Protein AF-0000000077182628 (afdb_homodimer)

pLDDT: mean 87.43, std 10.82, range [26.73, 98.5]

Foldseek 3Di:
DPPDPVVVVVVVVVVVVVVVVVVLVVLLVVLVLVLQLVCLCPFPWPLSVQLNDPVDDPVVNVVSVVLQVVLVVVLVVVLVVLVCCCQQDFKDKDWDPDWFFQQQPFDWKKKKFFLQQAFDDPPPPDDALVRLVVQLVVCVVVVHQRDDPPADPLNVLLSQLLCQQFPVVPPDQQRDFHDDDDDQSLVSSVVRDDDCCQFFVWKDAQHDTDRCVLFWFWAQESNGTIIIGQADWQCQWWPCQWPRNVPTDDDHPLQPDDPPFDAADLQVTGGPPDDCRDGSHTFQWFDQSRFMKTKGKDFPNGHRCNGHHDFGTMWMDTDHRNDRDHRVVDTDDFGFQKEKEKAKDKAKEYEDPVCPPPDCVSLQADEQPRDDDDTTSGDFLRLLVLSLLQVQLCVFQVAGDSRGIDGPPGHHDTSSCSVVSVVSVVVLVVVQVVVVVCVVVVPPPCVCVVSHSPRTGHNIDMDMDIDMDMGGRDPVVVCVVVVNPCPCVVVPRMGMYMYTYTYPGRIGTYMYMYTDQDPVNSVVSSCVSCCVSINDDPVSVVSVVCSVPVVSVVSSVVSVVD/DPPDPPVVVVVVVVVVVVVVVVVLVVLLVVLVLVLQLVCLCPFPWPLSVQLNDPVDDPVSNVVSVVLLVVLVVQLVVVLVVLVCCCQPDFKDKDWDPDWFFQQQPFDWKKWKFFLQQAFDDPPPPDDALVRLVVQLVVCVVVVHQRDDPPQDPLNVLLSQLLCQQFPVVPDDQQRDFHDDDDDQSLVSSVVRDDDPCQFFVWKDAQHDTDRCVLFWFWAQESNGTIIIGQADWQCQWWPCQWPRNVPTDDDHPLQPDDPVFDAADLQVTGGPPDDCRDGSHTFQFFDLSRGMKTKGKDFPNGHRCNGHHDFGTMWMDTDHRNDRDHRVVDTDDFGFQKEKEKAKDKAKEAEDPVCVPPDCVSLQADEQPRDDADTTSGDFLRLLVLSLLQVQLCVFQVAGDSRGIDGPPGHHDTSSCSVVSVVSVVVLVVVQVVVVVCVVVVPPPCPVVVSHSPRTGHNIDMDMDIDMDMDGRPPVVVCVVVVNPCPCVVVPRMGMYMYTYTHPGRIGTYMYMYTDQDPVNSVVSSCVSCCVSINDDPVSVVSVVCSVPVVSVVSSVVSVVD

Radius of gyration: 41.78 Å; Cα contacts (8 Å, |Δi|>4): 1876; chains: 2; bounding box: 102×143×90 Å

Structure (mmCIF, N/CA/C/O backbone):
data_AF-0000000077182628-model_v1
#
loop_
_entity.id
_entity.type
_entity.pdbx_description
1 polymer GD19743
#
loop_
_atom_site.group_PDB
_atom_site.id
_atom_site.type_symbol
_atom_site.label_atom_id
_atom_site.label_alt_id
_atom_site.label_comp_id
_atom_site.label_asym_id
_atom_site.label_entity_id
_atom_site.label_seq_id
_atom_site.pdbx_PDB_ins_code
_atom_site.Cartn_x
_atom_site.Cartn_y
_atom_site.Cartn_z
_atom_site.occupancy
_atom_site.B_iso_or_equiv
_atom_site.auth_seq_id
_atom_site.auth_comp_id
_atom_site.auth_asym_id
_atom_site.auth_atom_id
_atom_site.pdbx_PDB_model_num
ATOM 1 N N . MET A 1 1 ? 48.312 93.75 49.188 1 27.16 1 MET A N 1
ATOM 2 C CA . MET A 1 1 ? 47.688 92.5 48.844 1 27.16 1 MET A CA 1
ATOM 3 C C . MET A 1 1 ? 46.281 92.688 48.312 1 27.16 1 MET A C 1
ATOM 5 O O . MET A 1 1 ? 45.375 93.062 49.031 1 27.16 1 MET A O 1
ATOM 9 N N . THR A 1 2 ? 46.219 93.188 47 1 36.53 2 THR A N 1
ATOM 10 C CA . THR A 1 2 ? 45.125 93.5 46.125 1 36.53 2 THR A CA 1
ATOM 11 C C . THR A 1 2 ? 44.406 92.25 45.656 1 36.53 2 THR A C 1
ATOM 13 O O . THR A 1 2 ? 45.031 91.312 45.062 1 36.53 2 THR A O 1
ATOM 16 N N . ILE A 1 3 ? 43.5 91.75 46.531 1 41.69 3 ILE A N 1
ATOM 17 C CA . ILE A 1 3 ? 42.594 90.625 46.25 1 41.69 3 ILE A CA 1
ATOM 18 C C . ILE A 1 3 ? 41.906 90.875 44.906 1 41.69 3 ILE A C 1
ATOM 20 O O . ILE A 1 3 ? 41.25 91.875 44.688 1 41.69 3 ILE A O 1
ATOM 24 N N . THR A 1 4 ? 42.469 90.125 43.812 1 40.75 4 THR A N 1
ATOM 25 C CA . THR A 1 4 ? 42.062 90.188 42.406 1 40.75 4 THR A CA 1
ATOM 26 C C . THR A 1 4 ? 40.625 89.688 42.25 1 40.75 4 THR A C 1
ATOM 28 O O . THR A 1 4 ? 40.219 88.75 42.938 1 40.75 4 THR A O 1
ATOM 31 N N . ASP A 1 5 ? 39.719 90.375 41.594 1 50.31 5 ASP A N 1
ATOM 32 C CA . ASP A 1 5 ? 38.312 90.312 41.188 1 50.31 5 ASP A CA 1
ATOM 33 C C . ASP A 1 5 ? 38.031 89.062 40.375 1 50.31 5 ASP A C 1
ATOM 35 O O . ASP A 1 5 ? 36.875 88.812 40 1 50.31 5 ASP A O 1
ATOM 39 N N . SER A 1 6 ? 39.031 88.312 39.906 1 54.72 6 SER A N 1
ATOM 40 C CA . SER A 1 6 ? 38.781 87.188 38.969 1 54.72 6 SER A CA 1
ATOM 41 C C . SER A 1 6 ? 38.219 86 39.688 1 54.72 6 SER A C 1
ATOM 43 O O . SER A 1 6 ? 37.594 85.125 39.062 1 54.72 6 SER A O 1
ATOM 45 N N . GLU A 1 7 ? 38.531 85.75 40.938 1 51.59 7 GLU A N 1
ATOM 46 C CA . GLU A 1 7 ? 38.062 84.5 41.594 1 51.59 7 GLU A CA 1
ATOM 47 C C . GLU A 1 7 ? 36.594 84.625 41.906 1 51.59 7 GLU A C 1
ATOM 49 O O . GLU A 1 7 ? 35.906 83.562 42 1 51.59 7 GLU A O 1
ATOM 54 N N . LEU A 1 8 ? 36.031 85.75 42.031 1 54.91 8 LEU A N 1
ATOM 55 C CA . LEU A 1 8 ? 34.625 85.875 42.344 1 54.91 8 LEU A CA 1
ATOM 56 C C . LEU A 1 8 ? 33.75 85.562 41.156 1 54.91 8 LEU A C 1
ATOM 58 O O . LEU A 1 8 ? 32.688 85 41.281 1 54.91 8 LEU A O 1
ATOM 62 N N . ASP A 1 9 ? 34.375 85.75 39.969 1 57.72 9 ASP A N 1
ATOM 63 C CA . ASP A 1 9 ? 33.594 85.562 38.75 1 57.72 9 ASP A CA 1
ATOM 64 C C . ASP A 1 9 ? 33.469 84.062 38.469 1 57.72 9 ASP A C 1
ATOM 66 O O . ASP A 1 9 ? 32.438 83.562 37.938 1 57.72 9 ASP A O 1
ATOM 70 N N . SER A 1 10 ? 34.5 83.312 38.875 1 62 10 SER A N 1
ATOM 71 C CA . SER A 1 10 ? 34.469 81.875 38.594 1 62 10 SER A CA 1
ATOM 72 C C . SER A 1 10 ? 33.469 81.125 39.5 1 62 10 SER A C 1
ATOM 74 O O . SER A 1 10 ? 32.781 80.25 39.062 1 62 10 SER A O 1
ATOM 76 N N . SER A 1 11 ? 33.375 81.625 40.688 1 59.19 11 SER A N 1
ATOM 77 C CA . SER A 1 11 ? 32.469 81 41.594 1 59.19 11 SER A CA 1
ATOM 78 C C . SER A 1 11 ? 31.016 81.25 41.219 1 59.19 11 SER A C 1
ATOM 80 O O . SER A 1 11 ? 30.156 80.375 41.344 1 59.19 11 SER A O 1
ATOM 82 N N . LYS A 1 12 ? 30.688 82.375 40.688 1 64.81 12 LYS A N 1
ATOM 83 C CA . LYS A 1 12 ? 29.344 82.688 40.219 1 64.81 12 LYS A CA 1
ATOM 84 C C . LYS A 1 12 ? 28.969 81.875 39 1 64.81 12 LYS A C 1
ATOM 86 O O . LYS A 1 12 ? 27.828 81.438 38.844 1 64.81 12 LYS A O 1
ATOM 91 N N . SER A 1 13 ? 30.062 81.562 38.25 1 63.38 13 SER A N 1
ATOM 92 C CA . SER A 1 13 ? 29.812 80.812 37.062 1 63.38 13 SER A CA 1
ATOM 93 C C . SER A 1 13 ? 29.531 79.312 37.375 1 63.38 13 SER A C 1
ATOM 95 O O . SER A 1 13 ? 28.656 78.75 36.781 1 63.38 13 SER A O 1
ATOM 97 N N . ILE A 1 14 ? 30.203 78.812 38.375 1 63.91 14 ILE A N 1
ATOM 98 C CA . ILE A 1 14 ? 29.984 77.438 38.812 1 63.91 14 ILE A CA 1
ATOM 99 C C . ILE A 1 14 ? 28.625 77.312 39.5 1 63.91 14 ILE A C 1
ATOM 101 O O . ILE A 1 14 ? 27.891 76.375 39.281 1 63.91 14 ILE A O 1
ATOM 105 N N . GLU A 1 15 ? 28.281 78.312 40.281 1 63.78 15 GLU A N 1
ATOM 106 C CA . GLU A 1 15 ? 26.984 78.312 40.938 1 63.78 15 GLU A CA 1
ATOM 107 C C . GLU A 1 15 ? 25.859 78.438 39.906 1 63.78 15 GLU A C 1
ATOM 109 O O . GLU A 1 15 ? 24.812 77.812 40.062 1 63.78 15 GLU A O 1
ATOM 114 N N . LEU A 1 16 ? 26.094 79.188 38.875 1 64.56 16 LEU A N 1
ATOM 115 C CA . LEU A 1 16 ? 25.094 79.375 37.844 1 64.56 16 LEU A CA 1
ATOM 116 C C . LEU A 1 16 ? 24.953 78.125 37 1 64.56 16 LEU A C 1
ATOM 118 O O . LEU A 1 16 ? 23.844 77.75 36.625 1 64.56 16 LEU A O 1
ATOM 122 N N . THR A 1 17 ? 26.062 77.375 36.75 1 65.94 17 THR A N 1
ATOM 123 C CA . THR A 1 17 ? 26.031 76.125 36 1 65.94 17 THR A CA 1
ATOM 124 C C . THR A 1 17 ? 25.375 75.062 36.844 1 65.94 17 THR A C 1
ATOM 126 O O . THR A 1 17 ? 24.641 74.188 36.312 1 65.94 17 THR A O 1
ATOM 129 N N . CYS A 1 18 ? 25.688 75 38.125 1 57.53 18 CYS A N 1
ATOM 130 C CA . CYS A 1 18 ? 25.062 74.062 39 1 57.53 18 CYS A CA 1
ATOM 131 C C . CYS A 1 18 ? 23.578 74.312 39.156 1 57.53 18 CYS A C 1
ATOM 133 O O . CYS A 1 18 ? 22.766 73.375 39.219 1 57.53 18 CYS A O 1
ATOM 135 N N . ARG A 1 19 ? 23.156 75.562 39.156 1 59.66 19 ARG A N 1
ATOM 136 C CA . ARG A 1 19 ? 21.766 75.938 39.281 1 59.66 19 ARG A CA 1
ATOM 137 C C . ARG A 1 19 ? 21.016 75.625 37.969 1 59.66 19 ARG A C 1
ATOM 139 O O . ARG A 1 19 ? 19.859 75.188 38 1 59.66 19 ARG A O 1
ATOM 146 N N . ARG A 1 20 ? 21.672 75.75 36.875 1 58.28 20 ARG A N 1
ATOM 147 C CA . ARG A 1 20 ? 21.062 75.438 35.594 1 58.28 20 ARG A CA 1
ATOM 148 C C . ARG A 1 20 ? 20.906 73.938 35.438 1 58.28 20 ARG A C 1
ATOM 150 O O . ARG A 1 20 ? 19.906 73.438 34.906 1 58.28 20 ARG A O 1
ATOM 157 N N . ARG A 1 21 ? 21.75 73.125 35.844 1 60.38 21 ARG A N 1
ATOM 158 C CA . ARG A 1 21 ? 21.688 71.688 35.812 1 60.38 21 ARG A CA 1
ATOM 159 C C . ARG A 1 21 ? 20.641 71.188 36.781 1 60.38 21 ARG A C 1
ATOM 161 O O . ARG A 1 21 ? 19.922 70.188 36.469 1 60.38 21 ARG A O 1
ATOM 168 N N . LYS A 1 22 ? 20.891 71.812 37.906 1 60.03 22 LYS A N 1
ATOM 169 C CA . LYS A 1 22 ? 19.875 71.438 38.906 1 60.03 22 LYS A CA 1
ATOM 170 C C . LYS A 1 22 ? 18.484 71.812 38.406 1 60.03 22 LYS A C 1
ATOM 172 O O . LYS A 1 22 ? 17.516 71.125 38.625 1 60.03 22 LYS A O 1
ATOM 177 N N . LYS A 1 23 ? 18.266 72.938 37.812 1 63.12 23 LYS A N 1
ATOM 178 C CA . LYS A 1 23 ? 17 73.375 37.219 1 63.12 23 LYS A CA 1
ATOM 179 C C . LYS A 1 23 ? 16.609 72.5 36.062 1 63.12 23 LYS A C 1
ATOM 181 O O . LYS A 1 23 ? 15.43 72.125 35.906 1 63.12 23 LYS A O 1
ATOM 186 N N . ALA A 1 24 ? 17.625 72.125 35.25 1 66.44 24 ALA A N 1
ATOM 187 C CA . ALA A 1 24 ? 17.375 71.25 34.125 1 66.44 24 ALA A CA 1
ATOM 188 C C . ALA A 1 24 ? 16.953 69.875 34.625 1 66.44 24 ALA A C 1
ATOM 190 O O . ALA A 1 24 ? 16.062 69.25 34.031 1 66.44 24 ALA A O 1
ATOM 191 N N . GLY A 1 25 ? 17.672 69.312 35.594 1 67.5 25 GLY A N 1
ATOM 192 C CA . GLY A 1 25 ? 17.297 68.062 36.188 1 67.5 25 GLY A CA 1
ATOM 193 C C . GLY A 1 25 ? 15.898 68.062 36.812 1 67.5 25 GLY A C 1
ATOM 194 O O . GLY A 1 25 ? 15.156 67.125 36.719 1 67.5 25 GLY A O 1
ATOM 195 N N . SER A 1 26 ? 15.602 69.188 37.406 1 76.75 26 SER A N 1
ATOM 196 C CA . SER A 1 26 ? 14.289 69.375 38 1 76.75 26 SER A CA 1
ATOM 197 C C . SER A 1 26 ? 13.195 69.438 36.938 1 76.75 26 SER A C 1
ATOM 199 O O . SER A 1 26 ? 12.117 68.875 37.125 1 76.75 26 SER A O 1
ATOM 201 N N . VAL A 1 27 ? 13.484 69.938 35.781 1 80.56 27 VAL A N 1
ATOM 202 C CA . VAL A 1 27 ? 12.531 70.062 34.688 1 80.56 27 VAL A CA 1
ATOM 203 C C . VAL A 1 27 ? 12.312 68.688 34.062 1 80.56 27 VAL A C 1
ATOM 205 O O . VAL A 1 27 ? 11.188 68.312 33.719 1 80.56 27 VAL A O 1
ATOM 208 N N . ALA A 1 28 ? 13.438 67.938 33.938 1 84.75 28 ALA A N 1
ATOM 209 C CA . ALA A 1 28 ? 13.344 66.625 33.406 1 84.75 28 ALA A CA 1
ATOM 210 C C . ALA A 1 28 ? 12.516 65.688 34.281 1 84.75 28 ALA A C 1
ATOM 212 O O . ALA A 1 28 ? 11.711 64.938 33.812 1 84.75 28 ALA A O 1
ATOM 213 N N . CYS A 1 29 ? 12.727 65.812 35.5 1 84.25 29 CYS A N 1
ATOM 214 C CA . CYS A 1 29 ? 11.977 65 36.469 1 84.25 29 CYS A CA 1
ATOM 215 C C . CYS A 1 29 ? 10.508 65.375 36.469 1 84.25 29 CYS A C 1
ATOM 217 O O . CYS A 1 29 ? 9.633 64.5 36.531 1 84.25 29 CYS A O 1
ATOM 219 N N . GLU A 1 30 ? 10.25 66.625 36.375 1 85.19 30 GLU A N 1
ATOM 220 C CA . GLU A 1 30 ? 8.867 67.062 36.344 1 85.19 30 GLU A CA 1
ATOM 221 C C . GLU A 1 30 ? 8.188 66.625 35.031 1 85.19 30 GLU A C 1
ATOM 223 O O . GLU A 1 30 ? 7.004 66.25 35.062 1 85.19 30 GLU A O 1
ATOM 228 N N . GLY A 1 31 ? 8.977 66.688 34.031 1 84.19 31 GLY A N 1
ATOM 229 C CA . GLY A 1 31 ? 8.453 66.188 32.781 1 84.19 31 GLY A CA 1
ATOM 230 C C . GLY A 1 31 ? 8.109 64.75 32.781 1 84.19 31 GLY A C 1
ATOM 231 O O . GLY A 1 31 ? 7.07 64.312 32.25 1 84.19 31 GLY A O 1
ATOM 232 N N . PHE A 1 32 ? 8.93 63.969 33.375 1 88.69 32 PHE A N 1
ATOM 233 C CA . PHE A 1 32 ? 8.711 62.531 33.469 1 88.69 32 PHE A CA 1
ATOM 234 C C . PHE A 1 32 ? 7.512 62.219 34.344 1 88.69 32 PHE A C 1
ATOM 236 O O . PHE A 1 32 ? 6.73 61.312 34.031 1 88.69 32 PHE A O 1
ATOM 243 N N . ILE A 1 33 ? 7.379 62.906 35.406 1 86.31 33 ILE A N 1
ATOM 244 C CA . ILE A 1 33 ? 6.277 62.688 36.344 1 86.31 33 ILE A CA 1
ATOM 245 C C . ILE A 1 33 ? 4.957 63.062 35.656 1 86.31 33 ILE A C 1
ATOM 247 O O . ILE A 1 33 ? 3.951 62.375 35.812 1 86.31 33 ILE A O 1
ATOM 251 N N . THR A 1 34 ? 4.973 64.062 34.906 1 85.88 34 THR A N 1
ATOM 252 C CA . THR A 1 34 ? 3.771 64.5 34.188 1 85.88 34 THR A CA 1
ATOM 253 C C . THR A 1 34 ? 3.387 63.5 33.125 1 85.88 34 THR A C 1
ATOM 255 O O . THR A 1 34 ? 2.207 63.188 32.938 1 85.88 34 THR A O 1
ATOM 258 N N . THR A 1 35 ? 4.379 63.094 32.438 1 88.38 35 THR A N 1
ATOM 259 C CA . THR A 1 35 ? 4.129 62.094 31.406 1 88.38 35 THR A CA 1
ATOM 260 C C . THR A 1 35 ? 3.629 60.812 32.031 1 88.38 35 THR A C 1
ATOM 262 O O . THR A 1 35 ? 2.748 60.156 31.469 1 88.38 35 THR A O 1
ATOM 265 N N . TYR A 1 36 ? 4.223 60.406 33.156 1 88 36 TYR A N 1
ATOM 266 C CA . TYR A 1 36 ? 3.801 59.188 33.844 1 88 36 TYR A CA 1
ATOM 267 C C . TYR A 1 36 ? 2.338 59.281 34.25 1 88 36 TYR A C 1
ATOM 269 O O . TYR A 1 36 ? 1.568 58.344 34.062 1 88 36 TYR A O 1
ATOM 277 N N . HIS A 1 37 ? 1.911 60.375 34.719 1 86.31 37 HIS A N 1
ATOM 278 C CA . HIS A 1 37 ? 0.524 60.562 35.156 1 86.31 37 HIS A CA 1
ATOM 279 C C . HIS A 1 37 ? -0.41 60.625 33.938 1 86.31 37 HIS A C 1
ATOM 281 O O . HIS A 1 37 ? -1.521 60.094 33.969 1 86.31 37 HIS A O 1
ATOM 287 N N . GLU A 1 38 ? 0.06 61.219 32.906 1 85.25 38 GLU A N 1
ATOM 288 C CA . GLU A 1 38 ? -0.736 61.281 31.672 1 85.25 38 GLU A CA 1
ATOM 289 C C . GLU A 1 38 ? -0.93 59.875 31.094 1 85.25 38 GLU A C 1
ATOM 291 O O . GLU A 1 38 ? -2.023 59.531 30.625 1 85.25 38 GLU A O 1
ATOM 296 N N . TYR A 1 39 ? 0.064 59.156 31.125 1 87 39 TYR A N 1
ATOM 297 C CA . TYR A 1 39 ? 0 57.781 30.609 1 87 39 TYR A CA 1
ATOM 298 C C . TYR A 1 39 ? -0.944 56.938 31.438 1 87 39 TYR A C 1
ATOM 300 O O . TYR A 1 39 ? -1.777 56.219 30.906 1 87 39 TYR A O 1
ATOM 308 N N . CYS A 1 40 ? -0.762 56.938 32.719 1 86.06 40 CYS A N 1
ATOM 309 C CA . CYS A 1 40 ? -1.587 56.125 33.594 1 86.06 40 CYS A CA 1
ATOM 310 C C . CYS A 1 40 ? -3.061 56.5 33.469 1 86.06 40 CYS A C 1
ATOM 312 O O . CYS A 1 40 ? -3.93 55.625 33.594 1 86.06 40 CYS A O 1
ATOM 314 N N . ARG A 1 41 ? -3.303 57.656 33.062 1 82.5 41 ARG A N 1
ATOM 315 C CA . ARG A 1 41 ? -4.684 58.125 32.938 1 82.5 41 ARG A CA 1
ATOM 316 C C . ARG A 1 41 ? -5.289 57.656 31.625 1 82.5 41 ARG A C 1
ATOM 318 O O . ARG A 1 41 ? -6.48 57.375 31.547 1 82.5 41 ARG A O 1
ATOM 325 N N . ASN A 1 42 ? -4.426 57.469 30.578 1 80.94 42 ASN A N 1
ATOM 326 C CA . ASN A 1 42 ? -4.957 57.25 29.234 1 80.94 42 ASN A CA 1
ATOM 327 C C . ASN A 1 42 ? -4.664 55.812 28.766 1 80.94 42 ASN A C 1
ATOM 329 O O . ASN A 1 42 ? -5.156 55.406 27.719 1 80.94 42 ASN A O 1
ATOM 333 N N . THR A 1 43 ? -3.986 55.125 29.578 1 81.81 43 THR A N 1
ATOM 334 C CA . THR A 1 43 ? -3.539 53.812 29.094 1 81.81 43 THR A CA 1
ATOM 335 C C . THR A 1 43 ? -4.723 52.875 28.938 1 81.81 43 THR A C 1
ATOM 337 O O . THR A 1 43 ? -5.738 53 29.625 1 81.81 43 THR A O 1
ATOM 340 N N . SER A 1 44 ? -4.578 51.969 27.984 1 83.06 44 SER A N 1
ATOM 341 C CA . SER A 1 44 ? -5.602 50.969 27.703 1 83.06 44 SER A CA 1
ATOM 342 C C . SER A 1 44 ? -5.352 49.688 28.484 1 83.06 44 SER A C 1
ATOM 344 O O . SER A 1 44 ? -6.152 48.75 28.422 1 83.06 44 SER A O 1
ATOM 346 N N . ILE A 1 45 ? -4.273 49.656 29.281 1 85.12 45 ILE A N 1
ATOM 347 C CA . ILE A 1 45 ? -3.943 48.469 30.062 1 85.12 45 ILE A CA 1
ATOM 348 C C . ILE A 1 45 ? -4.758 48.469 31.359 1 85.12 45 ILE A C 1
ATOM 350 O O . ILE A 1 45 ? -4.82 49.469 32.062 1 85.12 45 ILE A O 1
ATOM 354 N N . HIS A 1 46 ? -5.254 47.375 31.594 1 82.31 46 HIS A N 1
ATOM 355 C CA . HIS A 1 46 ? -6.141 47.281 32.75 1 82.31 46 HIS A CA 1
ATOM 356 C C . HIS A 1 46 ? -5.359 47.375 34.062 1 82.31 46 HIS A C 1
ATOM 358 O O . HIS A 1 46 ? -4.309 46.75 34.188 1 82.31 46 HIS A O 1
ATOM 364 N N . GLY A 1 47 ? -5.832 48.188 34.906 1 80.25 47 GLY A N 1
ATOM 365 C CA . GLY A 1 47 ? -5.309 48.25 36.25 1 80.25 47 GLY A CA 1
ATOM 366 C C . GLY A 1 47 ? -4.207 49.281 36.406 1 80.25 47 GLY A C 1
ATOM 367 O O . GLY A 1 47 ? -3.891 49.719 37.531 1 80.25 47 GLY A O 1
ATOM 368 N N . VAL A 1 48 ? -3.627 49.781 35.344 1 86.06 48 VAL A N 1
ATOM 369 C CA . VAL A 1 48 ? -2.484 50.688 35.406 1 86.06 48 VAL A CA 1
ATOM 370 C C . VAL A 1 48 ? -2.963 52.094 35.75 1 86.06 48 VAL A C 1
ATOM 372 O O . VAL A 1 48 ? -2.209 52.875 36.344 1 86.06 48 VAL A O 1
ATOM 375 N N . GLN A 1 49 ? -4.207 52.375 35.5 1 84.31 49 GLN A N 1
ATOM 376 C CA . GLN A 1 49 ? -4.75 53.688 35.781 1 84.31 49 GLN A CA 1
ATOM 377 C C . GLN A 1 49 ? -4.734 53.969 37.312 1 84.31 49 GLN A C 1
ATOM 379 O O . GLN A 1 49 ? -4.555 55.094 37.719 1 84.31 49 GLN A O 1
ATOM 384 N N . TYR A 1 50 ? -4.777 52.938 38.094 1 83 50 TYR A N 1
ATOM 385 C CA . TYR A 1 50 ? -4.867 53.125 39.531 1 83 50 TYR A CA 1
ATOM 386 C C . TYR A 1 50 ? -3.49 53.344 40.156 1 83 50 TYR A C 1
ATOM 388 O O . TYR A 1 50 ? -3.379 53.812 41.281 1 83 50 TYR A O 1
ATOM 396 N N . LEU A 1 51 ? -2.49 53.094 39.344 1 85.19 51 LEU A N 1
ATOM 397 C CA . LEU A 1 51 ? -1.131 53.312 39.812 1 85.19 51 LEU A CA 1
ATOM 398 C C . LEU A 1 51 ? -0.749 54.781 39.719 1 85.19 51 LEU A C 1
ATOM 400 O O . LEU A 1 51 ? 0.05 55.281 40.5 1 85.19 51 LEU A O 1
ATOM 404 N N . GLY A 1 52 ? -1.307 55.5 38.719 1 79.56 52 GLY A N 1
ATOM 405 C CA . GLY A 1 52 ? -0.907 56.875 38.469 1 79.56 52 GLY A CA 1
ATOM 406 C C . GLY A 1 52 ? -1.847 57.906 39.062 1 79.56 52 GLY A C 1
ATOM 407 O O . GLY A 1 52 ? -1.559 59.094 39.062 1 79.56 52 GLY A O 1
ATOM 408 N N . GLU A 1 53 ? -2.898 57.406 39.688 1 79.75 53 GLU A N 1
ATOM 409 C CA . GLU A 1 53 ? -3.834 58.375 40.281 1 79.75 53 GLU A CA 1
ATOM 410 C C . GLU A 1 53 ? -3.271 58.969 41.562 1 79.75 53 GLU A C 1
ATOM 412 O O . GLU A 1 53 ? -2.947 58.25 42.5 1 79.75 53 GLU A O 1
ATOM 417 N N . GLN A 1 54 ? -3.062 60.219 41.594 1 75.56 54 GLN A N 1
ATOM 418 C CA . GLN A 1 54 ? -2.406 60.906 42.688 1 75.56 54 GLN A CA 1
ATOM 419 C C . GLN A 1 54 ? -3.299 60.938 43.938 1 75.56 54 GLN A C 1
ATOM 421 O O . GLN A 1 54 ? -2.805 60.938 45.062 1 75.56 54 GLN A O 1
ATOM 426 N N . GLU A 1 55 ? -4.535 60.938 43.75 1 80.06 55 GLU A N 1
ATOM 427 C CA . GLU A 1 55 ? -5.43 61.094 44.906 1 80.06 55 GLU A CA 1
ATOM 428 C C . GLU A 1 55 ? -5.613 59.75 45.656 1 80.06 55 GLU A C 1
ATOM 430 O O . GLU A 1 55 ? -6.172 59.719 46.75 1 80.06 55 GLU A O 1
ATOM 435 N N . ARG A 1 56 ? -4.988 58.812 45.188 1 81.25 56 ARG A N 1
ATOM 436 C CA . ARG A 1 56 ? -5.203 57.5 45.781 1 81.25 56 ARG A CA 1
ATOM 437 C C . ARG A 1 56 ? -4.152 57.219 46.875 1 81.25 56 ARG A C 1
ATOM 439 O O . ARG A 1 56 ? -2.984 57.562 46.719 1 81.25 56 ARG A O 1
ATOM 446 N N . PRO A 1 57 ? -4.637 56.562 47.969 1 86.88 57 PRO A N 1
ATOM 447 C CA . PRO A 1 57 ? -3.691 56.219 49.031 1 86.88 57 PRO A CA 1
ATOM 448 C C . PRO A 1 57 ? -2.58 55.281 48.562 1 86.88 57 PRO A C 1
ATOM 450 O O . PRO A 1 57 ? -2.775 54.5 47.656 1 86.88 57 PRO A O 1
ATOM 453 N N . PHE A 1 58 ? -1.487 55.406 49.219 1 88.12 58 PHE A N 1
ATOM 454 C CA . PHE A 1 58 ? -0.279 54.656 48.844 1 88.12 58 PHE A CA 1
ATOM 455 C C . PHE A 1 58 ? -0.498 53.156 49 1 88.12 58 PHE A C 1
ATOM 457 O O . PHE A 1 58 ? 0.013 52.375 48.219 1 88.12 58 PHE A O 1
ATOM 464 N N . ARG A 1 59 ? -1.298 52.719 49.938 1 87.5 59 ARG A N 1
ATOM 465 C CA . ARG A 1 59 ? -1.562 51.312 50.156 1 87.5 59 ARG A CA 1
ATOM 466 C C . ARG A 1 59 ? -2.289 50.688 48.969 1 87.5 59 ARG A C 1
ATOM 468 O O . ARG A 1 59 ? -2.01 49.562 48.594 1 87.5 59 ARG A O 1
ATOM 475 N N . GLU A 1 60 ? -3.166 51.438 48.375 1 90.88 60 GLU A N 1
ATOM 476 C CA . GLU A 1 60 ? -3.908 50.938 47.188 1 90.88 60 GLU A CA 1
ATOM 477 C C . GLU A 1 60 ? -3.012 50.875 45.969 1 90.88 60 GLU A C 1
ATOM 479 O O . GLU A 1 60 ? -3.139 49.938 45.156 1 90.88 60 GLU A O 1
ATOM 484 N N . ARG A 1 61 ? -2.076 51.75 45.938 1 89.31 61 ARG A N 1
ATOM 485 C CA . ARG A 1 61 ? -1.148 51.719 44.812 1 89.31 61 ARG A CA 1
ATOM 486 C C . ARG A 1 61 ? -0.202 50.531 44.875 1 89.31 61 ARG A C 1
ATOM 488 O O . ARG A 1 61 ? 0.103 49.906 43.875 1 89.31 61 ARG A O 1
ATOM 495 N N . ILE A 1 62 ? 0.128 50.25 46.094 1 90.44 62 ILE A N 1
ATOM 496 C CA . ILE A 1 62 ? 1.012 49.094 46.281 1 90.44 62 ILE A CA 1
ATOM 497 C C . ILE A 1 62 ? 0.265 47.812 45.969 1 90.44 62 ILE A C 1
ATOM 499 O O . ILE A 1 62 ? 0.843 46.875 45.406 1 90.44 62 ILE A O 1
ATOM 503 N N . PHE A 1 63 ? -1.007 47.719 46.281 1 91.12 63 PHE A N 1
ATOM 504 C CA . PHE A 1 63 ? -1.835 46.562 45.969 1 91.12 63 PHE A CA 1
ATOM 505 C C . PHE A 1 63 ? -1.895 46.344 44.469 1 91.12 63 PHE A C 1
ATOM 507 O O . PHE A 1 63 ? -1.668 45.25 43.969 1 91.12 63 PHE A O 1
ATOM 514 N N . TRP A 1 64 ? -2.166 47.406 43.75 1 90.88 64 TRP A N 1
ATOM 515 C CA . TRP A 1 64 ? -2.312 47.281 42.312 1 90.88 64 TRP A CA 1
ATOM 516 C C . TRP A 1 64 ? -0.971 47 41.656 1 90.88 64 TRP A C 1
ATOM 518 O O . TRP A 1 64 ? -0.913 46.281 40.656 1 90.88 64 TRP A O 1
ATOM 528 N N . LEU A 1 65 ? 0.099 47.438 42.25 1 91.19 65 LEU A N 1
ATOM 529 C CA . LEU A 1 65 ? 1.424 47.094 41.719 1 91.19 65 LEU A CA 1
ATOM 530 C C . LEU A 1 65 ? 1.702 45.594 41.875 1 91.19 65 LEU A C 1
ATOM 532 O O . LEU A 1 65 ? 2.217 44.969 40.969 1 91.19 65 LEU A O 1
ATOM 536 N N . PHE A 1 66 ? 1.305 45.094 43.031 1 93.31 66 PHE A N 1
ATOM 537 C CA . PHE A 1 66 ? 1.506 43.688 43.312 1 93.31 66 PHE A CA 1
ATOM 538 C C . PHE A 1 66 ? 0.661 42.844 42.344 1 93.31 66 PHE A C 1
ATOM 540 O O . PHE A 1 66 ? 1.133 41.812 41.844 1 93.31 66 PHE A O 1
ATOM 547 N N . VAL A 1 67 ? -0.583 43.125 42.156 1 92.44 67 VAL A N 1
ATOM 548 C CA . VAL A 1 67 ? -1.474 42.406 41.281 1 92.44 67 VAL A CA 1
ATOM 549 C C . VAL A 1 67 ? -0.941 42.469 39.844 1 92.44 67 VAL A C 1
ATOM 551 O O . VAL A 1 67 ? -0.995 41.469 39.094 1 92.44 67 VAL A O 1
ATOM 554 N N . PHE A 1 68 ? -0.448 43.594 39.5 1 92.06 68 PHE A N 1
ATOM 555 C CA . PHE A 1 68 ? 0.098 43.781 38.156 1 92.06 68 PHE A CA 1
ATOM 556 C C . PHE A 1 68 ? 1.34 42.906 37.969 1 92.06 68 PHE A C 1
ATOM 558 O O . PHE A 1 68 ? 1.51 42.281 36.906 1 92.06 68 PHE A O 1
ATOM 565 N N . LEU A 1 69 ? 2.143 42.875 38.938 1 93.5 69 LEU A N 1
ATOM 566 C CA . LEU A 1 69 ? 3.354 42.062 38.875 1 93.5 69 LEU A CA 1
ATOM 567 C C . LEU A 1 69 ? 3.01 40.562 38.812 1 93.5 69 LEU A C 1
ATOM 569 O O . LEU A 1 69 ? 3.656 39.812 38.094 1 93.5 69 LEU A O 1
ATOM 573 N N . ILE A 1 70 ? 2.027 40.156 39.5 1 93.75 70 ILE A N 1
ATOM 574 C CA . ILE A 1 70 ? 1.561 38.75 39.469 1 93.75 70 ILE A CA 1
ATOM 575 C C . ILE A 1 70 ? 0.999 38.438 38.094 1 93.75 70 ILE A C 1
ATOM 577 O O . ILE A 1 70 ? 1.225 37.344 37.562 1 93.75 70 ILE A O 1
ATOM 581 N N . SER A 1 71 ? 0.282 39.375 37.469 1 92.31 71 SER A N 1
ATOM 582 C CA . SER A 1 71 ? -0.275 39.188 36.125 1 92.31 71 SER A CA 1
ATOM 583 C C . SER A 1 71 ? 0.827 39.062 35.062 1 92.31 71 SER A C 1
ATOM 585 O O . SER A 1 71 ? 0.755 38.25 34.156 1 92.31 71 SER A O 1
ATOM 587 N N . ILE A 1 72 ? 1.82 39.844 35.25 1 92.62 72 ILE A N 1
ATOM 588 C CA . ILE A 1 72 ? 2.939 39.812 34.312 1 92.62 72 ILE A CA 1
ATOM 589 C C . ILE A 1 72 ? 3.668 38.469 34.438 1 92.62 72 ILE A C 1
ATOM 591 O O . ILE A 1 72 ? 4.082 37.875 33.438 1 92.62 72 ILE A O 1
ATOM 595 N N . TYR A 1 73 ? 3.787 38.094 35.688 1 94.44 73 TYR A N 1
ATOM 596 C CA . TYR A 1 73 ? 4.441 36.812 35.906 1 94.44 73 TYR A CA 1
ATOM 597 C C . TYR A 1 73 ? 3.631 35.656 35.312 1 94.44 73 TYR A C 1
ATOM 599 O O . TYR A 1 73 ? 4.184 34.781 34.656 1 94.44 73 TYR A O 1
ATOM 607 N N . GLY A 1 74 ? 2.383 35.625 35.562 1 93.06 74 GLY A N 1
ATOM 608 C CA . GLY A 1 74 ? 1.517 34.594 34.969 1 93.06 74 GLY A CA 1
ATOM 609 C C . GLY A 1 74 ? 1.512 34.656 33.438 1 93.06 74 GLY A C 1
ATOM 610 O O . GLY A 1 74 ? 1.61 33.594 32.781 1 93.06 74 GLY A O 1
ATOM 611 N N . CYS A 1 75 ? 1.422 35.75 32.906 1 93.31 75 CYS A N 1
ATOM 612 C CA . CYS A 1 75 ? 1.442 35.938 31.453 1 93.31 75 CYS A CA 1
ATOM 613 C C . CYS A 1 75 ? 2.76 35.438 30.859 1 93.31 75 CYS A C 1
ATOM 615 O O . CYS A 1 75 ? 2.766 34.719 29.859 1 93.31 75 CYS A O 1
ATOM 617 N N . SER A 1 76 ? 3.801 35.812 31.484 1 94.69 76 SER A N 1
ATOM 618 C CA . SER A 1 76 ? 5.121 35.438 30.984 1 94.69 76 SER A CA 1
ATOM 619 C C . SER A 1 76 ? 5.32 33.938 31.047 1 94.69 76 SER A C 1
ATOM 621 O O . SER A 1 76 ? 5.906 33.344 30.125 1 94.69 76 SER A O 1
ATOM 623 N N . THR A 1 77 ? 4.844 33.312 32 1 94.88 77 THR A N 1
ATOM 624 C CA . THR A 1 77 ? 4.984 31.859 32.125 1 94.88 77 THR A CA 1
ATOM 625 C C . THR A 1 77 ? 4.168 31.125 31.078 1 94.88 77 THR A C 1
ATOM 627 O O . THR A 1 77 ? 4.637 30.156 30.484 1 94.88 77 THR A O 1
ATOM 630 N N . LEU A 1 78 ? 3.027 31.562 30.797 1 92.94 78 LEU A N 1
ATOM 631 C CA . LEU A 1 78 ? 2.172 30.906 29.812 1 92.94 78 LEU A CA 1
ATOM 632 C C . LEU A 1 78 ? 2.691 31.156 28.391 1 92.94 78 LEU A C 1
ATOM 634 O O . LEU A 1 78 ? 2.633 30.281 27.547 1 92.94 78 LEU A O 1
ATOM 638 N N . ILE A 1 79 ? 3.17 32.281 28.203 1 92.81 79 ILE A N 1
ATOM 639 C CA . ILE A 1 79 ? 3.723 32.594 26.875 1 92.81 79 ILE A CA 1
ATOM 640 C C . ILE A 1 79 ? 4.984 31.75 26.641 1 92.81 79 ILE A C 1
ATOM 642 O O . ILE A 1 79 ? 5.238 31.312 25.516 1 92.81 79 ILE A O 1
ATOM 646 N N . GLN A 1 80 ? 5.73 31.641 27.703 1 93.25 80 GLN A N 1
ATOM 647 C CA . GLN A 1 80 ? 6.918 30.797 27.594 1 93.25 80 GLN A CA 1
ATOM 648 C C . GLN A 1 80 ? 6.543 29.359 27.281 1 93.25 80 GLN A C 1
ATOM 650 O O . GLN A 1 80 ? 7.227 28.688 26.5 1 93.25 80 GLN A O 1
ATOM 655 N N . SER A 1 81 ? 5.586 28.922 27.859 1 90.94 81 SER A N 1
ATOM 656 C CA . SER A 1 81 ? 5.102 27.578 27.578 1 90.94 81 SER A CA 1
ATOM 657 C C . SER A 1 81 ? 4.625 27.453 26.125 1 90.94 81 SER A C 1
ATOM 659 O O . SER A 1 81 ? 4.895 26.453 25.469 1 90.94 81 SER A O 1
ATOM 661 N N . ALA A 1 82 ? 3.906 28.375 25.672 1 87.88 82 ALA A N 1
ATOM 662 C CA . ALA A 1 82 ? 3.43 28.375 24.281 1 87.88 82 ALA A CA 1
ATOM 663 C C . ALA A 1 82 ? 4.598 28.438 23.297 1 87.88 82 ALA A C 1
ATOM 665 O O . ALA A 1 82 ? 4.559 27.812 22.25 1 87.88 82 ALA A O 1
ATOM 666 N N . TYR A 1 83 ? 5.574 29.156 23.719 1 89.31 83 TYR A N 1
ATOM 667 C CA . TYR A 1 83 ? 6.77 29.281 22.891 1 89.31 83 TYR A CA 1
ATOM 668 C C . TYR A 1 83 ? 7.508 27.953 22.797 1 89.31 83 TYR A C 1
ATOM 670 O O . TYR A 1 83 ? 7.965 27.578 21.719 1 89.31 83 TYR A O 1
ATOM 678 N N . THR A 1 84 ? 7.57 27.281 23.828 1 87.31 84 THR A N 1
ATOM 679 C CA . THR A 1 84 ? 8.234 25.984 23.844 1 87.31 84 THR A CA 1
ATOM 680 C C . THR A 1 84 ? 7.477 24.969 22.984 1 87.31 84 THR A C 1
ATOM 682 O O . THR A 1 84 ? 8.086 24.188 22.266 1 87.31 84 THR A O 1
ATOM 685 N N . LYS A 1 85 ? 6.211 24.953 23.031 1 82.5 85 LYS A N 1
ATOM 686 C CA . LYS A 1 85 ? 5.391 24.062 22.203 1 82.5 85 LYS A CA 1
ATOM 687 C C . LYS A 1 85 ? 5.566 24.359 20.719 1 82.5 85 LYS A C 1
ATOM 689 O O . LYS A 1 85 ? 5.637 23.438 19.906 1 82.5 85 LYS A O 1
ATOM 694 N N . TRP A 1 86 ? 5.645 25.547 20.5 1 82.62 86 TRP A N 1
ATOM 695 C CA . TRP A 1 86 ? 5.793 25.984 19.109 1 82.62 86 TRP A CA 1
ATOM 696 C C . TRP A 1 86 ? 7.164 25.609 18.562 1 82.62 86 TRP A C 1
ATOM 698 O O . TRP A 1 86 ? 7.289 25.203 17.406 1 82.62 86 TRP A O 1
ATOM 708 N N . THR A 1 87 ? 8.18 25.625 19.391 1 81.62 87 THR A N 1
ATOM 709 C CA . THR A 1 87 ? 9.539 25.391 18.922 1 81.62 87 THR A CA 1
ATOM 710 C C . THR A 1 87 ? 9.891 23.906 18.984 1 81.62 87 THR A C 1
ATOM 712 O O . THR A 1 87 ? 10.672 23.422 18.156 1 81.62 87 THR A O 1
ATOM 715 N N . GLU A 1 88 ? 9.344 23.25 19.828 1 77.19 88 GLU A N 1
ATOM 716 C CA . GLU A 1 88 ? 9.75 21.859 20.031 1 77.19 88 GLU A CA 1
ATOM 717 C C . GLU A 1 88 ? 8.93 20.906 19.156 1 77.19 88 GLU A C 1
ATOM 719 O O . GLU A 1 88 ? 9.406 19.844 18.781 1 77.19 88 GLU A O 1
ATOM 724 N N . THR A 1 89 ? 7.773 21.172 18.938 1 74.31 89 THR A N 1
ATOM 725 C CA . THR A 1 89 ? 6.965 20.234 18.172 1 74.31 89 THR A CA 1
ATOM 726 C C . THR A 1 89 ? 6.258 20.938 17.016 1 74.31 89 THR A C 1
ATOM 728 O O . THR A 1 89 ? 5.027 20.953 16.953 1 74.31 89 THR A O 1
ATOM 731 N N . PRO A 1 90 ? 7.137 21.328 16.125 1 72.56 90 PRO A N 1
ATOM 732 C CA . PRO A 1 90 ? 6.496 22.109 15.055 1 72.56 90 PRO A CA 1
ATOM 733 C C . PRO A 1 90 ? 5.824 21.219 14 1 72.56 90 PRO A C 1
ATOM 735 O O . PRO A 1 90 ? 4.859 21.641 13.359 1 72.56 90 PRO A O 1
ATOM 738 N N . VAL A 1 91 ? 6.34 20.016 13.922 1 77.75 91 VAL A N 1
ATOM 739 C CA . VAL A 1 91 ? 5.871 19.203 12.805 1 77.75 91 VAL A CA 1
ATOM 740 C C . VAL A 1 91 ? 5.195 17.938 13.336 1 77.75 91 VAL A C 1
ATOM 742 O O . VAL A 1 91 ? 5.637 17.359 14.328 1 77.75 91 VAL A O 1
ATOM 745 N N . ILE A 1 92 ? 4.105 17.609 12.703 1 78.81 92 ILE A N 1
ATOM 746 C CA . ILE A 1 92 ? 3.385 16.391 13.062 1 78.81 92 ILE A CA 1
ATOM 747 C C . ILE A 1 92 ? 3.158 15.539 11.82 1 78.81 92 ILE A C 1
ATOM 749 O O . ILE A 1 92 ? 2.945 16.062 10.727 1 78.81 92 ILE A O 1
ATOM 753 N N . VAL A 1 93 ? 3.34 14.25 12.016 1 83.56 93 VAL A N 1
ATOM 754 C CA . VAL A 1 93 ? 2.98 13.328 10.945 1 83.56 93 VAL A CA 1
ATOM 755 C C . VAL A 1 93 ? 1.618 12.703 11.242 1 83.56 93 VAL A C 1
ATOM 757 O O . VAL A 1 93 ? 1.416 12.117 12.312 1 83.56 93 VAL A O 1
ATOM 760 N N . SER A 1 94 ? 0.721 12.938 10.336 1 83.31 94 SER A N 1
ATOM 761 C CA . SER A 1 94 ? -0.625 12.391 10.453 1 83.31 94 SER A CA 1
ATOM 762 C C . SER A 1 94 ? -1.067 11.734 9.148 1 83.31 94 SER A C 1
ATOM 764 O O . SER A 1 94 ? -0.365 11.812 8.133 1 83.31 94 SER A O 1
ATOM 766 N N . PHE A 1 95 ? -2.205 11.031 9.312 1 86.19 95 PHE A N 1
ATOM 767 C CA . PHE A 1 95 ? -2.768 10.484 8.086 1 86.19 95 PHE A CA 1
ATOM 768 C C . PHE A 1 95 ? -3.41 11.578 7.242 1 86.19 95 PHE A C 1
ATOM 770 O O . PHE A 1 95 ? -4.004 12.516 7.785 1 86.19 95 PHE A O 1
ATOM 777 N N . ALA A 1 96 ? -3.258 11.375 5.992 1 82.94 96 ALA A N 1
ATOM 778 C CA . ALA A 1 96 ? -3.881 12.336 5.082 1 82.94 96 ALA A CA 1
ATOM 779 C C . ALA A 1 96 ? -5.402 12.281 5.191 1 82.94 96 ALA A C 1
ATOM 781 O O . ALA A 1 96 ? -5.977 11.227 5.477 1 82.94 96 ALA A O 1
ATOM 782 N N . GLU A 1 97 ? -5.965 13.391 4.934 1 75.12 97 GLU A N 1
ATOM 783 C CA . GLU A 1 97 ? -7.422 13.5 5.004 1 75.12 97 GLU A CA 1
ATOM 784 C C . GLU A 1 97 ? -8.086 12.727 3.871 1 75.12 97 GLU A C 1
ATOM 786 O O . GLU A 1 97 ? -9.109 12.062 4.082 1 75.12 97 GLU A O 1
ATOM 791 N N . LYS A 1 98 ? -7.445 12.867 2.775 1 79.5 98 LYS A N 1
ATOM 792 C CA . LYS A 1 98 ? -7.988 12.219 1.587 1 79.5 98 LYS A CA 1
ATOM 793 C C . LYS A 1 98 ? -7.191 10.969 1.233 1 79.5 98 LYS A C 1
ATOM 795 O O . LYS A 1 98 ? -5.961 10.961 1.324 1 79.5 98 LYS A O 1
ATOM 800 N N . SER A 1 99 ? -7.949 9.93 0.884 1 85.81 99 SER A N 1
ATOM 801 C CA . SER A 1 99 ? -7.277 8.734 0.399 1 85.81 99 SER A CA 1
ATOM 802 C C . SER A 1 99 ? -6.629 8.969 -0.962 1 85.81 99 SER A C 1
ATOM 804 O O . SER A 1 99 ? -7.109 9.797 -1.744 1 85.81 99 SER A O 1
ATOM 806 N N . THR A 1 100 ? -5.555 8.336 -1.166 1 89.62 100 THR A N 1
ATOM 807 C CA . THR A 1 100 ? -4.84 8.461 -2.432 1 89.62 100 THR A CA 1
ATOM 808 C C . THR A 1 100 ? -5.152 7.281 -3.346 1 89.62 100 THR A C 1
ATOM 810 O O . THR A 1 100 ? -4.883 6.129 -2.994 1 89.62 100 THR A O 1
ATOM 813 N N . PRO A 1 101 ? -5.73 7.578 -4.477 1 91.44 101 PRO A N 1
ATOM 814 C CA . PRO A 1 101 ? -5.969 6.48 -5.414 1 91.44 101 PRO A CA 1
ATOM 815 C C . PRO A 1 101 ? -4.672 5.871 -5.949 1 91.44 101 PRO A C 1
ATOM 817 O O . PRO A 1 101 ? -3.641 6.547 -5.988 1 91.44 101 PRO A O 1
ATOM 820 N N . VAL A 1 102 ? -4.699 4.676 -6.457 1 93.38 102 VAL A N 1
ATOM 821 C CA . VAL A 1 102 ? -3.516 3.93 -6.867 1 93.38 102 VAL A CA 1
ATOM 822 C C . VAL A 1 102 ? -2.912 4.566 -8.117 1 93.38 102 VAL A C 1
ATOM 824 O O . VAL A 1 102 ? -1.711 4.441 -8.367 1 93.38 102 VAL A O 1
ATOM 827 N N . TRP A 1 103 ? -3.689 5.242 -8.922 1 94.19 103 TRP A N 1
ATOM 828 C CA . TRP A 1 103 ? -3.139 5.797 -10.156 1 94.19 103 TRP A CA 1
ATOM 829 C C . TRP A 1 103 ? -2.285 7.027 -9.859 1 94.19 103 TRP A C 1
ATOM 831 O O . TRP A 1 103 ? -1.635 7.566 -10.758 1 94.19 103 TRP A O 1
ATOM 841 N N . ASN A 1 104 ? -2.25 7.5 -8.586 1 93.56 104 ASN A N 1
ATOM 842 C CA . ASN A 1 104 ? -1.358 8.586 -8.188 1 93.56 104 ASN A CA 1
ATOM 843 C C . ASN A 1 104 ? -0.12 8.062 -7.469 1 93.56 104 ASN A C 1
ATOM 845 O O . ASN A 1 104 ? 0.738 8.844 -7.051 1 93.56 104 ASN A O 1
ATOM 849 N N . ILE A 1 105 ? -0.078 6.793 -7.262 1 96.19 105 ILE A N 1
ATOM 850 C CA . ILE A 1 105 ? 1.082 6.133 -6.676 1 96.19 105 ILE A CA 1
ATOM 851 C C . ILE A 1 105 ? 1.8 5.309 -7.746 1 96.19 105 ILE A C 1
ATOM 853 O O . ILE A 1 105 ? 1.191 4.449 -8.391 1 96.19 105 ILE A O 1
ATOM 857 N N . PRO A 1 106 ? 3.051 5.609 -7.945 1 97 106 PRO A N 1
ATOM 858 C CA . PRO A 1 106 ? 3.74 4.82 -8.969 1 97 106 PRO A CA 1
ATOM 859 C C . PRO A 1 106 ? 3.812 3.336 -8.609 1 97 106 PRO A C 1
ATOM 861 O O . PRO A 1 106 ? 4.02 2.982 -7.449 1 97 106 PRO A O 1
ATOM 864 N N . PHE A 1 107 ? 3.547 2.48 -9.641 1 97.5 107 PHE A N 1
ATOM 865 C CA . PHE A 1 107 ? 3.775 1.054 -9.445 1 97.5 107 PHE A CA 1
ATOM 866 C C . PHE A 1 107 ? 5.219 0.79 -9.023 1 97.5 107 PHE A C 1
ATOM 868 O O . PHE A 1 107 ? 6.141 1.461 -9.492 1 97.5 107 PHE A O 1
ATOM 875 N N . PRO A 1 108 ? 5.496 -0.17 -8.133 1 98.12 108 PRO A N 1
ATOM 876 C CA . PRO A 1 108 ? 6.875 -0.371 -7.68 1 98.12 108 PRO A CA 1
ATOM 877 C C . PRO A 1 108 ? 7.805 -0.825 -8.805 1 98.12 108 PRO A C 1
ATOM 879 O O . PRO A 1 108 ? 7.359 -1.462 -9.758 1 98.12 108 PRO A O 1
ATOM 882 N N . ALA A 1 109 ? 9 -0.369 -8.656 1 98.06 109 ALA A N 1
ATOM 883 C CA . ALA A 1 109 ? 10.039 -1.028 -9.445 1 98.06 109 ALA A CA 1
ATOM 884 C C . ALA A 1 109 ? 10.258 -2.461 -8.969 1 98.06 109 ALA A C 1
ATOM 886 O O . ALA A 1 109 ? 10.281 -2.725 -7.762 1 98.06 109 ALA A O 1
ATOM 887 N N . VAL A 1 110 ? 10.375 -3.348 -9.891 1 98.31 110 VAL A N 1
ATOM 888 C CA . VAL A 1 110 ? 10.562 -4.762 -9.578 1 98.31 110 VAL A CA 1
ATOM 889 C C . VAL A 1 110 ? 11.906 -5.238 -10.109 1 98.31 110 VAL A C 1
ATOM 891 O O . VAL A 1 110 ? 12.102 -5.34 -11.32 1 98.31 110 VAL A O 1
ATOM 894 N N . THR A 1 111 ? 12.789 -5.512 -9.195 1 98.38 111 THR A N 1
ATOM 895 C CA . THR A 1 111 ? 14.094 -6.031 -9.586 1 98.38 111 THR A CA 1
ATOM 896 C C . THR A 1 111 ? 14.18 -7.531 -9.32 1 98.38 111 THR A C 1
ATOM 898 O O . THR A 1 111 ? 14.023 -7.977 -8.18 1 98.38 111 THR A O 1
ATOM 901 N N . VAL A 1 112 ? 14.445 -8.281 -10.352 1 98.31 112 VAL A N 1
ATOM 902 C CA . VAL A 1 112 ? 14.492 -9.734 -10.281 1 98.31 112 VAL A CA 1
ATOM 903 C C . VAL A 1 112 ? 15.922 -10.219 -10.516 1 98.31 112 VAL A C 1
ATOM 905 O O . VAL A 1 112 ? 16.531 -9.898 -11.547 1 98.31 112 VAL A O 1
ATOM 908 N N . CYS A 1 113 ? 16.438 -10.961 -9.57 1 97.06 113 CYS A N 1
ATOM 909 C CA . CYS A 1 113 ? 17.781 -11.531 -9.688 1 97.06 113 CYS A CA 1
ATOM 910 C C . CYS A 1 113 ? 17.719 -13.055 -9.672 1 97.06 113 CYS A C 1
ATOM 912 O O . CYS A 1 113 ? 17.172 -13.648 -8.742 1 97.06 113 CYS A O 1
ATOM 914 N N . SER A 1 114 ? 18.312 -13.641 -10.641 1 96.31 114 SER A N 1
ATOM 915 C CA . SER A 1 114 ? 18.406 -15.094 -10.656 1 96.31 114 SER A CA 1
ATOM 916 C C . SER A 1 114 ? 19.484 -15.586 -9.703 1 96.31 114 SER A C 1
ATOM 918 O O . SER A 1 114 ? 20.547 -14.953 -9.578 1 96.31 114 SER A O 1
ATOM 920 N N . GLU A 1 115 ? 19.234 -16.688 -9.078 1 95 115 GLU A N 1
ATOM 921 C CA . GLU A 1 115 ? 20.25 -17.312 -8.234 1 95 115 GLU A CA 1
ATOM 922 C C . GLU A 1 115 ? 21.281 -18.078 -9.07 1 95 115 GLU A C 1
ATOM 924 O O . GLU A 1 115 ? 22.344 -18.453 -8.578 1 95 115 GLU A O 1
ATOM 929 N N . THR A 1 116 ? 20.953 -18.25 -10.32 1 94 116 THR A N 1
ATOM 930 C CA . THR A 1 116 ? 21.922 -18.812 -11.258 1 94 116 THR A CA 1
ATOM 931 C C . THR A 1 116 ? 22.812 -17.719 -11.844 1 94 116 THR A C 1
ATOM 933 O O . THR A 1 116 ? 22.406 -17.016 -12.766 1 94 116 THR A O 1
ATOM 936 N N . LYS A 1 117 ? 23.969 -17.688 -11.344 1 93.69 117 LYS A N 1
ATOM 937 C CA . LYS A 1 117 ? 24.875 -16.609 -11.75 1 93.69 117 LYS A CA 1
ATOM 938 C C . LYS A 1 117 ? 25.672 -17 -12.992 1 93.69 117 LYS A C 1
ATOM 940 O O . LYS A 1 117 ? 26.094 -16.141 -13.766 1 93.69 117 LYS A O 1
ATOM 945 N N . ARG A 1 118 ? 25.938 -18.203 -13.141 1 91.94 118 ARG A N 1
ATOM 946 C CA . ARG A 1 118 ? 26.594 -18.766 -14.305 1 91.94 118 ARG A CA 1
ATOM 947 C C . ARG A 1 118 ? 25.969 -20.109 -14.695 1 91.94 118 ARG A C 1
ATOM 949 O O . ARG A 1 118 ? 25.75 -20.969 -13.836 1 91.94 118 ARG A O 1
ATOM 956 N N . VAL A 1 119 ? 25.703 -20.25 -15.969 1 88.88 119 VAL A N 1
ATOM 957 C CA . VAL A 1 119 ? 25.094 -21.484 -16.438 1 88.88 119 VAL A CA 1
ATOM 958 C C . VAL A 1 119 ? 26.125 -22.609 -16.422 1 88.88 119 VAL A C 1
ATOM 960 O O . VAL A 1 119 ? 27.203 -22.484 -17 1 88.88 119 VAL A O 1
ATOM 963 N N . LEU A 1 120 ? 25.797 -23.609 -15.664 1 84.81 120 LEU A N 1
ATOM 964 C CA . LEU A 1 120 ? 26.688 -24.75 -15.602 1 84.81 120 LEU A CA 1
ATOM 965 C C . LEU A 1 120 ? 26.594 -25.594 -16.875 1 84.81 120 LEU A C 1
ATOM 967 O O . LEU A 1 120 ? 25.5 -25.906 -17.328 1 84.81 120 LEU A O 1
ATOM 971 N N . LYS A 1 121 ? 27.688 -25.641 -17.484 1 75.06 121 LYS A N 1
ATOM 972 C CA . LYS A 1 121 ? 27.734 -26.484 -18.672 1 75.06 121 LYS A CA 1
ATOM 973 C C . LYS A 1 121 ? 27.875 -27.969 -18.281 1 75.06 121 LYS A C 1
ATOM 975 O O . LYS A 1 121 ? 28.109 -28.281 -17.125 1 75.06 121 LYS A O 1
ATOM 980 N N . GLN A 1 122 ? 27.547 -28.969 -19.203 1 66.38 122 GLN A N 1
ATOM 981 C CA . GLN A 1 122 ? 27.562 -30.406 -18.984 1 66.38 122 GLN A CA 1
ATOM 982 C C . GLN A 1 122 ? 28.891 -30.859 -18.359 1 66.38 122 GLN A C 1
ATOM 984 O O . GLN A 1 122 ? 29.938 -30.25 -18.609 1 66.38 122 GLN A O 1
ATOM 989 N N . LYS A 1 123 ? 28.75 -31.859 -17.281 1 60.16 123 LYS A N 1
ATOM 990 C CA . LYS A 1 123 ? 29.875 -32.406 -16.531 1 60.16 123 LYS A CA 1
ATOM 991 C C . LYS A 1 123 ? 31.016 -32.781 -17.469 1 60.16 123 LYS A C 1
ATOM 993 O O . LYS A 1 123 ? 30.812 -33.438 -18.484 1 60.16 123 LYS A O 1
ATOM 998 N N . GLY A 1 124 ? 32.281 -32.344 -17.234 1 59 124 GLY A N 1
ATOM 999 C CA . GLY A 1 124 ? 33.5 -32.688 -17.938 1 59 124 GLY A CA 1
ATOM 1000 C C . GLY A 1 124 ? 34 -31.594 -18.844 1 59 124 GLY A C 1
ATOM 1001 O O . GLY A 1 124 ? 35.156 -31.609 -19.25 1 59 124 GLY A O 1
ATOM 1002 N N . LYS A 1 125 ? 33.125 -30.625 -19.234 1 63.25 125 LYS A N 1
ATOM 1003 C CA . LYS A 1 125 ? 33.625 -29.656 -20.203 1 63.25 125 LYS A CA 1
ATOM 1004 C C . LYS A 1 125 ? 34.219 -28.422 -19.516 1 63.25 125 LYS A C 1
ATOM 1006 O O . LYS A 1 125 ? 35.188 -27.844 -20 1 63.25 125 LYS A O 1
ATOM 1011 N N . GLU A 1 126 ? 33.438 -27.922 -18.5 1 67.06 126 GLU A N 1
ATOM 1012 C CA . GLU A 1 126 ? 33.969 -26.734 -17.844 1 67.06 126 GLU A CA 1
ATOM 1013 C C . GLU A 1 126 ? 34.156 -26.969 -16.344 1 67.06 126 GLU A C 1
ATOM 1015 O O . GLU A 1 126 ? 33.5 -27.844 -15.758 1 67.06 126 GLU A O 1
ATOM 1020 N N . THR A 1 127 ? 35.219 -26.375 -15.922 1 80.56 127 THR A N 1
ATOM 1021 C CA . THR A 1 127 ? 35.5 -26.453 -14.492 1 80.56 127 THR A CA 1
ATOM 1022 C C . THR A 1 127 ? 34.438 -25.719 -13.688 1 80.56 127 THR A C 1
ATOM 1024 O O . THR A 1 127 ? 34.062 -24.594 -14.047 1 80.56 127 THR A O 1
ATOM 1027 N N . THR A 1 128 ? 33.938 -26.359 -12.734 1 85.44 128 THR A N 1
ATOM 1028 C CA . THR A 1 128 ? 32.906 -25.781 -11.898 1 85.44 128 THR A CA 1
ATOM 1029 C C . THR A 1 128 ? 33.5 -24.812 -10.891 1 85.44 128 THR A C 1
ATOM 1031 O O . THR A 1 128 ? 34.719 -24.828 -10.641 1 85.44 128 THR A O 1
ATOM 1034 N N . TYR A 1 129 ? 32.688 -23.891 -10.445 1 89.62 129 TYR A N 1
ATOM 1035 C CA . TYR A 1 129 ? 33.094 -22.969 -9.398 1 89.62 129 TYR A CA 1
ATOM 1036 C C . TYR A 1 129 ? 33.656 -23.719 -8.188 1 89.62 129 TYR A C 1
ATOM 1038 O O . TYR A 1 129 ? 34.656 -23.328 -7.625 1 89.62 129 TYR A O 1
ATOM 1046 N N . ALA A 1 130 ? 32.969 -24.781 -7.812 1 88.69 130 ALA A N 1
ATOM 1047 C CA . ALA A 1 130 ? 33.406 -25.562 -6.66 1 88.69 130 ALA A CA 1
ATOM 1048 C C . ALA A 1 130 ? 34.812 -26.109 -6.844 1 88.69 130 ALA A C 1
ATOM 1050 O O . ALA A 1 130 ? 35.625 -26.094 -5.91 1 88.69 130 ALA A O 1
ATOM 1051 N N . ASP A 1 131 ? 35.125 -26.547 -8.016 1 89.25 131 ASP A N 1
ATOM 1052 C CA . ASP A 1 131 ? 36.438 -27.125 -8.312 1 89.25 131 ASP A CA 1
ATOM 1053 C C . ASP A 1 131 ? 37.531 -26.062 -8.242 1 89.25 131 ASP A C 1
ATOM 1055 O O . ASP A 1 131 ? 38.562 -26.266 -7.621 1 89.25 131 ASP A O 1
ATOM 1059 N N . LEU A 1 132 ? 37.25 -25 -8.898 1 90.44 132 LEU A N 1
ATOM 1060 C CA . LEU A 1 132 ? 38.25 -23.938 -8.922 1 90.44 132 LEU A CA 1
ATOM 1061 C C . LEU A 1 132 ? 38.469 -23.359 -7.527 1 90.44 132 LEU A C 1
ATOM 1063 O O . LEU A 1 132 ? 39.594 -23.078 -7.145 1 90.44 132 LEU A O 1
ATOM 1067 N N . TYR A 1 133 ? 37.406 -23.203 -6.801 1 91.19 133 TYR A N 1
ATOM 1068 C CA . TYR A 1 133 ? 37.5 -22.672 -5.449 1 91.19 133 TYR A CA 1
ATOM 1069 C C . TYR A 1 133 ? 38.281 -23.625 -4.551 1 91.19 133 TYR A C 1
ATOM 1071 O O . TYR A 1 133 ? 39.094 -23.172 -3.725 1 91.19 133 TYR A O 1
ATOM 1079 N N . SER A 1 134 ? 38.031 -24.891 -4.672 1 90.31 134 SER A N 1
ATOM 1080 C CA . SER A 1 134 ? 38.75 -25.875 -3.891 1 90.31 134 SER A CA 1
ATOM 1081 C C . SER A 1 134 ? 40.25 -25.844 -4.223 1 90.31 134 SER A C 1
ATOM 1083 O O . SER A 1 134 ? 41.094 -25.906 -3.324 1 90.31 134 SER A O 1
ATOM 1085 N N . GLN A 1 135 ? 40.562 -25.766 -5.527 1 91.44 135 GLN A N 1
ATOM 1086 C CA . GLN A 1 135 ? 41.969 -25.672 -5.945 1 91.44 135 GLN A CA 1
ATOM 1087 C C . GLN A 1 135 ? 42.594 -24.406 -5.418 1 91.44 135 GLN A C 1
ATOM 1089 O O . GLN A 1 135 ? 43.75 -24.422 -4.965 1 91.44 135 GLN A O 1
ATOM 1094 N N . PHE A 1 136 ? 41.938 -23.359 -5.551 1 91.94 136 PHE A N 1
ATOM 1095 C CA . PHE A 1 136 ? 42.406 -22.062 -5.07 1 91.94 136 PHE A CA 1
ATOM 1096 C C . PHE A 1 136 ? 42.719 -22.125 -3.582 1 91.94 136 PHE A C 1
ATOM 1098 O O . PHE A 1 136 ? 43.781 -21.672 -3.146 1 91.94 136 PHE A O 1
ATOM 1105 N N . ARG A 1 137 ? 41.812 -22.719 -2.781 1 90 137 ARG A N 1
ATOM 1106 C CA . ARG A 1 137 ? 42 -22.844 -1.339 1 90 137 ARG A CA 1
ATOM 1107 C C . ARG A 1 137 ? 43.219 -23.719 -1.012 1 90 137 ARG A C 1
ATOM 1109 O O . ARG A 1 137 ? 43.938 -23.422 -0.077 1 90 137 ARG A O 1
ATOM 1116 N N . GLU A 1 138 ? 43.344 -24.719 -1.778 1 91.38 138 GLU A N 1
ATOM 1117 C CA . GLU A 1 138 ? 44.469 -25.609 -1.573 1 91.38 138 GLU A CA 1
ATOM 1118 C C . GLU A 1 138 ? 45.781 -24.891 -1.861 1 91.38 138 GLU A C 1
ATOM 1120 O O . GLU A 1 138 ? 46.75 -25.031 -1.109 1 91.38 138 GLU A O 1
ATOM 1125 N N . ASP A 1 139 ? 45.812 -24.188 -2.926 1 91.62 139 ASP A N 1
ATOM 1126 C CA . ASP A 1 139 ? 47 -23.438 -3.287 1 91.62 139 ASP A CA 1
ATOM 1127 C C . ASP A 1 139 ? 47.312 -22.359 -2.252 1 91.62 139 ASP A C 1
ATOM 1129 O O . ASP A 1 139 ? 48.469 -22.125 -1.93 1 91.62 139 ASP A O 1
ATOM 1133 N N . MET A 1 140 ? 46.344 -21.719 -1.779 1 88.75 140 MET A N 1
ATOM 1134 C CA . MET A 1 140 ? 46.5 -20.688 -0.764 1 88.75 140 MET A CA 1
ATOM 1135 C C . MET A 1 140 ? 47.094 -21.266 0.514 1 88.75 140 MET A C 1
ATOM 1137 O O . MET A 1 140 ? 48.031 -20.703 1.099 1 88.75 140 MET A O 1
ATOM 1141 N N . ARG A 1 141 ? 46.594 -22.391 0.884 1 88.44 141 ARG A N 1
ATOM 1142 C CA . ARG A 1 141 ? 47.094 -23.047 2.098 1 88.44 141 ARG A CA 1
ATOM 1143 C C . ARG A 1 141 ? 48.531 -23.484 1.945 1 88.44 141 ARG A C 1
ATOM 1145 O O . ARG A 1 141 ? 49.312 -23.422 2.904 1 88.44 141 ARG A O 1
ATOM 1152 N N . ALA A 1 142 ? 48.812 -23.828 0.727 1 92.12 142 ALA A N 1
ATOM 1153 C CA . ALA A 1 142 ? 50.156 -24.281 0.446 1 92.12 142 ALA A CA 1
ATOM 1154 C C . ALA A 1 142 ? 51.094 -23.125 0.086 1 92.12 142 ALA A C 1
ATOM 1156 O O . ALA A 1 142 ? 52.25 -23.328 -0.268 1 92.12 142 ALA A O 1
ATOM 1157 N N . SER A 1 143 ? 50.594 -21.906 0.135 1 88 143 SER A N 1
ATOM 1158 C CA . SER A 1 143 ? 51.344 -20.703 -0.198 1 88 143 SER A CA 1
ATOM 1159 C C . SER A 1 143 ? 51.906 -20.781 -1.614 1 88 143 SER A C 1
ATOM 1161 O O . SER A 1 143 ? 53.062 -20.422 -1.848 1 88 143 SER A O 1
ATOM 1163 N N . ARG A 1 144 ? 51.062 -21.391 -2.455 1 89.38 144 ARG A N 1
ATOM 1164 C CA . ARG A 1 144 ? 51.406 -21.469 -3.867 1 89.38 144 ARG A CA 1
ATOM 1165 C C . ARG A 1 144 ? 50.594 -20.484 -4.695 1 89.38 144 ARG A C 1
ATOM 1167 O O . ARG A 1 144 ? 49.5 -20.078 -4.281 1 89.38 144 ARG A O 1
ATOM 1174 N N . VAL A 1 145 ? 51.188 -20.172 -5.809 1 88 145 VAL A N 1
ATOM 1175 C CA . VAL A 1 145 ? 50.469 -19.281 -6.723 1 88 145 VAL A CA 1
ATOM 1176 C C . VAL A 1 145 ? 49.375 -20.062 -7.445 1 88 145 VAL A C 1
ATOM 1178 O O . VAL A 1 145 ? 49.625 -21.156 -7.953 1 88 145 VAL A O 1
ATOM 1181 N N . PHE A 1 146 ? 48.219 -19.562 -7.383 1 91.38 146 PHE A N 1
ATOM 1182 C CA . PHE A 1 146 ? 47.062 -20.219 -8 1 91.38 146 PHE A CA 1
ATOM 1183 C C . PHE A 1 146 ? 47.125 -20.109 -9.523 1 91.38 146 PHE A C 1
ATOM 1185 O O . PHE A 1 146 ? 46.906 -19.031 -10.086 1 91.38 146 PHE A O 1
ATOM 1192 N N . ARG A 1 147 ? 47.562 -21.203 -10.164 1 87.69 147 ARG A N 1
ATOM 1193 C CA . ARG A 1 147 ? 47.625 -21.312 -11.617 1 87.69 147 ARG A CA 1
ATOM 1194 C C . ARG A 1 147 ? 47.062 -22.672 -12.078 1 87.69 147 ARG A C 1
ATOM 1196 O O . ARG A 1 147 ? 47.844 -23.562 -12.453 1 87.69 147 ARG A O 1
ATOM 1203 N N . PRO A 1 148 ? 45.75 -22.656 -12.023 1 86.31 148 PRO A N 1
ATOM 1204 C CA . PRO A 1 148 ? 45.188 -23.953 -12.398 1 86.31 148 PRO A CA 1
ATOM 1205 C C . PRO A 1 148 ? 45.469 -24.328 -13.852 1 86.31 148 PRO A C 1
ATOM 1207 O O . PRO A 1 148 ? 45.531 -23.453 -14.719 1 86.31 148 PRO A O 1
ATOM 1210 N N . GLU A 1 149 ? 45.594 -25.672 -14.07 1 82.69 149 GLU A N 1
ATOM 1211 C CA . GLU A 1 149 ? 45.875 -26.203 -15.398 1 82.69 149 GLU A CA 1
ATOM 1212 C C . GLU A 1 149 ? 44.594 -26.344 -16.219 1 82.69 149 GLU A C 1
ATOM 1214 O O . GLU A 1 149 ? 43.531 -26.625 -15.664 1 82.69 149 GLU A O 1
ATOM 1219 N N . ASN A 1 150 ? 44.594 -26.047 -17.469 1 83.5 150 ASN A N 1
ATOM 1220 C CA . ASN A 1 150 ? 43.5 -26.281 -18.406 1 83.5 150 ASN A CA 1
ATOM 1221 C C . ASN A 1 150 ? 42.312 -25.328 -18.156 1 83.5 150 ASN A C 1
ATOM 1223 O O . ASN A 1 150 ? 41.156 -25.719 -18.25 1 83.5 150 ASN A O 1
ATOM 1227 N N . VAL A 1 151 ? 42.594 -24.219 -17.5 1 88.5 151 VAL A N 1
ATOM 1228 C CA . VAL A 1 151 ? 41.594 -23.172 -17.328 1 88.5 151 VAL A CA 1
ATOM 1229 C C . VAL A 1 151 ? 41.906 -22 -18.25 1 88.5 151 VAL A C 1
ATOM 1231 O O . VAL A 1 151 ? 43 -21.469 -18.25 1 88.5 151 VAL A O 1
ATOM 1234 N N . SER A 1 152 ? 40.938 -21.703 -19.078 1 88.69 152 SER A N 1
ATOM 1235 C CA . SER A 1 152 ? 41.125 -20.594 -20.031 1 88.69 152 SER A CA 1
ATOM 1236 C C . SER A 1 152 ? 41.125 -19.25 -19.312 1 88.69 152 SER A C 1
ATOM 1238 O O . SER A 1 152 ? 40.719 -19.156 -18.141 1 88.69 152 SER A O 1
ATOM 1240 N N . ALA A 1 153 ? 41.625 -18.234 -20.031 1 89.25 153 ALA A N 1
ATOM 1241 C CA . ALA A 1 153 ? 41.656 -16.891 -19.469 1 89.25 153 ALA A CA 1
ATOM 1242 C C . ALA A 1 153 ? 40.25 -16.406 -19.156 1 89.25 153 ALA A C 1
ATOM 1244 O O . ALA A 1 153 ? 40.031 -15.734 -18.141 1 89.25 153 ALA A O 1
ATOM 1245 N N . LEU A 1 154 ? 39.344 -16.781 -19.969 1 90.06 154 LEU A N 1
ATOM 1246 C CA . LEU A 1 154 ? 37.969 -16.359 -19.781 1 90.06 154 LEU A CA 1
ATOM 1247 C C . LEU A 1 154 ? 37.375 -17.016 -18.562 1 90.06 154 LEU A C 1
ATOM 1249 O O . LEU A 1 154 ? 36.625 -16.375 -17.797 1 90.06 154 LEU A O 1
ATOM 1253 N N . GLU A 1 155 ? 37.688 -18.219 -18.359 1 90.88 155 GLU A N 1
ATOM 1254 C CA . GLU A 1 155 ? 37.188 -18.938 -17.188 1 90.88 155 GLU A CA 1
ATOM 1255 C C . GLU A 1 155 ? 37.781 -18.359 -15.898 1 90.88 155 GLU A C 1
ATOM 1257 O O . GLU A 1 155 ? 37.094 -18.328 -14.867 1 90.88 155 GLU A O 1
ATOM 1262 N N . MET A 1 156 ? 38.969 -17.984 -15.977 1 92.81 156 MET A N 1
ATOM 1263 C CA . MET A 1 156 ? 39.625 -17.391 -14.805 1 92.81 156 MET A CA 1
ATOM 1264 C C . MET A 1 156 ? 38.969 -16.062 -14.438 1 92.81 156 MET A C 1
ATOM 1266 O O . MET A 1 156 ? 38.781 -15.758 -13.25 1 92.81 156 MET A O 1
ATOM 1270 N N . GLU A 1 157 ? 38.625 -15.297 -15.516 1 94.38 157 GLU A N 1
ATOM 1271 C CA . GLU A 1 157 ? 37.906 -14.047 -15.266 1 94.38 157 GLU A CA 1
ATOM 1272 C C . GLU A 1 157 ? 36.562 -14.305 -14.594 1 94.38 157 GLU A C 1
ATOM 1274 O O . GLU A 1 157 ? 36.188 -13.586 -13.672 1 94.38 157 GLU A O 1
ATOM 1279 N N . GLU A 1 158 ? 35.938 -15.312 -15.031 1 94.06 158 GLU A N 1
ATOM 1280 C CA . GLU A 1 158 ? 34.656 -15.68 -14.461 1 94.06 158 GLU A CA 1
ATOM 1281 C C . GLU A 1 158 ? 34.812 -16.109 -13.008 1 94.06 158 GLU A C 1
ATOM 1283 O O . GLU A 1 158 ? 33.969 -15.75 -12.164 1 94.06 158 GLU A O 1
ATOM 1288 N N . PHE A 1 159 ? 35.812 -16.844 -12.742 1 93.81 159 PHE A N 1
ATOM 1289 C CA . PHE A 1 159 ? 36.062 -17.312 -11.383 1 93.81 159 PHE A CA 1
ATOM 1290 C C . PHE A 1 159 ? 36.312 -16.141 -10.438 1 93.81 159 PHE A C 1
ATOM 1292 O O . PHE A 1 159 ? 35.688 -16.047 -9.367 1 93.81 159 PHE A O 1
ATOM 1299 N N . ARG A 1 160 ? 37.125 -15.227 -10.867 1 94.12 160 ARG A N 1
ATOM 1300 C CA . ARG A 1 160 ? 37.438 -14.055 -10.062 1 94.12 160 ARG A CA 1
ATOM 1301 C C . ARG A 1 160 ? 36.188 -13.242 -9.773 1 94.12 160 ARG A C 1
ATOM 1303 O O . ARG A 1 160 ? 36 -12.719 -8.664 1 94.12 160 ARG A O 1
ATOM 1310 N N . THR A 1 161 ? 35.312 -13.172 -10.75 1 95.38 161 THR A N 1
ATOM 1311 C CA . THR A 1 161 ? 34.062 -12.43 -10.609 1 95.38 161 THR A CA 1
ATOM 1312 C C . THR A 1 161 ? 33.094 -13.172 -9.695 1 95.38 161 THR A C 1
ATOM 1314 O O . THR A 1 161 ? 32.438 -12.555 -8.859 1 95.38 161 THR A O 1
ATOM 1317 N N . LEU A 1 162 ? 33.062 -14.5 -9.773 1 94.38 162 LEU A N 1
ATOM 1318 C CA . LEU A 1 162 ? 32.156 -15.32 -8.977 1 94.38 162 LEU A CA 1
ATOM 1319 C C . LEU A 1 162 ? 32.5 -15.242 -7.492 1 94.38 162 LEU A C 1
ATOM 1321 O O . LEU A 1 162 ? 31.641 -15.359 -6.629 1 94.38 162 LEU A O 1
ATOM 1325 N N . LEU A 1 163 ? 33.75 -14.969 -7.207 1 93.44 163 LEU A N 1
ATOM 1326 C CA . LEU A 1 163 ? 34.156 -14.836 -5.816 1 93.44 163 LEU A CA 1
ATOM 1327 C C . LEU A 1 163 ? 33.438 -13.664 -5.145 1 93.44 163 LEU A C 1
ATOM 1329 O O . LEU A 1 163 ? 33.219 -13.695 -3.934 1 93.44 163 LEU A O 1
ATOM 1333 N N . HIS A 1 164 ? 33.031 -12.664 -5.957 1 93.75 164 HIS A N 1
ATOM 1334 C CA . HIS A 1 164 ? 32.375 -11.477 -5.422 1 93.75 164 HIS A CA 1
ATOM 1335 C C . HIS A 1 164 ? 30.875 -11.695 -5.25 1 93.75 164 HIS A C 1
ATOM 1337 O O . HIS A 1 164 ? 30.219 -10.977 -4.492 1 93.75 164 HIS A O 1
ATOM 1343 N N . VAL A 1 165 ? 30.328 -12.703 -5.941 1 93.44 165 VAL A N 1
ATOM 1344 C CA . VAL A 1 165 ? 28.875 -12.805 -5.984 1 93.44 165 VAL A CA 1
ATOM 1345 C C . VAL A 1 165 ? 28.422 -14.102 -5.309 1 93.44 165 VAL A C 1
ATOM 1347 O O . VAL A 1 165 ? 27.297 -14.188 -4.805 1 93.44 165 VAL A O 1
ATOM 1350 N N . CYS A 1 166 ? 29.422 -15.055 -5.266 1 91.62 166 CYS A N 1
ATOM 1351 C CA . CYS A 1 166 ? 29.078 -16.344 -4.68 1 91.62 166 CYS A CA 1
ATOM 1352 C C . CYS A 1 166 ? 29.438 -16.391 -3.201 1 91.62 166 CYS A C 1
ATOM 1354 O O . CYS A 1 166 ? 30.594 -16.188 -2.838 1 91.62 166 CYS A O 1
ATOM 1356 N N . SER A 1 167 ? 28.547 -16.719 -2.283 1 78.94 167 SER A N 1
ATOM 1357 C CA . SER A 1 167 ? 28.672 -16.922 -0.846 1 78.94 167 SER A CA 1
ATOM 1358 C C . SER A 1 167 ? 29.953 -16.312 -0.309 1 78.94 167 SER A C 1
ATOM 1360 O O . SER A 1 167 ? 30.859 -17.031 0.125 1 78.94 167 SER A O 1
ATOM 1362 N N . THR A 1 168 ? 30 -15.148 -0.234 1 70.06 168 THR A N 1
ATOM 1363 C CA . THR A 1 168 ? 31.203 -14.398 0.127 1 70.06 168 THR A CA 1
ATOM 1364 C C . THR A 1 168 ? 31.547 -14.602 1.6 1 70.06 168 THR A C 1
ATOM 1366 O O . THR A 1 168 ? 32.688 -14.359 2.018 1 70.06 168 THR A O 1
ATOM 1369 N N . GLN A 1 169 ? 30.609 -15.219 2.256 1 75.25 169 GLN A N 1
ATOM 1370 C CA . GLN A 1 169 ? 30.828 -15.367 3.691 1 75.25 169 GLN A CA 1
ATOM 1371 C C . GLN A 1 169 ? 31.875 -16.453 3.98 1 75.25 169 GLN A C 1
ATOM 1373 O O . GLN A 1 169 ? 32.5 -16.438 5.043 1 75.25 169 GLN A O 1
ATOM 1378 N N . ILE A 1 170 ? 32.125 -17.266 2.992 1 75.38 170 ILE A N 1
ATOM 1379 C CA . ILE A 1 170 ? 33.031 -18.391 3.229 1 75.38 170 ILE A CA 1
ATOM 1380 C C . ILE A 1 170 ? 34.438 -18.016 2.797 1 75.38 170 ILE A C 1
ATOM 1382 O O . ILE A 1 170 ? 35.375 -18.734 3.084 1 75.38 170 ILE A O 1
ATOM 1386 N N . ILE A 1 171 ? 34.5 -16.859 2.193 1 79.88 171 ILE A N 1
ATOM 1387 C CA . ILE A 1 171 ? 35.781 -16.453 1.673 1 79.88 171 ILE A CA 1
ATOM 1388 C C . ILE A 1 171 ? 36.688 -16.031 2.826 1 79.88 171 ILE A C 1
ATOM 1390 O O . ILE A 1 171 ? 36.312 -15.234 3.676 1 79.88 171 ILE A O 1
ATOM 1394 N N . GLU A 1 172 ? 37.781 -16.562 2.811 1 79.38 172 GLU A N 1
ATOM 1395 C CA . GLU A 1 172 ? 38.75 -16.312 3.883 1 79.38 172 GLU A CA 1
ATOM 1396 C C . GLU A 1 172 ? 39.312 -14.898 3.795 1 79.38 172 GLU A C 1
ATOM 1398 O O . GLU A 1 172 ? 39.312 -14.297 2.721 1 79.38 172 GLU A O 1
ATOM 1403 N N . GLU A 1 173 ? 39.781 -14.281 4.816 1 82.19 173 GLU A N 1
ATOM 1404 C CA . GLU A 1 173 ? 40.25 -12.906 4.922 1 82.19 173 GLU A CA 1
ATOM 1405 C C . GLU A 1 173 ? 41.531 -12.703 4.152 1 82.19 173 GLU A C 1
ATOM 1407 O O . GLU A 1 173 ? 41.75 -11.656 3.531 1 82.19 173 GLU A O 1
ATOM 1412 N N . ASP A 1 174 ? 42.406 -13.68 4.094 1 82.12 174 ASP A N 1
ATOM 1413 C CA . ASP A 1 174 ? 43.75 -13.453 3.551 1 82.12 174 ASP A CA 1
ATOM 1414 C C . ASP A 1 174 ? 43.875 -14.047 2.15 1 82.12 174 ASP A C 1
ATOM 1416 O O . ASP A 1 174 ? 44.969 -14.531 1.779 1 82.12 174 ASP A O 1
ATOM 1420 N N . ILE A 1 175 ? 42.781 -13.781 1.436 1 86.62 175 ILE A N 1
ATOM 1421 C CA . ILE A 1 175 ? 42.875 -14.297 0.076 1 86.62 175 ILE A CA 1
ATOM 1422 C C . ILE A 1 175 ? 43.719 -13.336 -0.77 1 86.62 175 ILE A C 1
ATOM 1424 O O . ILE A 1 175 ? 43.531 -12.125 -0.71 1 86.62 175 ILE A O 1
ATOM 1428 N N . PRO A 1 176 ? 44.688 -13.875 -1.473 1 87.94 176 PRO A N 1
ATOM 1429 C CA . PRO A 1 176 ? 45.531 -13.016 -2.318 1 87.94 176 PRO A CA 1
ATOM 1430 C C . PRO A 1 176 ? 44.844 -12.641 -3.631 1 87.94 176 PRO A C 1
ATOM 1432 O O . PRO A 1 176 ? 43.844 -13.273 -4.023 1 87.94 176 PRO A O 1
ATOM 1435 N N . LEU A 1 177 ? 45.406 -11.617 -4.207 1 90.44 177 LEU A N 1
ATOM 1436 C CA . LEU A 1 177 ? 44.938 -11.25 -5.543 1 90.44 177 LEU A CA 1
ATOM 1437 C C . LEU A 1 177 ? 45.375 -12.297 -6.566 1 90.44 177 LEU A C 1
ATOM 1439 O O . LEU A 1 177 ? 46.531 -12.727 -6.582 1 90.44 177 LEU A O 1
ATOM 1443 N N . ILE A 1 178 ? 44.438 -12.719 -7.27 1 91.44 178 ILE A N 1
ATOM 1444 C CA . ILE A 1 178 ? 44.719 -13.688 -8.32 1 91.44 178 ILE A CA 1
ATOM 1445 C C . ILE A 1 178 ? 45.344 -12.977 -9.523 1 91.44 178 ILE A C 1
ATOM 1447 O O . ILE A 1 178 ? 44.875 -11.906 -9.93 1 91.44 178 ILE A O 1
ATOM 1451 N N . ALA A 1 179 ? 46.406 -13.562 -10.047 1 84.81 179 ALA A N 1
ATOM 1452 C CA . ALA A 1 179 ? 47.125 -12.945 -11.141 1 84.81 179 ALA A CA 1
ATOM 1453 C C . ALA A 1 179 ? 46.25 -12.727 -12.359 1 84.81 179 ALA A C 1
ATOM 1455 O O . ALA A 1 179 ? 45.375 -13.562 -12.672 1 84.81 179 ALA A O 1
ATOM 1456 N N . GLY A 1 180 ? 46.438 -11.492 -12.977 1 84.12 180 GLY A N 1
ATOM 1457 C CA . GLY A 1 180 ? 45.656 -11.156 -14.172 1 84.12 180 GLY A CA 1
ATOM 1458 C C . GLY A 1 180 ? 45.406 -9.672 -14.305 1 84.12 180 GLY A C 1
ATOM 1459 O O . GLY A 1 180 ? 45.719 -8.891 -13.406 1 84.12 180 GLY A O 1
ATOM 1460 N N . ASP A 1 181 ? 44.812 -9.336 -15.43 1 85.44 181 ASP A N 1
ATOM 1461 C CA . ASP A 1 181 ? 44.5 -7.938 -15.719 1 85.44 181 ASP A CA 1
ATOM 1462 C C . ASP A 1 181 ? 43.281 -7.469 -14.906 1 85.44 181 ASP A C 1
ATOM 1464 O O . ASP A 1 181 ? 42.531 -8.281 -14.367 1 85.44 181 ASP A O 1
ATOM 1468 N N . ASP A 1 182 ? 43.188 -6.164 -14.797 1 88.38 182 ASP A N 1
ATOM 1469 C CA . ASP A 1 182 ? 42 -5.594 -14.164 1 88.38 182 ASP A CA 1
ATOM 1470 C C . ASP A 1 182 ? 40.75 -5.957 -14.93 1 88.38 182 ASP A C 1
ATOM 1472 O O . ASP A 1 182 ? 40.75 -5.965 -16.156 1 88.38 182 ASP A O 1
ATOM 1476 N N . LEU A 1 183 ? 39.812 -6.309 -14.156 1 92.38 183 LEU A N 1
ATOM 1477 C CA . LEU A 1 183 ? 38.594 -6.809 -14.773 1 92.38 183 LEU A CA 1
ATOM 1478 C C . LEU A 1 183 ? 37.5 -5.754 -14.727 1 92.38 183 LEU A C 1
ATOM 1480 O O . LEU A 1 183 ? 37.375 -5 -13.758 1 92.38 183 LEU A O 1
ATOM 1484 N N . ASP A 1 184 ? 36.75 -5.719 -15.836 1 93.25 184 ASP A N 1
ATOM 1485 C CA . ASP A 1 184 ? 35.438 -5.082 -15.797 1 93.25 184 ASP A CA 1
ATOM 1486 C C . ASP A 1 184 ? 34.344 -6.082 -15.391 1 93.25 184 ASP A C 1
ATOM 1488 O O . ASP A 1 184 ? 33.844 -6.828 -16.219 1 93.25 184 ASP A O 1
ATOM 1492 N N . TYR A 1 185 ? 34.062 -6.016 -14.148 1 95 185 TYR A N 1
ATOM 1493 C CA . TYR A 1 185 ? 33.156 -7.008 -13.586 1 95 185 TYR A CA 1
ATOM 1494 C C . TYR A 1 185 ? 31.812 -6.984 -14.305 1 95 185 TYR A C 1
ATOM 1496 O O . TYR A 1 185 ? 31.156 -8.016 -14.445 1 95 185 TYR A O 1
ATOM 1504 N N . PHE A 1 186 ? 31.312 -5.844 -14.758 1 93.62 186 PHE A N 1
ATOM 1505 C CA . PHE A 1 186 ? 30.031 -5.758 -15.461 1 93.62 186 PHE A CA 1
ATOM 1506 C C . PHE A 1 186 ? 30.078 -6.57 -16.75 1 93.62 186 PHE A C 1
ATOM 1508 O O . PHE A 1 186 ? 29.141 -7.312 -17.047 1 93.62 186 PHE A O 1
ATOM 1515 N N . ASP A 1 187 ? 31.141 -6.445 -17.438 1 94.69 187 ASP A N 1
ATOM 1516 C CA . ASP A 1 187 ? 31.281 -7.156 -18.703 1 94.69 187 ASP A CA 1
ATOM 1517 C C . ASP A 1 187 ? 31.344 -8.664 -18.484 1 94.69 187 ASP A C 1
ATOM 1519 O O . ASP A 1 187 ? 30.75 -9.438 -19.234 1 94.69 187 ASP A O 1
ATOM 1523 N N . VAL A 1 188 ? 32.094 -9.062 -17.516 1 96.19 188 VAL A N 1
ATOM 1524 C CA . VAL A 1 188 ? 32.219 -10.484 -17.219 1 96.19 188 VAL A CA 1
ATOM 1525 C C . VAL A 1 188 ? 30.859 -11.039 -16.781 1 96.19 188 VAL A C 1
ATOM 1527 O O . VAL A 1 188 ? 30.453 -12.109 -17.234 1 96.19 188 VAL A O 1
ATOM 1530 N N . LEU A 1 189 ? 30.188 -10.312 -15.945 1 95.81 189 LEU A N 1
ATOM 1531 C CA . LEU A 1 189 ? 28.875 -10.727 -15.477 1 95.81 189 LEU A CA 1
ATOM 1532 C C . LEU A 1 189 ? 27.891 -10.852 -16.641 1 95.81 189 LEU A C 1
ATOM 1534 O O . LEU A 1 189 ? 27.094 -11.797 -16.688 1 95.81 189 LEU A O 1
ATOM 1538 N N . GLN A 1 190 ? 27.938 -9.93 -17.5 1 93.69 190 GLN A N 1
ATOM 1539 C CA . GLN A 1 190 ? 27.047 -9.945 -18.656 1 93.69 190 GLN A CA 1
ATOM 1540 C C . GLN A 1 190 ? 27.266 -11.203 -19.5 1 93.69 190 GLN A C 1
ATOM 1542 O O . GLN A 1 190 ? 26.312 -11.797 -20 1 93.69 190 GLN A O 1
ATOM 1547 N N . ARG A 1 191 ? 28.5 -11.578 -19.578 1 93.62 191 ARG A N 1
ATOM 1548 C CA . ARG A 1 191 ? 28.844 -12.766 -20.359 1 93.62 191 ARG A CA 1
ATOM 1549 C C . ARG A 1 191 ? 28.359 -14.031 -19.672 1 93.62 191 ARG A C 1
ATOM 1551 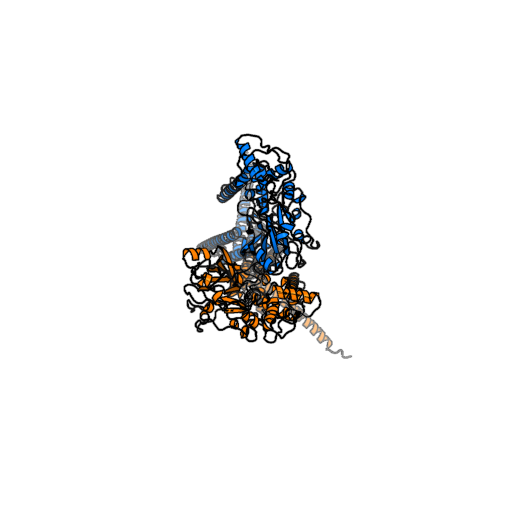O O . ARG A 1 191 ? 28 -15.016 -20.328 1 93.62 191 ARG A O 1
ATOM 1558 N N . MET A 1 192 ? 28.266 -13.977 -18.406 1 92.81 192 MET A N 1
ATOM 1559 C CA . MET A 1 192 ? 27.938 -15.164 -17.625 1 92.81 192 MET A CA 1
ATOM 1560 C C . MET A 1 192 ? 26.422 -15.32 -17.5 1 92.81 192 MET A C 1
ATOM 1562 O O . MET A 1 192 ? 25.922 -16.406 -17.203 1 92.81 192 MET A O 1
ATOM 1566 N N . LEU A 1 193 ? 25.688 -14.336 -17.797 1 92.25 193 LEU A N 1
ATOM 1567 C CA . LEU A 1 193 ? 24.25 -14.312 -17.562 1 92.25 193 LEU A CA 1
ATOM 1568 C C . LEU A 1 193 ? 23.547 -15.383 -18.391 1 92.25 193 LEU A C 1
ATOM 1570 O O . LEU A 1 193 ? 23.891 -15.602 -19.547 1 92.25 193 LEU A O 1
ATOM 1574 N N . PRO A 1 194 ? 22.625 -16.031 -17.672 1 92.44 194 PRO A N 1
ATOM 1575 C CA . PRO A 1 194 ? 21.766 -16.906 -18.484 1 92.44 194 PRO A CA 1
ATOM 1576 C C . PRO A 1 194 ? 21.016 -16.141 -19.562 1 92.44 194 PRO A C 1
ATOM 1578 O O . PRO A 1 194 ? 20.812 -14.922 -19.453 1 92.44 194 PRO A O 1
ATOM 1581 N N . GLN A 1 195 ? 20.656 -16.891 -20.594 1 93 195 GLN A N 1
ATOM 1582 C CA . GLN A 1 195 ? 19.906 -16.25 -21.672 1 93 195 GLN A CA 1
ATOM 1583 C C . GLN A 1 195 ? 18.578 -15.688 -21.156 1 93 195 GLN A C 1
ATOM 1585 O O . GLN A 1 195 ? 17.766 -16.422 -20.594 1 93 195 GLN A O 1
ATOM 1590 N N . PHE A 1 196 ? 18.359 -14.484 -21.391 1 94.81 196 PHE A N 1
ATOM 1591 C CA . PHE A 1 196 ? 17.234 -13.758 -20.812 1 94.81 196 PHE A CA 1
ATOM 1592 C C . PHE A 1 196 ? 15.914 -14.367 -21.234 1 94.81 196 PHE A C 1
ATOM 1594 O O . PHE A 1 196 ? 15.047 -14.633 -20.406 1 94.81 196 PHE A O 1
ATOM 1601 N N . ASP A 1 197 ? 15.742 -14.711 -22.469 1 92.56 197 ASP A N 1
ATOM 1602 C CA . ASP A 1 197 ? 14.469 -15.164 -23.016 1 92.56 197 ASP A CA 1
ATOM 1603 C C . ASP A 1 197 ? 14.078 -16.531 -22.453 1 92.56 197 ASP A C 1
ATOM 1605 O O . ASP A 1 197 ? 12.891 -16.844 -22.359 1 92.56 197 ASP A O 1
ATOM 1609 N N . ARG A 1 198 ? 15.102 -17.297 -22.109 1 93 198 ARG A N 1
ATOM 1610 C CA . ARG A 1 198 ? 14.828 -18.625 -21.562 1 93 198 ARG A CA 1
ATOM 1611 C C . ARG A 1 198 ? 14.383 -18.531 -20.109 1 93 198 ARG A C 1
ATOM 1613 O O . ARG A 1 198 ? 13.492 -19.266 -19.688 1 93 198 ARG A O 1
ATOM 1620 N N . TYR A 1 199 ? 14.984 -17.609 -19.391 1 95.38 199 TYR A N 1
ATOM 1621 C CA . TYR A 1 199 ? 14.711 -17.5 -17.969 1 95.38 199 TYR A CA 1
ATOM 1622 C C . TYR A 1 199 ? 13.477 -16.641 -17.703 1 95.38 199 TYR A C 1
ATOM 1624 O O . TYR A 1 199 ? 12.695 -16.922 -16.797 1 95.38 199 TYR A O 1
ATOM 1632 N N . PHE A 1 200 ? 13.391 -15.586 -18.5 1 96.56 200 PHE A N 1
ATOM 1633 C CA . PHE A 1 200 ? 12.18 -14.773 -18.5 1 96.56 200 PHE A CA 1
ATOM 1634 C C . PHE A 1 200 ? 11.25 -15.18 -19.641 1 96.56 200 PHE A C 1
ATOM 1636 O O . PHE A 1 200 ? 11.18 -14.5 -20.656 1 96.56 200 PHE A O 1
ATOM 1643 N N . PHE A 1 201 ? 10.508 -16.188 -19.359 1 94.44 201 PHE A N 1
ATOM 1644 C CA . PHE A 1 201 ? 9.781 -16.891 -20.391 1 94.44 201 PHE A CA 1
ATOM 1645 C C . PHE A 1 201 ? 8.602 -16.078 -20.891 1 94.44 201 PHE A C 1
ATOM 1647 O O . PHE A 1 201 ? 8.336 -16.016 -22.094 1 94.44 201 PHE A O 1
ATOM 1654 N N . TYR A 1 202 ? 7.867 -15.492 -19.953 1 93.62 202 TYR A N 1
ATOM 1655 C CA . TYR A 1 202 ? 6.68 -14.734 -20.328 1 93.62 202 TYR A CA 1
ATOM 1656 C C . TYR A 1 202 ? 6.434 -13.594 -19.344 1 93.62 202 TYR A C 1
ATOM 1658 O O . TYR A 1 202 ? 6.637 -13.75 -18.141 1 93.62 202 TYR A O 1
ATOM 1666 N N . CYS A 1 203 ? 6.102 -12.461 -19.891 1 94.19 203 CYS A N 1
ATOM 1667 C CA . CYS A 1 203 ? 5.762 -11.297 -19.078 1 94.19 203 CYS A CA 1
ATOM 1668 C C . CYS A 1 203 ? 4.492 -10.625 -19.594 1 94.19 203 CYS A C 1
ATOM 1670 O O . CYS A 1 203 ? 4.238 -10.609 -20.797 1 94.19 203 CYS A O 1
ATOM 1672 N N . ARG A 1 204 ? 3.725 -10.156 -18.656 1 92.62 204 ARG A N 1
ATOM 1673 C CA . ARG A 1 204 ? 2.533 -9.391 -19 1 92.62 204 ARG A CA 1
ATOM 1674 C C . ARG A 1 204 ? 2.352 -8.203 -18.062 1 92.62 204 ARG A C 1
ATOM 1676 O O . ARG A 1 204 ? 2.352 -8.359 -16.844 1 92.62 204 ARG A O 1
ATOM 1683 N N . TRP A 1 205 ? 2.297 -7.066 -18.656 1 91.62 205 TRP A N 1
ATOM 1684 C CA . TRP A 1 205 ? 1.973 -5.844 -17.938 1 91.62 205 TRP A CA 1
ATOM 1685 C C . TRP A 1 205 ? 0.588 -5.332 -18.312 1 91.62 205 TRP A C 1
ATOM 1687 O O . TRP A 1 205 ? 0.372 -4.898 -19.453 1 91.62 205 TRP A O 1
ATOM 1697 N N . LEU A 1 206 ? -0.333 -5.395 -17.297 1 81.5 206 LEU A N 1
ATOM 1698 C CA . LEU A 1 206 ? -1.736 -5.059 -17.516 1 81.5 206 LEU A CA 1
ATOM 1699 C C . LEU A 1 206 ? -2.34 -5.922 -18.609 1 81.5 206 LEU A C 1
ATOM 1701 O O . LEU A 1 206 ? -2.412 -7.148 -18.484 1 81.5 206 LEU A O 1
ATOM 1705 N N . SER A 1 207 ? -2.654 -5.453 -19.812 1 75.12 207 SER A N 1
ATOM 1706 C CA . SER A 1 207 ? -3.256 -6.246 -20.891 1 75.12 207 SER A CA 1
ATOM 1707 C C . SER A 1 207 ? -2.287 -6.434 -22.047 1 75.12 207 SER A C 1
ATOM 1709 O O . SER A 1 207 ? -2.641 -7.027 -23.062 1 75.12 207 SER A O 1
ATOM 1711 N N . ARG A 1 208 ? -1.136 -5.98 -21.812 1 78.38 208 ARG A N 1
ATOM 1712 C CA . ARG A 1 208 ? -0.136 -6.098 -22.859 1 78.38 208 ARG A CA 1
ATOM 1713 C C . ARG A 1 208 ? 0.804 -7.27 -22.609 1 78.38 208 ARG A C 1
ATOM 1715 O O . ARG A 1 208 ? 1.503 -7.297 -21.594 1 78.38 208 ARG A O 1
ATOM 1722 N N . SER A 1 209 ? 0.558 -8.195 -23.5 1 80.38 209 SER A N 1
ATOM 1723 C CA . SER A 1 209 ? 1.474 -9.328 -23.422 1 80.38 209 SER A CA 1
ATOM 1724 C C . SER A 1 209 ? 2.639 -9.172 -24.391 1 80.38 209 SER A C 1
ATOM 1726 O O . SER A 1 209 ? 2.475 -8.617 -25.484 1 80.38 209 SER A O 1
ATOM 1728 N N . GLY A 1 210 ? 3.793 -9.234 -23.906 1 73 210 GLY A N 1
ATOM 1729 C CA . GLY A 1 210 ? 4.906 -9.109 -24.844 1 73 210 GLY A CA 1
ATOM 1730 C C . GLY A 1 210 ? 6.168 -9.797 -24.344 1 73 210 GLY A C 1
ATOM 1731 O O . GLY A 1 210 ? 6.129 -10.578 -23.391 1 73 210 GLY A O 1
ATOM 1732 N N . GLU A 1 211 ? 7.133 -9.586 -25.156 1 82.12 211 GLU A N 1
ATOM 1733 C CA . GLU A 1 211 ? 8.469 -10.039 -24.797 1 82.12 211 GLU A CA 1
ATOM 1734 C C . GLU A 1 211 ? 8.984 -9.32 -23.547 1 82.12 211 GLU A C 1
ATOM 1736 O O . GLU A 1 211 ? 8.883 -8.094 -23.453 1 82.12 211 GLU A O 1
ATOM 1741 N N . CYS A 1 212 ? 9.352 -10.016 -22.609 1 92.69 212 CYS A N 1
ATOM 1742 C CA . CYS A 1 212 ? 9.82 -9.5 -21.328 1 92.69 212 CYS A CA 1
ATOM 1743 C C . CYS A 1 212 ? 10.953 -8.492 -21.531 1 92.69 212 CYS A C 1
ATOM 1745 O O . CYS A 1 212 ? 11.148 -7.602 -20.703 1 92.69 212 CYS A O 1
ATOM 1747 N N . GLU A 1 213 ? 11.578 -8.555 -22.703 1 90 213 GLU A N 1
ATOM 1748 C CA . GLU A 1 213 ? 12.727 -7.695 -22.984 1 90 213 GLU A CA 1
ATOM 1749 C C . GLU A 1 213 ? 12.312 -6.234 -23.094 1 90 213 GLU A C 1
ATOM 1751 O O . GLU A 1 213 ? 13.125 -5.332 -22.875 1 90 213 GLU A O 1
ATOM 1756 N N . THR A 1 214 ? 11.102 -6.082 -23.406 1 89.5 214 THR A N 1
ATOM 1757 C CA . THR A 1 214 ? 10.617 -4.719 -23.578 1 89.5 214 THR A CA 1
ATOM 1758 C C . THR A 1 214 ? 10.289 -4.078 -22.234 1 89.5 214 THR A C 1
ATOM 1760 O O . THR A 1 214 ? 10.148 -2.855 -22.156 1 89.5 214 THR A O 1
ATOM 1763 N N . PHE A 1 215 ? 10.266 -4.887 -21.25 1 92.56 215 PHE A N 1
ATOM 1764 C CA . PHE A 1 215 ? 9.812 -4.375 -19.969 1 92.56 215 PHE A CA 1
ATOM 1765 C C . PHE A 1 215 ? 10.977 -4.285 -18.969 1 92.56 215 PHE A C 1
ATOM 1767 O O . PHE A 1 215 ? 10.93 -3.502 -18.031 1 92.56 215 PHE A O 1
ATOM 1774 N N . PHE A 1 216 ? 12 -5 -19.219 1 95.12 216 PHE A N 1
ATOM 1775 C CA . PHE A 1 216 ? 13.039 -5.137 -18.203 1 95.12 216 PHE A CA 1
ATOM 1776 C C . PHE A 1 216 ? 14.367 -4.586 -18.719 1 95.12 216 PHE A C 1
ATOM 1778 O O . PHE A 1 216 ? 14.711 -4.766 -19.891 1 95.12 216 PHE A O 1
ATOM 1785 N N . ARG A 1 217 ? 15.055 -4 -17.797 1 94.25 217 ARG A N 1
ATOM 1786 C CA . ARG A 1 217 ? 16.391 -3.492 -18.062 1 94.25 217 ARG A CA 1
ATOM 1787 C C . ARG A 1 217 ? 17.422 -4.145 -17.141 1 94.25 217 ARG A C 1
ATOM 1789 O O . ARG A 1 217 ? 17.141 -4.383 -15.961 1 94.25 217 ARG A O 1
ATOM 1796 N N . LYS A 1 218 ? 18.578 -4.312 -17.688 1 94.81 218 LYS A N 1
ATOM 1797 C CA . LYS A 1 218 ? 19.672 -4.828 -16.859 1 94.81 218 LYS A CA 1
ATOM 1798 C C . LYS A 1 218 ? 20.094 -3.812 -15.805 1 94.81 218 LYS A C 1
ATOM 1800 O O . LYS A 1 218 ? 20.219 -2.621 -16.094 1 94.81 218 LYS A O 1
ATOM 1805 N N . THR A 1 219 ? 20.25 -4.289 -14.609 1 94.94 219 THR A N 1
ATOM 1806 C CA . THR A 1 219 ? 20.672 -3.438 -13.5 1 94.94 219 THR A CA 1
ATOM 1807 C C . THR A 1 219 ? 21.797 -4.094 -12.719 1 94.94 219 THR A C 1
ATOM 1809 O O . THR A 1 219 ? 21.703 -5.258 -12.328 1 94.94 219 THR A O 1
ATOM 1812 N N . LEU A 1 220 ? 22.844 -3.326 -12.523 1 95.31 220 LEU A N 1
ATOM 1813 C CA . LEU A 1 220 ? 23.953 -3.82 -11.734 1 95.31 220 LEU A CA 1
ATOM 1814 C C . LEU A 1 220 ? 23.656 -3.729 -10.242 1 95.31 220 LEU A C 1
ATOM 1816 O O . LEU A 1 220 ? 23.312 -2.656 -9.742 1 95.31 220 LEU A O 1
ATOM 1820 N N . THR A 1 221 ? 23.688 -4.816 -9.539 1 95.44 221 THR A N 1
ATOM 1821 C CA . THR A 1 221 ? 23.438 -4.871 -8.102 1 95.44 221 THR A CA 1
ATOM 1822 C C . THR A 1 221 ? 24.562 -5.633 -7.391 1 95.44 221 THR A C 1
ATOM 1824 O O . THR A 1 221 ? 25.516 -6.074 -8.023 1 95.44 221 THR A O 1
ATOM 1827 N N . GLU A 1 222 ? 24.422 -5.781 -6.09 1 93.62 222 GLU A N 1
ATOM 1828 C CA . GLU A 1 222 ? 25.391 -6.539 -5.301 1 93.62 222 GLU A CA 1
ATOM 1829 C C . GLU A 1 222 ? 25.328 -8.031 -5.637 1 93.62 222 GLU A C 1
ATOM 1831 O O . GLU A 1 222 ? 26.297 -8.758 -5.434 1 93.62 222 GLU A O 1
ATOM 1836 N N . GLU A 1 223 ? 24.188 -8.391 -6.238 1 94.62 223 GLU A N 1
ATOM 1837 C CA . GLU A 1 223 ? 23.984 -9.789 -6.602 1 94.62 223 GLU A CA 1
ATOM 1838 C C . GLU A 1 223 ? 24.453 -10.07 -8.023 1 94.62 223 GLU A C 1
ATOM 1840 O O . GLU A 1 223 ? 24.297 -11.188 -8.523 1 94.62 223 GLU A O 1
ATOM 1845 N N . GLY A 1 224 ? 25.062 -9.148 -8.609 1 94.81 224 GLY A N 1
ATOM 1846 C CA . GLY A 1 224 ? 25.359 -9.219 -10.031 1 94.81 224 GLY A CA 1
ATOM 1847 C C . GLY A 1 224 ? 24.391 -8.422 -10.883 1 94.81 224 GLY A C 1
ATOM 1848 O O . GLY A 1 224 ? 23.906 -7.367 -10.469 1 94.81 224 GLY A O 1
ATOM 1849 N N . ILE A 1 225 ? 24.234 -8.906 -12.086 1 95.31 225 ILE A N 1
ATOM 1850 C CA . ILE A 1 225 ? 23.297 -8.211 -12.977 1 95.31 225 ILE A CA 1
ATOM 1851 C C . ILE A 1 225 ? 21.891 -8.797 -12.805 1 95.31 225 ILE A C 1
ATOM 1853 O O . ILE A 1 225 ? 21.703 -10.008 -12.93 1 95.31 225 ILE A O 1
ATOM 1857 N N . CYS A 1 226 ? 21.031 -7.945 -12.43 1 96.69 226 CYS A N 1
ATOM 1858 C CA . CYS A 1 226 ? 19.609 -8.266 -12.32 1 96.69 226 CYS A CA 1
ATOM 1859 C C . CYS A 1 226 ? 18.797 -7.531 -13.383 1 96.69 226 CYS A C 1
ATOM 1861 O O . CYS A 1 226 ? 19.359 -6.848 -14.234 1 96.69 226 CYS A O 1
ATOM 1863 N N . TYR A 1 227 ? 17.547 -7.805 -13.391 1 96.94 227 TYR A N 1
ATOM 1864 C CA . TYR A 1 227 ? 16.641 -7.152 -14.336 1 96.94 227 TYR A CA 1
ATOM 1865 C C . TYR A 1 227 ? 15.555 -6.375 -13.609 1 96.94 227 TYR A C 1
ATOM 1867 O O . TYR A 1 227 ? 14.875 -6.914 -12.734 1 96.94 227 TYR A O 1
ATOM 1875 N N . THR A 1 228 ? 15.383 -5.105 -13.977 1 96.81 228 THR A N 1
ATOM 1876 C CA . THR A 1 228 ? 14.453 -4.246 -13.25 1 96.81 228 THR A CA 1
ATOM 1877 C C . THR A 1 228 ? 13.32 -3.791 -14.164 1 96.81 228 THR A C 1
ATOM 1879 O O . THR A 1 228 ? 13.555 -3.336 -15.281 1 96.81 228 THR A O 1
ATOM 1882 N N . PHE A 1 229 ? 12.172 -3.955 -13.711 1 96.69 229 PHE A N 1
ATOM 1883 C CA . PHE A 1 229 ? 10.953 -3.424 -14.312 1 96.69 229 PHE A CA 1
ATOM 1884 C C . PHE A 1 229 ? 10.539 -2.117 -13.641 1 96.69 229 PHE A C 1
ATOM 1886 O O . PHE A 1 229 ? 10.555 -2.014 -12.406 1 96.69 229 PHE A O 1
ATOM 1893 N N . ASN A 1 230 ? 10.242 -1.087 -14.375 1 96.62 230 ASN A N 1
ATOM 1894 C CA . ASN A 1 230 ? 9.594 0.147 -13.945 1 96.62 230 ASN A CA 1
ATOM 1895 C C . ASN A 1 230 ? 10.508 0.977 -13.047 1 96.62 230 ASN A C 1
ATOM 1897 O O . ASN A 1 230 ? 10.023 1.723 -12.195 1 96.62 230 ASN A O 1
ATOM 1901 N N . GLY A 1 231 ? 11.758 0.789 -13.094 1 95.56 231 GLY A N 1
ATOM 1902 C CA . GLY A 1 231 ? 12.734 1.635 -12.43 1 95.56 231 GLY A CA 1
ATOM 1903 C C . GLY A 1 231 ? 13.266 2.75 -13.312 1 95.56 231 GLY A C 1
ATOM 1904 O O . GLY A 1 231 ? 13.383 2.582 -14.531 1 95.56 231 GLY A O 1
ATOM 1905 N N . LEU A 1 232 ? 13.609 3.83 -12.641 1 93.88 232 LEU A N 1
ATOM 1906 C CA . LEU A 1 232 ? 14.211 4.906 -13.422 1 93.88 232 LEU A CA 1
ATOM 1907 C C . LEU A 1 232 ? 15.547 4.465 -14.008 1 93.88 232 LEU A C 1
ATOM 1909 O O . LEU A 1 232 ? 16.25 3.645 -13.414 1 93.88 232 LEU A O 1
ATOM 1913 N N . ARG A 1 233 ? 15.891 5.121 -15.117 1 92.88 233 ARG A N 1
ATOM 1914 C CA . ARG A 1 233 ? 17.156 4.809 -15.781 1 92.88 233 ARG A CA 1
ATOM 1915 C C . ARG A 1 233 ? 18.344 5.32 -14.969 1 92.88 233 ARG A C 1
ATOM 1917 O O . ARG A 1 233 ? 18.219 6.312 -14.25 1 92.88 233 ARG A O 1
ATOM 1924 N N . ALA A 1 234 ? 19.406 4.621 -15.188 1 93.88 234 ALA A N 1
ATOM 1925 C CA . ALA A 1 234 ? 20.609 5.035 -14.484 1 93.88 234 ALA A CA 1
ATOM 1926 C C . ALA A 1 234 ? 20.969 6.48 -14.812 1 93.88 234 ALA A C 1
ATOM 1928 O O . ALA A 1 234 ? 21.5 7.203 -13.961 1 93.88 234 ALA A O 1
ATOM 1929 N N . THR A 1 235 ? 20.625 6.973 -15.992 1 93.31 235 THR A N 1
ATOM 1930 C CA . THR A 1 235 ? 20.953 8.328 -16.422 1 93.31 235 THR A CA 1
ATOM 1931 C C . THR A 1 235 ? 20.109 9.352 -15.656 1 93.31 235 THR A C 1
ATOM 1933 O O . THR A 1 235 ? 20.469 10.531 -15.602 1 93.31 235 THR A O 1
ATOM 1936 N N . GLU A 1 236 ? 19.047 8.891 -15.078 1 91.94 236 GLU A N 1
ATOM 1937 C CA . GLU A 1 236 ? 18.172 9.781 -14.312 1 91.94 236 GLU A CA 1
ATOM 1938 C C . GLU A 1 236 ? 18.516 9.742 -12.828 1 91.94 236 GLU A C 1
ATOM 1940 O O . GLU A 1 236 ? 18.219 10.688 -12.094 1 91.94 236 GLU A O 1
ATOM 1945 N N . ILE A 1 237 ? 19.141 8.695 -12.422 1 93.94 237 ILE A N 1
ATOM 1946 C CA . ILE A 1 237 ? 19.422 8.5 -11 1 93.94 237 ILE A CA 1
ATOM 1947 C C . ILE A 1 237 ? 20.844 8.969 -10.695 1 93.94 237 ILE A C 1
ATOM 1949 O O . ILE A 1 237 ? 21.078 9.68 -9.719 1 93.94 237 ILE A O 1
ATOM 1953 N N . TYR A 1 238 ? 21.797 8.617 -11.586 1 96.5 238 TYR A N 1
ATOM 1954 C CA . TYR A 1 238 ? 23.203 8.867 -11.344 1 96.5 238 TYR A CA 1
ATOM 1955 C C . TYR A 1 238 ? 23.672 10.109 -12.102 1 96.5 238 TYR A C 1
ATOM 1957 O O . TYR A 1 238 ? 23.094 10.477 -13.117 1 96.5 238 TYR A O 1
ATOM 1965 N N . ARG A 1 239 ? 24.719 10.625 -11.57 1 96.31 239 ARG A N 1
ATOM 1966 C CA . ARG A 1 239 ? 25.344 11.758 -12.25 1 96.31 239 ARG A CA 1
ATOM 1967 C C . ARG A 1 239 ? 26.172 11.297 -13.445 1 96.31 239 ARG A C 1
ATOM 1969 O O . ARG A 1 239 ? 26.562 10.133 -13.531 1 96.31 239 ARG A O 1
ATOM 1976 N N . ASP A 1 240 ? 26.562 12.18 -14.367 1 95.25 240 ASP A N 1
ATOM 1977 C CA . ASP A 1 240 ? 27.125 11.891 -15.68 1 95.25 240 ASP A CA 1
ATOM 1978 C C . ASP A 1 240 ? 28.531 11.297 -15.555 1 95.25 240 ASP A C 1
ATOM 1980 O O . ASP A 1 240 ? 28.953 10.523 -16.406 1 95.25 240 ASP A O 1
ATOM 1984 N N . ASP A 1 241 ? 29.188 11.586 -14.531 1 95.56 241 ASP A N 1
ATOM 1985 C CA . ASP A 1 241 ? 30.578 11.156 -14.398 1 95.56 241 ASP A CA 1
ATOM 1986 C C . ASP A 1 241 ? 30.672 9.797 -13.711 1 95.56 241 ASP A C 1
ATOM 1988 O O . ASP A 1 241 ? 31.766 9.305 -13.445 1 95.56 241 ASP A O 1
ATOM 1992 N N . THR A 1 242 ? 29.531 9.203 -13.5 1 96.69 242 THR A N 1
ATOM 1993 C CA . THR A 1 242 ? 29.547 7.93 -12.781 1 96.69 242 THR A CA 1
ATOM 1994 C C . THR A 1 242 ? 29.594 6.758 -13.758 1 96.69 242 THR A C 1
ATOM 1996 O O . THR A 1 242 ? 29.203 6.891 -14.922 1 96.69 242 THR A O 1
ATOM 1999 N N . TYR A 1 243 ? 30.109 5.633 -13.297 1 95.94 243 TYR A N 1
ATOM 2000 C CA . TYR A 1 243 ? 30.188 4.395 -14.062 1 95.94 243 TYR A CA 1
ATOM 2001 C C . TYR A 1 243 ? 28.812 3.908 -14.469 1 95.94 243 TYR A C 1
ATOM 2003 O O . TYR A 1 243 ? 28.594 3.498 -15.609 1 95.94 243 TYR A O 1
ATOM 2011 N N . GLN A 1 244 ? 27.844 3.961 -13.57 1 94.88 244 GLN A N 1
ATOM 2012 C CA . GLN A 1 244 ? 26.5 3.467 -13.805 1 94.88 244 GLN A CA 1
ATOM 2013 C C . GLN A 1 244 ? 25.797 4.27 -14.898 1 94.88 244 GLN A C 1
ATOM 2015 O O . GLN A 1 244 ? 25.062 3.705 -15.719 1 94.88 244 GLN A O 1
ATOM 2020 N N . TYR A 1 245 ? 26.031 5.566 -14.844 1 94.5 245 TYR A N 1
ATOM 2021 C CA . TYR A 1 245 ? 25.469 6.434 -15.875 1 94.5 245 TYR A CA 1
ATOM 2022 C C . TYR A 1 245 ? 25.969 6.031 -17.25 1 94.5 245 TYR A C 1
ATOM 2024 O O . TYR A 1 245 ? 25.172 5.934 -18.203 1 94.5 245 TYR A O 1
ATOM 2032 N N . GLN A 1 246 ? 27.234 5.695 -17.391 1 92.12 246 GLN A N 1
ATOM 2033 C CA . GLN A 1 246 ? 27.875 5.422 -18.672 1 92.12 246 GLN A CA 1
ATOM 2034 C C . GLN A 1 246 ? 27.5 4.031 -19.188 1 92.12 246 GLN A C 1
ATOM 2036 O O . GLN A 1 246 ? 27.562 3.77 -20.391 1 92.12 246 GLN A O 1
ATOM 2041 N N . HIS A 1 247 ? 27.062 3.18 -18.312 1 88.69 247 HIS A N 1
ATOM 2042 C CA . HIS A 1 247 ? 26.719 1.812 -18.688 1 88.69 247 HIS A CA 1
ATOM 2043 C C . HIS A 1 247 ? 25.219 1.574 -18.625 1 88.69 247 HIS A C 1
ATOM 2045 O O . HIS A 1 247 ? 24.766 0.44 -18.438 1 88.69 247 HIS A O 1
ATOM 2051 N N . SER A 1 248 ? 24.594 2.703 -18.75 1 87.31 248 SER A N 1
ATOM 2052 C CA . SER A 1 248 ? 23.141 2.596 -18.75 1 87.31 248 SER A CA 1
ATOM 2053 C C . SER A 1 248 ? 22.625 1.962 -20.031 1 87.31 248 SER A C 1
ATOM 2055 O O . SER A 1 248 ? 23.156 2.217 -21.109 1 87.31 248 SER A O 1
ATOM 2057 N N . GLY A 1 249 ? 21.828 1.041 -19.953 1 81.19 249 GLY A N 1
ATOM 2058 C CA . GLY A 1 249 ? 21.234 0.432 -21.141 1 81.19 249 GLY A CA 1
ATOM 2059 C C . GLY A 1 249 ? 20.359 1.389 -21.938 1 81.19 249 GLY A C 1
ATOM 2060 O O . GLY A 1 249 ? 20.141 2.527 -21.516 1 81.19 249 GLY A O 1
ATOM 2061 N N . GLU A 1 250 ? 19.938 0.967 -23.078 1 84.19 250 GLU A N 1
ATOM 2062 C CA . GLU A 1 250 ? 19.047 1.745 -23.938 1 84.19 250 GLU A CA 1
ATOM 2063 C C . GLU A 1 250 ? 17.672 1.929 -23.297 1 84.19 250 GLU A C 1
ATOM 2065 O O . GLU A 1 250 ? 17.219 1.065 -22.547 1 84.19 250 GLU A O 1
ATOM 2070 N N . PRO A 1 251 ? 17.125 3.059 -23.609 1 87.38 251 PRO A N 1
ATOM 2071 C CA . PRO A 1 251 ? 15.789 3.279 -23.047 1 87.38 251 PRO A CA 1
ATOM 2072 C C . PRO A 1 251 ? 14.766 2.268 -23.562 1 87.38 251 PRO A C 1
ATOM 2074 O O . PRO A 1 251 ? 14.82 1.864 -24.734 1 87.38 251 PRO A O 1
ATOM 2077 N N . LEU A 1 252 ? 13.938 1.894 -22.688 1 88.81 252 LEU A N 1
ATOM 2078 C CA . LEU A 1 252 ? 12.836 1.004 -23.031 1 88.81 252 LEU A CA 1
ATOM 2079 C C . LEU A 1 252 ? 11.688 1.782 -23.672 1 88.81 252 LEU A C 1
ATOM 2081 O O . LEU A 1 252 ? 11.602 3.002 -23.516 1 88.81 252 LEU A O 1
ATOM 2085 N N . GLU A 1 253 ? 10.852 1.055 -24.344 1 83.06 253 GLU A N 1
ATOM 2086 C CA . GLU A 1 253 ? 9.711 1.68 -25 1 83.06 253 GLU A CA 1
ATOM 2087 C C . GLU A 1 253 ? 8.797 2.357 -23.984 1 83.06 253 GLU A C 1
ATOM 2089 O O . GLU A 1 253 ? 8.297 3.459 -24.234 1 83.06 253 GLU A O 1
ATOM 2094 N N . MET A 1 254 ? 8.641 1.731 -22.938 1 83.56 254 MET A N 1
ATOM 2095 C CA . MET A 1 254 ? 7.723 2.25 -21.922 1 83.56 254 MET A CA 1
ATOM 2096 C C . MET A 1 254 ? 8.273 3.52 -21.281 1 83.56 254 MET A C 1
ATOM 2098 O O . MET A 1 254 ? 7.531 4.285 -20.672 1 83.56 254 MET A O 1
ATOM 2102 N N . GLU A 1 255 ? 9.539 3.684 -21.438 1 85.31 255 GLU A N 1
ATOM 2103 C CA . GLU A 1 255 ? 10.18 4.852 -20.844 1 85.31 255 GLU A CA 1
ATOM 2104 C C . GLU A 1 255 ? 10.07 6.07 -21.75 1 85.31 255 GLU A C 1
ATOM 2106 O O . GLU A 1 255 ? 10.289 7.203 -21.312 1 85.31 255 GLU A O 1
ATOM 2111 N N . ASN A 1 256 ? 9.688 5.742 -23.031 1 78.62 256 ASN A N 1
ATOM 2112 C CA . ASN A 1 256 ? 9.594 6.824 -24 1 78.62 256 ASN A CA 1
ATOM 2113 C C . ASN A 1 256 ? 8.195 7.438 -24.031 1 78.62 256 ASN A C 1
ATOM 2115 O O . ASN A 1 256 ? 7.41 7.152 -24.938 1 78.62 256 ASN A O 1
ATOM 2119 N N . ILE A 1 257 ? 7.766 7.93 -22.953 1 75.25 257 ILE A N 1
ATOM 2120 C CA . ILE A 1 257 ? 6.477 8.617 -22.906 1 75.25 257 ILE A CA 1
ATOM 2121 C C . ILE A 1 257 ? 6.664 10.094 -23.234 1 75.25 257 ILE A C 1
ATOM 2123 O O . ILE A 1 257 ? 7.723 10.664 -22.969 1 75.25 257 ILE A O 1
ATOM 2127 N N . SER A 1 258 ? 5.637 10.68 -23.906 1 63.75 258 SER A N 1
ATOM 2128 C CA . SER A 1 258 ? 5.73 12.031 -24.438 1 63.75 258 SER A CA 1
ATOM 2129 C C . SER A 1 258 ? 6.367 12.984 -23.438 1 63.75 258 SER A C 1
ATOM 2131 O O . SER A 1 258 ? 6.039 12.953 -22.25 1 63.75 258 SER A O 1
ATOM 2133 N N . SER A 1 259 ? 7.457 13.539 -23.906 1 63.75 259 SER A N 1
ATOM 2134 C CA . SER A 1 259 ? 8.312 14.531 -23.266 1 63.75 259 SER A CA 1
ATOM 2135 C C . SER A 1 259 ? 7.531 15.797 -22.922 1 63.75 259 SER A C 1
ATOM 2137 O O . SER A 1 259 ? 8.055 16.688 -22.25 1 63.75 259 SER A O 1
ATOM 2139 N N . GLN A 1 260 ? 6.336 15.844 -23.359 1 67 260 GLN A N 1
ATOM 2140 C CA . GLN A 1 260 ? 5.664 17.125 -23.219 1 67 260 GLN A CA 1
ATOM 2141 C C . GLN A 1 260 ? 5.246 17.359 -21.766 1 67 260 GLN A C 1
ATOM 2143 O O . GLN A 1 260 ? 4.93 18.5 -21.375 1 67 260 GLN A O 1
ATOM 2148 N N . HIS A 1 261 ? 5.523 16.25 -21.016 1 74.5 261 HIS A N 1
ATOM 2149 C CA . HIS A 1 261 ? 5.109 16.453 -19.641 1 74.5 261 HIS A CA 1
ATOM 2150 C C . HIS A 1 261 ? 6.316 16.547 -18.703 1 74.5 261 HIS A C 1
ATOM 2152 O O . HIS A 1 261 ? 7.418 16.125 -19.062 1 74.5 261 HIS A O 1
ATOM 2158 N N . THR A 1 262 ? 6.07 17.281 -17.656 1 80.88 262 THR A N 1
ATOM 2159 C CA . THR A 1 262 ? 7.105 17.344 -16.641 1 80.88 262 THR A CA 1
ATOM 2160 C C . THR A 1 262 ? 7.461 15.945 -16.141 1 80.88 262 THR A C 1
ATOM 2162 O O . THR A 1 262 ? 6.574 15.117 -15.898 1 80.88 262 THR A O 1
ATOM 2165 N N . PRO A 1 263 ? 8.734 15.703 -16.078 1 84.94 263 PRO A N 1
ATOM 2166 C CA . PRO A 1 263 ? 9.164 14.383 -15.617 1 84.94 263 PRO A CA 1
ATOM 2167 C C . PRO A 1 263 ? 8.695 14.078 -14.188 1 84.94 263 PRO A C 1
ATOM 2169 O O . PRO A 1 263 ? 8.625 14.984 -13.359 1 84.94 263 PRO A O 1
ATOM 2172 N N . TRP A 1 264 ? 8.469 12.898 -13.938 1 91.69 264 TRP A N 1
ATOM 2173 C CA . TRP A 1 264 ? 7.977 12.445 -12.633 1 91.69 264 TRP A CA 1
ATOM 2174 C C . TRP A 1 264 ? 9.086 12.492 -11.586 1 91.69 264 TRP A C 1
ATOM 2176 O O . TRP A 1 264 ? 10.234 12.141 -11.875 1 91.69 264 TRP A O 1
ATOM 2186 N N . THR A 1 265 ? 8.797 12.977 -10.445 1 91.5 265 THR A N 1
ATOM 2187 C CA . THR A 1 265 ? 9.578 12.828 -9.227 1 91.5 265 THR A CA 1
ATOM 2188 C C . THR A 1 265 ? 8.688 12.445 -8.047 1 91.5 265 THR A C 1
ATOM 2190 O O . THR A 1 265 ? 7.477 12.68 -8.078 1 91.5 265 THR A O 1
ATOM 2193 N N . LEU A 1 266 ? 9.242 11.852 -7.133 1 91.69 266 LEU A N 1
ATOM 2194 C CA . LEU A 1 266 ? 8.438 11.438 -5.992 1 91.69 266 LEU A CA 1
ATOM 2195 C C . LEU A 1 266 ? 7.809 12.641 -5.293 1 91.69 266 LEU A C 1
ATOM 2197 O O . LEU A 1 266 ? 6.703 12.547 -4.758 1 91.69 266 LEU A O 1
ATOM 2201 N N . GLU A 1 267 ? 8.445 13.781 -5.301 1 90.19 267 GLU A N 1
ATOM 2202 C CA . GLU A 1 267 ? 7.98 14.992 -4.633 1 90.19 267 GLU A CA 1
ATOM 2203 C C . GLU A 1 267 ? 6.816 15.633 -5.391 1 90.19 267 GLU A C 1
ATOM 2205 O O . GLU A 1 267 ? 5.824 16.031 -4.789 1 90.19 267 GLU A O 1
ATOM 2210 N N . THR A 1 268 ? 6.898 15.672 -6.656 1 89.5 268 THR A N 1
ATOM 2211 C CA . THR A 1 268 ? 5.887 16.359 -7.453 1 89.5 268 THR A CA 1
ATOM 2212 C C . THR A 1 268 ? 4.812 15.391 -7.926 1 89.5 268 THR A C 1
ATOM 2214 O O . THR A 1 268 ? 3.682 15.797 -8.203 1 89.5 268 THR A O 1
ATOM 2217 N N . GLY A 1 269 ? 5.109 14.156 -8.023 1 91.44 269 GLY A N 1
ATOM 2218 C CA . GLY A 1 269 ? 4.168 13.188 -8.562 1 91.44 269 GLY A CA 1
ATOM 2219 C C . GLY A 1 269 ? 4.004 13.289 -10.062 1 91.44 269 GLY A C 1
ATOM 2220 O O . GLY A 1 269 ? 4.879 13.812 -10.758 1 91.44 269 GLY A O 1
ATOM 2221 N N . TYR A 1 270 ? 2.93 12.656 -10.602 1 92.12 270 TYR A N 1
ATOM 2222 C CA . TYR A 1 270 ? 2.643 12.719 -12.031 1 92.12 270 TYR A CA 1
ATOM 2223 C C . TYR A 1 270 ? 2.123 14.102 -12.422 1 92.12 270 TYR A C 1
ATOM 2225 O O . TYR A 1 270 ? 1.427 14.75 -11.641 1 92.12 270 TYR A O 1
ATOM 2233 N N . ALA A 1 271 ? 2.43 14.5 -13.602 1 89.06 271 ALA A N 1
ATOM 2234 C CA . ALA A 1 271 ? 1.918 15.773 -14.109 1 89.06 271 ALA A CA 1
ATOM 2235 C C . ALA A 1 271 ? 0.396 15.75 -14.219 1 89.06 271 ALA A C 1
ATOM 2237 O O . ALA A 1 271 ? -0.191 14.711 -14.547 1 89.06 271 ALA A O 1
ATOM 2238 N N . LEU A 1 272 ? -0.236 16.859 -13.977 1 83.19 272 LEU A N 1
ATOM 2239 C CA . LEU A 1 272 ? -1.69 16.969 -13.977 1 83.19 272 LEU A CA 1
ATOM 2240 C C . LEU A 1 272 ? -2.27 16.594 -15.336 1 83.19 272 LEU A C 1
ATOM 2242 O O . LEU A 1 272 ? -3.365 16.047 -15.422 1 83.19 272 LEU A O 1
ATOM 2246 N N . ASP A 1 273 ? -1.487 16.875 -16.344 1 81 273 ASP A N 1
ATOM 2247 C CA . ASP A 1 273 ? -1.994 16.641 -17.703 1 81 273 ASP A CA 1
ATOM 2248 C C . ASP A 1 273 ? -1.467 15.32 -18.266 1 81 273 ASP A C 1
ATOM 2250 O O . ASP A 1 273 ? -1.565 15.07 -19.469 1 81 273 ASP A O 1
ATOM 2254 N N . SER A 1 274 ? -0.978 14.516 -17.297 1 86.44 274 SER A N 1
ATOM 2255 C CA . SER A 1 274 ? -0.437 13.25 -17.781 1 86.44 274 SER A CA 1
ATOM 2256 C C . SER A 1 274 ? -1.552 12.273 -18.125 1 86.44 274 SER A C 1
ATOM 2258 O O . SER A 1 274 ? -2.623 12.297 -17.516 1 86.44 274 SER A O 1
ATOM 2260 N N . ASP A 1 275 ? -1.304 11.461 -19.094 1 87.44 275 ASP A N 1
ATOM 2261 C CA . ASP A 1 275 ? -2.262 10.453 -19.547 1 87.44 275 ASP A CA 1
ATOM 2262 C C . ASP A 1 275 ? -2.137 9.172 -18.719 1 87.44 275 ASP A C 1
ATOM 2264 O O . ASP A 1 275 ? -1.405 9.133 -17.719 1 87.44 275 ASP A O 1
ATOM 2268 N N . VAL A 1 276 ? -2.877 8.156 -19.125 1 88.25 276 VAL A N 1
ATOM 2269 C CA . VAL A 1 276 ? -2.895 6.863 -18.453 1 88.25 276 VAL A CA 1
ATOM 2270 C C . VAL A 1 276 ? -1.514 6.219 -18.531 1 88.25 276 VAL A C 1
ATOM 2272 O O . VAL A 1 276 ? -1.037 5.637 -17.547 1 88.25 276 VAL A O 1
ATOM 2275 N N . GLU A 1 277 ? -0.912 6.406 -19.688 1 88.56 277 GLU A N 1
ATOM 2276 C CA . GLU A 1 277 ? 0.422 5.84 -19.859 1 88.56 277 GLU A CA 1
ATOM 2277 C C . GLU A 1 277 ? 1.5 6.809 -19.375 1 88.56 277 GLU A C 1
ATOM 2279 O O . GLU A 1 277 ? 1.606 7.926 -19.891 1 88.56 277 GLU A O 1
ATOM 2284 N N . THR A 1 278 ? 2.15 6.367 -18.391 1 91 278 THR A N 1
ATOM 2285 C CA . THR A 1 278 ? 3.209 7.188 -17.812 1 91 278 THR A CA 1
ATOM 2286 C C . THR A 1 278 ? 4.43 6.332 -17.469 1 91 278 THR A C 1
ATOM 2288 O O . THR A 1 278 ? 4.375 5.105 -17.547 1 91 278 THR A O 1
ATOM 2291 N N . PHE A 1 279 ? 5.504 7.031 -17.188 1 92.44 279 PHE A N 1
ATOM 2292 C CA . PHE A 1 279 ? 6.684 6.398 -16.609 1 92.44 279 PHE A CA 1
ATOM 2293 C C . PHE A 1 279 ? 7.234 7.23 -15.461 1 92.44 279 PHE A C 1
ATOM 2295 O O . PHE A 1 279 ? 7.484 8.422 -15.617 1 92.44 279 PHE A O 1
ATOM 2302 N N . PRO A 1 280 ? 7.516 6.648 -14.359 1 94.31 280 PRO A N 1
ATOM 2303 C CA . PRO A 1 280 ? 7.168 5.281 -13.969 1 94.31 280 PRO A CA 1
ATOM 2304 C C . PRO A 1 280 ? 5.691 4.961 -14.188 1 94.31 280 PRO A C 1
ATOM 2306 O O . PRO A 1 280 ? 4.848 5.855 -14.117 1 94.31 280 PRO A O 1
ATOM 2309 N N . ALA A 1 281 ? 5.496 3.709 -14.359 1 94.62 281 ALA A N 1
ATOM 2310 C CA . ALA A 1 281 ? 4.164 3.268 -14.758 1 94.62 281 ALA A CA 1
ATOM 2311 C C . ALA A 1 281 ? 3.184 3.352 -13.594 1 94.62 281 ALA A C 1
ATOM 2313 O O . ALA A 1 281 ? 3.576 3.215 -12.43 1 94.62 281 ALA A O 1
ATOM 2314 N N . ARG A 1 282 ? 1.922 3.611 -13.914 1 93.75 282 ARG A N 1
ATOM 2315 C CA . ARG A 1 282 ? 0.838 3.602 -12.938 1 93.75 282 ARG A CA 1
ATOM 2316 C C . ARG A 1 282 ? -0.225 2.574 -13.312 1 93.75 282 ARG A C 1
ATOM 2318 O O . ARG A 1 282 ? -0.26 2.09 -14.445 1 93.75 282 ARG A O 1
ATOM 2325 N N . VAL A 1 283 ? -0.987 2.191 -12.406 1 94.88 283 VAL A N 1
ATOM 2326 C CA . VAL A 1 283 ? -2.131 1.314 -12.633 1 94.88 283 VAL A CA 1
ATOM 2327 C C . VAL A 1 283 ? -3.422 2.041 -12.266 1 94.88 283 VAL A C 1
ATOM 2329 O O . VAL A 1 283 ? -3.408 2.963 -11.445 1 94.88 283 VAL A O 1
ATOM 2332 N N . LEU A 1 284 ? -4.473 1.646 -12.867 1 92.56 284 LEU A N 1
ATOM 2333 C CA . LEU A 1 284 ? -5.738 2.344 -12.656 1 92.56 284 LEU A CA 1
ATOM 2334 C C . LEU A 1 284 ? -6.574 1.636 -11.594 1 92.56 284 LEU A C 1
ATOM 2336 O O . LEU A 1 284 ? -7.512 2.219 -11.047 1 92.56 284 LEU A O 1
ATOM 2340 N N . SER A 1 285 ? -6.223 0.405 -11.367 1 91.38 285 SER A N 1
ATOM 2341 C CA . SER A 1 285 ? -7.012 -0.359 -10.406 1 91.38 285 SER A CA 1
ATOM 2342 C C . SER A 1 285 ? -6.145 -1.362 -9.656 1 91.38 285 SER A C 1
ATOM 2344 O O . SER A 1 285 ? -5 -1.617 -10.039 1 91.38 285 SER A O 1
ATOM 2346 N N . ALA A 1 286 ? -6.766 -1.81 -8.617 1 92.12 286 ALA A N 1
ATOM 2347 C CA . ALA A 1 286 ? -6.098 -2.842 -7.828 1 92.12 286 ALA A CA 1
ATOM 2348 C C . ALA A 1 286 ? -6.527 -4.238 -8.273 1 92.12 286 ALA A C 1
ATOM 2350 O O . ALA A 1 286 ? -7.508 -4.387 -9.008 1 92.12 286 ALA A O 1
ATOM 2351 N N . GLY A 1 287 ? -5.648 -5.219 -7.816 1 90.5 287 GLY A N 1
ATOM 2352 C CA . GLY A 1 287 ? -6.02 -6.594 -8.094 1 90.5 287 GLY A CA 1
ATOM 2353 C C . GLY A 1 287 ? -4.996 -7.328 -8.945 1 90.5 287 GLY A C 1
ATOM 2354 O O . GLY A 1 287 ? -4.176 -6.699 -9.617 1 90.5 287 GLY A O 1
ATOM 2355 N N . ALA A 1 288 ? -5.254 -8.562 -9.047 1 86.56 288 ALA A N 1
ATOM 2356 C CA . ALA A 1 288 ? -4.277 -9.438 -9.68 1 86.56 288 ALA A CA 1
ATOM 2357 C C . ALA A 1 288 ? -4.215 -9.195 -11.188 1 86.56 288 ALA A C 1
ATOM 2359 O O . ALA A 1 288 ? -3.18 -9.414 -11.812 1 86.56 288 ALA A O 1
ATOM 2360 N N . ARG A 1 289 ? -5.227 -8.672 -11.695 1 84.19 289 ARG A N 1
ATOM 2361 C CA . ARG A 1 289 ? -5.25 -8.438 -13.133 1 84.19 289 ARG A CA 1
ATOM 2362 C C . ARG A 1 289 ? -4.586 -7.113 -13.492 1 84.19 289 ARG A C 1
ATOM 2364 O O . ARG A 1 289 ? -4.266 -6.867 -14.656 1 84.19 289 ARG A O 1
ATOM 2371 N N . SER A 1 290 ? -4.508 -6.309 -12.477 1 88.69 290 SER A N 1
ATOM 2372 C CA . SER A 1 290 ? -3.936 -4.984 -12.703 1 88.69 290 SER A CA 1
ATOM 2373 C C . SER A 1 290 ? -2.514 -4.898 -12.164 1 88.69 290 SER A C 1
ATOM 2375 O O . SER A 1 290 ? -2.236 -4.113 -11.25 1 88.69 290 SER A O 1
ATOM 2377 N N . GLY A 1 291 ? -1.666 -5.652 -12.695 1 93.38 291 GLY A N 1
ATOM 2378 C CA . GLY A 1 291 ? -0.277 -5.672 -12.273 1 93.38 291 GLY A CA 1
ATOM 2379 C C . GLY A 1 291 ? 0.643 -6.363 -13.258 1 93.38 291 GLY A C 1
ATOM 2380 O O . GLY A 1 291 ? 0.36 -6.402 -14.453 1 93.38 291 GLY A O 1
ATOM 2381 N N . ILE A 1 292 ? 1.754 -6.734 -12.742 1 95.75 292 ILE A N 1
ATOM 2382 C CA . ILE A 1 292 ? 2.723 -7.406 -13.602 1 95.75 292 ILE A CA 1
ATOM 2383 C C . ILE A 1 292 ? 2.703 -8.906 -13.336 1 95.75 292 ILE A C 1
ATOM 2385 O O . ILE A 1 292 ? 2.555 -9.336 -12.188 1 95.75 292 ILE A O 1
ATOM 2389 N N . PHE A 1 293 ? 2.697 -9.633 -14.406 1 94.69 293 PHE A N 1
ATOM 2390 C CA . PHE A 1 293 ? 2.73 -11.094 -14.391 1 94.69 293 PHE A CA 1
ATOM 2391 C C . PHE A 1 293 ? 3.998 -11.609 -15.055 1 94.69 293 PHE A C 1
ATOM 2393 O O . PHE A 1 293 ? 4.324 -11.211 -16.172 1 94.69 293 PHE A O 1
ATOM 2400 N N . LEU A 1 294 ? 4.734 -12.508 -14.32 1 96.56 294 LEU A N 1
ATOM 2401 C CA . LEU A 1 294 ? 5.973 -13.062 -14.844 1 96.56 294 LEU A CA 1
ATOM 2402 C C . LEU A 1 294 ? 5.957 -14.586 -14.773 1 96.56 294 LEU A C 1
ATOM 2404 O O . LEU A 1 294 ? 5.523 -15.164 -13.773 1 96.56 294 LEU A O 1
ATOM 2408 N N . ALA A 1 295 ? 6.312 -15.203 -15.836 1 96 295 ALA A N 1
ATOM 2409 C CA . ALA A 1 295 ? 6.66 -16.625 -15.844 1 96 295 ALA A CA 1
ATOM 2410 C C . ALA A 1 295 ? 8.172 -16.812 -15.961 1 96 295 ALA A C 1
ATOM 2412 O O . ALA A 1 295 ? 8.758 -16.516 -17 1 96 295 ALA A O 1
ATOM 2413 N N . LEU A 1 296 ? 8.758 -17.281 -14.945 1 97.19 296 LEU A N 1
ATOM 2414 C CA . LEU A 1 296 ? 10.203 -17.484 -14.883 1 97.19 296 LEU A CA 1
ATOM 2415 C C . LEU A 1 296 ? 10.562 -18.953 -14.961 1 97.19 296 LEU A C 1
ATOM 2417 O O . LEU A 1 296 ? 9.805 -19.812 -14.492 1 97.19 296 LEU A O 1
ATOM 2421 N N . GLN A 1 297 ? 11.648 -19.219 -15.562 1 95.25 297 GLN A N 1
ATOM 2422 C CA . GLN A 1 297 ? 12.086 -20.594 -15.703 1 95.25 297 GLN A CA 1
ATOM 2423 C C . GLN A 1 297 ? 13.492 -20.797 -15.141 1 95.25 297 GLN A C 1
ATOM 2425 O O . GLN A 1 297 ? 14.352 -19.922 -15.289 1 95.25 297 GLN A O 1
ATOM 2430 N N . SER A 1 298 ? 13.617 -21.797 -14.477 1 93.56 298 SER A N 1
ATOM 2431 C CA . SER A 1 298 ? 14.922 -22.297 -14.062 1 93.56 298 SER A CA 1
ATOM 2432 C C . SER A 1 298 ? 15.133 -23.734 -14.531 1 93.56 298 SER A C 1
ATOM 2434 O O . SER A 1 298 ? 14.164 -24.453 -14.805 1 93.56 298 SER A O 1
ATOM 2436 N N . PHE A 1 299 ? 16.359 -24.094 -14.688 1 92.69 299 PHE A N 1
ATOM 2437 C CA . PHE A 1 299 ? 16.688 -25.422 -15.195 1 92.69 299 PHE A CA 1
ATOM 2438 C C . PHE A 1 299 ? 17.547 -26.188 -14.195 1 92.69 299 PHE A C 1
ATOM 2440 O O . PHE A 1 299 ? 18.609 -25.719 -13.797 1 92.69 299 PHE A O 1
ATOM 2447 N N . LYS A 1 300 ? 17.047 -27.328 -13.859 1 88.81 300 LYS A N 1
ATOM 2448 C CA . LYS A 1 300 ? 17.688 -28.125 -12.828 1 88.81 300 LYS A CA 1
ATOM 2449 C C . LYS A 1 300 ? 19.141 -28.406 -13.172 1 88.81 300 LYS A C 1
ATOM 2451 O O . LYS A 1 300 ? 20.016 -28.391 -12.297 1 88.81 300 LYS A O 1
ATOM 2456 N N . GLN A 1 301 ? 19.469 -28.5 -14.406 1 88.81 301 GLN A N 1
ATOM 2457 C CA . GLN A 1 301 ? 20.812 -28.891 -14.828 1 88.81 301 GLN A CA 1
ATOM 2458 C C . GLN A 1 301 ? 21.734 -27.672 -14.898 1 88.81 301 GLN A C 1
ATOM 2460 O O . GLN A 1 301 ? 22.953 -27.828 -14.992 1 88.81 301 GLN A O 1
ATOM 2465 N N . GLU A 1 302 ? 21.156 -26.562 -14.781 1 90.12 302 GLU A N 1
ATOM 2466 C CA . GLU A 1 302 ? 21.969 -25.359 -14.992 1 90.12 302 GLU A CA 1
ATOM 2467 C C . GLU A 1 302 ? 22.25 -24.656 -13.672 1 90.12 302 GLU A C 1
ATOM 2469 O O . GLU A 1 302 ? 22.984 -23.672 -13.641 1 90.12 302 GLU A O 1
ATOM 2474 N N . VAL A 1 303 ? 21.703 -25.219 -12.641 1 89.62 303 VAL A N 1
ATOM 2475 C CA . VAL A 1 303 ? 21.844 -24.562 -11.352 1 89.62 303 VAL A CA 1
ATOM 2476 C C . VAL A 1 303 ? 23.188 -24.922 -10.719 1 89.62 303 VAL A C 1
ATOM 2478 O O . VAL A 1 303 ? 23.641 -26.062 -10.812 1 89.62 303 VAL A O 1
ATOM 2481 N N . ASP A 1 304 ? 23.812 -23.859 -10.133 1 89.38 304 ASP A N 1
ATOM 2482 C CA . ASP A 1 304 ? 25.078 -24.062 -9.43 1 89.38 304 ASP A CA 1
ATOM 2483 C C . ASP A 1 304 ? 24.891 -23.984 -7.918 1 89.38 304 ASP A C 1
ATOM 2485 O O . ASP A 1 304 ? 24.969 -22.906 -7.328 1 89.38 304 ASP A O 1
ATOM 2489 N N . TYR A 1 305 ? 24.797 -25.109 -7.223 1 90.25 305 TYR A N 1
ATOM 2490 C CA . TYR A 1 305 ? 24.531 -25.188 -5.793 1 90.25 305 TYR A CA 1
ATOM 2491 C C . TYR A 1 305 ? 25.766 -24.828 -4.984 1 90.25 305 TYR A C 1
ATOM 2493 O O . TYR A 1 305 ? 25.672 -24.484 -3.803 1 90.25 305 TYR A O 1
ATOM 2501 N N . ALA A 1 306 ? 26.891 -24.875 -5.578 1 89.31 306 ALA A N 1
ATOM 2502 C CA . ALA A 1 306 ? 28.125 -24.531 -4.871 1 89.31 306 ALA A CA 1
ATOM 2503 C C . ALA A 1 306 ? 28.281 -23.016 -4.75 1 89.31 306 ALA A C 1
ATOM 2505 O O . ALA A 1 306 ? 28.906 -22.516 -3.803 1 89.31 306 ALA A O 1
ATOM 2506 N N . CYS A 1 307 ? 27.719 -22.344 -5.668 1 91.31 307 CYS A N 1
ATOM 2507 C CA . CYS A 1 307 ? 27.828 -20.875 -5.695 1 91.31 307 CYS A CA 1
ATOM 2508 C C . CYS A 1 307 ? 26.828 -20.234 -4.734 1 91.31 307 CYS A C 1
ATOM 2510 O O . CYS A 1 307 ? 27.234 -19.516 -3.814 1 91.31 307 CYS A O 1
ATOM 2512 N N . ARG A 1 308 ? 25.547 -20.609 -4.852 1 90.38 308 ARG A N 1
ATOM 2513 C CA . ARG A 1 308 ? 24.516 -19.891 -4.102 1 90.38 308 ARG A CA 1
ATOM 2514 C C . ARG A 1 308 ? 23.891 -20.781 -3.035 1 90.38 308 ARG A C 1
ATOM 2516 O O . ARG A 1 308 ? 22.984 -20.375 -2.324 1 90.38 308 ARG A O 1
ATOM 2523 N N . GLY A 1 309 ? 24.344 -21.969 -2.943 1 88.5 309 GLY A N 1
ATOM 2524 C CA . GLY A 1 309 ? 23.875 -22.828 -1.872 1 88.5 309 GLY A CA 1
ATOM 2525 C C . GLY A 1 309 ? 22.594 -23.562 -2.221 1 88.5 309 GLY A C 1
ATOM 2526 O O . GLY A 1 309 ? 22.25 -23.703 -3.396 1 88.5 309 GLY A O 1
ATOM 2527 N N . PRO A 1 310 ? 21.906 -24 -1.229 1 90.94 310 PRO A N 1
ATOM 2528 C CA . PRO A 1 310 ? 20.781 -24.922 -1.436 1 90.94 310 PRO A CA 1
ATOM 2529 C C . PRO A 1 310 ? 19.5 -24.219 -1.867 1 90.94 310 PRO A C 1
ATOM 2531 O O . PRO A 1 310 ? 18.562 -24.859 -2.322 1 90.94 310 PRO A O 1
ATOM 2534 N N . VAL A 1 311 ? 19.469 -23.047 -1.658 1 90.5 311 VAL A N 1
ATOM 2535 C CA . VAL A 1 311 ? 18.266 -22.312 -2.051 1 90.5 311 VAL A CA 1
ATOM 2536 C C . VAL A 1 311 ? 18.469 -21.688 -3.43 1 90.5 311 VAL A C 1
ATOM 2538 O O . VAL A 1 311 ? 19.359 -20.859 -3.611 1 90.5 311 VAL A O 1
ATOM 2541 N N . GLN A 1 312 ? 17.703 -22.156 -4.367 1 94 312 GLN A N 1
ATOM 2542 C CA . GLN A 1 312 ? 17.797 -21.688 -5.746 1 94 312 GLN A CA 1
ATOM 2543 C C . GLN A 1 312 ? 16.531 -20.953 -6.18 1 94 312 GLN A C 1
ATOM 2545 O O . GLN A 1 312 ? 15.648 -20.703 -5.363 1 94 312 GLN A O 1
ATOM 2550 N N . GLY A 1 313 ? 16.5 -20.469 -7.434 1 96.06 313 GLY A N 1
ATOM 2551 C CA . GLY A 1 313 ? 15.383 -19.688 -7.926 1 96.06 313 GLY A CA 1
ATOM 2552 C C . GLY A 1 313 ? 15.727 -18.234 -8.164 1 96.06 313 GLY A C 1
ATOM 2553 O O . GLY A 1 313 ? 16.734 -17.922 -8.812 1 96.06 313 GLY A O 1
ATOM 2554 N N . PHE A 1 314 ? 14.805 -17.391 -7.637 1 97.44 314 PHE A N 1
ATOM 2555 C CA . PHE A 1 314 ? 15 -15.969 -7.902 1 97.44 314 PHE A CA 1
ATOM 2556 C C . PHE A 1 314 ? 14.82 -15.148 -6.629 1 97.44 314 PHE A C 1
ATOM 2558 O O . PHE A 1 314 ? 14.125 -15.578 -5.703 1 97.44 314 PHE A O 1
ATOM 2565 N N . LYS A 1 315 ? 15.453 -14.047 -6.555 1 97.5 315 LYS A N 1
ATOM 2566 C CA . LYS A 1 315 ? 15.234 -12.992 -5.57 1 97.5 315 LYS A CA 1
ATOM 2567 C C . LYS A 1 315 ? 14.539 -11.789 -6.199 1 97.5 315 LYS A C 1
ATOM 2569 O O . LYS A 1 315 ? 14.914 -11.352 -7.289 1 97.5 315 LYS A O 1
ATOM 2574 N N . VAL A 1 316 ? 13.516 -11.336 -5.52 1 98.5 316 VAL A N 1
ATOM 2575 C CA . VAL A 1 316 ? 12.773 -10.203 -6.062 1 98.5 316 VAL A CA 1
ATOM 2576 C C . VAL A 1 316 ? 12.711 -9.086 -5.023 1 98.5 316 VAL A C 1
ATOM 2578 O O . VAL A 1 316 ? 12.422 -9.328 -3.852 1 98.5 316 VAL A O 1
ATOM 2581 N N . LEU A 1 317 ? 13.023 -7.895 -5.461 1 98.44 317 LEU A N 1
ATOM 2582 C CA . LEU A 1 317 ? 12.953 -6.719 -4.602 1 98.44 317 LEU A CA 1
ATOM 2583 C C . LEU A 1 317 ? 11.984 -5.684 -5.176 1 98.44 317 LEU A C 1
ATOM 2585 O O . LEU A 1 317 ? 12.047 -5.371 -6.367 1 98.44 317 LEU A O 1
ATOM 2589 N N . LEU A 1 318 ? 11.047 -5.285 -4.355 1 98.31 318 LEU A N 1
ATOM 2590 C CA . LEU A 1 318 ? 10.195 -4.152 -4.707 1 98.31 318 LEU A CA 1
ATOM 2591 C C . LEU A 1 318 ? 10.719 -2.865 -4.078 1 98.31 318 LEU A C 1
ATOM 2593 O O . LEU A 1 318 ? 11.016 -2.828 -2.885 1 98.31 318 LEU A O 1
ATOM 2597 N N . HIS A 1 319 ? 10.859 -1.843 -4.836 1 97.06 319 HIS A N 1
ATOM 2598 C CA . HIS A 1 319 ? 11.398 -0.583 -4.328 1 97.06 319 HIS A CA 1
ATOM 2599 C C . HIS A 1 319 ? 10.836 0.604 -5.105 1 97.06 319 HIS A C 1
ATOM 2601 O O . HIS A 1 319 ? 10.18 0.425 -6.133 1 97.06 319 HIS A O 1
ATOM 2607 N N . ALA A 1 320 ? 11.07 1.76 -4.586 1 96.75 320 ALA A N 1
ATOM 2608 C CA . ALA A 1 320 ? 10.648 2.967 -5.289 1 96.75 320 ALA A CA 1
ATOM 2609 C C . ALA A 1 320 ? 11.406 3.131 -6.602 1 96.75 320 ALA A C 1
ATOM 2611 O O . ALA A 1 320 ? 12.586 2.77 -6.695 1 96.75 320 ALA A O 1
ATOM 2612 N N . PRO A 1 321 ? 10.758 3.715 -7.621 1 96.19 321 PRO A N 1
ATOM 2613 C CA . PRO A 1 321 ? 11.383 3.818 -8.938 1 96.19 321 PRO A CA 1
ATOM 2614 C C . PRO A 1 321 ? 12.672 4.637 -8.914 1 96.19 321 PRO A C 1
ATOM 2616 O O . PRO A 1 321 ? 13.547 4.438 -9.758 1 96.19 321 PRO A O 1
ATOM 2619 N N . ASP A 1 322 ? 12.805 5.523 -7.973 1 94.56 322 ASP A N 1
ATOM 2620 C CA . ASP A 1 322 ? 13.961 6.41 -7.965 1 94.56 322 ASP A CA 1
ATOM 2621 C C . ASP A 1 322 ? 15.047 5.891 -7.023 1 94.56 322 ASP A C 1
ATOM 2623 O O . ASP A 1 322 ? 16.062 6.551 -6.816 1 94.56 322 ASP A O 1
ATOM 2627 N N . ASP A 1 323 ? 14.883 4.715 -6.512 1 94.56 323 ASP A N 1
ATOM 2628 C CA . ASP A 1 323 ? 15.883 4.113 -5.637 1 94.56 323 ASP A CA 1
ATOM 2629 C C . ASP A 1 323 ? 16.734 3.096 -6.395 1 94.56 323 ASP A C 1
ATOM 2631 O O . ASP A 1 323 ? 16.266 2.482 -7.355 1 94.56 323 ASP A O 1
ATOM 2635 N N . VAL A 1 324 ? 17.922 3.01 -5.906 1 95 324 VAL A N 1
ATOM 2636 C CA . VAL A 1 324 ? 18.781 1.94 -6.406 1 95 324 VAL A CA 1
ATOM 2637 C C . VAL A 1 324 ? 18.469 0.641 -5.668 1 95 324 VAL A C 1
ATOM 2639 O O . VAL A 1 324 ? 18.438 0.613 -4.434 1 95 324 VAL A O 1
ATOM 2642 N N . PRO A 1 325 ? 18.25 -0.366 -6.426 1 96.25 325 PRO A N 1
ATOM 2643 C CA . PRO A 1 325 ? 17.875 -1.618 -5.762 1 96.25 325 PRO A CA 1
ATOM 2644 C C . PRO A 1 325 ? 19.047 -2.268 -5.027 1 96.25 325 PRO A C 1
ATOM 2646 O O . PRO A 1 325 ? 20.141 -2.391 -5.586 1 96.25 325 PRO A O 1
ATOM 2649 N N . GLN A 1 326 ? 18.828 -2.564 -3.814 1 95.25 326 GLN A N 1
ATOM 2650 C CA . GLN A 1 326 ? 19.734 -3.367 -3.004 1 95.25 326 GLN A CA 1
ATOM 2651 C C . GLN A 1 326 ? 19.109 -4.719 -2.662 1 95.25 326 GLN A C 1
ATOM 2653 O O . GLN A 1 326 ? 18.625 -4.918 -1.55 1 95.25 326 GLN A O 1
ATOM 2658 N N . VAL A 1 327 ? 19.281 -5.672 -3.486 1 95.06 327 VAL A N 1
ATOM 2659 C CA . VAL A 1 327 ? 18.547 -6.934 -3.461 1 95.06 327 VAL A CA 1
ATOM 2660 C C . VAL A 1 327 ? 19.078 -7.812 -2.332 1 95.06 327 VAL A C 1
ATOM 2662 O O . VAL A 1 327 ? 18.344 -8.641 -1.787 1 95.06 327 VAL A O 1
ATOM 2665 N N . SER A 1 328 ? 20.281 -7.598 -1.928 1 90.69 328 SER A N 1
ATOM 2666 C CA . SER A 1 328 ? 20.875 -8.438 -0.888 1 90.69 328 SER A CA 1
ATOM 2667 C C . SER A 1 328 ? 20.312 -8.094 0.485 1 90.69 328 SER A C 1
ATOM 2669 O O . SER A 1 328 ? 20.312 -8.93 1.389 1 90.69 328 SER A O 1
ATOM 2671 N N . LYS A 1 329 ? 19.859 -6.906 0.622 1 90.5 329 LYS A N 1
ATOM 2672 C CA . LYS A 1 329 ? 19.375 -6.445 1.923 1 90.5 329 LYS A CA 1
ATOM 2673 C C . LYS A 1 329 ? 17.953 -6.918 2.184 1 90.5 329 LYS A C 1
ATOM 2675 O O . LYS A 1 329 ? 17.625 -7.34 3.295 1 90.5 329 LYS A O 1
ATOM 2680 N N . GLN A 1 330 ? 17.125 -6.781 1.178 1 93.44 330 GLN A N 1
ATOM 2681 C CA . GLN A 1 330 ? 15.742 -7.207 1.288 1 93.44 330 GLN A CA 1
ATOM 2682 C C . GLN A 1 330 ? 15.25 -7.828 -0.018 1 93.44 330 GLN A C 1
ATOM 2684 O O . GLN A 1 330 ? 15.477 -7.273 -1.097 1 93.44 330 GLN A O 1
ATOM 2689 N N . PHE A 1 331 ? 14.68 -8.992 0.155 1 96.25 331 PHE A N 1
ATOM 2690 C CA . PHE A 1 331 ? 14.156 -9.625 -1.049 1 96.25 331 PHE A CA 1
ATOM 2691 C C . PHE A 1 331 ? 13.062 -10.625 -0.7 1 96.25 331 PHE A C 1
ATOM 2693 O O . PHE A 1 331 ? 12.945 -11.055 0.452 1 96.25 331 PHE A O 1
ATOM 2700 N N . VAL A 1 332 ? 12.25 -10.875 -1.665 1 96.81 332 VAL A N 1
ATOM 2701 C CA . VAL A 1 332 ? 11.281 -11.969 -1.638 1 96.81 332 VAL A CA 1
ATOM 2702 C C . VAL A 1 332 ? 11.797 -13.148 -2.453 1 96.81 332 VAL A C 1
ATOM 2704 O O . VAL A 1 332 ? 12.297 -12.969 -3.566 1 96.81 332 VAL A O 1
ATOM 2707 N N . ARG A 1 333 ? 11.688 -14.312 -1.907 1 97.06 333 ARG A N 1
ATOM 2708 C CA . ARG A 1 333 ? 12.133 -15.516 -2.6 1 97.06 333 ARG A CA 1
ATOM 2709 C C . ARG A 1 333 ? 11.062 -16.047 -3.545 1 97.06 333 ARG A C 1
ATOM 2711 O O . ARG A 1 333 ? 9.891 -16.125 -3.174 1 97.06 333 ARG A O 1
ATOM 2718 N N . ILE A 1 334 ? 11.477 -16.312 -4.738 1 97.62 334 ILE A N 1
ATOM 2719 C CA . ILE A 1 334 ? 10.641 -17.031 -5.695 1 97.62 334 ILE A CA 1
ATOM 2720 C C . ILE A 1 334 ? 11.219 -18.422 -5.957 1 97.62 334 ILE A C 1
ATOM 2722 O O . ILE A 1 334 ? 12.133 -18.578 -6.77 1 97.62 334 ILE A O 1
ATOM 2726 N N . PRO A 1 335 ? 10.664 -19.375 -5.32 1 95.81 335 PRO A N 1
ATOM 2727 C CA . PRO A 1 335 ? 11.219 -20.719 -5.473 1 95.81 335 PRO A CA 1
ATOM 2728 C C . PRO A 1 335 ? 10.953 -21.312 -6.852 1 95.81 335 PRO A C 1
ATOM 2730 O O . PRO A 1 335 ? 10.031 -20.875 -7.551 1 95.81 335 PRO A O 1
ATOM 2733 N N . MET A 1 336 ? 11.75 -22.281 -7.191 1 95.12 336 MET A N 1
ATOM 2734 C CA . MET A 1 336 ? 11.523 -23 -8.445 1 95.12 336 MET A CA 1
ATOM 2735 C C . MET A 1 336 ? 10.242 -23.812 -8.375 1 95.12 336 MET A C 1
ATOM 2737 O O . MET A 1 336 ? 9.93 -24.406 -7.344 1 95.12 336 MET A O 1
ATOM 2741 N N . GLY A 1 337 ? 9.477 -23.734 -9.398 1 95.19 337 GLY A N 1
ATOM 2742 C CA . GLY A 1 337 ? 8.289 -24.562 -9.516 1 95.19 337 GLY A CA 1
ATOM 2743 C C . GLY A 1 337 ? 7.145 -24.078 -8.633 1 95.19 337 GLY A C 1
ATOM 2744 O O . GLY A 1 337 ? 6.336 -24.891 -8.172 1 95.19 337 GLY A O 1
ATOM 2745 N N . LYS A 1 338 ? 7.152 -22.875 -8.281 1 96 338 LYS A N 1
ATOM 2746 C CA . LYS A 1 338 ? 6.098 -22.359 -7.418 1 96 338 LYS A CA 1
ATOM 2747 C C . LYS A 1 338 ? 5.473 -21.094 -8 1 96 338 LYS A C 1
ATOM 2749 O O . LYS A 1 338 ? 6.074 -20.438 -8.852 1 96 338 LYS A O 1
ATOM 2754 N N . GLU A 1 339 ? 4.246 -20.891 -7.625 1 96.44 339 GLU A N 1
ATOM 2755 C CA . GLU A 1 339 ? 3.613 -19.594 -7.875 1 96.44 339 GLU A CA 1
ATOM 2756 C C . GLU A 1 339 ? 3.68 -18.703 -6.641 1 96.44 339 GLU A C 1
ATOM 2758 O O . GLU A 1 339 ? 3.404 -19.141 -5.527 1 96.44 339 GLU A O 1
ATOM 2763 N N . VAL A 1 340 ? 4.074 -17.516 -6.84 1 97.12 340 VAL A N 1
ATOM 2764 C CA . VAL A 1 340 ? 4.121 -16.547 -5.75 1 97.12 340 VAL A CA 1
ATOM 2765 C C . VAL A 1 340 ? 3.279 -15.328 -6.105 1 97.12 340 VAL A C 1
ATOM 2767 O O . VAL A 1 340 ? 3.426 -14.758 -7.188 1 97.12 340 VAL A O 1
ATOM 2770 N N . LEU A 1 341 ? 2.336 -15.016 -5.211 1 96.75 341 LEU A N 1
ATOM 2771 C CA . LEU A 1 341 ? 1.521 -13.812 -5.332 1 96.75 341 LEU A CA 1
ATOM 2772 C C . LEU A 1 341 ? 1.956 -12.75 -4.32 1 96.75 341 LEU A C 1
ATOM 2774 O O . LEU A 1 341 ? 2.055 -13.031 -3.125 1 96.75 341 LEU A O 1
ATOM 2778 N N . ILE A 1 342 ? 2.209 -11.594 -4.867 1 97.25 342 ILE A N 1
ATOM 2779 C CA . ILE A 1 342 ? 2.607 -10.508 -3.984 1 97.25 342 ILE A CA 1
ATOM 2780 C C . ILE A 1 342 ? 1.572 -9.383 -4.051 1 97.25 342 ILE A C 1
ATOM 2782 O O . ILE A 1 342 ? 1.459 -8.695 -5.066 1 97.25 342 ILE A O 1
ATOM 2786 N N . ALA A 1 343 ? 0.826 -9.242 -2.996 1 97.06 343 ALA A N 1
ATOM 2787 C CA . ALA A 1 343 ? -0.06 -8.086 -2.848 1 97.06 343 ALA A CA 1
ATOM 2788 C C . ALA A 1 343 ? 0.667 -6.918 -2.191 1 97.06 343 ALA A C 1
ATOM 2790 O O . ALA A 1 343 ? 1.228 -7.059 -1.103 1 97.06 343 ALA A O 1
ATOM 2791 N N . VAL A 1 344 ? 0.601 -5.773 -2.836 1 97.44 344 VAL A N 1
ATOM 2792 C CA . VAL A 1 344 ? 1.429 -4.648 -2.418 1 97.44 344 VAL A CA 1
ATOM 2793 C C . VAL A 1 344 ? 0.567 -3.613 -1.697 1 97.44 344 VAL A C 1
ATOM 2795 O O . VAL A 1 344 ? -0.528 -3.279 -2.156 1 97.44 344 VAL A O 1
ATOM 2798 N N . LYS A 1 345 ? 1.061 -3.146 -0.585 1 95.88 345 LYS A N 1
ATOM 2799 C CA . LYS A 1 345 ? 0.484 -2.041 0.175 1 95.88 345 LYS A CA 1
ATOM 2800 C C . LYS A 1 345 ? 1.482 -0.898 0.326 1 95.88 345 LYS A C 1
ATOM 2802 O O . LYS A 1 345 ? 2.355 -0.94 1.195 1 95.88 345 LYS A O 1
ATOM 2807 N N . PRO A 1 346 ? 1.286 0.158 -0.423 1 96.31 346 PRO A N 1
ATOM 2808 C CA . PRO A 1 346 ? 2.238 1.27 -0.347 1 96.31 346 PRO A CA 1
ATOM 2809 C C . PRO A 1 346 ? 2.082 2.094 0.93 1 96.31 346 PRO A C 1
ATOM 2811 O O . PRO A 1 346 ? 0.972 2.227 1.451 1 96.31 346 PRO A O 1
ATOM 2814 N N . ASN A 1 347 ? 3.139 2.504 1.45 1 95.31 347 ASN A N 1
ATOM 2815 C CA . ASN A 1 347 ? 3.227 3.496 2.518 1 95.31 347 ASN A CA 1
ATOM 2816 C C . ASN A 1 347 ? 3.947 4.758 2.053 1 95.31 347 ASN A C 1
ATOM 2818 O O . ASN A 1 347 ? 5.168 4.75 1.871 1 95.31 347 ASN A O 1
ATOM 2822 N N . MET A 1 348 ? 3.166 5.777 1.896 1 95.19 348 MET A N 1
ATOM 2823 C CA . MET A 1 348 ? 3.705 7.02 1.347 1 95.19 348 MET A CA 1
ATOM 2824 C C . MET A 1 348 ? 3.58 8.156 2.354 1 95.19 348 MET A C 1
ATOM 2826 O O . MET A 1 348 ? 2.545 8.305 3.006 1 95.19 348 MET A O 1
ATOM 2830 N N . ILE A 1 349 ? 4.648 8.875 2.564 1 93.88 349 ILE A N 1
ATOM 2831 C CA . ILE A 1 349 ? 4.652 10.078 3.395 1 93.88 349 ILE A CA 1
ATOM 2832 C C . ILE A 1 349 ? 4.898 11.305 2.521 1 93.88 349 ILE A C 1
ATOM 2834 O O . ILE A 1 349 ? 5.84 11.328 1.727 1 93.88 349 ILE A O 1
ATOM 2838 N N . THR A 1 350 ? 4.027 12.242 2.615 1 92.31 350 THR A N 1
ATOM 2839 C CA . THR A 1 350 ? 4.172 13.492 1.884 1 92.31 350 THR A CA 1
ATOM 2840 C C . THR A 1 350 ? 4.309 14.672 2.846 1 92.31 350 THR A C 1
ATOM 2842 O O . THR A 1 350 ? 4.285 14.492 4.066 1 92.31 350 THR A O 1
ATOM 2845 N N . MET A 1 351 ? 4.574 15.859 2.26 1 88 351 MET A N 1
ATOM 2846 C CA . MET A 1 351 ? 4.766 17.047 3.088 1 88 351 MET A CA 1
ATOM 2847 C C . MET A 1 351 ? 3.82 18.156 2.666 1 88 351 MET A C 1
ATOM 2849 O O . MET A 1 351 ? 3.561 18.344 1.475 1 88 351 MET A O 1
ATOM 2853 N N . SER A 1 352 ? 3.348 18.828 3.686 1 82.44 352 SER A N 1
ATOM 2854 C CA . SER A 1 352 ? 2.537 20 3.391 1 82.44 352 SER A CA 1
ATOM 2855 C C . SER A 1 352 ? 3.404 21.172 2.957 1 82.44 352 SER A C 1
ATOM 2857 O O . SER A 1 352 ? 4.586 21.25 3.311 1 82.44 352 SER A O 1
ATOM 2859 N N . SER A 1 353 ? 2.854 22.078 2.203 1 77.44 353 SER A N 1
ATOM 2860 C CA . SER A 1 353 ? 3.59 23.234 1.674 1 77.44 353 SER A CA 1
ATOM 2861 C C . SER A 1 353 ? 3.994 24.188 2.787 1 77.44 353 SER A C 1
ATOM 2863 O O . SER A 1 353 ? 5.004 24.891 2.672 1 77.44 353 SER A O 1
ATOM 2865 N N . GLY A 1 354 ? 3.342 24.188 3.861 1 73.19 354 GLY A N 1
ATOM 2866 C CA . GLY A 1 354 ? 3.611 25.141 4.934 1 73.19 354 GLY A CA 1
ATOM 2867 C C . GLY A 1 354 ? 4.926 24.875 5.645 1 73.19 354 GLY A C 1
ATOM 2868 O O . GLY A 1 354 ? 5.531 25.797 6.199 1 73.19 354 GLY A O 1
ATOM 2869 N N . ILE A 1 355 ? 5.375 23.641 5.516 1 81.5 355 ILE A N 1
ATOM 2870 C CA . ILE A 1 355 ? 6.566 23.328 6.297 1 81.5 355 ILE A CA 1
ATOM 2871 C C . ILE A 1 355 ? 7.793 23.312 5.387 1 81.5 355 ILE A C 1
ATOM 2873 O O . ILE A 1 355 ? 8.922 23.125 5.855 1 81.5 355 ILE A O 1
ATOM 2877 N N . ALA A 1 356 ? 7.625 23.594 4.199 1 84.19 356 ALA A N 1
ATOM 2878 C CA . ALA A 1 356 ? 8.734 23.562 3.25 1 84.19 356 ALA A CA 1
ATOM 2879 C C . ALA A 1 356 ? 9.758 24.641 3.566 1 84.19 356 ALA A C 1
ATOM 2881 O O . ALA A 1 356 ? 10.945 24.5 3.266 1 84.19 356 ALA A O 1
ATOM 2882 N N . GLU A 1 357 ? 9.305 25.609 4.258 1 82.94 357 GLU A N 1
ATOM 2883 C CA . GLU A 1 357 ? 10.188 26.75 4.52 1 82.94 357 GLU A CA 1
ATOM 2884 C C . GLU A 1 357 ? 11.008 26.531 5.793 1 82.94 357 GLU A C 1
ATOM 2886 O O . GLU A 1 357 ? 11.984 27.234 6.031 1 82.94 357 GLU A O 1
ATOM 2891 N N . TYR A 1 358 ? 10.633 25.562 6.508 1 83.81 358 TYR A N 1
ATOM 2892 C CA . TYR A 1 358 ? 11.383 25.266 7.73 1 83.81 358 TYR A CA 1
ATOM 2893 C C . TYR A 1 358 ? 12.758 24.719 7.406 1 83.81 358 TYR A C 1
ATOM 2895 O O . TYR A 1 358 ? 12.961 24.109 6.352 1 83.81 358 TYR A O 1
ATOM 2903 N N . HIS A 1 359 ? 13.633 25.016 8.328 1 88.56 359 HIS A N 1
ATOM 2904 C CA . HIS A 1 359 ? 14.961 24.438 8.188 1 88.56 359 HIS A CA 1
ATOM 2905 C C . HIS A 1 359 ? 14.906 22.906 8.258 1 88.56 359 HIS A C 1
ATOM 2907 O O . HIS A 1 359 ? 14.148 22.344 9.055 1 88.56 359 HIS A O 1
ATOM 2913 N N . PRO A 1 360 ? 15.727 22.172 7.508 1 89.12 360 PRO A N 1
ATOM 2914 C CA . PRO A 1 360 ? 15.672 20.719 7.414 1 89.12 360 PRO A CA 1
ATOM 2915 C C . PRO A 1 360 ? 15.867 20.031 8.766 1 89.12 360 PRO A C 1
ATOM 2917 O O . PRO A 1 360 ? 15.25 19 9.031 1 89.12 360 PRO A O 1
ATOM 2920 N N . VAL A 1 361 ? 16.656 20.562 9.57 1 83.88 361 VAL A N 1
ATOM 2921 C CA . VAL A 1 361 ? 16.906 19.953 10.875 1 83.88 361 VAL A CA 1
ATOM 2922 C C . VAL A 1 361 ? 15.648 20.016 11.734 1 83.88 361 VAL A C 1
ATOM 2924 O O . VAL A 1 361 ? 15.344 19.078 12.461 1 83.88 361 VAL A O 1
ATOM 2927 N N . ARG A 1 362 ? 14.922 21.094 11.578 1 81.25 362 ARG A N 1
ATOM 2928 C CA . ARG A 1 362 ? 13.68 21.266 12.32 1 81.25 362 ARG A CA 1
ATOM 2929 C C . ARG A 1 362 ? 12.57 20.391 11.75 1 81.25 362 ARG A C 1
ATOM 2931 O O . ARG A 1 362 ? 11.781 19.797 12.5 1 81.25 362 ARG A O 1
ATOM 2938 N N . ARG A 1 363 ? 12.578 20.344 10.477 1 85.62 363 ARG A N 1
ATOM 2939 C CA . ARG A 1 363 ? 11.57 19.531 9.805 1 85.62 363 ARG A CA 1
ATOM 2940 C C . ARG A 1 363 ? 11.914 18.047 9.875 1 85.62 363 ARG A C 1
ATOM 2942 O O . ARG A 1 363 ? 11.047 17.188 9.719 1 85.62 363 ARG A O 1
ATOM 2949 N N . GLN A 1 364 ? 13.156 17.703 10.055 1 84 364 GLN A N 1
ATOM 2950 C CA . GLN A 1 364 ? 13.695 16.359 10.203 1 84 364 GLN A CA 1
ATOM 2951 C C . GLN A 1 364 ? 13.609 15.586 8.891 1 84 364 GLN A C 1
ATOM 2953 O O . GLN A 1 364 ? 13.305 14.391 8.891 1 84 364 GLN A O 1
ATOM 2958 N N . CYS A 1 365 ? 13.695 16.25 7.797 1 90.31 365 CYS A N 1
ATOM 2959 C CA . CYS A 1 365 ? 13.727 15.641 6.477 1 90.31 365 CYS A CA 1
ATOM 2960 C C . CYS A 1 365 ? 14.352 16.578 5.453 1 90.31 365 CYS A C 1
ATOM 2962 O O . CYS A 1 365 ? 14.445 17.781 5.688 1 90.31 365 CYS A O 1
ATOM 2964 N N . PHE A 1 366 ? 14.812 16.016 4.312 1 93.25 366 PHE A N 1
ATOM 2965 C CA . PHE A 1 366 ? 15.414 16.812 3.252 1 93.25 366 PHE A CA 1
ATOM 2966 C C . PHE A 1 366 ? 14.492 16.891 2.041 1 93.25 366 PHE A C 1
ATOM 2968 O O . PHE A 1 366 ? 13.875 15.898 1.657 1 93.25 366 PHE A O 1
ATOM 2975 N N . LEU A 1 367 ? 14.43 18.062 1.568 1 92 367 LEU A N 1
ATOM 2976 C CA . LEU A 1 367 ? 13.883 18.203 0.224 1 92 367 LEU A CA 1
ATOM 2977 C C . LEU A 1 367 ? 14.93 17.859 -0.83 1 92 367 LEU A C 1
ATOM 2979 O O . LEU A 1 367 ? 16.125 17.859 -0.545 1 92 367 LEU A O 1
ATOM 2983 N N . SER A 1 368 ? 14.469 17.594 -2.025 1 86.81 368 SER A N 1
ATOM 2984 C CA . SER A 1 368 ? 15.344 17.094 -3.078 1 86.81 368 SER A CA 1
ATOM 2985 C C . SER A 1 368 ? 16.469 18.078 -3.381 1 86.81 368 SER A C 1
ATOM 2987 O O . SER A 1 368 ? 17.594 17.672 -3.664 1 86.81 368 SER A O 1
ATOM 2989 N N . HIS A 1 369 ? 16.188 19.344 -3.236 1 87.19 369 HIS A N 1
ATOM 2990 C CA . HIS A 1 369 ? 17.156 20.359 -3.637 1 87.19 369 HIS A CA 1
ATOM 2991 C C . HIS A 1 369 ? 18.047 20.75 -2.465 1 87.19 369 HIS A C 1
ATOM 2993 O O . HIS A 1 369 ? 19.062 21.438 -2.652 1 87.19 369 HIS A O 1
ATOM 2999 N N . GLU A 1 370 ? 17.75 20.312 -1.316 1 91.12 370 GLU A N 1
ATOM 3000 C CA . GLU A 1 370 ? 18.422 20.797 -0.114 1 91.12 370 GLU A CA 1
ATOM 3001 C C . GLU A 1 370 ? 19.688 20 0.161 1 91.12 370 GLU A C 1
ATOM 3003 O O . GLU A 1 370 ? 20.594 20.484 0.856 1 91.12 370 GLU A O 1
ATOM 3008 N N . ARG A 1 371 ? 19.75 18.781 -0.242 1 91 371 ARG A N 1
ATOM 3009 C CA . ARG A 1 371 ? 20.906 17.922 -0.019 1 91 371 ARG A CA 1
ATOM 3010 C C . ARG A 1 371 ? 21.406 17.328 -1.329 1 91 371 ARG A C 1
ATOM 3012 O O . ARG A 1 371 ? 20.719 16.5 -1.936 1 91 371 ARG A O 1
ATOM 3019 N N . SER A 1 372 ? 22.594 17.719 -1.701 1 92.12 372 SER A N 1
ATOM 3020 C CA . SER A 1 372 ? 23.188 17.203 -2.926 1 92.12 372 SER A CA 1
ATOM 3021 C C . SER A 1 372 ? 24.125 16.031 -2.631 1 92.12 372 SER A C 1
ATOM 3023 O O . SER A 1 372 ? 24.875 16.047 -1.651 1 92.12 372 SER A O 1
ATOM 3025 N N . LEU A 1 373 ? 24.016 15.062 -3.447 1 93.88 373 LEU A N 1
ATOM 3026 C CA . LEU A 1 373 ? 24.875 13.883 -3.318 1 93.88 373 LEU A CA 1
ATOM 3027 C C . LEU A 1 373 ? 25.938 13.867 -4.402 1 93.88 373 LEU A C 1
ATOM 3029 O O . LEU A 1 373 ? 25.781 14.508 -5.445 1 93.88 373 LEU A O 1
ATOM 3033 N N . ARG A 1 374 ? 26.984 13.203 -4.125 1 94 374 ARG A N 1
ATOM 3034 C CA . ARG A 1 374 ? 28.125 13.18 -5.027 1 94 374 ARG A CA 1
ATOM 3035 C C . ARG A 1 374 ? 27.812 12.367 -6.281 1 94 374 ARG A C 1
ATOM 3037 O O . ARG A 1 374 ? 28.156 12.773 -7.395 1 94 374 ARG A O 1
ATOM 3044 N N . PHE A 1 375 ? 27.141 11.227 -6.078 1 97.25 375 PHE A N 1
ATOM 3045 C CA . PHE A 1 375 ? 27 10.305 -7.195 1 97.25 375 PHE A CA 1
ATOM 3046 C C . PHE A 1 375 ? 25.594 10.359 -7.766 1 97.25 375 PHE A C 1
ATOM 3048 O O . PHE A 1 375 ? 25.344 9.906 -8.891 1 97.25 375 PHE A O 1
ATOM 3055 N N . PHE A 1 376 ? 24.656 10.836 -7.016 1 96.44 376 PHE A N 1
ATOM 3056 C CA . PHE A 1 376 ? 23.25 10.727 -7.398 1 96.44 376 PHE A CA 1
ATOM 3057 C C . PHE A 1 376 ? 22.672 12.094 -7.711 1 96.44 376 PHE A C 1
ATOM 3059 O O . PHE A 1 376 ? 23 13.086 -7.055 1 96.44 376 PHE A O 1
ATOM 3066 N N . LYS A 1 377 ? 21.719 12.133 -8.656 1 93.69 377 LYS A N 1
ATOM 3067 C CA . LYS A 1 377 ? 20.969 13.336 -9.008 1 93.69 377 LYS A CA 1
ATOM 3068 C C . LYS A 1 377 ? 19.781 13.539 -8.086 1 93.69 377 LYS A C 1
ATOM 3070 O O . LYS A 1 377 ? 19.344 14.672 -7.871 1 93.69 377 LYS A O 1
ATOM 3075 N N . VAL A 1 378 ? 19.344 12.414 -7.594 1 89.19 378 VAL A N 1
ATOM 3076 C CA . VAL A 1 378 ? 18.141 12.422 -6.781 1 89.19 378 VAL A CA 1
ATOM 3077 C C . VAL A 1 378 ? 18.469 12.016 -5.348 1 89.19 378 VAL A C 1
ATOM 3079 O O . VAL A 1 378 ? 19.141 11.008 -5.125 1 89.19 378 VAL A O 1
ATOM 3082 N N . TYR A 1 379 ? 17.922 12.82 -4.418 1 93.38 379 TYR A N 1
ATOM 3083 C CA . TYR A 1 379 ? 18.188 12.492 -3.021 1 93.38 379 TYR A CA 1
ATOM 3084 C C . TYR A 1 379 ? 17.109 11.562 -2.465 1 93.38 379 TYR A C 1
ATOM 3086 O O . TYR A 1 379 ? 15.922 11.852 -2.562 1 93.38 379 TYR A O 1
ATOM 3094 N N . THR A 1 380 ? 17.469 10.477 -1.949 1 93.06 380 THR A N 1
ATOM 3095 C CA . THR A 1 380 ? 16.719 9.594 -1.068 1 93.06 380 THR A CA 1
ATOM 3096 C C . THR A 1 380 ? 17.594 9.117 0.091 1 93.06 380 THR A C 1
ATOM 3098 O O . THR A 1 380 ? 18.828 9.148 0.002 1 93.06 380 THR A O 1
ATOM 3101 N N . GLU A 1 381 ? 16.953 8.789 1.155 1 92.88 381 GLU A N 1
ATOM 3102 C CA . GLU A 1 381 ? 17.703 8.305 2.303 1 92.88 381 GLU A CA 1
ATOM 3103 C C . GLU A 1 381 ? 18.578 7.105 1.923 1 92.88 381 GLU A C 1
ATOM 3105 O O . GLU A 1 381 ? 19.734 7.02 2.324 1 92.88 381 GLU A O 1
ATOM 3110 N N . SER A 1 382 ? 18.047 6.227 1.09 1 93.38 382 SER A N 1
ATOM 3111 C CA . SER A 1 382 ? 18.75 5.016 0.685 1 93.38 382 SER A CA 1
ATOM 3112 C C . SER A 1 382 ? 19.953 5.348 -0.195 1 93.38 382 SER A C 1
ATOM 3114 O O . SER A 1 382 ? 21.031 4.773 -0.028 1 93.38 382 SER A O 1
ATOM 3116 N N . ASN A 1 383 ? 19.781 6.227 -1.11 1 94.31 383 ASN A N 1
ATOM 3117 C CA . ASN A 1 383 ? 20.875 6.633 -1.971 1 94.31 383 ASN A CA 1
ATOM 3118 C C . ASN A 1 383 ? 21.984 7.316 -1.175 1 94.31 383 ASN A C 1
ATOM 3120 O O . ASN A 1 383 ? 23.172 7.105 -1.446 1 94.31 383 ASN A O 1
ATOM 3124 N N . CYS A 1 384 ? 21.578 8.102 -0.2 1 94.62 384 CYS A N 1
ATOM 3125 C CA . CYS A 1 384 ? 22.547 8.766 0.665 1 94.62 384 CYS A CA 1
ATOM 3126 C C . CYS A 1 384 ? 23.359 7.746 1.463 1 94.62 384 CYS A C 1
ATOM 3128 O O . CYS A 1 384 ? 24.578 7.859 1.562 1 94.62 384 CYS A O 1
ATOM 3130 N N . GLN A 1 385 ? 22.688 6.785 1.992 1 94.12 385 GLN A N 1
ATOM 3131 C CA . GLN A 1 385 ? 23.359 5.742 2.762 1 94.12 385 GLN A CA 1
ATOM 3132 C C . GLN A 1 385 ? 24.344 4.953 1.888 1 94.12 385 GLN A C 1
ATOM 3134 O O . GLN A 1 385 ? 25.438 4.617 2.324 1 94.12 385 GLN A O 1
ATOM 3139 N N . LEU A 1 386 ? 23.922 4.672 0.722 1 95.31 386 LEU A N 1
ATOM 3140 C CA . LEU A 1 386 ? 24.766 3.928 -0.205 1 95.31 386 LEU A CA 1
ATOM 3141 C C . LEU A 1 386 ? 26.016 4.73 -0.565 1 95.31 386 LEU A C 1
ATOM 3143 O O . LEU A 1 386 ? 27.125 4.18 -0.627 1 95.31 386 LEU A O 1
ATOM 3147 N N . GLU A 1 387 ? 25.797 5.984 -0.851 1 95.69 387 GLU A N 1
ATOM 3148 C CA . GLU A 1 387 ? 26.938 6.852 -1.148 1 95.69 387 GLU A CA 1
ATOM 3149 C C . GLU A 1 387 ? 27.891 6.93 0.035 1 95.69 387 GLU A C 1
ATOM 3151 O O . GLU A 1 387 ? 29.109 6.875 -0.142 1 95.69 387 GLU A O 1
ATOM 3156 N N . CYS A 1 388 ? 27.297 7.086 1.234 1 95.31 388 CYS A N 1
ATOM 3157 C CA . CYS A 1 388 ? 28.125 7.141 2.439 1 95.31 388 CYS A CA 1
ATOM 3158 C C . CYS A 1 388 ? 28.938 5.867 2.596 1 95.31 388 CYS A C 1
ATOM 3160 O O . CYS A 1 388 ? 30.125 5.926 2.928 1 95.31 388 CYS A O 1
ATOM 3162 N N . LEU A 1 389 ? 28.375 4.766 2.314 1 95.81 389 LEU A N 1
ATOM 3163 C CA . LEU A 1 389 ? 29.062 3.486 2.408 1 95.81 389 LEU A CA 1
ATOM 3164 C C . LEU A 1 389 ? 30.172 3.389 1.365 1 95.81 389 LEU A C 1
ATOM 3166 O O . LEU A 1 389 ? 31.266 2.92 1.664 1 95.81 389 LEU A O 1
ATOM 3170 N N . ALA A 1 390 ? 29.891 3.779 0.169 1 97.12 390 ALA A N 1
ATOM 3171 C CA . ALA A 1 390 ? 30.891 3.742 -0.898 1 97.12 390 ALA A CA 1
ATOM 3172 C C . ALA A 1 390 ? 32.094 4.617 -0.554 1 97.12 390 ALA A C 1
ATOM 3174 O O . ALA A 1 390 ? 33.25 4.191 -0.708 1 97.12 390 ALA A O 1
ATOM 3175 N N . ASN A 1 391 ? 31.844 5.824 -0.062 1 95.75 391 ASN A N 1
ATOM 3176 C CA . ASN A 1 391 ? 32.906 6.734 0.312 1 95.75 391 ASN A CA 1
ATOM 3177 C C . ASN A 1 391 ? 33.75 6.176 1.466 1 95.75 391 ASN A C 1
ATOM 3179 O O . ASN A 1 391 ? 34.969 6.281 1.461 1 95.75 391 ASN A O 1
ATOM 3183 N N . PHE A 1 392 ? 33.062 5.672 2.365 1 95.81 392 PHE A N 1
ATOM 3184 C CA . PHE A 1 392 ? 33.75 5.094 3.506 1 95.81 392 PHE A CA 1
ATOM 3185 C C . PHE A 1 392 ? 34.625 3.902 3.07 1 95.81 392 PHE A C 1
ATOM 3187 O O . PHE A 1 392 ? 35.75 3.74 3.529 1 95.81 392 PHE A O 1
ATOM 3194 N N . THR A 1 393 ? 34.062 3.057 2.236 1 97.19 393 THR A N 1
ATOM 3195 C CA . THR A 1 393 ? 34.781 1.898 1.731 1 97.19 393 THR A CA 1
ATOM 3196 C C . THR A 1 393 ? 36.031 2.334 0.963 1 97.19 393 THR A C 1
ATOM 3198 O O . THR A 1 393 ? 37.094 1.735 1.11 1 97.19 393 THR A O 1
ATOM 3201 N N . LEU A 1 394 ? 35.875 3.34 0.181 1 97.31 394 LEU A N 1
ATOM 3202 C CA . LEU A 1 394 ? 37.031 3.869 -0.563 1 97.31 394 LEU A CA 1
ATOM 3203 C C . LEU A 1 394 ? 38.125 4.324 0.385 1 97.31 394 LEU A C 1
ATOM 3205 O O . LEU A 1 394 ? 39.312 4.062 0.142 1 97.31 394 LEU A O 1
ATOM 3209 N N . THR A 1 395 ? 37.75 4.965 1.408 1 95.12 395 THR A N 1
ATOM 3210 C CA . THR A 1 395 ? 38.719 5.492 2.367 1 95.12 395 THR A CA 1
ATOM 3211 C C . THR A 1 395 ? 39.375 4.359 3.145 1 95.12 395 THR A C 1
ATOM 3213 O O . THR A 1 395 ? 40.594 4.383 3.365 1 95.12 395 THR A O 1
ATOM 3216 N N . LYS A 1 396 ? 38.625 3.396 3.475 1 95.75 396 LYS A N 1
ATOM 3217 C CA . LYS A 1 396 ? 39.125 2.332 4.344 1 95.75 396 LYS A CA 1
ATOM 3218 C C . LYS A 1 396 ? 39.875 1.284 3.549 1 95.75 396 LYS A C 1
ATOM 3220 O O . LYS A 1 396 ? 40.906 0.771 4.012 1 95.75 396 LYS A O 1
ATOM 3225 N N . CYS A 1 397 ? 39.375 0.942 2.383 1 96.81 397 CYS A N 1
ATOM 3226 C CA . CYS A 1 397 ? 39.938 -0.178 1.637 1 96.81 397 CYS A CA 1
ATOM 3227 C C . CYS A 1 397 ? 40.75 0.313 0.448 1 96.81 397 CYS A C 1
ATOM 3229 O O . CYS A 1 397 ? 41.469 -0.464 -0.176 1 96.81 397 CYS A O 1
ATOM 3231 N N . GLY A 1 398 ? 40.625 1.511 0.077 1 96.94 398 GLY A N 1
ATOM 3232 C CA . GLY A 1 398 ? 41.312 2.061 -1.074 1 96.94 398 GLY A CA 1
ATOM 3233 C C . GLY A 1 398 ? 40.625 1.732 -2.393 1 96.94 398 GLY A C 1
ATOM 3234 O O . GLY A 1 398 ? 41.188 1.983 -3.463 1 96.94 398 GLY A O 1
ATOM 3235 N N . CYS A 1 399 ? 39.594 1.109 -2.326 1 97.19 399 CYS A N 1
ATOM 3236 C CA . CYS A 1 399 ? 38.781 0.706 -3.475 1 97.19 399 CYS A CA 1
ATOM 3237 C C . CYS A 1 399 ? 37.312 0.578 -3.096 1 97.19 399 CYS A C 1
ATOM 3239 O O . CYS A 1 399 ? 36.969 0.698 -1.922 1 97.19 399 CYS A O 1
ATOM 3241 N N . VAL A 1 400 ? 36.469 0.458 -4.133 1 97.56 400 VAL A N 1
ATOM 3242 C CA . VAL A 1 400 ? 35.031 0.295 -3.875 1 97.56 400 VAL A CA 1
ATOM 3243 C C . VAL A 1 400 ? 34.531 -1.006 -4.504 1 97.56 400 VAL A C 1
ATOM 3245 O O . VAL A 1 400 ? 35.156 -1.52 -5.445 1 97.56 400 VAL A O 1
ATOM 3248 N N . LYS A 1 401 ? 33.531 -1.582 -3.951 1 96 401 LYS A N 1
ATOM 3249 C CA . LYS A 1 401 ? 32.906 -2.768 -4.527 1 96 401 LYS A CA 1
ATOM 3250 C C . LYS A 1 401 ? 32.344 -2.479 -5.922 1 96 401 LYS A C 1
ATOM 3252 O O . LYS A 1 401 ? 31.922 -1.355 -6.207 1 96 401 LYS A O 1
ATOM 3257 N N . PHE A 1 402 ? 32.281 -3.471 -6.797 1 95.94 402 PHE A N 1
ATOM 3258 C CA . PHE A 1 402 ? 31.938 -3.279 -8.195 1 95.94 402 PHE A CA 1
ATOM 3259 C C . PHE A 1 402 ? 30.516 -2.732 -8.328 1 95.94 402 PHE A C 1
ATOM 3261 O O . PHE A 1 402 ? 30.203 -2.043 -9.297 1 95.94 402 PHE A O 1
ATOM 3268 N N . SER A 1 403 ? 29.641 -3.016 -7.332 1 95.5 403 SER A N 1
ATOM 3269 C CA . SER A 1 403 ? 28.234 -2.641 -7.426 1 95.5 403 SER A CA 1
ATOM 3270 C C . SER A 1 403 ? 27.984 -1.251 -6.852 1 95.5 403 SER A C 1
ATOM 3272 O O . SER A 1 403 ? 26.906 -0.678 -7.027 1 95.5 403 SER A O 1
ATOM 3274 N N . MET A 1 404 ? 28.891 -0.68 -6.145 1 96.94 404 MET A N 1
ATOM 3275 C CA . MET A 1 404 ? 28.75 0.609 -5.48 1 96.94 404 MET A CA 1
ATOM 3276 C C . MET A 1 404 ? 28.859 1.756 -6.477 1 96.94 404 MET A C 1
ATOM 3278 O O . MET A 1 404 ? 29.5 1.623 -7.512 1 96.94 404 MET A O 1
ATOM 3282 N N . PRO A 1 405 ? 28.125 2.832 -6.172 1 97.06 405 PRO A N 1
ATOM 3283 C CA . PRO A 1 405 ? 28.312 4.004 -7.031 1 97.06 405 PRO A CA 1
ATOM 3284 C C . PRO A 1 405 ? 29.75 4.523 -7.023 1 97.06 405 PRO A C 1
ATOM 3286 O O . PRO A 1 405 ? 30.375 4.594 -5.965 1 97.06 405 PRO A O 1
ATOM 3289 N N . ARG A 1 406 ? 30.25 4.832 -8.25 1 97.19 406 ARG A N 1
ATOM 3290 C CA . ARG A 1 406 ? 31.625 5.273 -8.367 1 97.19 406 ARG A CA 1
ATOM 3291 C C . ARG A 1 406 ? 31.844 6.078 -9.648 1 97.19 406 ARG A C 1
ATOM 3293 O O . ARG A 1 406 ? 31.078 5.938 -10.602 1 97.19 406 ARG A O 1
ATOM 3300 N N . ASN A 1 407 ? 32.906 6.82 -9.562 1 95.88 407 ASN A N 1
ATOM 3301 C CA . ASN A 1 407 ? 33.344 7.473 -10.789 1 95.88 407 ASN A CA 1
ATOM 3302 C C . ASN A 1 407 ? 34.219 6.543 -11.633 1 95.88 407 ASN A C 1
ATOM 3304 O O . ASN A 1 407 ? 34.594 5.473 -11.172 1 95.88 407 ASN A O 1
ATOM 3308 N N . MET A 1 408 ? 34.562 7.035 -12.781 1 92.81 408 MET A N 1
ATOM 3309 C CA . MET A 1 408 ? 35.312 6.191 -13.711 1 92.81 408 MET A CA 1
ATOM 3310 C C . MET A 1 408 ? 36.719 5.938 -13.211 1 92.81 408 MET A C 1
ATOM 3312 O O . MET A 1 408 ? 37.312 4.895 -13.5 1 92.81 408 MET A O 1
ATOM 3316 N N . ASP A 1 409 ? 37.219 6.824 -12.383 1 92.69 409 ASP A N 1
ATOM 3317 C CA . ASP A 1 409 ? 38.594 6.746 -11.977 1 92.69 409 ASP A CA 1
ATOM 3318 C C . ASP A 1 409 ? 38.75 6.043 -10.633 1 92.69 409 ASP A C 1
ATOM 3320 O O . ASP A 1 409 ? 39.875 5.762 -10.188 1 92.69 409 ASP A O 1
ATOM 3324 N N . MET A 1 410 ? 37.656 5.773 -10.023 1 95.69 410 MET A N 1
ATOM 3325 C CA . MET A 1 410 ? 37.719 5.125 -8.719 1 95.69 410 MET A CA 1
ATOM 3326 C C . MET A 1 410 ? 38.094 3.658 -8.852 1 95.69 410 MET A C 1
ATOM 3328 O O . MET A 1 410 ? 37.531 2.936 -9.68 1 95.69 410 MET A O 1
ATOM 3332 N N . PRO A 1 411 ? 39.062 3.236 -8.078 1 96.44 411 PRO A N 1
ATOM 3333 C CA . PRO A 1 411 ? 39.469 1.834 -8.164 1 96.44 411 PRO A CA 1
ATOM 3334 C C . PRO A 1 411 ? 38.406 0.868 -7.648 1 96.44 411 PRO A C 1
ATOM 3336 O O . PRO A 1 411 ? 37.75 1.162 -6.66 1 96.44 411 PRO A O 1
ATOM 3339 N N . VAL A 1 412 ? 38.344 -0.243 -8.305 1 97.12 412 VAL A N 1
ATOM 3340 C CA . VAL A 1 412 ? 37.375 -1.282 -7.918 1 97.12 412 VAL A CA 1
ATOM 3341 C C . VAL A 1 412 ? 38.125 -2.402 -7.18 1 97.12 412 VAL A C 1
ATOM 3343 O O . VAL A 1 412 ? 39.219 -2.807 -7.582 1 97.12 412 VAL A O 1
ATOM 3346 N N . CYS A 1 413 ? 37.469 -2.9 -6.156 1 95.75 413 CYS A N 1
ATOM 3347 C CA . CYS A 1 413 ? 38.094 -3.904 -5.305 1 95.75 413 CYS A CA 1
ATOM 3348 C C . CYS A 1 413 ? 38.219 -5.242 -6.027 1 95.75 413 CYS A C 1
ATOM 3350 O O . CYS A 1 413 ? 37.25 -5.672 -6.684 1 95.75 413 CYS A O 1
ATOM 3352 N N . GLY A 1 414 ? 39.344 -5.84 -5.898 1 94.12 414 GLY A N 1
ATOM 3353 C CA . GLY A 1 414 ? 39.5 -7.219 -6.324 1 94.12 414 GLY A CA 1
ATOM 3354 C C . GLY A 1 414 ? 39.094 -8.227 -5.27 1 94.12 414 GLY A C 1
ATOM 3355 O O . GLY A 1 414 ? 38.469 -7.859 -4.258 1 94.12 414 GLY A O 1
ATOM 3356 N N . GLU A 1 415 ? 39.406 -9.477 -5.531 1 92.88 415 GLU A N 1
ATOM 3357 C CA . GLU A 1 415 ? 38.969 -10.539 -4.625 1 92.88 415 GLU A CA 1
ATOM 3358 C C . GLU A 1 415 ? 39.719 -10.469 -3.297 1 92.88 415 GLU A C 1
ATOM 3360 O O . GLU A 1 415 ? 39.188 -10.898 -2.264 1 92.88 415 GLU A O 1
ATOM 3365 N N . ASP A 1 416 ? 40.844 -9.812 -3.258 1 92.12 416 ASP A N 1
ATOM 3366 C CA . ASP A 1 416 ? 41.656 -9.703 -2.041 1 92.12 416 ASP A CA 1
ATOM 3367 C C . ASP A 1 416 ? 41.031 -8.703 -1.064 1 92.12 416 ASP A C 1
ATOM 3369 O O . ASP A 1 416 ? 41.406 -8.68 0.115 1 92.12 416 ASP A O 1
ATOM 3373 N N . LYS A 1 417 ? 40.156 -7.922 -1.588 1 94.06 417 LYS A N 1
ATOM 3374 C CA . LYS A 1 417 ? 39.562 -6.863 -0.758 1 94.06 417 LYS A CA 1
ATOM 3375 C C . LYS A 1 417 ? 38.125 -7.18 -0.368 1 94.06 417 LYS A C 1
ATOM 3377 O O . LYS A 1 417 ? 37.406 -6.32 0.148 1 94.06 417 LYS A O 1
ATOM 3382 N N . ILE A 1 418 ? 37.656 -8.375 -0.545 1 93.94 418 ILE A N 1
ATOM 3383 C CA . ILE A 1 418 ? 36.281 -8.773 -0.233 1 93.94 418 ILE A CA 1
ATOM 3384 C C . ILE A 1 418 ? 36.062 -8.648 1.27 1 93.94 418 ILE A C 1
ATOM 3386 O O . ILE A 1 418 ? 35.031 -8.086 1.697 1 93.94 418 ILE A O 1
ATOM 3390 N N . HIS A 1 419 ? 36.938 -9.125 2.055 1 93 419 HIS A N 1
ATOM 3391 C CA . HIS A 1 419 ? 36.812 -9.039 3.504 1 93 419 HIS A CA 1
ATOM 3392 C C . HIS A 1 419 ? 36.844 -7.586 3.977 1 93 419 HIS A C 1
ATOM 3394 O O . HIS A 1 419 ? 36.125 -7.211 4.902 1 93 419 HIS A O 1
ATOM 3400 N N . CYS A 1 420 ? 37.625 -6.801 3.322 1 93.69 420 CYS A N 1
ATOM 3401 C CA . CYS A 1 420 ? 37.781 -5.402 3.707 1 93.69 420 CYS A CA 1
ATOM 3402 C C . CYS A 1 420 ? 36.469 -4.637 3.527 1 93.69 420 CYS A C 1
ATOM 3404 O O . CYS A 1 420 ? 36.031 -3.934 4.438 1 93.69 420 CYS A O 1
ATOM 3406 N N . TYR A 1 421 ? 35.875 -4.758 2.35 1 94.44 421 TYR A N 1
ATOM 3407 C CA . TYR A 1 421 ? 34.688 -3.945 2.148 1 94.44 421 TYR A CA 1
ATOM 3408 C C . TYR A 1 421 ? 33.5 -4.492 2.953 1 94.44 421 TYR A C 1
ATOM 3410 O O . TYR A 1 421 ? 32.562 -3.766 3.252 1 94.44 421 TYR A O 1
ATOM 3418 N N . ASN A 1 422 ? 33.531 -5.762 3.363 1 92.25 422 ASN A N 1
ATOM 3419 C CA . ASN A 1 422 ? 32.531 -6.277 4.277 1 92.25 422 ASN A CA 1
ATOM 3420 C C . ASN A 1 422 ? 32.688 -5.715 5.688 1 92.25 422 ASN A C 1
ATOM 3422 O O . ASN A 1 422 ? 31.719 -5.359 6.344 1 92.25 422 ASN A O 1
ATOM 3426 N N . ARG A 1 423 ? 33.875 -5.66 6.07 1 92.44 423 ARG A N 1
ATOM 3427 C CA . ARG A 1 423 ? 34.188 -5.113 7.387 1 92.44 423 ARG A CA 1
ATOM 3428 C C . ARG A 1 423 ? 33.906 -3.615 7.434 1 92.44 423 ARG A C 1
ATOM 3430 O O . ARG A 1 423 ? 33.469 -3.094 8.461 1 92.44 423 ARG A O 1
ATOM 3437 N N . ALA A 1 424 ? 34.188 -2.988 6.312 1 95 424 ALA A N 1
ATOM 3438 C CA . ALA A 1 424 ? 33.938 -1.55 6.238 1 95 424 ALA A CA 1
ATOM 3439 C C . ALA A 1 424 ? 32.469 -1.224 6.488 1 95 424 ALA A C 1
ATOM 3441 O O . ALA A 1 424 ? 32.156 -0.213 7.117 1 95 424 ALA A O 1
ATOM 3442 N N . GLU A 1 425 ? 31.594 -2.023 5.992 1 92.69 425 GLU A N 1
ATOM 3443 C CA . GLU A 1 425 ? 30.156 -1.812 6.199 1 92.69 425 GLU A CA 1
ATOM 3444 C C . GLU A 1 425 ? 29.797 -1.867 7.68 1 92.69 425 GLU A C 1
ATOM 3446 O O . GLU A 1 425 ? 29.078 -1.005 8.18 1 92.69 425 GLU A O 1
ATOM 3451 N N . ARG A 1 426 ? 30.312 -2.816 8.336 1 92.56 426 ARG A N 1
ATOM 3452 C CA . ARG A 1 426 ? 30.062 -2.975 9.766 1 92.56 426 ARG A CA 1
ATOM 3453 C C . ARG A 1 426 ? 30.672 -1.825 10.562 1 92.56 426 ARG A C 1
ATOM 3455 O O . ARG A 1 426 ? 30.047 -1.302 11.484 1 92.56 426 ARG A O 1
ATOM 3462 N N . GLU A 1 427 ? 31.844 -1.463 10.195 1 94.69 427 GLU A N 1
ATOM 3463 C CA . GLU A 1 427 ? 32.531 -0.38 10.891 1 94.69 427 GLU A CA 1
ATOM 3464 C C . GLU A 1 427 ? 31.781 0.94 10.734 1 94.69 427 GLU A C 1
ATOM 3466 O O . GLU A 1 427 ? 31.688 1.733 11.672 1 94.69 427 GLU A O 1
ATOM 3471 N N . LEU A 1 428 ? 31.297 1.134 9.586 1 94.25 428 LEU A N 1
ATOM 3472 C CA . LEU A 1 428 ? 30.531 2.352 9.344 1 94.25 428 LEU A CA 1
ATOM 3473 C C . LEU A 1 428 ? 29.312 2.408 10.242 1 94.25 428 LEU A C 1
ATOM 3475 O O . LEU A 1 428 ? 28.984 3.459 10.805 1 94.25 428 LEU A O 1
ATOM 3479 N N . LEU A 1 429 ? 28.625 1.294 10.414 1 91.88 429 LEU A N 1
ATOM 3480 C CA . LEU A 1 429 ? 27.422 1.238 11.242 1 91.88 429 LEU A CA 1
ATOM 3481 C C . LEU A 1 429 ? 27.75 1.538 12.703 1 91.88 429 LEU A C 1
ATOM 3483 O O . LEU A 1 429 ? 27.031 2.273 13.367 1 91.88 429 LEU A O 1
ATOM 3487 N N . VAL A 1 430 ? 28.828 0.982 13.148 1 91.75 430 VAL A N 1
ATOM 3488 C CA . VAL A 1 430 ? 29.25 1.202 14.523 1 91.75 430 VAL A CA 1
ATOM 3489 C C . VAL A 1 430 ? 29.625 2.67 14.727 1 91.75 430 VAL A C 1
ATOM 3491 O O . VAL A 1 430 ? 29.266 3.273 15.742 1 91.75 430 VAL A O 1
ATOM 3494 N N . ARG A 1 431 ? 30.281 3.191 13.734 1 88.56 431 ARG A N 1
ATOM 3495 C CA . ARG A 1 431 ? 30.688 4.59 13.805 1 88.56 431 ARG A CA 1
ATOM 3496 C C . ARG A 1 431 ? 29.484 5.512 13.859 1 88.56 431 ARG A C 1
ATOM 3498 O O . ARG A 1 431 ? 29.453 6.465 14.641 1 88.56 431 ARG A O 1
ATOM 3505 N N . GLU A 1 432 ? 28.547 5.301 13.008 1 87.81 432 GLU A N 1
ATOM 3506 C CA . GLU A 1 432 ? 27.344 6.117 12.977 1 87.81 432 GLU A CA 1
ATOM 3507 C C . GLU A 1 432 ? 26.562 6 14.289 1 87.81 432 GLU A C 1
ATOM 3509 O O . GLU A 1 432 ? 26.016 6.988 14.781 1 87.81 432 GLU A O 1
ATOM 3514 N N . PHE A 1 433 ? 26.547 4.855 14.859 1 88.38 433 PHE A N 1
ATOM 3515 C CA . PHE A 1 433 ? 25.875 4.625 16.125 1 88.38 433 PHE A CA 1
ATOM 3516 C C . PHE A 1 433 ? 26.516 5.445 17.234 1 88.38 433 PHE A C 1
ATOM 3518 O O . PHE A 1 433 ? 25.828 6.109 18.016 1 88.38 433 PHE A O 1
ATOM 3525 N N . LYS A 1 434 ? 27.781 5.398 17.266 1 85.69 434 LYS A N 1
ATOM 3526 C CA . LYS A 1 434 ? 28.5 6.133 18.281 1 85.69 434 LYS A CA 1
ATOM 3527 C C . LYS A 1 434 ? 28.328 7.641 18.125 1 85.69 434 LYS A C 1
ATOM 3529 O O . LYS A 1 434 ? 28.219 8.375 19.109 1 85.69 434 LYS A O 1
ATOM 3534 N N . ARG A 1 435 ? 28.281 8.023 16.938 1 82.81 435 ARG A N 1
ATOM 3535 C CA . ARG A 1 435 ? 28.109 9.445 16.656 1 82.81 435 ARG A CA 1
ATOM 3536 C C . ARG A 1 435 ? 26.75 9.938 17.125 1 82.81 435 ARG A C 1
ATOM 3538 O O . ARG A 1 435 ? 26.656 10.961 17.812 1 82.81 435 ARG A O 1
ATOM 3545 N N . VAL A 1 436 ? 25.734 9.258 16.75 1 81.88 436 VAL A N 1
ATOM 3546 C CA . VAL A 1 436 ? 24.375 9.656 17.125 1 81.88 436 VAL A CA 1
ATOM 3547 C C . VAL A 1 436 ? 24.219 9.617 18.641 1 81.88 436 VAL A C 1
ATOM 3549 O O . VAL A 1 436 ? 23.578 10.492 19.234 1 81.88 436 VAL A O 1
ATOM 3552 N N . ASN A 1 437 ? 24.859 8.656 19.266 1 83 437 ASN A N 1
ATOM 3553 C CA . ASN A 1 437 ? 24.812 8.547 20.719 1 83 437 ASN A CA 1
ATOM 3554 C C . ASN A 1 437 ? 25.5 9.719 21.406 1 83 437 ASN A C 1
ATOM 3556 O O . ASN A 1 437 ? 25.031 10.227 22.422 1 83 437 ASN A O 1
ATOM 3560 N N . ALA A 1 438 ? 26.5 10.141 20.797 1 80.5 438 ALA A N 1
ATOM 3561 C CA . ALA A 1 438 ? 27.234 11.289 21.328 1 80.5 438 ALA A CA 1
ATOM 3562 C C . ALA A 1 438 ? 26.422 12.578 21.172 1 80.5 438 ALA A C 1
ATOM 3564 O O . ALA A 1 438 ? 26.391 13.414 22.078 1 80.5 438 ALA A O 1
ATOM 3565 N N . LEU A 1 439 ? 25.844 12.742 20.078 1 77.44 439 LEU A N 1
ATOM 3566 C CA . LEU A 1 439 ? 25.016 13.922 19.828 1 77.44 439 LEU A CA 1
ATOM 3567 C C . LEU A 1 439 ? 23.844 13.992 20.812 1 77.44 439 LEU A C 1
ATOM 3569 O O . LEU A 1 439 ? 23.547 15.062 21.344 1 77.44 439 LEU A O 1
ATOM 3573 N N . ASN A 1 440 ? 23.297 12.906 21.078 1 78.5 440 ASN A N 1
ATOM 3574 C CA . ASN A 1 440 ? 22.172 12.852 22 1 78.5 440 ASN A CA 1
ATOM 3575 C C . ASN A 1 440 ? 22.594 13.109 23.438 1 78.5 440 ASN A C 1
ATOM 3577 O O . ASN A 1 440 ? 21.828 13.625 24.234 1 78.5 440 ASN A O 1
ATOM 3581 N N . ALA A 1 441 ? 23.75 12.742 23.797 1 75.19 441 ALA A N 1
ATOM 3582 C CA . ALA A 1 441 ? 24.281 12.945 25.141 1 75.19 441 ALA A CA 1
ATOM 3583 C C . ALA A 1 441 ? 24.812 14.367 25.312 1 75.19 441 ALA A C 1
ATOM 3585 O O . ALA A 1 441 ? 25.219 14.758 26.406 1 75.19 441 ALA A O 1
ATOM 3586 N N . GLY A 1 442 ? 24.5 15.258 24.359 1 66 442 GLY A N 1
ATOM 3587 C CA . GLY A 1 442 ? 25 16.625 24.453 1 66 442 GLY A CA 1
ATOM 3588 C C . GLY A 1 442 ? 26.516 16.719 24.422 1 66 442 GLY A C 1
ATOM 3589 O O . GLY A 1 442 ? 27.094 17.703 24.891 1 66 442 GLY A O 1
ATOM 3590 N N . ARG A 1 443 ? 27.297 15.758 24.312 1 60.09 443 ARG A N 1
ATOM 3591 C CA . ARG A 1 443 ? 28.75 15.766 24.328 1 60.09 443 ARG A CA 1
ATOM 3592 C C . ARG A 1 443 ? 29.312 16.344 23.031 1 60.09 443 ARG A C 1
ATOM 3594 O O . ARG A 1 443 ? 28.812 16.047 21.953 1 60.09 443 ARG A O 1
ATOM 3601 N N . GLU A 1 444 ? 29.578 17.594 22.922 1 53.47 444 GLU A N 1
ATOM 3602 C CA . GLU A 1 444 ? 30.047 18.469 21.844 1 53.47 444 GLU A CA 1
ATOM 3603 C C . GLU A 1 444 ? 31.125 17.766 21.016 1 53.47 444 GLU A C 1
ATOM 3605 O O . GLU A 1 444 ? 31.719 18.391 20.125 1 53.47 444 GLU A O 1
ATOM 3610 N N . ASN A 1 445 ? 31.734 16.812 21.438 1 49.72 445 ASN A N 1
ATOM 3611 C CA . ASN A 1 445 ? 32.906 16.609 20.578 1 49.72 445 ASN A CA 1
ATOM 3612 C C . ASN A 1 445 ? 32.5 16.453 19.125 1 49.72 445 ASN A C 1
ATOM 3614 O O . ASN A 1 445 ? 32 15.414 18.719 1 49.72 445 ASN A O 1
ATOM 3618 N N . SER A 1 446 ? 32.219 17.578 18.547 1 48.44 446 SER A N 1
ATOM 3619 C CA . SER A 1 446 ? 31.875 17.828 17.156 1 48.44 446 SER A CA 1
ATOM 3620 C C . SER A 1 446 ? 32.875 17.172 16.203 1 48.44 446 SER A C 1
ATOM 3622 O O . SER A 1 446 ? 32.844 17.406 15 1 48.44 446 SER A O 1
ATOM 3624 N N . ARG A 1 447 ? 34.062 17.016 16.688 1 48.31 447 ARG A N 1
ATOM 3625 C CA . ARG A 1 447 ? 35.125 16.781 15.734 1 48.31 447 ARG A CA 1
ATOM 3626 C C . ARG A 1 447 ? 34.75 15.695 14.734 1 48.31 447 ARG A C 1
ATOM 3628 O O . ARG A 1 447 ? 35.219 15.688 13.602 1 48.31 447 ARG A O 1
ATOM 3635 N N . GLY A 1 448 ? 33.969 14.75 15.023 1 49.53 448 GLY A N 1
ATOM 3636 C CA . GLY A 1 448 ? 33.75 13.602 14.164 1 49.53 448 GLY A CA 1
ATOM 3637 C C . GLY A 1 448 ? 32.531 13.719 13.289 1 49.53 448 GLY A C 1
ATOM 3638 O O . GLY A 1 448 ? 32.031 12.727 12.75 1 49.53 448 GLY A O 1
ATOM 3639 N N . VAL A 1 449 ? 31.938 14.805 13.305 1 50.38 449 VAL A N 1
ATOM 3640 C CA . VAL A 1 449 ? 30.75 15.18 12.562 1 50.38 449 VAL A CA 1
ATOM 3641 C C . VAL A 1 449 ? 31.047 15.188 11.062 1 50.38 449 VAL A C 1
ATOM 3643 O O . VAL A 1 449 ? 30.156 14.977 10.242 1 50.38 449 VAL A O 1
ATOM 3646 N N . GLU A 1 450 ? 32.25 15.648 10.727 1 49.25 450 GLU A N 1
ATOM 3647 C CA . GLU A 1 450 ? 32.562 15.75 9.305 1 49.25 450 GLU A CA 1
ATOM 3648 C C . GLU A 1 450 ? 32.312 14.43 8.586 1 49.25 450 GLU A C 1
ATOM 3650 O O . GLU A 1 450 ? 32 14.422 7.391 1 49.25 450 GLU A O 1
ATOM 3655 N N . SER A 1 451 ? 32.531 13.398 9.297 1 56.97 451 SER A N 1
ATOM 3656 C CA . SER A 1 451 ? 32.469 12.125 8.594 1 56.97 451 SER A CA 1
ATOM 3657 C C . SER A 1 451 ? 31.094 11.477 8.719 1 56.97 451 SER A C 1
ATOM 3659 O O . SER A 1 451 ? 30.922 10.297 8.414 1 56.97 451 SER A O 1
ATOM 3661 N N . ALA A 1 452 ? 30.156 12.406 9.078 1 73.38 452 ALA A N 1
ATOM 3662 C CA . ALA A 1 452 ? 28.828 11.828 9.305 1 73.38 452 ALA A CA 1
ATOM 3663 C C . ALA A 1 452 ? 28.062 11.695 7.992 1 73.38 452 ALA A C 1
ATOM 3665 O O . ALA A 1 452 ? 28.25 12.492 7.07 1 73.38 452 ALA A O 1
ATOM 3666 N N . CYS A 1 453 ? 27.453 10.508 7.816 1 84.31 453 CYS A N 1
ATOM 3667 C CA . CYS A 1 453 ? 26.641 10.312 6.625 1 84.31 453 CYS A CA 1
ATOM 3668 C C . CYS A 1 453 ? 25.516 11.336 6.559 1 84.31 453 CYS A C 1
ATOM 3670 O O . CYS A 1 453 ? 25.266 11.93 5.508 1 84.31 453 CYS A O 1
ATOM 3672 N N . ASN A 1 454 ? 24.922 11.781 7.73 1 83.69 454 ASN A N 1
ATOM 3673 C CA . ASN A 1 454 ? 23.844 12.75 7.855 1 83.69 454 ASN A CA 1
ATOM 3674 C C . ASN A 1 454 ? 22.719 12.492 6.844 1 83.69 454 ASN A C 1
ATOM 3676 O O . ASN A 1 454 ? 22.328 13.391 6.105 1 83.69 454 ASN A O 1
ATOM 3680 N N . CYS A 1 455 ? 22.328 11.234 6.809 1 91.56 455 CYS A N 1
ATOM 3681 C CA . CYS A 1 455 ? 21.281 10.859 5.863 1 91.56 455 CYS A CA 1
ATOM 3682 C C . CYS A 1 455 ? 19.906 10.883 6.523 1 91.56 455 CYS A C 1
ATOM 3684 O O . CYS A 1 455 ? 19.406 9.852 6.969 1 91.56 455 CYS A O 1
ATOM 3686 N N . MET A 1 456 ? 19.312 12.062 6.5 1 90.94 456 MET A N 1
ATOM 3687 C CA . MET A 1 456 ? 17.938 12.18 6.992 1 90.94 456 MET A CA 1
ATOM 3688 C C . MET A 1 456 ? 16.938 11.68 5.953 1 90.94 456 MET A C 1
ATOM 3690 O O . MET A 1 456 ? 17.25 11.625 4.762 1 90.94 456 MET A O 1
ATOM 3694 N N . PRO A 1 457 ? 15.75 11.289 6.402 1 92.06 457 PRO A N 1
ATOM 3695 C CA . PRO A 1 457 ? 14.742 10.867 5.422 1 92.06 457 PRO A CA 1
ATOM 3696 C C . PRO A 1 457 ? 14.336 11.992 4.473 1 92.06 457 PRO A C 1
ATOM 3698 O O . PRO A 1 457 ? 14.469 13.172 4.809 1 92.06 457 PRO A O 1
ATOM 3701 N N . ALA A 1 458 ? 13.984 11.57 3.287 1 93.44 458 ALA A N 1
ATOM 3702 C CA . ALA A 1 458 ? 13.375 12.539 2.381 1 93.44 458 ALA A CA 1
ATOM 3703 C C . ALA A 1 458 ? 11.984 12.945 2.871 1 93.44 458 ALA A C 1
ATOM 3705 O O . ALA A 1 458 ? 11.289 12.156 3.502 1 93.44 458 ALA A O 1
ATOM 3706 N N . CYS A 1 459 ? 11.594 14.164 2.611 1 92.5 459 CYS A N 1
ATOM 3707 C CA . CYS A 1 459 ? 10.305 14.672 3.074 1 92.5 459 CYS A CA 1
ATOM 3708 C C . CYS A 1 459 ? 9.156 13.938 2.389 1 92.5 459 CYS A C 1
ATOM 3710 O O . CYS A 1 459 ? 8.047 13.883 2.92 1 92.5 459 CYS A O 1
ATOM 3712 N N . THR A 1 460 ? 9.453 13.477 1.178 1 93.06 460 THR A N 1
ATOM 3713 C CA . THR A 1 460 ? 8.523 12.578 0.493 1 93.06 460 THR A CA 1
ATOM 3714 C C . THR A 1 460 ? 9.148 11.195 0.313 1 93.06 460 THR A C 1
ATOM 3716 O O . THR A 1 460 ? 10.203 11.062 -0.311 1 93.06 460 THR A O 1
ATOM 3719 N N . SER A 1 461 ? 8.531 10.227 0.907 1 94.12 461 SER A N 1
ATOM 3720 C CA . SER A 1 461 ? 9.086 8.875 0.836 1 94.12 461 SER A CA 1
ATOM 3721 C C . SER A 1 461 ? 8.008 7.855 0.486 1 94.12 461 SER A C 1
ATOM 3723 O O . SER A 1 461 ? 6.82 8.102 0.69 1 94.12 461 SER A O 1
ATOM 3725 N N . LEU A 1 462 ? 8.453 6.828 -0.117 1 96.06 462 LEU A N 1
ATOM 3726 C CA . LEU A 1 462 ? 7.559 5.77 -0.577 1 96.06 462 LEU A CA 1
ATOM 3727 C C . LEU A 1 462 ? 8.188 4.395 -0.352 1 96.06 462 LEU A C 1
ATOM 3729 O O . LEU A 1 462 ? 9.312 4.148 -0.776 1 96.06 462 LEU A O 1
ATOM 3733 N N . VAL A 1 463 ? 7.504 3.584 0.385 1 96.25 463 VAL A N 1
ATOM 3734 C CA . VAL A 1 463 ? 7.918 2.211 0.646 1 96.25 463 VAL A CA 1
ATOM 3735 C C . VAL A 1 463 ? 6.781 1.252 0.291 1 96.25 463 VAL A C 1
ATOM 3737 O O . VAL A 1 463 ? 5.605 1.6 0.416 1 96.25 463 VAL A O 1
ATOM 3740 N N . TYR A 1 464 ? 7.125 0.11 -0.141 1 97.25 464 TYR A N 1
ATOM 3741 C CA . TYR A 1 464 ? 6.121 -0.874 -0.522 1 97.25 464 TYR A CA 1
ATOM 3742 C C . TYR A 1 464 ? 6.129 -2.061 0.434 1 97.25 464 TYR A C 1
ATOM 3744 O O . TYR A 1 464 ? 7.098 -2.822 0.48 1 97.25 464 TYR A O 1
ATOM 3752 N N . ASN A 1 465 ? 5.039 -2.197 1.115 1 95.69 465 ASN A N 1
ATOM 3753 C CA . ASN A 1 465 ? 4.844 -3.395 1.928 1 95.69 465 ASN A CA 1
ATOM 3754 C C . ASN A 1 465 ? 4.191 -4.516 1.124 1 95.69 465 ASN A C 1
ATOM 3756 O O . ASN A 1 465 ? 3.492 -4.258 0.144 1 95.69 465 ASN A O 1
ATOM 3760 N N . THR A 1 466 ? 4.504 -5.762 1.599 1 95.88 466 THR A N 1
ATOM 3761 C CA . THR A 1 466 ? 4.047 -6.871 0.77 1 95.88 466 THR A CA 1
ATOM 3762 C C . THR A 1 466 ? 3.314 -7.91 1.613 1 95.88 466 THR A C 1
ATOM 3764 O O . THR A 1 466 ? 3.639 -8.102 2.787 1 95.88 466 THR A O 1
ATOM 3767 N N . GLU A 1 467 ? 2.268 -8.477 1.118 1 95.31 467 GLU A N 1
ATOM 3768 C CA . GLU A 1 467 ? 1.624 -9.711 1.57 1 95.31 467 GLU A CA 1
ATOM 3769 C C . GLU A 1 467 ? 1.818 -10.836 0.561 1 95.31 467 GLU A C 1
ATOM 3771 O O . GLU A 1 467 ? 1.423 -10.711 -0.6 1 95.31 467 GLU A O 1
ATOM 3776 N N . ILE A 1 468 ? 2.385 -11.953 1.041 1 95.62 468 ILE A N 1
ATOM 3777 C CA . ILE A 1 468 ? 2.85 -12.969 0.097 1 95.62 468 ILE A CA 1
ATOM 3778 C C . ILE A 1 468 ? 2.084 -14.266 0.317 1 95.62 468 ILE A C 1
ATOM 3780 O O . ILE A 1 468 ? 1.872 -14.688 1.458 1 95.62 468 ILE A O 1
ATOM 3784 N N . SER A 1 469 ? 1.633 -14.844 -0.731 1 94.69 469 SER A N 1
ATOM 3785 C CA . SER A 1 469 ? 1.075 -16.188 -0.741 1 94.69 469 SER A CA 1
ATOM 3786 C C . SER A 1 469 ? 1.718 -17.047 -1.826 1 94.69 469 SER A C 1
ATOM 3788 O O . SER A 1 469 ? 2.193 -16.531 -2.836 1 94.69 469 SER A O 1
ATOM 3790 N N . GLN A 1 470 ? 1.8 -18.328 -1.62 1 95.12 470 GLN A N 1
ATOM 3791 C CA . GLN A 1 470 ? 2.494 -19.219 -2.549 1 95.12 470 GLN A CA 1
ATOM 3792 C C . GLN A 1 470 ? 1.696 -20.5 -2.793 1 95.12 470 GLN A C 1
ATOM 3794 O O . GLN A 1 470 ? 0.894 -20.906 -1.952 1 95.12 470 GLN A O 1
ATOM 3799 N N . ALA A 1 471 ? 1.867 -21.078 -3.969 1 95.5 471 ALA A N 1
ATOM 3800 C CA . ALA A 1 471 ? 1.269 -22.359 -4.344 1 95.5 471 ALA A CA 1
ATOM 3801 C C . ALA A 1 471 ? 2.197 -23.141 -5.262 1 95.5 471 ALA A C 1
ATOM 3803 O O . ALA A 1 471 ? 3.211 -22.625 -5.73 1 95.5 471 ALA A O 1
ATOM 3804 N N . ASN A 1 472 ? 1.83 -24.406 -5.41 1 93.44 472 ASN A N 1
ATOM 3805 C CA . ASN A 1 472 ? 2.604 -25.219 -6.336 1 93.44 472 ASN A CA 1
ATOM 3806 C C . ASN A 1 472 ? 2.287 -24.875 -7.789 1 93.44 472 ASN A C 1
ATOM 3808 O O . ASN A 1 472 ? 1.146 -24.547 -8.117 1 93.44 472 ASN A O 1
ATOM 3812 N N . PHE A 1 473 ? 3.307 -24.906 -8.547 1 94.69 473 PHE A N 1
ATOM 3813 C CA . PHE A 1 473 ? 3.135 -24.781 -9.992 1 94.69 473 PHE A CA 1
ATOM 3814 C C . PHE A 1 473 ? 3.338 -26.109 -10.688 1 94.69 473 PHE A C 1
ATOM 3816 O O . PHE A 1 473 ? 4.473 -26.5 -10.984 1 94.69 473 PHE A O 1
ATOM 3823 N N . ASP A 1 474 ? 2.273 -26.719 -11.047 1 92.62 474 ASP A N 1
ATOM 3824 C CA . ASP A 1 474 ? 2.32 -28.078 -11.609 1 92.62 474 ASP A CA 1
ATOM 3825 C C . ASP A 1 474 ? 2.404 -28.031 -13.133 1 92.62 474 ASP A C 1
ATOM 3827 O O . ASP A 1 474 ? 1.449 -28.391 -13.82 1 92.62 474 ASP A O 1
ATOM 3831 N N . LEU A 1 475 ? 3.578 -27.734 -13.57 1 92.38 475 LEU A N 1
ATOM 3832 C CA . LEU A 1 475 ? 3.805 -27.562 -15 1 92.38 475 LEU A CA 1
ATOM 3833 C C . LEU A 1 475 ? 3.557 -28.859 -15.758 1 92.38 475 LEU A C 1
ATOM 3835 O O . LEU A 1 475 ? 2.83 -28.875 -16.75 1 92.38 475 LEU A O 1
ATOM 3839 N N . GLU A 1 476 ? 4.121 -29.969 -15.336 1 90.56 476 GLU A N 1
ATOM 3840 C CA . GLU A 1 476 ? 4.008 -31.25 -16.031 1 90.56 476 GLU A CA 1
ATOM 3841 C C . GLU A 1 476 ? 2.551 -31.688 -16.156 1 90.56 476 GLU A C 1
ATOM 3843 O O . GLU A 1 476 ? 2.113 -32.094 -17.234 1 90.56 476 GLU A O 1
ATOM 3848 N N . GLU A 1 477 ? 1.804 -31.547 -15.078 1 88.94 477 GLU A N 1
ATOM 3849 C CA . GLU A 1 477 ? 0.395 -31.922 -15.086 1 88.94 477 GLU A CA 1
ATOM 3850 C C . GLU A 1 477 ? -0.407 -31.062 -16.062 1 88.94 477 GLU A C 1
ATOM 3852 O O . GLU A 1 477 ? -1.302 -31.562 -16.75 1 88.94 477 GLU A O 1
ATOM 3857 N N . MET A 1 478 ? -0.114 -29.844 -16.031 1 90.38 478 MET A N 1
ATOM 3858 C CA . MET A 1 478 ? -0.818 -28.938 -16.938 1 90.38 478 MET A CA 1
ATOM 3859 C C . MET A 1 478 ? -0.526 -29.281 -18.391 1 90.38 478 MET A C 1
ATOM 3861 O O . MET A 1 478 ? -1.435 -29.297 -19.234 1 90.38 478 MET A O 1
ATOM 3865 N N . LEU A 1 479 ? 0.755 -29.578 -18.719 1 90.94 479 LEU A N 1
ATOM 3866 C CA . LEU A 1 479 ? 1.145 -29.906 -20.094 1 90.94 479 LEU A CA 1
ATOM 3867 C C . LEU A 1 479 ? 0.469 -31.188 -20.547 1 90.94 479 LEU A C 1
ATOM 3869 O O . LEU A 1 479 ? 0.015 -31.281 -21.688 1 90.94 479 LEU A O 1
ATOM 3873 N N . VAL A 1 480 ? 0.388 -32.156 -19.688 1 88 480 VAL A N 1
ATOM 3874 C CA . VAL A 1 480 ? -0.289 -33.406 -20.016 1 88 480 VAL A CA 1
ATOM 3875 C C . VAL A 1 480 ? -1.767 -33.125 -20.281 1 88 480 VAL A C 1
ATOM 3877 O O . VAL A 1 480 ? -2.328 -33.656 -21.25 1 88 480 VAL A O 1
ATOM 3880 N N . ALA A 1 481 ? -2.361 -32.312 -19.469 1 84.88 481 ALA A N 1
ATOM 3881 C CA . ALA A 1 481 ? -3.781 -32 -19.625 1 84.88 481 ALA A CA 1
ATOM 3882 C C . ALA A 1 481 ? -4.047 -31.281 -20.938 1 84.88 481 ALA A C 1
ATOM 3884 O O . ALA A 1 481 ? -5.086 -31.484 -21.578 1 84.88 481 ALA A O 1
ATOM 3885 N N . GLU A 1 482 ? -3.104 -30.469 -21.344 1 85.25 482 GLU A N 1
ATOM 3886 C CA . GLU A 1 482 ? -3.262 -29.703 -22.562 1 85.25 482 GLU A CA 1
ATOM 3887 C C . GLU A 1 482 ? -2.811 -30.5 -23.781 1 85.25 482 GLU A C 1
ATOM 3889 O O . GLU A 1 482 ? -3.025 -30.094 -24.922 1 85.25 482 GLU A O 1
ATOM 3894 N N . GLY A 1 483 ? -2.195 -31.594 -23.547 1 82.69 483 GLY A N 1
ATOM 3895 C CA . GLY A 1 483 ? -1.698 -32.438 -24.609 1 82.69 483 GLY A CA 1
ATOM 3896 C C . GLY A 1 483 ? -0.419 -31.906 -25.234 1 82.69 483 GLY A C 1
ATOM 3897 O O . GLY A 1 483 ? -0.13 -32.188 -26.406 1 82.69 483 GLY A O 1
ATOM 3898 N N . ASP A 1 484 ? 0.172 -31.016 -24.5 1 84.06 484 ASP A N 1
ATOM 3899 C CA . ASP A 1 484 ? 1.43 -30.453 -25 1 84.06 484 ASP A CA 1
ATOM 3900 C C . ASP A 1 484 ? 2.619 -31.297 -24.531 1 84.06 484 ASP A C 1
ATOM 3902 O O . ASP A 1 484 ? 3.178 -31.062 -23.453 1 84.06 484 ASP A O 1
ATOM 3906 N N . THR A 1 485 ? 3.088 -32.188 -25.281 1 82.06 485 THR A N 1
ATOM 3907 C CA . THR A 1 485 ? 4.18 -33.094 -24.922 1 82.06 485 THR A CA 1
ATOM 3908 C C . THR A 1 485 ? 5.512 -32.562 -25.438 1 82.06 485 THR A C 1
ATOM 3910 O O . THR A 1 485 ? 6.574 -33.062 -25.078 1 82.06 485 THR A O 1
ATOM 3913 N N . GLU A 1 486 ? 5.523 -31.5 -26.109 1 88.5 486 GLU A N 1
ATOM 3914 C CA . GLU A 1 486 ? 6.73 -31.031 -26.781 1 88.5 486 GLU A CA 1
ATOM 3915 C C . GLU A 1 486 ? 7.453 -29.984 -25.922 1 88.5 486 GLU A C 1
ATOM 3917 O O . GLU A 1 486 ? 8.664 -29.797 -26.062 1 88.5 486 GLU A O 1
ATOM 3922 N N . PHE A 1 487 ? 6.801 -29.5 -25.047 1 89.88 487 PHE A N 1
ATOM 3923 C CA . PHE A 1 487 ? 7.375 -28.406 -24.266 1 89.88 487 PHE A CA 1
ATOM 3924 C C . PHE A 1 487 ? 8.609 -28.875 -23.5 1 89.88 487 PHE A C 1
ATOM 3926 O O . PHE A 1 487 ? 9.664 -28.25 -23.562 1 89.88 487 PHE A O 1
ATOM 3933 N N . LEU A 1 488 ? 8.547 -29.938 -22.859 1 89.81 488 LEU A N 1
ATOM 3934 C CA . LEU A 1 488 ? 9.641 -30.422 -22.016 1 89.81 488 LEU A CA 1
ATOM 3935 C C . LEU A 1 488 ? 10.773 -30.969 -22.859 1 89.81 488 LEU A C 1
ATOM 3937 O O . LEU A 1 488 ? 11.898 -31.125 -22.375 1 89.81 488 LEU A O 1
ATOM 3941 N N . LYS A 1 489 ? 10.461 -31.266 -24.078 1 90 489 LYS A N 1
ATOM 3942 C CA . LYS A 1 489 ? 11.531 -31.641 -25.016 1 90 489 LYS A CA 1
ATOM 3943 C C . LYS A 1 489 ? 12.352 -30.422 -25.406 1 90 489 LYS A C 1
ATOM 3945 O O . LYS A 1 489 ? 13.578 -30.5 -25.516 1 90 489 LYS A O 1
ATOM 3950 N N . GLU A 1 490 ? 11.633 -29.359 -25.609 1 89.69 490 GLU A N 1
ATOM 3951 C CA . GLU A 1 490 ? 12.297 -28.109 -25.969 1 89.69 490 GLU A CA 1
ATOM 3952 C C . GLU A 1 490 ? 13.031 -27.5 -24.781 1 89.69 490 GLU A C 1
ATOM 3954 O O . GLU A 1 490 ? 14.094 -26.891 -24.953 1 89.69 490 GLU A O 1
ATOM 3959 N N . TYR A 1 491 ? 12.477 -27.703 -23.656 1 91.88 491 TYR A N 1
ATOM 3960 C CA . TYR A 1 491 ? 13.039 -27.141 -22.438 1 91.88 491 TYR A CA 1
ATOM 3961 C C . TYR A 1 491 ? 13.25 -28.234 -21.391 1 91.88 491 TYR A C 1
ATOM 3963 O O . TYR A 1 491 ? 12.57 -28.25 -20.359 1 91.88 491 TYR A O 1
ATOM 3971 N N . PRO A 1 492 ? 14.234 -29 -21.578 1 88.5 492 PRO A N 1
ATOM 3972 C CA . PRO A 1 492 ? 14.445 -30.109 -20.641 1 88.5 492 PRO A CA 1
ATOM 3973 C C . PRO A 1 492 ? 14.773 -29.625 -19.234 1 88.5 492 PRO A C 1
ATOM 3975 O O . PRO A 1 492 ? 15.602 -28.734 -19.062 1 88.5 492 PRO A O 1
ATOM 3978 N N . GLY A 1 493 ? 14.102 -30.234 -18.281 1 88.19 493 GLY A N 1
ATOM 3979 C CA . GLY A 1 493 ? 14.359 -29.938 -16.891 1 88.19 493 GLY A CA 1
ATOM 3980 C C . GLY A 1 493 ? 13.805 -28.594 -16.438 1 88.19 493 GLY A C 1
ATOM 3981 O O . GLY A 1 493 ? 14.188 -28.062 -15.398 1 88.19 493 GLY A O 1
ATOM 3982 N N . SER A 1 494 ? 12.945 -28.047 -17.203 1 92 494 SER A N 1
ATOM 3983 C CA . SER A 1 494 ? 12.375 -26.75 -16.906 1 92 494 SER A CA 1
ATOM 3984 C C . SER A 1 494 ? 11.5 -26.797 -15.656 1 92 494 SER A C 1
ATOM 3986 O O . SER A 1 494 ? 10.688 -27.703 -15.5 1 92 494 SER A O 1
ATOM 3988 N N . GLN A 1 495 ? 11.805 -25.938 -14.766 1 94.06 495 GLN A N 1
ATOM 3989 C CA . GLN A 1 495 ? 10.953 -25.656 -13.609 1 94.06 495 GLN A CA 1
ATOM 3990 C C . GLN A 1 495 ? 10.422 -24.234 -13.648 1 94.06 495 GLN A C 1
ATOM 3992 O O . GLN A 1 495 ? 11.133 -23.281 -13.297 1 94.06 495 GLN A O 1
ATOM 3997 N N . MET A 1 496 ? 9.172 -24.172 -13.977 1 95.62 496 MET A N 1
ATOM 3998 C CA . MET A 1 496 ? 8.578 -22.859 -14.195 1 95.62 496 MET A CA 1
ATOM 3999 C C . MET A 1 496 ? 7.992 -22.297 -12.906 1 95.62 496 MET A C 1
ATOM 4001 O O . MET A 1 496 ? 7.379 -23.031 -12.125 1 95.62 496 MET A O 1
ATOM 4005 N N . SER A 1 497 ? 8.312 -21.047 -12.688 1 97.31 497 SER A N 1
ATOM 4006 C CA . SER A 1 497 ? 7.746 -20.297 -11.578 1 97.31 497 SER A CA 1
ATOM 4007 C C . SER A 1 497 ? 6.922 -19.109 -12.07 1 97.31 497 SER A C 1
ATOM 4009 O O . SER A 1 497 ? 7.234 -18.516 -13.109 1 97.31 497 SER A O 1
ATOM 4011 N N . ARG A 1 498 ? 5.875 -18.875 -11.352 1 96.44 498 ARG A N 1
ATOM 4012 C CA . ARG A 1 498 ? 5.008 -17.766 -11.727 1 96.44 498 ARG A CA 1
ATOM 4013 C C . ARG A 1 498 ? 4.969 -16.719 -10.625 1 96.44 498 ARG A C 1
ATOM 4015 O O . ARG A 1 498 ? 4.883 -17.047 -9.445 1 96.44 498 ARG A O 1
ATOM 4022 N N . LEU A 1 499 ? 5.117 -15.453 -11.047 1 97.19 499 LEU A N 1
ATOM 4023 C CA . LEU A 1 499 ? 5.102 -14.328 -10.117 1 97.19 499 LEU A CA 1
ATOM 4024 C C . LEU A 1 499 ? 4.07 -13.289 -10.547 1 97.19 499 LEU A C 1
ATOM 4026 O O . LEU A 1 499 ? 4.055 -12.867 -11.703 1 97.19 499 LEU A O 1
ATOM 4030 N N . SER A 1 500 ? 3.168 -12.953 -9.633 1 96.19 500 SER A N 1
ATOM 4031 C CA . SER A 1 500 ? 2.199 -11.883 -9.852 1 96.19 500 SER A CA 1
ATOM 4032 C C . SER A 1 500 ? 2.303 -10.812 -8.773 1 96.19 500 SER A C 1
ATOM 4034 O O . SER A 1 500 ? 2.279 -11.125 -7.578 1 96.19 500 SER A O 1
ATOM 4036 N N . ILE A 1 501 ? 2.432 -9.594 -9.203 1 97.5 501 ILE A N 1
ATOM 4037 C CA . ILE A 1 501 ? 2.525 -8.453 -8.289 1 97.5 501 ILE A CA 1
ATOM 4038 C C . ILE A 1 501 ? 1.418 -7.453 -8.602 1 97.5 501 ILE A C 1
ATOM 4040 O O . ILE A 1 501 ? 1.223 -7.07 -9.758 1 97.5 501 ILE A O 1
ATOM 4044 N N . TYR A 1 502 ? 0.684 -7.027 -7.598 1 97.06 502 TYR A N 1
ATOM 4045 C CA . TYR A 1 502 ? -0.421 -6.094 -7.789 1 97.06 502 TYR A CA 1
ATOM 4046 C C . TYR A 1 502 ? -0.711 -5.324 -6.504 1 97.06 502 TYR A C 1
ATOM 4048 O O . TYR A 1 502 ? -0.277 -5.723 -5.422 1 97.06 502 TYR A O 1
ATOM 4056 N N . PHE A 1 503 ? -1.401 -4.195 -6.625 1 96.81 503 PHE A N 1
ATOM 4057 C CA . PHE A 1 503 ? -1.823 -3.445 -5.445 1 96.81 503 PHE A CA 1
ATOM 4058 C C . PHE A 1 503 ? -2.996 -4.133 -4.758 1 96.81 503 PHE A C 1
ATOM 4060 O O . PHE A 1 503 ? -3.908 -4.629 -5.426 1 96.81 503 PHE A O 1
ATOM 4067 N N . LYS A 1 504 ? -2.977 -4.113 -3.518 1 94.38 504 LYS A N 1
ATOM 4068 C CA . LYS A 1 504 ? -3.988 -4.789 -2.713 1 94.38 504 LYS A CA 1
ATOM 4069 C C . LYS A 1 504 ? -5.324 -4.055 -2.773 1 94.38 504 LYS A C 1
ATOM 4071 O O . LYS A 1 504 ? -6.383 -4.68 -2.797 1 94.38 504 LYS A O 1
ATOM 4076 N N . GLN A 1 505 ? -5.25 -2.752 -2.779 1 91.88 505 GLN A N 1
ATOM 4077 C CA . GLN A 1 505 ? -6.449 -1.921 -2.752 1 91.88 505 GLN A CA 1
ATOM 4078 C C . GLN A 1 505 ? -6.383 -0.829 -3.816 1 91.88 505 GLN A C 1
ATOM 4080 O O . GLN A 1 505 ? -5.305 -0.489 -4.301 1 91.88 505 GLN A O 1
ATOM 4085 N N . SER A 1 506 ? -7.531 -0.267 -4.051 1 89.94 506 SER A N 1
ATOM 4086 C CA . SER A 1 506 ? -7.598 0.761 -5.086 1 89.94 506 SER A CA 1
ATOM 4087 C C . SER A 1 506 ? -7.223 2.131 -4.527 1 89.94 506 SER A C 1
ATOM 4089 O O . SER A 1 506 ? -6.957 3.064 -5.289 1 89.94 506 SER A O 1
ATOM 4091 N N . GLN A 1 507 ? -7.277 2.236 -3.285 1 89.75 507 GLN A N 1
ATOM 4092 C CA . GLN A 1 507 ? -6.875 3.475 -2.627 1 89.75 507 GLN A CA 1
ATOM 4093 C C . GLN A 1 507 ? -6.207 3.191 -1.284 1 89.75 507 GLN A C 1
ATOM 4095 O O . GLN A 1 507 ? -6.508 2.188 -0.636 1 89.75 507 GLN A O 1
ATOM 4100 N N . PHE A 1 508 ? -5.363 4.148 -0.922 1 89.81 508 PHE A N 1
ATOM 4101 C CA . PHE A 1 508 ? -4.633 4.02 0.334 1 89.81 508 PHE A CA 1
ATOM 4102 C C . PHE A 1 508 ? -4.609 5.344 1.088 1 89.81 508 PHE A C 1
ATOM 4104 O O . PHE A 1 508 ? -4.578 6.41 0.474 1 89.81 508 PHE A O 1
ATOM 4111 N N . ILE A 1 509 ? -4.656 5.227 2.402 1 88 509 ILE A N 1
ATOM 4112 C CA . ILE A 1 509 ? -4.453 6.418 3.215 1 88 509 ILE A CA 1
ATOM 4113 C C . ILE A 1 509 ? -2.959 6.664 3.406 1 88 509 ILE A C 1
ATOM 4115 O O . ILE A 1 509 ? -2.25 5.82 3.959 1 88 509 ILE A O 1
ATOM 4119 N N . THR A 1 510 ? -2.574 7.719 2.941 1 90.69 510 THR A N 1
ATOM 4120 C CA . THR A 1 510 ? -1.16 8.062 3.049 1 90.69 510 THR A CA 1
ATOM 4121 C C . THR A 1 510 ? -0.918 8.984 4.242 1 90.69 510 THR A C 1
ATOM 4123 O O . THR A 1 510 ? -1.866 9.492 4.844 1 90.69 510 THR A O 1
ATOM 4126 N N . SER A 1 511 ? 0.333 9.102 4.586 1 91.94 511 SER A N 1
ATOM 4127 C CA . SER A 1 511 ? 0.715 9.984 5.68 1 91.94 511 SER A CA 1
ATOM 4128 C C . SER A 1 511 ? 1.161 11.352 5.164 1 91.94 511 SER A C 1
ATOM 4130 O O . SER A 1 511 ? 1.633 11.461 4.031 1 91.94 511 SER A O 1
ATOM 4132 N N . LYS A 1 512 ? 0.896 12.289 6.004 1 89.38 512 LYS A N 1
ATOM 4133 C CA . LYS A 1 512 ? 1.251 13.664 5.645 1 89.38 512 LYS A CA 1
ATOM 4134 C C . LYS A 1 512 ? 1.923 14.383 6.812 1 89.38 512 LYS A C 1
ATOM 4136 O O . LYS A 1 512 ? 1.434 14.328 7.941 1 89.38 512 LYS A O 1
ATOM 4141 N N . ARG A 1 513 ? 3.086 14.953 6.473 1 86.75 513 ARG A N 1
ATOM 4142 C CA . ARG A 1 513 ? 3.77 15.805 7.441 1 86.75 513 ARG A CA 1
ATOM 4143 C C . ARG A 1 513 ? 3.234 17.234 7.383 1 86.75 513 ARG A C 1
ATOM 4145 O O . ARG A 1 513 ? 3.275 17.875 6.336 1 86.75 513 ARG A O 1
ATOM 4152 N N . SER A 1 514 ? 2.656 17.688 8.438 1 82.19 514 SER A N 1
ATOM 4153 C CA . SER A 1 514 ? 2.076 19.016 8.469 1 82.19 514 SER A CA 1
ATOM 4154 C C . SER A 1 514 ? 2.502 19.781 9.727 1 82.19 514 SER A C 1
ATOM 4156 O O . SER A 1 514 ? 3.115 19.203 10.625 1 82.19 514 SER A O 1
ATOM 4158 N N . GLU A 1 515 ? 2.172 21.078 9.633 1 79.31 515 GLU A N 1
ATOM 4159 C CA . GLU A 1 515 ? 2.465 21.938 10.773 1 79.31 515 GLU A CA 1
ATOM 4160 C C . GLU A 1 515 ? 1.392 21.812 11.852 1 79.31 515 GLU A C 1
ATOM 4162 O O . GLU A 1 515 ? 0.197 21.906 11.555 1 79.31 515 GLU A O 1
ATOM 4167 N N . LEU A 1 516 ? 1.795 21.438 13.008 1 74.12 516 LEU A N 1
ATOM 4168 C CA . LEU A 1 516 ? 0.838 21.328 14.102 1 74.12 516 LEU A CA 1
ATOM 4169 C C . LEU A 1 516 ? 0.567 22.703 14.727 1 74.12 516 LEU A C 1
ATOM 4171 O O . LEU A 1 516 ? -0.587 23.109 14.844 1 74.12 516 LEU A O 1
ATOM 4175 N N . TYR A 1 517 ? 1.644 23.344 15.234 1 76 517 TYR A N 1
ATOM 4176 C CA . TYR A 1 517 ? 1.562 24.656 15.859 1 76 517 TYR A CA 1
ATOM 4177 C C . TYR A 1 517 ? 2.346 25.688 15.062 1 76 517 TYR A C 1
ATOM 4179 O O . TYR A 1 517 ? 3.568 25.781 15.188 1 76 517 TYR A O 1
ATOM 4187 N N . GLY A 1 518 ? 1.52 26.469 14.133 1 78.19 518 GLY A N 1
ATOM 4188 C CA . GLY A 1 518 ? 2.174 27.438 13.273 1 78.19 518 GLY A CA 1
ATOM 4189 C C . GLY A 1 518 ? 2.287 28.812 13.914 1 78.19 518 GLY A C 1
ATOM 4190 O O . GLY A 1 518 ? 1.992 28.984 15.094 1 78.19 518 GLY A O 1
ATOM 4191 N N . MET A 1 519 ? 2.768 29.75 13.172 1 81.75 519 MET A N 1
ATOM 4192 C CA . MET A 1 519 ? 2.973 31.125 13.617 1 81.75 519 MET A CA 1
ATOM 4193 C C . MET A 1 519 ? 1.641 31.797 13.938 1 81.75 519 MET A C 1
ATOM 4195 O O . MET A 1 519 ? 1.533 32.531 14.922 1 81.75 519 MET A O 1
ATOM 4199 N N . THR A 1 520 ? 0.7 31.484 13.172 1 83.81 520 THR A N 1
ATOM 4200 C CA . THR A 1 520 ? -0.611 32.094 13.383 1 83.81 520 THR A CA 1
ATOM 4201 C C . THR A 1 520 ? -1.207 31.625 14.711 1 83.81 520 THR A C 1
ATOM 4203 O O . THR A 1 520 ? -1.725 32.438 15.484 1 83.81 520 THR A O 1
ATOM 4206 N N . GLU A 1 521 ? -1.09 30.375 14.914 1 85.69 521 GLU A N 1
ATOM 4207 C CA . GLU A 1 521 ? -1.606 29.828 16.156 1 85.69 521 GLU A CA 1
ATOM 4208 C C . GLU A 1 521 ? -0.811 30.328 17.359 1 85.69 521 GLU A C 1
ATOM 4210 O O . GLU A 1 521 ? -1.377 30.594 18.422 1 85.69 521 GLU A O 1
ATOM 4215 N N . PHE A 1 522 ? 0.404 30.516 17.25 1 87.38 522 PHE A N 1
ATOM 4216 C CA . PHE A 1 522 ? 1.259 31.031 18.312 1 87.38 522 PHE A CA 1
ATOM 4217 C C . PHE A 1 522 ? 0.879 32.469 18.672 1 87.38 522 PHE A C 1
ATOM 4219 O O . PHE A 1 522 ? 0.69 32.781 19.844 1 87.38 522 PHE A O 1
ATOM 4226 N N . LEU A 1 523 ? 0.723 33.25 17.641 1 90.06 523 LEU A N 1
ATOM 4227 C CA . LEU A 1 523 ? 0.386 34.656 17.859 1 90.06 523 LEU A CA 1
ATOM 4228 C C . LEU A 1 523 ? -1.024 34.781 18.422 1 90.06 523 LEU A C 1
ATOM 4230 O O . LEU A 1 523 ? -1.278 35.656 19.281 1 90.06 523 LEU A O 1
ATOM 4234 N N . ALA A 1 524 ? -1.82 33.969 17.938 1 89.56 524 ALA A N 1
ATOM 4235 C CA . ALA A 1 524 ? -3.182 33.969 18.469 1 89.56 524 ALA A CA 1
ATOM 4236 C C . ALA A 1 524 ? -3.1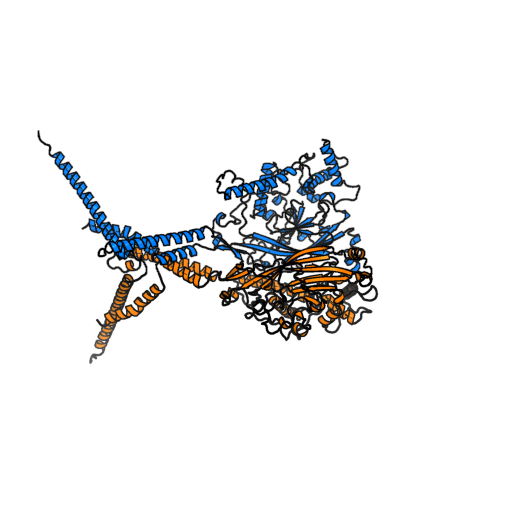89 33.594 19.938 1 89.56 524 ALA A C 1
ATOM 4238 O O . ALA A 1 524 ? -3.906 34.188 20.75 1 89.56 524 ALA A O 1
ATOM 4239 N N . ASN A 1 525 ? -2.4 32.656 20.266 1 90.31 525 ASN A N 1
ATOM 4240 C CA . ASN A 1 525 ? -2.295 32.219 21.656 1 90.31 525 ASN A CA 1
ATOM 4241 C C . ASN A 1 525 ? -1.695 33.344 22.531 1 90.31 525 ASN A C 1
ATOM 4243 O O . ASN A 1 525 ? -2.152 33.562 23.656 1 90.31 525 ASN A O 1
ATOM 4247 N N . CYS A 1 526 ? -0.745 34 22.047 1 90.5 526 CYS A N 1
ATOM 4248 C CA . CYS A 1 526 ? -0.142 35.094 22.781 1 90.5 526 CYS A CA 1
ATOM 4249 C C . CYS A 1 526 ? -1.155 36.219 23.016 1 90.5 526 CYS A C 1
ATOM 4251 O O . CYS A 1 526 ? -1.243 36.75 24.109 1 90.5 526 CYS A O 1
ATOM 4253 N N . GLY A 1 527 ? -1.864 36.5 22 1 90 527 GLY A N 1
ATOM 4254 C CA . GLY A 1 527 ? -2.896 37.531 22.125 1 90 527 GLY A CA 1
ATOM 4255 C C . GLY A 1 527 ? -3.967 37.156 23.141 1 90 527 GLY A C 1
ATOM 4256 O O . GLY A 1 527 ? -4.41 38 23.906 1 90 527 GLY A O 1
ATOM 4257 N N . GLY A 1 528 ? -4.359 35.938 23.078 1 89.44 528 GLY A N 1
ATOM 4258 C CA . GLY A 1 528 ? -5.332 35.469 24.047 1 89.44 528 GLY A CA 1
ATOM 4259 C C . GLY A 1 528 ? -4.816 35.531 25.484 1 89.44 528 GLY A C 1
ATOM 4260 O O . GLY A 1 528 ? -5.547 35.906 26.391 1 89.44 528 GLY A O 1
ATOM 4261 N N . ILE A 1 529 ? -3.617 35.25 25.656 1 91.06 529 ILE A N 1
ATOM 4262 C CA . ILE A 1 529 ? -3.006 35.281 26.984 1 91.06 529 ILE A CA 1
ATOM 4263 C C . ILE A 1 529 ? -2.854 36.719 27.453 1 91.06 529 ILE A C 1
ATOM 4265 O O . ILE A 1 529 ? -3.207 37.031 28.594 1 91.06 529 ILE A O 1
ATOM 4269 N N . PHE A 1 530 ? -2.387 37.594 26.578 1 92 530 PHE A N 1
ATOM 4270 C CA . PHE A 1 530 ? -2.266 39.031 26.906 1 92 530 PHE A CA 1
ATOM 4271 C C . PHE A 1 530 ? -3.625 39.625 27.266 1 92 530 PHE A C 1
ATOM 4273 O O . PHE A 1 530 ? -3.746 40.375 28.234 1 92 530 PHE A O 1
ATOM 4280 N N . GLY A 1 531 ? -4.586 39.25 26.516 1 86.62 531 GLY A N 1
ATOM 4281 C CA . GLY A 1 531 ? -5.938 39.719 26.766 1 86.62 531 GLY A CA 1
ATOM 4282 C C . GLY A 1 531 ? -6.531 39.188 28.062 1 86.62 531 GLY A C 1
ATOM 4283 O O . GLY A 1 531 ? -7.203 39.938 28.781 1 86.62 531 GLY A O 1
ATOM 4284 N N . LEU A 1 532 ? -6.258 38 28.391 1 86.06 532 LEU A N 1
ATOM 4285 C CA . LEU A 1 532 ? -6.812 37.375 29.594 1 86.06 532 LEU A CA 1
ATOM 4286 C C . LEU A 1 532 ? -6.207 38 30.859 1 86.06 532 LEU A C 1
ATOM 4288 O O . LEU A 1 532 ? -6.918 38.25 31.828 1 86.06 532 LEU A O 1
ATOM 4292 N N . PHE A 1 533 ? -4.902 38.375 30.812 1 87.88 533 PHE A N 1
ATOM 4293 C CA . PHE A 1 533 ? -4.227 38.781 32.031 1 87.88 533 PHE A CA 1
ATOM 4294 C C . PHE A 1 533 ? -4.25 40.281 32.188 1 87.88 533 PHE A C 1
ATOM 4296 O O . PHE A 1 533 ? -4.449 40.812 33.281 1 87.88 533 PHE A O 1
ATOM 4303 N N . MET A 1 534 ? -4.012 41.062 31.078 1 86.88 534 MET A N 1
ATOM 4304 C CA . MET A 1 534 ? -3.783 42.469 31.25 1 86.88 534 MET A CA 1
ATOM 4305 C C . MET A 1 534 ? -4.52 43.281 30.188 1 86.88 534 MET A C 1
ATOM 4307 O O . MET A 1 534 ? -4.484 44.5 30.188 1 86.88 534 MET A O 1
ATOM 4311 N N . GLY A 1 535 ? -5.172 42.688 29.281 1 86.5 535 GLY A N 1
ATOM 4312 C CA . GLY A 1 535 ? -5.766 43.406 28.172 1 86.5 535 GLY A CA 1
ATOM 4313 C C . GLY A 1 535 ? -4.738 44.125 27.312 1 86.5 535 GLY A C 1
ATOM 4314 O O . GLY A 1 535 ? -4.988 45.25 26.828 1 86.5 535 GLY A O 1
ATOM 4315 N N . PHE A 1 536 ? -3.578 43.531 27.25 1 87.5 536 PHE A N 1
ATOM 4316 C CA . PHE A 1 536 ? -2.443 44.094 26.531 1 87.5 536 PHE A CA 1
ATOM 4317 C C . PHE A 1 536 ? -2.521 43.75 25.047 1 87.5 536 PHE A C 1
ATOM 4319 O O . PHE A 1 536 ? -2.896 42.656 24.688 1 87.5 536 PHE A O 1
ATOM 4326 N N . SER A 1 537 ? -2.316 44.688 24.156 1 89.12 537 SER A N 1
ATOM 4327 C CA . SER A 1 537 ? -2.234 44.531 22.703 1 89.12 537 SER A CA 1
ATOM 4328 C C . SER A 1 537 ? -0.971 45.156 22.141 1 89.12 537 SER A C 1
ATOM 4330 O O . SER A 1 537 ? -0.228 45.812 22.859 1 89.12 537 SER A O 1
ATOM 4332 N N . ILE A 1 538 ? -0.722 44.938 20.906 1 89.81 538 ILE A N 1
ATOM 4333 C CA . ILE A 1 538 ? 0.414 45.562 20.234 1 89.81 538 ILE A CA 1
ATOM 4334 C C . ILE A 1 538 ? 0.244 47.062 20.234 1 89.81 538 ILE A C 1
ATOM 4336 O O . ILE A 1 538 ? 1.215 47.812 20.406 1 89.81 538 ILE A O 1
ATOM 4340 N N . LEU A 1 539 ? -0.949 47.5 20.109 1 89 539 LEU A N 1
ATOM 4341 C CA . LEU A 1 539 ? -1.208 48.938 20.125 1 89 539 LEU A CA 1
ATOM 4342 C C . LEU A 1 539 ? -0.92 49.531 21.516 1 89 539 LEU A C 1
ATOM 4344 O O . LEU A 1 539 ? -0.483 50.688 21.625 1 89 539 LEU A O 1
ATOM 4348 N N . SER A 1 540 ? -1.238 48.719 22.547 1 88 540 SER A N 1
ATOM 4349 C CA . SER A 1 540 ? -0.892 49.156 23.891 1 88 540 SER A CA 1
ATOM 4350 C C . SER A 1 540 ? 0.611 49.375 24.031 1 88 540 SER A C 1
ATOM 4352 O O . SER A 1 540 ? 1.047 50.281 24.75 1 88 540 SER A O 1
ATOM 4354 N N . LEU A 1 541 ? 1.327 48.562 23.359 1 88.5 541 LEU A N 1
ATOM 4355 C CA . LEU A 1 541 ? 2.777 48.719 23.375 1 88.5 541 LEU A CA 1
ATOM 4356 C C . LEU A 1 541 ? 3.191 50 22.641 1 88.5 541 LEU A C 1
ATOM 4358 O O . LEU A 1 541 ? 4.066 50.75 23.094 1 88.5 541 LEU A O 1
ATOM 4362 N N . VAL A 1 542 ? 2.619 50.25 21.547 1 88.81 542 VAL A N 1
ATOM 4363 C CA . VAL A 1 542 ? 2.914 51.438 20.781 1 88.81 542 VAL A CA 1
ATOM 4364 C C . VAL A 1 542 ? 2.523 52.688 21.594 1 88.81 542 VAL A C 1
ATOM 4366 O O . VAL A 1 542 ? 3.215 53.688 21.547 1 88.81 542 VAL A O 1
ATOM 4369 N N . GLU A 1 543 ? 1.373 52.562 22.312 1 87.75 543 GLU A N 1
ATOM 4370 C CA . GLU A 1 543 ? 0.934 53.656 23.188 1 87.75 543 GLU A CA 1
ATOM 4371 C C . GLU A 1 543 ? 1.988 53.969 24.234 1 87.75 543 GLU A C 1
ATOM 4373 O O . GLU A 1 543 ? 2.281 55.156 24.5 1 87.75 543 GLU A O 1
ATOM 4378 N N . MET A 1 544 ? 2.523 52.969 24.766 1 87 544 MET A N 1
ATOM 4379 C CA . MET A 1 544 ? 3.557 53.156 25.781 1 87 544 MET A CA 1
ATOM 4380 C C . MET A 1 544 ? 4.781 53.844 25.188 1 87 544 MET A C 1
ATOM 4382 O O . MET A 1 544 ? 5.297 54.812 25.766 1 87 544 MET A O 1
ATOM 4386 N N . ILE A 1 545 ? 5.199 53.406 24.062 1 88.88 545 ILE A N 1
ATOM 4387 C CA . ILE A 1 545 ? 6.367 54 23.406 1 88.88 545 ILE A CA 1
ATOM 4388 C C . ILE A 1 545 ? 6.074 55.438 23 1 88.88 545 ILE A C 1
ATOM 4390 O O . ILE A 1 545 ? 6.926 56.312 23.172 1 88.88 545 ILE A O 1
ATOM 4394 N N . TYR A 1 546 ? 4.855 55.656 22.578 1 87.94 546 TYR A N 1
ATOM 4395 C CA . TYR A 1 546 ? 4.422 56.969 22.172 1 87.94 546 TYR A CA 1
ATOM 4396 C C . TYR A 1 546 ? 4.512 57.969 23.328 1 87.94 546 TYR A C 1
ATOM 4398 O O . TYR A 1 546 ? 5.074 59.062 23.188 1 87.94 546 TYR A O 1
ATOM 4406 N N . HIS A 1 547 ? 4.027 57.656 24.531 1 88.12 547 HIS A N 1
ATOM 4407 C CA . HIS A 1 547 ? 3.996 58.562 25.672 1 88.12 547 HIS A CA 1
ATOM 4408 C C . HIS A 1 547 ? 5.398 58.812 26.219 1 88.12 547 HIS A C 1
ATOM 4410 O O . HIS A 1 547 ? 5.727 59.938 26.609 1 88.12 547 HIS A O 1
ATOM 4416 N N . PHE A 1 548 ? 6.234 57.812 26.094 1 88.81 548 PHE A N 1
ATOM 4417 C CA . PHE A 1 548 ? 7.547 57.969 26.703 1 88.81 548 PHE A CA 1
ATOM 4418 C C . PHE A 1 548 ? 8.578 58.438 25.688 1 88.81 548 PHE A C 1
ATOM 4420 O O . PHE A 1 548 ? 9.773 58.531 26 1 88.81 548 PHE A O 1
ATOM 4427 N N . THR A 1 549 ? 8.227 58.656 24.5 1 88.75 549 THR A N 1
ATOM 4428 C CA . THR A 1 549 ? 9.133 59.219 23.516 1 88.75 549 THR A CA 1
ATOM 4429 C C . THR A 1 549 ? 8.594 60.531 22.969 1 88.75 549 THR A C 1
ATOM 4431 O O . THR A 1 549 ? 8.953 61.625 23.469 1 88.75 549 THR A O 1
ATOM 4434 N N . LEU A 1 550 ? 7.504 60.406 22.156 1 84.38 550 LEU A N 1
ATOM 4435 C CA . LEU A 1 550 ? 6.992 61.594 21.484 1 84.38 550 LEU A CA 1
ATOM 4436 C C . LEU A 1 550 ? 6.312 62.531 22.469 1 84.38 550 LEU A C 1
ATOM 4438 O O . LEU A 1 550 ? 6.555 63.75 22.453 1 84.38 550 LEU A O 1
ATOM 4442 N N . ARG A 1 551 ? 5.449 62.062 23.297 1 85.38 551 ARG A N 1
ATOM 4443 C CA . ARG A 1 551 ? 4.715 62.875 24.25 1 85.38 551 ARG A CA 1
ATOM 4444 C C . ARG A 1 551 ? 5.648 63.438 25.328 1 85.38 551 ARG A C 1
ATOM 4446 O O . ARG A 1 551 ? 5.477 64.562 25.766 1 85.38 551 ARG A O 1
ATOM 4453 N N . LEU A 1 552 ? 6.578 62.656 25.75 1 86.88 552 LEU A N 1
ATOM 4454 C CA . LEU A 1 552 ? 7.562 63.125 26.719 1 86.88 552 LEU A CA 1
ATOM 4455 C C . LEU A 1 552 ? 8.375 64.312 26.156 1 86.88 552 LEU A C 1
ATOM 4457 O O . LEU A 1 552 ? 8.617 65.312 26.859 1 86.88 552 LEU A O 1
ATOM 4461 N N . PHE A 1 553 ? 8.773 64.25 24.906 1 84.94 553 PHE A N 1
ATOM 4462 C CA . PHE A 1 553 ? 9.547 65.312 24.266 1 84.94 553 PHE A CA 1
ATOM 4463 C C . PHE A 1 553 ? 8.711 66.562 24.125 1 84.94 553 PHE A C 1
ATOM 4465 O O . PHE A 1 553 ? 9.227 67.688 24.281 1 84.94 553 PHE A O 1
ATOM 4472 N N . THR A 1 554 ? 7.461 66.312 23.781 1 82.88 554 THR A N 1
ATOM 4473 C CA . THR A 1 554 ? 6.574 67.438 23.656 1 82.88 554 THR A CA 1
ATOM 4474 C C . THR A 1 554 ? 6.355 68.125 25.016 1 82.88 554 THR A C 1
ATOM 4476 O O . THR A 1 554 ? 6.289 69.312 25.109 1 82.88 554 THR A O 1
ATOM 4479 N N . ASN A 1 555 ? 6.203 67.312 26.094 1 83.06 555 ASN A N 1
ATOM 4480 C CA . ASN A 1 555 ? 6.016 67.875 27.438 1 83.06 555 ASN A CA 1
ATOM 4481 C C . ASN A 1 555 ? 7.281 68.562 27.953 1 83.06 555 ASN A C 1
ATOM 4483 O O . ASN A 1 555 ? 7.203 69.562 28.641 1 83.06 555 ASN A O 1
ATOM 4487 N N . LEU A 1 556 ? 8.383 68.125 27.594 1 85.56 556 LEU A N 1
ATOM 4488 C CA . LEU A 1 556 ? 9.641 68.75 28 1 85.56 556 LEU A CA 1
ATOM 4489 C C . LEU A 1 556 ? 9.859 70.062 27.266 1 85.56 556 LEU A C 1
ATOM 4491 O O . LEU A 1 556 ? 10.344 71 27.859 1 85.56 556 LEU A O 1
ATOM 4495 N N . LYS A 1 557 ? 9.469 70.062 26.078 1 81.56 557 LYS A N 1
ATOM 4496 C CA . LYS A 1 557 ? 9.586 71.312 25.312 1 81.56 557 LYS A CA 1
ATOM 4497 C C . LYS A 1 557 ? 8.656 72.438 25.859 1 81.56 557 LYS A C 1
ATOM 4499 O O . LYS A 1 557 ? 9.023 73.562 25.891 1 81.56 557 LYS A O 1
ATOM 4504 N N . ARG A 1 558 ? 7.559 71.938 26.281 1 81.31 558 ARG A N 1
ATOM 4505 C CA . ARG A 1 558 ? 6.598 72.875 26.844 1 81.31 558 ARG A CA 1
ATOM 4506 C C . ARG A 1 558 ? 7.098 73.438 28.188 1 81.31 558 ARG A C 1
ATOM 4508 O O . ARG A 1 558 ? 6.891 74.625 28.484 1 81.31 558 ARG A O 1
ATOM 4515 N N . LEU A 1 559 ? 7.73 72.625 28.953 1 81 559 LEU A N 1
ATOM 4516 C CA . LEU A 1 559 ? 8.227 73.062 30.25 1 81 559 LEU A CA 1
ATOM 4517 C C . LEU A 1 559 ? 9.453 73.938 30.109 1 81 559 LEU A C 1
ATOM 4519 O O . LEU A 1 559 ? 9.672 74.812 30.922 1 81 559 LEU A O 1
ATOM 4523 N N . VAL A 1 560 ? 10.172 73.75 29.062 1 77.56 560 VAL A N 1
ATOM 4524 C CA . VAL A 1 560 ? 11.352 74.562 28.844 1 77.56 560 VAL A CA 1
ATOM 4525 C C . VAL A 1 560 ? 10.938 75.938 28.281 1 77.56 560 VAL A C 1
ATOM 4527 O O . VAL A 1 560 ? 11.531 76.938 28.609 1 77.56 560 VAL A O 1
ATOM 4530 N N . LYS A 1 561 ? 10.008 76 27.422 1 74.5 561 LYS A N 1
ATOM 4531 C CA . LYS A 1 561 ? 9.57 77.312 26.844 1 74.5 561 LYS A CA 1
ATOM 4532 C C . LYS A 1 561 ? 8.789 78.125 27.875 1 74.5 561 LYS A C 1
ATOM 4534 O O . LYS A 1 561 ? 8.75 79.312 27.797 1 74.5 561 LYS A O 1
ATOM 4539 N N . GLY A 1 562 ? 8.102 77.5 28.766 1 58.31 562 GLY A N 1
ATOM 4540 C CA . GLY A 1 562 ? 7.441 78.25 29.812 1 58.31 562 GLY A CA 1
ATOM 4541 C C . GLY A 1 562 ? 8.359 78.562 30.969 1 58.31 562 GLY A C 1
ATOM 4542 O O . GLY A 1 562 ? 8.305 79.688 31.5 1 58.31 562 GLY A O 1
ATOM 4543 N N . MET B 1 1 ? -51.406 95.75 -17.125 1 26.73 1 MET B N 1
ATOM 4544 C CA . MET B 1 1 ? -50.125 95.062 -17 1 26.73 1 MET B CA 1
ATOM 4545 C C . MET B 1 1 ? -49.812 94.75 -15.531 1 26.73 1 MET B C 1
ATOM 4547 O O . MET B 1 1 ? -49.25 95.625 -14.844 1 26.73 1 MET B O 1
ATOM 4551 N N . THR B 1 2 ? -50.75 94.125 -14.797 1 35.97 2 THR B N 1
ATOM 4552 C CA . THR B 1 2 ? -50.812 93.75 -13.398 1 35.97 2 THR B CA 1
ATOM 4553 C C . THR B 1 2 ? -49.812 92.562 -13.133 1 35.97 2 THR B C 1
ATOM 4555 O O . THR B 1 2 ? -49.938 91.5 -13.695 1 35.97 2 THR B O 1
ATOM 4558 N N . ILE B 1 3 ? -48.562 93 -13.016 1 40.41 3 ILE B N 1
ATOM 4559 C CA . ILE B 1 3 ? -47.469 92.188 -12.562 1 40.41 3 ILE B CA 1
ATOM 4560 C C . ILE B 1 3 ? -47.844 91.438 -11.281 1 40.41 3 ILE B C 1
ATOM 4562 O O . ILE B 1 3 ? -48.219 92.125 -10.281 1 40.41 3 ILE B O 1
ATOM 4566 N N . THR B 1 4 ? -48.281 90.125 -11.453 1 39.06 4 THR B N 1
ATOM 4567 C CA . THR B 1 4 ? -48.812 89.25 -10.445 1 39.06 4 THR B CA 1
ATOM 4568 C C . THR B 1 4 ? -47.75 88.875 -9.422 1 39.06 4 THR B C 1
ATOM 4570 O O . THR B 1 4 ? -46.562 88.75 -9.766 1 39.06 4 THR B O 1
ATOM 4573 N N . ASP B 1 5 ? -47.969 89.062 -8.125 1 49.31 5 ASP B N 1
ATOM 4574 C CA . ASP B 1 5 ? -47.344 88.812 -6.82 1 49.31 5 ASP B CA 1
ATOM 4575 C C . ASP B 1 5 ? -46.875 87.375 -6.68 1 49.31 5 ASP B C 1
ATOM 4577 O O . ASP B 1 5 ? -46.281 87 -5.664 1 49.31 5 ASP B O 1
ATOM 4581 N N . SER B 1 6 ? -47.094 86.438 -7.656 1 54.91 6 SER B N 1
ATOM 4582 C CA . SER B 1 6 ? -46.812 85.062 -7.453 1 54.91 6 SER B CA 1
ATOM 4583 C C . SER B 1 6 ? -45.344 84.75 -7.66 1 54.91 6 SER B C 1
ATOM 4585 O O . SER B 1 6 ? -44.812 83.75 -7.152 1 54.91 6 SER B O 1
ATOM 4587 N N . GLU B 1 7 ? -44.594 85.5 -8.422 1 52.09 7 GLU B N 1
ATOM 4588 C CA . GLU B 1 7 ? -43.219 85.125 -8.719 1 52.09 7 GLU B CA 1
ATOM 4589 C C . GLU B 1 7 ? -42.281 85.5 -7.562 1 52.09 7 GLU B C 1
ATOM 4591 O O . GLU B 1 7 ? -41.25 84.812 -7.352 1 52.09 7 GLU B O 1
ATOM 4596 N N . LEU B 1 8 ? -42.562 86.5 -6.77 1 54.97 8 LEU B N 1
ATOM 4597 C CA . LEU B 1 8 ? -41.719 86.875 -5.664 1 54.97 8 LEU B CA 1
ATOM 4598 C C . LEU B 1 8 ? -41.781 85.812 -4.527 1 54.97 8 LEU B C 1
ATOM 4600 O O . LEU B 1 8 ? -40.781 85.562 -3.875 1 54.97 8 LEU B O 1
ATOM 4604 N N . ASP B 1 9 ? -42.969 85.188 -4.523 1 57.88 9 ASP B N 1
ATOM 4605 C CA . ASP B 1 9 ? -43.156 84.188 -3.443 1 57.88 9 ASP B CA 1
ATOM 4606 C C . ASP B 1 9 ? -42.375 82.938 -3.73 1 57.88 9 ASP B C 1
ATOM 4608 O O . ASP B 1 9 ? -41.938 82.25 -2.805 1 57.88 9 ASP B O 1
ATOM 4612 N N . SER B 1 10 ? -42.125 82.688 -5.035 1 62.09 10 SER B N 1
ATOM 4613 C CA . SER B 1 10 ? -41.438 81.438 -5.379 1 62.09 10 SER B CA 1
ATOM 4614 C C . SER B 1 10 ? -39.938 81.562 -5.102 1 62.09 10 SER B C 1
ATOM 4616 O O . SER B 1 10 ? -39.312 80.562 -4.648 1 62.09 10 SER B O 1
ATOM 4618 N N . SER B 1 11 ? -39.406 82.688 -5.32 1 58.69 11 SER B N 1
ATOM 4619 C CA . SER B 1 11 ? -38 82.875 -5.09 1 58.69 11 SER B CA 1
ATOM 4620 C C . SER B 1 11 ? -37.656 82.812 -3.602 1 58.69 11 SER B C 1
ATOM 4622 O O . SER B 1 11 ? -36.625 82.25 -3.207 1 58.69 11 SER B O 1
ATOM 4624 N N . LYS B 1 12 ? -38.469 83.312 -2.736 1 64.5 12 LYS B N 1
ATOM 4625 C CA . LYS B 1 12 ? -38.281 83.312 -1.289 1 64.5 12 LYS B CA 1
ATOM 4626 C C . LYS B 1 12 ? -38.406 81.875 -0.762 1 64.5 12 LYS B C 1
ATOM 4628 O O . LYS B 1 12 ? -37.688 81.438 0.148 1 64.5 12 LYS B O 1
ATOM 4633 N N . SER B 1 13 ? -39.219 81.188 -1.537 1 63.25 13 SER B N 1
ATOM 4634 C CA . SER B 1 13 ? -39.438 79.75 -1.125 1 63.25 13 SER B CA 1
ATOM 4635 C C . SER B 1 13 ? -38.219 78.938 -1.474 1 63.25 13 SER B C 1
ATOM 4637 O O . SER B 1 13 ? -37.844 78.062 -0.693 1 63.25 13 SER B O 1
ATOM 4639 N N . ILE B 1 14 ? -37.594 79.25 -2.598 1 64.69 14 ILE B N 1
ATOM 4640 C CA . ILE B 1 14 ? -36.406 78.5 -3.027 1 64.69 14 ILE B CA 1
ATOM 4641 C C . ILE B 1 14 ? -35.219 78.875 -2.143 1 64.69 14 ILE B C 1
ATOM 4643 O O . ILE B 1 14 ? -34.438 78 -1.755 1 64.69 14 ILE B O 1
ATOM 4647 N N . GLU B 1 15 ? -35.094 80.125 -1.846 1 63.66 15 GLU B N 1
ATOM 4648 C CA . GLU B 1 15 ? -34 80.5 -0.968 1 63.66 15 GLU B CA 1
ATOM 4649 C C . GLU B 1 15 ? -34.188 79.938 0.437 1 63.66 15 GLU B C 1
ATOM 4651 O O . GLU B 1 15 ? -33.188 79.562 1.08 1 63.66 15 GLU B O 1
ATOM 4656 N N . LEU B 1 16 ? -35.438 79.875 0.88 1 64.38 16 LEU B N 1
ATOM 4657 C CA . LEU B 1 16 ? -35.719 79.312 2.195 1 64.38 16 LEU B CA 1
ATOM 4658 C C . LEU B 1 16 ? -35.469 77.812 2.217 1 64.38 16 LEU B C 1
ATOM 4660 O O . LEU B 1 16 ? -34.938 77.312 3.205 1 64.38 16 LEU B O 1
ATOM 4664 N N . THR B 1 17 ? -35.75 77.125 1.11 1 65.69 17 THR B N 1
ATOM 4665 C CA . THR B 1 17 ? -35.5 75.688 1.008 1 65.69 17 THR B CA 1
ATOM 4666 C C . THR B 1 17 ? -34 75.438 0.933 1 65.69 17 THR B C 1
ATOM 4668 O O . THR B 1 17 ? -33.531 74.438 1.505 1 65.69 17 THR B O 1
ATOM 4671 N N . CYS B 1 18 ? -33.281 76.25 0.169 1 57.53 18 CYS B N 1
ATOM 4672 C CA . CYS B 1 18 ? -31.828 76.062 0.076 1 57.53 18 CYS B CA 1
ATOM 4673 C C . CYS B 1 18 ? -31.156 76.375 1.411 1 57.53 18 CYS B C 1
ATOM 4675 O O . CYS B 1 18 ? -30.203 75.688 1.805 1 57.53 18 CYS B O 1
ATOM 4677 N N . ARG B 1 19 ? -31.641 77.312 2.162 1 61.25 19 ARG B N 1
ATOM 4678 C CA . ARG B 1 19 ? -31.109 77.625 3.475 1 61.25 19 ARG B CA 1
ATOM 4679 C C . ARG B 1 19 ? -31.422 76.562 4.5 1 61.25 19 ARG B C 1
ATOM 4681 O O . ARG B 1 19 ? -30.578 76.25 5.352 1 61.25 19 ARG B O 1
ATOM 4688 N N . ARG B 1 20 ? -32.594 76 4.379 1 58.81 20 ARG B N 1
ATOM 4689 C CA . ARG B 1 20 ? -32.938 74.875 5.262 1 58.81 20 ARG B CA 1
ATOM 4690 C C . ARG B 1 20 ? -32.094 73.625 4.977 1 58.81 20 ARG B C 1
ATOM 4692 O O . ARG B 1 20 ? -31.703 72.938 5.898 1 58.81 20 ARG B O 1
ATOM 4699 N N . ARG B 1 21 ? -31.75 73.375 3.789 1 59.75 21 ARG B N 1
ATOM 4700 C CA . ARG B 1 21 ? -30.922 72.25 3.4 1 59.75 21 ARG B CA 1
ATOM 4701 C C . ARG B 1 21 ? -29.469 72.438 3.818 1 59.75 21 ARG B C 1
ATOM 4703 O O . ARG B 1 21 ? -28.797 71.5 4.25 1 59.75 21 ARG B O 1
ATOM 4710 N N . LYS B 1 22 ? -29.188 73.625 3.426 1 60.44 22 LYS B N 1
ATOM 4711 C CA . LYS B 1 22 ? -27.844 74 3.846 1 60.44 22 LYS B CA 1
ATOM 4712 C C . LYS B 1 22 ? -27.703 74 5.367 1 60.44 22 LYS B C 1
ATOM 4714 O O . LYS B 1 22 ? -26.703 73.5 5.902 1 60.44 22 LYS B O 1
ATOM 4719 N N . LYS B 1 23 ? -28.672 74.5 6.098 1 63.56 23 LYS B N 1
ATOM 4720 C CA . LYS B 1 23 ? -28.688 74.438 7.559 1 63.56 23 LYS B CA 1
ATOM 4721 C C . LYS B 1 23 ? -28.781 73 8.047 1 63.56 23 LYS B C 1
ATOM 4723 O O . LYS B 1 23 ? -28.125 72.625 9.016 1 63.56 23 LYS B O 1
ATOM 4728 N N . ALA B 1 24 ? -29.609 72.188 7.34 1 66.38 24 ALA B N 1
ATOM 4729 C CA . ALA B 1 24 ? -29.734 70.75 7.672 1 66.38 24 ALA B CA 1
ATOM 4730 C C . ALA B 1 24 ? -28.422 70 7.457 1 66.38 24 ALA B C 1
ATOM 4732 O O . ALA B 1 24 ? -28.047 69.125 8.25 1 66.38 24 ALA B O 1
ATOM 4733 N N . GLY B 1 25 ? -27.766 70.25 6.309 1 68.25 25 GLY B N 1
ATOM 4734 C CA . GLY B 1 25 ? -26.469 69.625 6.035 1 68.25 25 GLY B CA 1
ATOM 4735 C C . GLY B 1 25 ? -25.422 70 7.062 1 68.25 25 GLY B C 1
ATOM 4736 O O . GLY B 1 25 ? -24.594 69.188 7.453 1 68.25 25 GLY B O 1
ATOM 4737 N N . SER B 1 26 ? -25.516 71.25 7.43 1 77.75 26 SER B N 1
ATOM 4738 C CA . SER B 1 26 ? -24.578 71.75 8.43 1 77.75 26 SER B CA 1
ATOM 4739 C C . SER B 1 26 ? -24.828 71.125 9.797 1 77.75 26 SER B C 1
ATOM 4741 O O . SER B 1 26 ? -23.891 70.75 10.508 1 77.75 26 SER B O 1
ATOM 4743 N N . VAL B 1 27 ? -26.062 70.875 10.117 1 80.38 27 VAL B N 1
ATOM 4744 C CA . VAL B 1 27 ? -26.438 70.25 11.383 1 80.38 27 VAL B CA 1
ATOM 4745 C C . VAL B 1 27 ? -26.016 68.75 11.375 1 80.38 27 VAL B C 1
ATOM 4747 O O . VAL B 1 27 ? -25.531 68.25 12.383 1 80.38 27 VAL B O 1
ATOM 4750 N N . ALA B 1 28 ? -26.188 68.188 10.211 1 84.44 28 ALA B N 1
ATOM 4751 C CA . ALA B 1 28 ? -25.797 66.75 10.07 1 84.44 28 ALA B CA 1
ATOM 4752 C C . ALA B 1 28 ? -24.281 66.625 10.227 1 84.44 28 ALA B C 1
ATOM 4754 O O . ALA B 1 28 ? -23.812 65.688 10.859 1 84.44 28 ALA B O 1
ATOM 4755 N N . CYS B 1 29 ? -23.609 67.438 9.656 1 85 29 CYS B N 1
ATOM 4756 C CA . CYS B 1 29 ? -22.156 67.375 9.742 1 85 29 CYS B CA 1
ATOM 4757 C C . CYS B 1 29 ? -21.672 67.625 11.172 1 85 29 CYS B C 1
ATOM 4759 O O . CYS B 1 29 ? -20.766 66.938 11.656 1 85 29 CYS B O 1
ATOM 4761 N N . GLU B 1 30 ? -22.328 68.562 11.773 1 86.62 30 GLU B N 1
ATOM 4762 C CA . GLU B 1 30 ? -21.969 68.875 13.164 1 86.62 30 GLU B CA 1
ATOM 4763 C C . GLU B 1 30 ? -22.312 67.688 14.078 1 86.62 30 GLU B C 1
ATOM 4765 O O . GLU B 1 30 ? -21.578 67.375 15.016 1 86.62 30 GLU B O 1
ATOM 4770 N N . GLY B 1 31 ? -23.391 67.125 13.75 1 84.88 31 GLY B N 1
ATOM 4771 C CA . GLY B 1 31 ? -23.781 65.938 14.508 1 84.88 31 GLY B CA 1
ATOM 4772 C C . GLY B 1 31 ? -22.812 64.75 14.359 1 84.88 31 GLY B C 1
ATOM 4773 O O . GLY B 1 31 ? -22.469 64.125 15.344 1 84.88 31 GLY B O 1
ATOM 4774 N N . PHE B 1 32 ? -22.328 64.562 13.227 1 89 32 PHE B N 1
ATOM 4775 C CA . PHE B 1 32 ? -21.375 63.5 12.953 1 89 32 PHE B CA 1
ATOM 4776 C C . PHE B 1 32 ? -20.031 63.781 13.625 1 89 32 PHE B C 1
ATOM 4778 O O . PHE B 1 32 ? -19.391 62.875 14.156 1 89 32 PHE B O 1
ATOM 4785 N N . ILE B 1 33 ? -19.625 64.938 13.57 1 87.56 33 ILE B N 1
ATOM 4786 C CA . ILE B 1 33 ? -18.344 65.375 14.156 1 87.56 33 ILE B CA 1
ATOM 4787 C C . ILE B 1 33 ? -18.422 65.188 15.68 1 87.56 33 ILE B C 1
ATOM 4789 O O . ILE B 1 33 ? -17.469 64.75 16.297 1 87.56 33 ILE B O 1
ATOM 4793 N N . THR B 1 34 ? -19.516 65.562 16.203 1 86.62 34 THR B N 1
ATOM 4794 C CA . THR B 1 34 ? -19.688 65.375 17.656 1 86.62 34 THR B CA 1
ATOM 4795 C C . THR B 1 34 ? -19.703 63.938 18.047 1 86.62 34 THR B C 1
ATOM 4797 O O . THR B 1 34 ? -19.094 63.562 19.062 1 86.62 34 THR B O 1
ATOM 4800 N N . THR B 1 35 ? -20.391 63.25 17.281 1 88.31 35 THR B N 1
ATOM 4801 C CA . THR B 1 35 ? -20.453 61.812 17.562 1 88.31 35 THR B CA 1
ATOM 4802 C C . THR B 1 35 ? -19.078 61.156 17.406 1 88.31 35 THR B C 1
ATOM 4804 O O . THR B 1 35 ? -18.719 60.281 18.188 1 88.31 35 THR B O 1
ATOM 4807 N N . TYR B 1 36 ? -18.391 61.531 16.406 1 88.25 36 TYR B N 1
ATOM 4808 C CA . TYR B 1 36 ? -17.031 61.031 16.172 1 88.25 36 TYR B CA 1
ATOM 4809 C C . TYR B 1 36 ? -16.125 61.312 17.375 1 88.25 36 TYR B C 1
ATOM 4811 O O . TYR B 1 36 ? -15.398 60.438 17.828 1 88.25 36 TYR B O 1
ATOM 4819 N N . HIS B 1 37 ? -16.172 62.469 17.906 1 87.19 37 HIS B N 1
ATOM 4820 C CA . HIS B 1 37 ? -15.344 62.844 19.047 1 87.19 37 HIS B CA 1
ATOM 4821 C C . HIS B 1 37 ? -15.789 62.125 20.312 1 87.19 37 HIS B C 1
ATOM 4823 O O . HIS B 1 37 ? -14.953 61.719 21.109 1 87.19 37 HIS B O 1
ATOM 4829 N N . GLU B 1 38 ? -17.078 61.969 20.375 1 86.38 38 GLU B N 1
ATOM 4830 C CA . GLU B 1 38 ? -17.578 61.219 21.531 1 86.38 38 GLU B CA 1
ATOM 4831 C C . GLU B 1 38 ? -17.141 59.75 21.484 1 86.38 38 GLU B C 1
ATOM 4833 O O . GLU B 1 38 ? -16.766 59.188 22.5 1 86.38 38 GLU B O 1
ATOM 4838 N N . TYR B 1 39 ? -17.188 59.219 20.406 1 87.94 39 TYR B N 1
ATOM 4839 C CA . TYR B 1 39 ? -16.766 57.844 20.234 1 87.94 39 TYR B CA 1
ATOM 4840 C C . TYR B 1 39 ? -15.289 57.656 20.531 1 87.94 39 TYR B C 1
ATOM 4842 O O . TYR B 1 39 ? -14.891 56.75 21.25 1 87.94 39 TYR B O 1
ATOM 4850 N N . CYS B 1 40 ? -14.453 58.469 19.969 1 86.69 40 CYS B N 1
ATOM 4851 C CA . CYS B 1 40 ? -13.016 58.375 20.141 1 86.69 40 CYS B CA 1
ATOM 4852 C C . CYS B 1 40 ? -12.633 58.531 21.609 1 86.69 40 CYS B C 1
ATOM 4854 O O . CYS B 1 40 ? -11.664 57.906 22.078 1 86.69 40 CYS B O 1
ATOM 4856 N N . ARG B 1 41 ? -13.422 59.219 22.297 1 82.75 41 ARG B N 1
ATOM 4857 C CA . ARG B 1 41 ? -13.125 59.469 23.703 1 82.75 41 ARG B CA 1
ATOM 4858 C C . ARG B 1 41 ? -13.523 58.281 24.562 1 82.75 41 ARG B C 1
ATOM 4860 O O . ARG B 1 41 ? -12.867 58 25.562 1 82.75 41 ARG B O 1
ATOM 4867 N N . ASN B 1 42 ? -14.508 57.5 24.062 1 80.12 42 ASN B N 1
ATOM 4868 C CA . ASN B 1 42 ? -15.062 56.469 24.938 1 80.12 42 ASN B CA 1
ATOM 4869 C C . ASN B 1 42 ? -14.742 55.062 24.422 1 80.12 42 ASN B C 1
ATOM 4871 O O . ASN B 1 42 ? -15.023 54.062 25.109 1 80.12 42 ASN B O 1
ATOM 4875 N N . THR B 1 43 ? -14.156 55 23.359 1 82.69 43 THR B N 1
ATOM 4876 C CA . THR B 1 43 ? -13.977 53.688 22.734 1 82.69 43 THR B CA 1
ATOM 4877 C C . THR B 1 43 ? -13.016 52.812 23.562 1 82.69 43 THR B C 1
ATOM 4879 O O . THR B 1 43 ? -12.156 53.344 24.281 1 82.69 43 THR B O 1
ATOM 4882 N N . SER B 1 44 ? -13.242 51.562 23.469 1 81.19 44 SER B N 1
ATOM 4883 C CA . SER B 1 44 ? -12.414 50.594 24.172 1 81.19 44 SER B CA 1
ATOM 4884 C C . SER B 1 44 ? -11.289 50.062 23.281 1 81.19 44 SER B C 1
ATOM 4886 O O . SER B 1 44 ? -10.43 49.312 23.75 1 81.19 44 SER B O 1
ATOM 4888 N N . ILE B 1 45 ? -11.297 50.469 22.047 1 85.75 45 ILE B N 1
ATOM 4889 C CA . ILE B 1 45 ? -10.25 50.031 21.125 1 85.75 45 ILE B CA 1
ATOM 4890 C C . ILE B 1 45 ? -8.969 50.812 21.391 1 85.75 45 ILE B C 1
ATOM 4892 O O . ILE B 1 45 ? -9 52.062 21.516 1 85.75 45 ILE B O 1
ATOM 4896 N N . HIS B 1 46 ? -7.977 50.094 21.391 1 84.94 46 HIS B N 1
ATOM 4897 C CA . HIS B 1 46 ? -6.715 50.719 21.766 1 84.94 46 HIS B CA 1
ATOM 4898 C C . HIS B 1 46 ? -6.246 51.688 20.672 1 84.94 46 HIS B C 1
ATOM 4900 O O . HIS B 1 46 ? -6.285 51.344 19.484 1 84.94 46 HIS B O 1
ATOM 4906 N N . GLY B 1 47 ? -5.867 52.844 21.047 1 81.88 47 GLY B N 1
ATOM 4907 C CA . GLY B 1 47 ? -5.223 53.781 20.141 1 81.88 47 GLY B CA 1
ATOM 4908 C C . GLY B 1 47 ? -6.203 54.688 19.438 1 81.88 47 GLY B C 1
ATOM 4909 O O . GLY B 1 47 ? -5.812 55.75 18.906 1 81.88 47 GLY B O 1
ATOM 4910 N N . VAL B 1 48 ? -7.473 54.375 19.453 1 85.56 48 VAL B N 1
ATOM 4911 C CA . VAL B 1 48 ? -8.445 55.156 18.688 1 85.56 48 VAL B CA 1
ATOM 4912 C C . VAL B 1 48 ? -8.75 56.469 19.422 1 85.56 48 VAL B C 1
ATOM 4914 O O . VAL B 1 48 ? -9.141 57.469 18.797 1 85.56 48 VAL B O 1
ATOM 4917 N N . GLN B 1 49 ? -8.539 56.5 20.703 1 85 49 GLN B N 1
ATOM 4918 C CA . GLN B 1 49 ? -8.805 57.719 21.5 1 85 49 GLN B CA 1
ATOM 4919 C C . GLN B 1 49 ? -7.891 58.844 21.078 1 85 49 GLN B C 1
ATOM 4921 O O . GLN B 1 49 ? -8.258 60.031 21.172 1 85 49 GLN B O 1
ATOM 4926 N N . TYR B 1 50 ? -6.746 58.562 20.531 1 84.62 50 TYR B N 1
ATOM 4927 C CA . TYR B 1 50 ? -5.773 59.594 20.172 1 84.62 50 TYR B CA 1
ATOM 4928 C C . TYR B 1 50 ? -6.09 60.188 18.812 1 84.62 50 TYR B C 1
ATOM 4930 O O . TYR B 1 50 ? -5.555 61.219 18.453 1 84.62 50 TYR B O 1
ATOM 4938 N N . LEU B 1 51 ? -6.98 59.562 18.141 1 84.94 51 LEU B N 1
ATOM 4939 C CA . LEU B 1 51 ? -7.391 60.094 16.844 1 84.94 51 LEU B CA 1
ATOM 4940 C C . LEU B 1 51 ? -8.43 61.188 17 1 84.94 51 LEU B C 1
ATOM 4942 O O . LEU B 1 51 ? -8.492 62.125 16.188 1 84.94 51 LEU B O 1
ATOM 4946 N N . GLY B 1 52 ? -9.219 61.094 18.047 1 79.06 52 GLY B N 1
ATOM 4947 C CA . GLY B 1 52 ? -10.328 62.031 18.219 1 79.06 52 GLY B CA 1
ATOM 4948 C C . GLY B 1 52 ? -10.023 63.156 19.172 1 79.06 52 GLY B C 1
ATOM 4949 O O . GLY B 1 52 ? -10.812 64.125 19.281 1 79.06 52 GLY B O 1
ATOM 4950 N N . GLU B 1 53 ? -8.828 63.125 19.797 1 79.06 53 GLU B N 1
ATOM 4951 C CA . GLU B 1 53 ? -8.523 64.188 20.734 1 79.06 53 GLU B CA 1
ATOM 4952 C C . GLU B 1 53 ? -8.188 65.5 20 1 79.06 53 GLU B C 1
ATOM 4954 O O . GLU B 1 53 ? -7.277 65.562 19.172 1 79.06 53 GLU B O 1
ATOM 4959 N N . GLN B 1 54 ? -8.961 66.562 20.203 1 73.44 54 GLN B N 1
ATOM 4960 C CA . GLN B 1 54 ? -8.867 67.812 19.484 1 73.44 54 GLN B CA 1
ATOM 4961 C C . GLN B 1 54 ? -7.613 68.562 19.891 1 73.44 54 GLN B C 1
ATOM 4963 O O . GLN B 1 54 ? -7.039 69.312 19.078 1 73.44 54 GLN B O 1
ATOM 4968 N N . GLU B 1 55 ? -7.148 68.375 21.078 1 77.56 55 GLU B N 1
ATOM 4969 C CA . GLU B 1 55 ? -6.02 69.188 21.547 1 77.56 55 GLU B CA 1
ATOM 4970 C C . GLU B 1 55 ? -4.695 68.625 21.062 1 77.56 55 GLU B C 1
ATOM 4972 O O . GLU B 1 55 ? -3.646 69.25 21.203 1 77.56 55 GLU B O 1
ATOM 4977 N N . ARG B 1 56 ? -4.762 67.562 20.297 1 81.38 56 ARG B N 1
ATOM 4978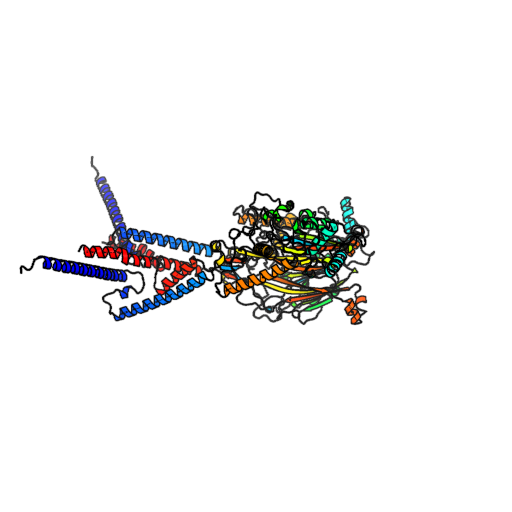 C CA . ARG B 1 56 ? -3.521 66.938 19.875 1 81.38 56 ARG B CA 1
ATOM 4979 C C . ARG B 1 56 ? -3.084 67.438 18.5 1 81.38 56 ARG B C 1
ATOM 4981 O O . ARG B 1 56 ? -3.922 67.688 17.625 1 81.38 56 ARG B O 1
ATOM 4988 N N . PRO B 1 57 ? -1.746 67.688 18.406 1 82.44 57 PRO B N 1
ATOM 4989 C CA . PRO B 1 57 ? -1.243 68.125 17.109 1 82.44 57 PRO B CA 1
ATOM 4990 C C . PRO B 1 57 ? -1.565 67.188 15.977 1 82.44 57 PRO B C 1
ATOM 4992 O O . PRO B 1 57 ? -1.682 65.938 16.203 1 82.44 57 PRO B O 1
ATOM 4995 N N . PHE B 1 58 ? -1.717 67.688 14.82 1 86.38 58 PHE B N 1
ATOM 4996 C CA . PHE B 1 58 ? -2.115 66.938 13.625 1 86.38 58 PHE B CA 1
ATOM 4997 C C . PHE B 1 58 ? -1.104 65.875 13.297 1 86.38 58 PHE B C 1
ATOM 4999 O O . PHE B 1 58 ? -1.478 64.75 12.852 1 86.38 58 PHE B O 1
ATOM 5006 N N . ARG B 1 59 ? 0.188 66 13.594 1 84.25 59 ARG B N 1
ATOM 5007 C CA . ARG B 1 59 ? 1.233 65.062 13.297 1 84.25 59 ARG B CA 1
ATOM 5008 C C . ARG B 1 59 ? 1.052 63.781 14.133 1 84.25 59 ARG B C 1
ATOM 5010 O O . ARG B 1 59 ? 1.27 62.656 13.641 1 84.25 59 ARG B O 1
ATOM 5017 N N . GLU B 1 60 ? 0.606 63.969 15.328 1 87.88 60 GLU B N 1
ATOM 5018 C CA . GLU B 1 60 ? 0.378 62.812 16.203 1 87.88 60 GLU B CA 1
ATOM 5019 C C . GLU B 1 60 ? -0.865 62.031 15.789 1 87.88 60 GLU B C 1
ATOM 5021 O O . GLU B 1 60 ? -0.891 60.812 15.867 1 87.88 60 GLU B O 1
ATOM 5026 N N . ARG B 1 61 ? -1.784 62.75 15.242 1 88.19 61 ARG B N 1
ATOM 5027 C CA . ARG B 1 61 ? -3.004 62.094 14.781 1 88.19 61 ARG B CA 1
ATOM 5028 C C . ARG B 1 61 ? -2.736 61.25 13.531 1 88.19 61 ARG B C 1
ATOM 5030 O O . ARG B 1 61 ? -3.27 60.156 13.391 1 88.19 61 ARG B O 1
ATOM 5037 N N . ILE B 1 62 ? -1.876 61.781 12.703 1 89.88 62 ILE B N 1
ATOM 5038 C CA . ILE B 1 62 ? -1.515 61.062 11.5 1 89.88 62 ILE B CA 1
ATOM 5039 C C . ILE B 1 62 ? -0.726 59.812 11.867 1 89.88 62 ILE B C 1
ATOM 5041 O O . ILE B 1 62 ? -0.892 58.75 11.242 1 89.88 62 ILE B O 1
ATOM 5045 N N . PHE B 1 63 ? 0.169 59.906 12.859 1 89.38 63 PHE B N 1
ATOM 5046 C CA . PHE B 1 63 ? 0.943 58.781 13.336 1 89.38 63 PHE B CA 1
ATOM 5047 C C . PHE B 1 63 ? 0.024 57.656 13.82 1 89.38 63 PHE B C 1
ATOM 5049 O O . PHE B 1 63 ? 0.195 56.5 13.438 1 89.38 63 PHE B O 1
ATOM 5056 N N . TRP B 1 64 ? -0.94 57.969 14.625 1 90.38 64 TRP B N 1
ATOM 5057 C CA . TRP B 1 64 ? -1.836 56.969 15.188 1 90.38 64 TRP B CA 1
ATOM 5058 C C . TRP B 1 64 ? -2.74 56.375 14.109 1 90.38 64 TRP B C 1
ATOM 5060 O O . TRP B 1 64 ? -3.107 55.219 14.18 1 90.38 64 TRP B O 1
ATOM 5070 N N . LEU B 1 65 ? -3.08 57.219 13.125 1 91.12 65 LEU B N 1
ATOM 5071 C CA . LEU B 1 65 ? -3.852 56.688 12 1 91.12 65 LEU B CA 1
ATOM 5072 C C . LEU B 1 65 ? -3.051 55.625 11.242 1 91.12 65 LEU B C 1
ATOM 5074 O O . LEU B 1 65 ? -3.586 54.562 10.883 1 91.12 65 LEU B O 1
ATOM 5078 N N . PHE B 1 66 ? -1.784 55.906 11.07 1 93.56 66 PHE B N 1
ATOM 5079 C CA . PHE B 1 66 ? -0.917 54.969 10.359 1 93.56 66 PHE B CA 1
ATOM 5080 C C . PHE B 1 66 ? -0.733 53.688 11.164 1 93.56 66 PHE B C 1
ATOM 5082 O O . PHE B 1 66 ? -0.769 52.594 10.602 1 93.56 66 PHE B O 1
ATOM 5089 N N . VAL B 1 67 ? -0.5 53.781 12.43 1 92.56 67 VAL B N 1
ATOM 5090 C CA . VAL B 1 67 ? -0.313 52.625 13.289 1 92.56 67 VAL B CA 1
ATOM 5091 C C . VAL B 1 67 ? -1.587 51.781 13.312 1 92.56 67 VAL B C 1
ATOM 5093 O O . VAL B 1 67 ? -1.525 50.531 13.289 1 92.56 67 VAL B O 1
ATOM 5096 N N . PHE B 1 68 ? -2.662 52.438 13.359 1 91.62 68 PHE B N 1
ATOM 5097 C CA . PHE B 1 68 ? -3.947 51.75 13.375 1 91.62 68 PHE B CA 1
ATOM 5098 C C . PHE B 1 68 ? -4.176 50.969 12.07 1 91.62 68 PHE B C 1
ATOM 5100 O O . PHE B 1 68 ? -4.648 49.844 12.078 1 91.62 68 PHE B O 1
ATOM 5107 N N . LEU B 1 69 ? -3.805 51.594 11 1 93.5 69 LEU B N 1
ATOM 5108 C CA . LEU B 1 69 ? -3.969 50.938 9.703 1 93.5 69 LEU B CA 1
ATOM 5109 C C . LEU B 1 69 ? -3.037 49.75 9.57 1 93.5 69 LEU B C 1
ATOM 5111 O O . LEU B 1 69 ? -3.418 48.719 9 1 93.5 69 LEU B O 1
ATOM 5115 N N . ILE B 1 70 ? -1.908 49.812 10.07 1 93.5 70 ILE B N 1
ATOM 5116 C CA . ILE B 1 70 ? -0.956 48.719 10.055 1 93.5 70 ILE B CA 1
ATOM 5117 C C . ILE B 1 70 ? -1.487 47.562 10.914 1 93.5 70 ILE B C 1
ATOM 5119 O O . ILE B 1 70 ? -1.352 46.406 10.539 1 93.5 70 ILE B O 1
ATOM 5123 N N . SER B 1 71 ? -2.043 47.875 12.023 1 92.19 71 SER B N 1
ATOM 5124 C CA . SER B 1 71 ? -2.611 46.875 12.898 1 92.19 71 SER B CA 1
ATOM 5125 C C . SER B 1 71 ? -3.777 46.156 12.234 1 92.19 71 SER B C 1
ATOM 5127 O O . SER B 1 71 ? -3.9 44.938 12.344 1 92.19 71 SER B O 1
ATOM 5129 N N . ILE B 1 72 ? -4.57 46.906 11.539 1 92.19 72 ILE B N 1
ATOM 5130 C CA . ILE B 1 72 ? -5.703 46.312 10.836 1 92.19 72 ILE B CA 1
ATOM 5131 C C . ILE B 1 72 ? -5.199 45.375 9.727 1 92.19 72 ILE B C 1
ATOM 5133 O O . ILE B 1 72 ? -5.754 44.312 9.508 1 92.19 72 ILE B O 1
ATOM 5137 N N . TYR B 1 73 ? -4.184 45.844 9.086 1 94.06 73 TYR B N 1
ATOM 5138 C CA . TYR B 1 73 ? -3.602 45.031 8.023 1 94.06 73 TYR B CA 1
ATOM 5139 C C . TYR B 1 73 ? -3.02 43.719 8.578 1 94.06 73 TYR B C 1
ATOM 5141 O O . TYR B 1 73 ? -3.244 42.656 8.023 1 94.06 73 TYR B O 1
ATOM 5149 N N . GLY B 1 74 ? -2.293 43.812 9.656 1 92.19 74 GLY B N 1
ATOM 5150 C CA . GLY B 1 74 ? -1.741 42.625 10.297 1 92.19 74 GLY B CA 1
ATOM 5151 C C . GLY B 1 74 ? -2.805 41.656 10.797 1 92.19 74 GLY B C 1
ATOM 5152 O O . GLY B 1 74 ? -2.713 40.438 10.578 1 92.19 74 GLY B O 1
ATOM 5153 N N . CYS B 1 75 ? -3.766 42.188 11.383 1 92 75 CYS B N 1
ATOM 5154 C CA . CYS B 1 75 ? -4.879 41.375 11.891 1 92 75 CYS B CA 1
ATOM 5155 C C . CYS B 1 75 ? -5.609 40.688 10.75 1 92 75 CYS B C 1
ATOM 5157 O O . CYS B 1 75 ? -5.887 39.469 10.836 1 92 75 CYS B O 1
ATOM 5159 N N . SER B 1 76 ? -5.848 41.438 9.734 1 93.81 76 SER B N 1
ATOM 5160 C CA . SER B 1 76 ? -6.586 40.875 8.602 1 93.81 76 SER B CA 1
ATOM 5161 C C . SER B 1 76 ? -5.801 39.75 7.93 1 93.81 76 SER B C 1
ATOM 5163 O O . SER B 1 76 ? -6.379 38.75 7.52 1 93.81 76 SER B O 1
ATOM 5165 N N . THR B 1 77 ? -4.582 39.844 7.82 1 93.25 77 THR B N 1
ATOM 5166 C CA . THR B 1 77 ? -3.744 38.844 7.184 1 93.25 77 THR B CA 1
ATOM 5167 C C . THR B 1 77 ? -3.709 37.562 8.016 1 93.25 77 THR B C 1
ATOM 5169 O O . THR B 1 77 ? -3.789 36.438 7.477 1 93.25 77 THR B O 1
ATOM 5172 N N . LEU B 1 78 ? -3.652 37.688 9.266 1 92 78 LEU B N 1
ATOM 5173 C CA . LEU B 1 78 ? -3.596 36.5 10.141 1 92 78 LEU B CA 1
ATOM 5174 C C . LEU B 1 78 ? -4.949 35.812 10.203 1 92 78 LEU B C 1
ATOM 5176 O O . LEU B 1 78 ? -5.012 34.594 10.25 1 92 78 LEU B O 1
ATOM 5180 N N . ILE B 1 79 ? -5.922 36.594 10.18 1 91.75 79 ILE B N 1
ATOM 5181 C CA . ILE B 1 79 ? -7.262 36 10.211 1 91.75 79 ILE B CA 1
ATOM 5182 C C . ILE B 1 79 ? -7.523 35.25 8.898 1 91.75 79 ILE B C 1
ATOM 5184 O O . ILE B 1 79 ? -8.164 34.219 8.898 1 91.75 79 ILE B O 1
ATOM 5188 N N . GLN B 1 80 ? -7.09 35.875 7.848 1 91.88 80 GLN B N 1
ATOM 5189 C CA . GLN B 1 80 ? -7.23 35.188 6.559 1 91.88 80 GLN B CA 1
ATOM 5190 C C . GLN B 1 80 ? -6.473 33.875 6.543 1 91.88 80 GLN B C 1
ATOM 5192 O O . GLN B 1 80 ? -6.949 32.875 5.98 1 91.88 80 GLN B O 1
ATOM 5197 N N . SER B 1 81 ? -5.375 33.812 7.078 1 86 81 SER B N 1
ATOM 5198 C CA . SER B 1 81 ? -4.594 32.594 7.172 1 86 81 SER B CA 1
ATOM 5199 C C . SER B 1 81 ? -5.305 31.547 8.031 1 86 81 SER B C 1
ATOM 5201 O O . SER B 1 81 ? -5.328 30.375 7.684 1 86 81 SER B O 1
ATOM 5203 N N . ALA B 1 82 ? -5.812 31.984 9.094 1 85.19 82 ALA B N 1
ATOM 5204 C CA . ALA B 1 82 ? -6.555 31.078 9.961 1 85.19 82 ALA B CA 1
ATOM 5205 C C . ALA B 1 82 ? -7.797 30.531 9.266 1 85.19 82 ALA B C 1
ATOM 5207 O O . ALA B 1 82 ? -8.164 29.375 9.445 1 85.19 82 ALA B O 1
ATOM 5208 N N . TYR B 1 83 ? -8.352 31.406 8.5 1 87.69 83 TYR B N 1
ATOM 5209 C CA . TYR B 1 83 ? -9.539 31.016 7.754 1 87.69 83 TYR B CA 1
ATOM 5210 C C . TYR B 1 83 ? -9.203 29.969 6.699 1 87.69 83 TYR B C 1
ATOM 5212 O O . TYR B 1 83 ? -9.945 29 6.52 1 87.69 83 TYR B O 1
ATOM 5220 N N . THR B 1 84 ? -8.188 30.094 6.059 1 82.56 84 THR B N 1
ATOM 5221 C CA . THR B 1 84 ? -7.758 29.156 5.039 1 82.56 84 THR B CA 1
ATOM 5222 C C . THR B 1 84 ? -7.438 27.797 5.656 1 82.56 84 THR B C 1
ATOM 5224 O O . THR B 1 84 ? -7.801 26.75 5.105 1 82.56 84 THR B O 1
ATOM 5227 N N . LYS B 1 85 ? -6.797 27.766 6.719 1 77 85 LYS B N 1
ATOM 5228 C CA . LYS B 1 85 ? -6.48 26.516 7.414 1 77 85 LYS B CA 1
ATOM 5229 C C . LYS B 1 85 ? -7.75 25.797 7.859 1 77 85 LYS B C 1
ATOM 5231 O O . LYS B 1 85 ? -7.84 24.578 7.77 1 77 85 LYS B O 1
ATOM 5236 N N . TRP B 1 86 ? -8.656 26.594 8.305 1 78.5 86 TRP B N 1
ATOM 5237 C CA . TRP B 1 86 ? -9.922 26.047 8.773 1 78.5 86 TRP B CA 1
ATOM 5238 C C . TRP B 1 86 ? -10.719 25.453 7.617 1 78.5 86 TRP B C 1
ATOM 5240 O O . TRP B 1 86 ? -11.359 24.406 7.766 1 78.5 86 TRP B O 1
ATOM 5250 N N . THR B 1 87 ? -10.641 25.984 6.477 1 78.38 87 THR B N 1
ATOM 5251 C CA . THR B 1 87 ? -11.461 25.562 5.348 1 78.38 87 THR B CA 1
ATOM 5252 C C . THR B 1 87 ? -10.758 24.438 4.57 1 78.38 87 THR B C 1
ATOM 5254 O O . THR B 1 87 ? -11.414 23.562 4 1 78.38 87 THR B O 1
ATOM 5257 N N . GLU B 1 88 ? -9.578 24.453 4.555 1 71.19 88 GLU B N 1
ATOM 5258 C CA . GLU B 1 88 ? -8.844 23.516 3.705 1 71.19 88 GLU B CA 1
ATOM 5259 C C . GLU B 1 88 ? -8.609 22.203 4.43 1 71.19 88 GLU B C 1
ATOM 5261 O O . GLU B 1 88 ? -8.531 21.141 3.793 1 71.19 88 GLU B O 1
ATOM 5266 N N . THR B 1 89 ? -8.453 22.219 5.621 1 71 89 THR B N 1
ATOM 5267 C CA . THR B 1 89 ? -8.141 20.969 6.297 1 71 89 THR B CA 1
ATOM 5268 C C . THR B 1 89 ? -9.008 20.781 7.539 1 71 89 THR B C 1
ATOM 5270 O O . THR B 1 89 ? -8.492 20.719 8.656 1 71 89 THR B O 1
ATOM 5273 N N . PRO B 1 90 ? -10.273 20.531 7.234 1 71.19 90 PRO B N 1
ATOM 5274 C CA . PRO B 1 90 ? -11.141 20.453 8.414 1 71.19 90 PRO B CA 1
ATOM 5275 C C . PRO B 1 90 ? -11.047 19.109 9.125 1 71.19 90 PRO B C 1
ATOM 5277 O O . PRO B 1 90 ? -11.312 19.031 10.328 1 71.19 90 PRO B O 1
ATOM 5280 N N . VAL B 1 91 ? -10.727 18.156 8.406 1 77.5 91 VAL B N 1
ATOM 5281 C CA . VAL B 1 91 ? -10.797 16.812 8.977 1 77.5 91 VAL B CA 1
ATOM 5282 C C . VAL B 1 91 ? -9.398 16.203 9.031 1 77.5 91 VAL B C 1
ATOM 5284 O O . VAL B 1 91 ? -8.547 16.5 8.18 1 77.5 91 VAL B O 1
ATOM 5287 N N . ILE B 1 92 ? -9.195 15.477 10.141 1 79.44 92 ILE B N 1
ATOM 5288 C CA . ILE B 1 92 ? -7.926 14.773 10.297 1 79.44 92 ILE B CA 1
ATOM 5289 C C . ILE B 1 92 ? -8.188 13.312 10.648 1 79.44 92 ILE B C 1
ATOM 5291 O O . ILE B 1 92 ? -9.156 13 11.352 1 79.44 92 ILE B O 1
ATOM 5295 N N . VAL B 1 93 ? -7.406 12.477 10.055 1 84.88 93 VAL B N 1
ATOM 5296 C CA . VAL B 1 93 ? -7.449 11.07 10.445 1 84.88 93 VAL B CA 1
ATOM 5297 C C . VAL B 1 93 ? -6.266 10.75 11.359 1 84.88 93 VAL B C 1
ATOM 5299 O O . VAL B 1 93 ? -5.113 11.008 11 1 84.88 93 VAL B O 1
ATOM 5302 N N . SER B 1 94 ? -6.578 10.336 12.555 1 85.56 94 SER B N 1
ATOM 5303 C CA . SER B 1 94 ? -5.555 9.992 13.539 1 85.56 94 SER B CA 1
ATOM 5304 C C . SER B 1 94 ? -5.859 8.656 14.211 1 85.56 94 SER B C 1
ATOM 5306 O O . SER B 1 94 ? -6.91 8.062 13.969 1 85.56 94 SER B O 1
ATOM 5308 N N . PHE B 1 95 ? -4.832 8.234 14.914 1 86.75 95 PHE B N 1
ATOM 5309 C CA . PHE B 1 95 ? -5.062 7.023 15.695 1 86.75 95 PHE B CA 1
ATOM 5310 C C . PHE B 1 95 ? -6.035 7.293 16.844 1 86.75 95 PHE B C 1
ATOM 5312 O O . PHE B 1 95 ? -5.988 8.352 17.469 1 86.75 95 PHE B O 1
ATOM 5319 N N . ALA B 1 96 ? -6.809 6.25 17.031 1 85.94 96 ALA B N 1
ATOM 5320 C CA . ALA B 1 96 ? -7.734 6.363 18.156 1 85.94 96 ALA B CA 1
ATOM 5321 C C . ALA B 1 96 ? -6.984 6.355 19.484 1 85.94 96 ALA B C 1
ATOM 5323 O O . ALA B 1 96 ? -5.934 5.727 19.609 1 85.94 96 ALA B O 1
ATOM 5324 N N . GLU B 1 97 ? -7.539 7.062 20.438 1 82.75 97 GLU B N 1
ATOM 5325 C CA . GLU B 1 97 ? -6.922 7.18 21.75 1 82.75 97 GLU B CA 1
ATOM 5326 C C . GLU B 1 97 ? -6.926 5.84 22.484 1 82.75 97 GLU B C 1
ATOM 5328 O O . GLU B 1 97 ? -5.957 5.5 23.172 1 82.75 97 GLU B O 1
ATOM 5333 N N . LYS B 1 98 ? -7.984 5.164 22.281 1 87.5 98 LYS B N 1
ATOM 5334 C CA . LYS B 1 98 ? -8.125 3.881 22.969 1 87.5 98 LYS B CA 1
ATOM 5335 C C . LYS B 1 98 ? -8.016 2.721 21.984 1 87.5 98 LYS B C 1
ATOM 5337 O O . LYS B 1 98 ? -8.484 2.812 20.844 1 87.5 98 LYS B O 1
ATOM 5342 N N . SER B 1 99 ? -7.43 1.693 22.438 1 92.12 99 SER B N 1
ATOM 5343 C CA . SER B 1 99 ? -7.375 0.476 21.641 1 92.12 99 SER B CA 1
ATOM 5344 C C . SER B 1 99 ? -8.734 -0.212 21.578 1 92.12 99 SER B C 1
ATOM 5346 O O . SER B 1 99 ? -9.547 -0.066 22.5 1 92.12 99 SER B O 1
ATOM 5348 N N . THR B 1 100 ? -8.953 -0.826 20.516 1 93.19 100 THR B N 1
ATOM 5349 C CA . THR B 1 100 ? -10.195 -1.562 20.328 1 93.19 100 THR B CA 1
ATOM 5350 C C . THR B 1 100 ? -9.984 -3.057 20.562 1 93.19 100 THR B C 1
ATOM 5352 O O . THR B 1 100 ? -9.195 -3.688 19.844 1 93.19 100 THR B O 1
ATOM 5355 N N . PRO B 1 101 ? -10.656 -3.566 21.531 1 95.31 101 PRO B N 1
ATOM 5356 C CA . PRO B 1 101 ? -10.523 -5.012 21.734 1 95.31 101 PRO B CA 1
ATOM 5357 C C . PRO B 1 101 ? -11.094 -5.82 20.562 1 95.31 101 PRO B C 1
ATOM 5359 O O . PRO B 1 101 ? -11.992 -5.34 19.859 1 95.31 101 PRO B O 1
ATOM 5362 N N . VAL B 1 102 ? -10.727 -7.039 20.359 1 95.31 102 VAL B N 1
ATOM 5363 C CA . VAL B 1 102 ? -11.078 -7.859 19.203 1 95.31 102 VAL B CA 1
ATOM 5364 C C . VAL B 1 102 ? -12.562 -8.211 19.25 1 95.31 102 VAL B C 1
ATOM 5366 O O . VAL B 1 102 ? -13.188 -8.445 18.219 1 95.31 102 VAL B O 1
ATOM 5369 N N . TRP B 1 103 ? -13.148 -8.273 20.422 1 95 103 TRP B N 1
ATOM 5370 C CA . TRP B 1 103 ? -14.547 -8.672 20.5 1 95 103 TRP B CA 1
ATOM 5371 C C . TRP B 1 103 ? -15.461 -7.543 20.016 1 95 103 TRP B C 1
ATOM 5373 O O . TRP B 1 103 ? -16.672 -7.73 19.891 1 95 103 TRP B O 1
ATOM 5383 N N . ASN B 1 104 ? -14.891 -6.359 19.75 1 94.25 104 ASN B N 1
ATOM 5384 C CA . ASN B 1 104 ? -15.664 -5.273 19.172 1 94.25 104 ASN B CA 1
ATOM 5385 C C . ASN B 1 104 ? -15.43 -5.172 17.656 1 94.25 104 ASN B C 1
ATOM 5387 O O . ASN B 1 104 ? -16.016 -4.312 17 1 94.25 104 ASN B O 1
ATOM 5391 N N . ILE B 1 105 ? -14.586 -5.941 17.125 1 95.94 105 ILE B N 1
ATOM 5392 C CA . ILE B 1 105 ? -14.328 -6.035 15.695 1 95.94 105 ILE B CA 1
ATOM 5393 C C . ILE B 1 105 ? -14.875 -7.355 15.156 1 95.94 105 ILE B C 1
ATOM 5395 O O . ILE B 1 105 ? -14.523 -8.43 15.656 1 95.94 105 ILE B O 1
ATOM 5399 N N . PRO B 1 106 ? -15.711 -7.238 14.195 1 96.69 106 PRO B N 1
ATOM 5400 C CA . PRO B 1 106 ? -16.234 -8.5 13.664 1 96.69 106 PRO B CA 1
ATOM 5401 C C . PRO B 1 106 ? -15.148 -9.375 13.039 1 96.69 106 PRO B C 1
ATOM 5403 O O . PRO B 1 106 ? -14.25 -8.859 12.367 1 96.69 106 PRO B O 1
ATOM 5406 N N . PHE B 1 107 ? -15.227 -10.703 13.352 1 97.25 107 PHE B N 1
ATOM 5407 C CA . PHE B 1 107 ? -14.352 -11.633 12.641 1 97.25 107 PHE B CA 1
ATOM 5408 C C . PHE B 1 107 ? -14.555 -11.539 11.141 1 97.25 107 PHE B C 1
ATOM 5410 O O . PHE B 1 107 ? -15.68 -11.328 10.672 1 97.25 107 PHE B O 1
ATOM 5417 N N . PRO B 1 108 ? -13.5 -11.656 10.344 1 97.94 108 PRO B N 1
ATOM 5418 C CA . PRO B 1 108 ? -13.688 -11.484 8.898 1 97.94 108 PRO B CA 1
ATOM 5419 C C . PRO B 1 108 ? -14.586 -12.562 8.289 1 97.94 108 PRO B C 1
ATOM 5421 O O . PRO B 1 108 ? -14.641 -13.68 8.797 1 97.94 108 PRO B O 1
ATOM 5424 N N . ALA B 1 109 ? -15.281 -12.086 7.289 1 98.06 109 ALA B N 1
ATOM 5425 C CA . ALA B 1 109 ? -15.883 -13.086 6.41 1 98.06 109 ALA B CA 1
ATOM 5426 C C . ALA B 1 109 ? -14.82 -13.828 5.613 1 98.06 109 ALA B C 1
ATOM 5428 O O . ALA B 1 109 ? -13.867 -13.211 5.117 1 98.06 109 ALA B O 1
ATOM 5429 N N . VAL B 1 110 ? -14.938 -15.109 5.543 1 98.25 110 VAL B N 1
ATOM 5430 C CA . VAL B 1 110 ? -13.969 -15.945 4.84 1 98.25 110 VAL B CA 1
ATOM 5431 C C . VAL B 1 110 ? -14.648 -16.641 3.658 1 98.25 110 VAL B C 1
ATOM 5433 O O . VAL B 1 110 ? -15.484 -17.531 3.848 1 98.25 110 VAL B O 1
ATOM 5436 N N . THR B 1 111 ? -14.281 -16.219 2.473 1 98.31 111 THR B N 1
ATOM 5437 C CA . THR B 1 111 ? -14.82 -16.844 1.27 1 98.31 111 THR B CA 1
ATOM 5438 C C . THR B 1 111 ? -13.789 -17.781 0.642 1 98.31 111 THR B C 1
ATOM 5440 O O . THR B 1 111 ? -12.695 -17.359 0.272 1 98.31 111 THR B O 1
ATOM 5443 N N . VAL B 1 112 ? -14.141 -19.031 0.535 1 98.31 112 VAL B N 1
ATOM 5444 C CA . VAL B 1 112 ? -13.25 -20.062 0.02 1 98.31 112 VAL B CA 1
ATOM 5445 C C . VAL B 1 112 ? -13.766 -20.562 -1.331 1 98.31 112 VAL B C 1
ATOM 5447 O O . VAL B 1 112 ? -14.906 -21.016 -1.441 1 98.31 112 VAL B O 1
ATOM 5450 N N . CYS B 1 113 ? -12.938 -20.484 -2.328 1 97.06 113 CYS B N 1
ATOM 5451 C CA . CYS B 1 113 ? -13.273 -20.969 -3.666 1 97.06 113 CYS B CA 1
ATOM 5452 C C . CYS B 1 113 ? -12.336 -22.094 -4.094 1 97.06 113 CYS B C 1
ATOM 5454 O O . CYS B 1 113 ? -11.117 -21.922 -4.086 1 97.06 113 CYS B O 1
ATOM 5456 N N . SER B 1 114 ? -12.891 -23.188 -4.477 1 96.25 114 SER B N 1
ATOM 5457 C CA . SER B 1 114 ? -12.07 -24.266 -5.008 1 96.25 114 SER B CA 1
ATOM 5458 C C . SER B 1 114 ? -11.633 -23.984 -6.438 1 96.25 114 SER B C 1
ATOM 5460 O O . SER B 1 114 ? -12.398 -23.438 -7.23 1 96.25 114 SER B O 1
ATOM 5462 N N . GLU B 1 115 ? -10.445 -24.406 -6.73 1 95 115 GLU B N 1
ATOM 5463 C CA . GLU B 1 115 ? -9.961 -24.266 -8.102 1 95 115 GLU B CA 1
ATOM 5464 C C . GLU B 1 115 ? -10.516 -25.391 -8.992 1 95 115 GLU B C 1
ATOM 5466 O O . GLU B 1 115 ? -10.43 -25.312 -10.219 1 95 115 GLU B O 1
ATOM 5471 N N . THR B 1 116 ? -11.117 -26.375 -8.375 1 93.88 116 THR B N 1
ATOM 5472 C CA . THR B 1 116 ? -11.82 -27.406 -9.117 1 93.88 116 THR B CA 1
ATOM 5473 C C . THR B 1 116 ? -13.266 -26.984 -9.398 1 93.88 116 THR B C 1
ATOM 5475 O O . THR B 1 116 ? -14.125 -27.094 -8.516 1 93.88 116 THR B O 1
ATOM 5478 N N . LYS B 1 117 ? -13.5 -26.609 -10.602 1 93.62 117 LYS B N 1
ATOM 5479 C CA . LYS B 1 117 ? -14.82 -26.094 -10.953 1 93.62 117 LYS B CA 1
ATOM 5480 C C . LYS B 1 117 ? -15.758 -27.219 -11.375 1 93.62 117 LYS B C 1
ATOM 5482 O O . LYS B 1 117 ? -16.984 -27.094 -11.242 1 93.62 117 LYS B O 1
ATOM 5487 N N . ARG B 1 118 ? -15.227 -28.188 -11.953 1 91.69 118 ARG B N 1
ATOM 5488 C CA . ARG B 1 118 ? -15.945 -29.375 -12.359 1 91.69 118 ARG B CA 1
ATOM 5489 C C . ARG B 1 118 ? -15.117 -30.641 -12.094 1 91.69 118 ARG B C 1
ATOM 5491 O O . ARG B 1 118 ? -13.938 -30.688 -12.461 1 91.69 118 ARG B O 1
ATOM 5498 N N . VAL B 1 119 ? -15.742 -31.578 -11.461 1 88.56 119 VAL B N 1
ATOM 5499 C CA . VAL B 1 119 ? -15.031 -32.812 -11.148 1 88.56 119 VAL B CA 1
ATOM 5500 C C . VAL B 1 119 ? -14.789 -33.625 -12.43 1 88.56 119 VAL B C 1
ATOM 5502 O O . VAL B 1 119 ? -15.719 -33.906 -13.18 1 88.56 119 VAL B O 1
ATOM 5505 N N . LEU B 1 120 ? -13.531 -33.844 -12.703 1 84 120 LEU B N 1
ATOM 5506 C CA . LEU B 1 120 ? -13.18 -34.625 -13.883 1 84 120 LEU B CA 1
ATOM 5507 C C . LEU B 1 120 ? -13.484 -36.094 -13.656 1 84 120 LEU B C 1
ATOM 5509 O O . LEU B 1 120 ? -13.125 -36.656 -12.617 1 84 120 LEU B O 1
ATOM 5513 N N . LYS B 1 121 ? -14.312 -36.531 -14.477 1 74.75 121 LYS B N 1
ATOM 5514 C CA . LYS B 1 121 ? -14.609 -37.969 -14.406 1 74.75 121 LYS B CA 1
ATOM 5515 C C . LYS B 1 121 ? -13.547 -38.781 -15.133 1 74.75 121 LYS B C 1
ATOM 5517 O O . LYS B 1 121 ? -12.703 -38.25 -15.836 1 74.75 121 LYS B O 1
ATOM 5522 N N . GLN B 1 122 ? -13.367 -40.125 -14.844 1 64.44 122 GLN B N 1
ATOM 5523 C CA . GLN B 1 122 ? -12.359 -41.031 -15.367 1 64.44 122 GLN B CA 1
ATOM 5524 C C . GLN B 1 122 ? -12.289 -40.969 -16.891 1 64.44 122 GLN B C 1
ATOM 5526 O O . GLN B 1 122 ? -13.289 -40.688 -17.562 1 64.44 122 GLN B O 1
ATOM 5531 N N . LYS B 1 123 ? -10.914 -40.938 -17.438 1 58.88 123 LYS B N 1
ATOM 5532 C CA . LYS B 1 123 ? -10.594 -40.844 -18.844 1 58.88 123 LYS B CA 1
ATOM 5533 C C . LYS B 1 123 ? -11.477 -41.781 -19.672 1 58.88 123 LYS B C 1
ATOM 5535 O O . LYS B 1 123 ? -11.641 -42.969 -19.344 1 58.88 123 LYS B O 1
ATOM 5540 N N . GLY B 1 124 ? -12.156 -41.312 -20.734 1 56.47 124 GLY B N 1
ATOM 5541 C CA . GLY B 1 124 ? -12.953 -42.062 -21.672 1 56.47 124 GLY B CA 1
ATOM 5542 C C . GLY B 1 124 ? -14.445 -41.875 -21.516 1 56.47 124 GLY B C 1
ATOM 5543 O O . GLY B 1 124 ? -15.219 -42.125 -22.438 1 56.47 124 GLY B O 1
ATOM 5544 N N . LYS B 1 125 ? -14.891 -41.438 -20.328 1 60.78 125 LYS B N 1
ATOM 5545 C CA . LYS B 1 125 ? -16.328 -41.375 -20.125 1 60.78 125 LYS B CA 1
ATOM 5546 C C . LYS B 1 125 ? -16.859 -39.969 -20.5 1 60.78 125 LYS B C 1
ATOM 5548 O O . LYS B 1 125 ? -17.953 -39.875 -21.062 1 60.78 125 LYS B O 1
ATOM 5553 N N . GLU B 1 126 ? -16.109 -38.906 -20 1 65.5 126 GLU B N 1
ATOM 5554 C CA . GLU B 1 126 ? -16.609 -37.562 -20.297 1 65.5 126 GLU B CA 1
ATOM 5555 C C . GLU B 1 126 ? -15.555 -36.719 -21.016 1 65.5 126 GLU B C 1
ATOM 5557 O O . GLU B 1 126 ? -14.352 -36.969 -20.859 1 65.5 126 GLU B O 1
ATOM 5562 N N . THR B 1 127 ? -16.094 -35.969 -21.938 1 79.81 127 THR B N 1
ATOM 5563 C CA . THR B 1 127 ? -15.211 -35.062 -22.656 1 79.81 127 THR B CA 1
ATOM 5564 C C . THR B 1 127 ? -14.664 -34 -21.734 1 79.81 127 THR B C 1
ATOM 5566 O O . THR B 1 127 ? -15.398 -33.438 -20.922 1 79.81 127 THR B O 1
ATOM 5569 N N . THR B 1 128 ? -13.43 -33.875 -21.75 1 84.06 128 THR B N 1
ATOM 5570 C CA . THR B 1 128 ? -12.773 -32.875 -20.906 1 84.06 128 THR B CA 1
ATOM 5571 C C . THR B 1 128 ? -12.961 -31.469 -21.469 1 84.06 128 THR B C 1
ATOM 5573 O O . THR B 1 128 ? -13.32 -31.297 -22.641 1 84.06 128 THR B O 1
ATOM 5576 N N . TYR B 1 129 ? -12.875 -30.469 -20.562 1 89.06 129 TYR B N 1
ATOM 5577 C CA . TYR B 1 129 ? -12.945 -29.078 -20.984 1 89.06 129 TYR B CA 1
ATOM 5578 C C . TYR B 1 129 ? -11.93 -28.797 -22.094 1 89.06 129 TYR B C 1
ATOM 5580 O O . TYR B 1 129 ? -12.242 -28.109 -23.078 1 89.06 129 TYR B O 1
ATOM 5588 N N . ALA B 1 130 ? -10.758 -29.328 -21.938 1 87.31 130 ALA B N 1
ATOM 5589 C CA . ALA B 1 130 ? -9.688 -29.109 -22.922 1 87.31 130 ALA B CA 1
ATOM 5590 C C . ALA B 1 130 ? -10.086 -29.609 -24.297 1 87.31 130 ALA B C 1
ATOM 5592 O O . ALA B 1 130 ? -9.836 -28.953 -25.312 1 87.31 130 ALA B O 1
ATOM 5593 N N . ASP B 1 131 ? -10.703 -30.75 -24.359 1 87.5 131 ASP B N 1
ATOM 5594 C CA . ASP B 1 131 ? -11.117 -31.344 -25.625 1 87.5 131 ASP B CA 1
ATOM 5595 C C . ASP B 1 131 ? -12.211 -30.516 -26.297 1 87.5 131 ASP B C 1
ATOM 5597 O O . ASP B 1 131 ? -12.141 -30.25 -27.5 1 87.5 131 ASP B O 1
ATOM 5601 N N . LEU B 1 132 ? -13.164 -30.188 -25.5 1 89.62 132 LEU B N 1
ATOM 5602 C CA . LEU B 1 132 ? -14.273 -29.406 -26.047 1 89.62 132 LEU B CA 1
ATOM 5603 C C . LEU B 1 132 ? -13.797 -28.047 -26.516 1 89.62 132 LEU B C 1
ATOM 5605 O O . LEU B 1 132 ? -14.227 -27.562 -27.562 1 89.62 132 LEU B O 1
ATOM 5609 N N . TYR B 1 133 ? -12.945 -27.453 -25.734 1 90.19 133 TYR B N 1
ATOM 5610 C CA . TYR B 1 133 ? -12.43 -26.141 -26.094 1 90.19 133 TYR B CA 1
ATOM 5611 C C . TYR B 1 133 ? -11.609 -26.203 -27.375 1 90.19 133 TYR B C 1
ATOM 5613 O O . TYR B 1 133 ? -11.688 -25.312 -28.219 1 90.19 133 TYR B O 1
ATOM 5621 N N . SER B 1 134 ? -10.789 -27.234 -27.5 1 88.31 134 SER B N 1
ATOM 5622 C CA . SER B 1 134 ? -9.992 -27.406 -28.703 1 88.31 134 SER B CA 1
ATOM 5623 C C . SER B 1 134 ? -10.891 -27.594 -29.922 1 88.31 134 SER B C 1
ATOM 5625 O O . SER B 1 134 ? -10.625 -27.016 -30.984 1 88.31 134 SER B O 1
ATOM 5627 N N . GLN B 1 135 ? -11.93 -28.422 -29.75 1 90.69 135 GLN B N 1
ATOM 5628 C CA . GLN B 1 135 ? -12.875 -28.641 -30.844 1 90.69 135 GLN B CA 1
ATOM 5629 C C . GLN B 1 135 ? -13.594 -27.344 -31.203 1 90.69 135 GLN B C 1
ATOM 5631 O O . GLN B 1 135 ? -13.781 -27.047 -32.375 1 90.69 135 GLN B O 1
ATOM 5636 N N . PHE B 1 136 ? -14 -26.672 -30.188 1 91.88 136 PHE B N 1
ATOM 5637 C CA . PHE B 1 136 ? -14.688 -25.391 -30.391 1 91.88 136 PHE B CA 1
ATOM 5638 C C . PHE B 1 136 ? -13.812 -24.422 -31.172 1 91.88 136 PHE B C 1
ATOM 5640 O O . PHE B 1 136 ? -14.266 -23.781 -32.125 1 91.88 136 PHE B O 1
ATOM 5647 N N . ARG B 1 137 ? -12.531 -24.312 -30.797 1 89.56 137 ARG B N 1
ATOM 5648 C CA . ARG B 1 137 ? -11.586 -23.422 -31.438 1 89.56 137 ARG B CA 1
ATOM 5649 C C . ARG B 1 137 ? -11.367 -23.828 -32.906 1 89.56 137 ARG B C 1
ATOM 5651 O O . ARG B 1 137 ? -11.281 -22.969 -33.781 1 89.56 137 ARG B O 1
ATOM 5658 N N . GLU B 1 138 ? -11.297 -25.078 -33.094 1 90.81 138 GLU B N 1
ATOM 5659 C CA . GLU B 1 138 ? -11.117 -25.578 -34.469 1 90.81 138 GLU B CA 1
ATOM 5660 C C . GLU B 1 138 ? -12.328 -25.234 -35.344 1 90.81 138 GLU B C 1
ATOM 5662 O O . GLU B 1 138 ? -12.172 -24.812 -36.469 1 90.81 138 GLU B O 1
ATOM 5667 N N . ASP B 1 139 ? -13.453 -25.438 -34.781 1 91.69 139 ASP B N 1
ATOM 5668 C CA . ASP B 1 139 ? -14.68 -25.125 -35.531 1 91.69 139 ASP B CA 1
ATOM 5669 C C . ASP B 1 139 ? -14.789 -23.641 -35.812 1 91.69 139 ASP B C 1
ATOM 5671 O O . ASP B 1 139 ? -15.234 -23.234 -36.906 1 91.69 139 ASP B O 1
ATOM 5675 N N . MET B 1 140 ? -14.422 -22.844 -34.875 1 88.88 140 MET B N 1
ATOM 5676 C CA . MET B 1 140 ? -14.461 -21.406 -35.031 1 88.88 140 MET B CA 1
ATOM 5677 C C . MET B 1 140 ? -13.523 -20.953 -36.156 1 88.88 140 MET B C 1
ATOM 5679 O O . MET B 1 140 ? -13.891 -20.141 -37 1 88.88 140 MET B O 1
ATOM 5683 N N . ARG B 1 141 ? -12.375 -21.531 -36.156 1 88.56 141 ARG B N 1
ATOM 5684 C CA . ARG B 1 141 ? -11.383 -21.172 -37.188 1 88.56 141 ARG B CA 1
ATOM 5685 C C . ARG B 1 141 ? -11.852 -21.594 -38.562 1 88.56 141 ARG B C 1
ATOM 5687 O O . ARG B 1 141 ? -11.594 -20.906 -39.562 1 88.56 141 ARG B O 1
ATOM 5694 N N . ALA B 1 142 ? -12.586 -22.672 -38.562 1 92.12 142 ALA B N 1
ATOM 5695 C CA . ALA B 1 142 ? -13.094 -23.188 -39.844 1 92.12 142 ALA B CA 1
ATOM 5696 C C . ALA B 1 142 ? -14.445 -22.578 -40.188 1 92.12 142 ALA B C 1
ATOM 5698 O O . ALA B 1 142 ? -15.07 -22.953 -41.188 1 92.12 142 ALA B O 1
ATOM 5699 N N . SER B 1 143 ? -14.938 -21.672 -39.406 1 88.19 143 SER B N 1
ATOM 5700 C CA . SER B 1 143 ? -16.234 -21.016 -39.594 1 88.19 143 SER B CA 1
ATOM 5701 C C . SER B 1 143 ? -17.359 -22.016 -39.656 1 88.19 143 SER B C 1
ATOM 5703 O O . SER B 1 143 ? -18.234 -21.922 -40.531 1 88.19 143 SER B O 1
ATOM 5705 N N . ARG B 1 144 ? -17.203 -23.031 -38.844 1 89.88 144 ARG B N 1
ATOM 5706 C CA . ARG B 1 144 ? -18.234 -24.047 -38.75 1 89.88 144 ARG B CA 1
ATOM 5707 C C . ARG B 1 144 ? -19.016 -23.906 -37.438 1 89.88 144 ARG B C 1
ATOM 5709 O O . ARG B 1 144 ? -18.516 -23.328 -36.469 1 89.88 144 ARG B O 1
ATOM 5716 N N . VAL B 1 145 ? -20.219 -24.406 -37.531 1 88.19 145 VAL B N 1
ATOM 5717 C CA . VAL B 1 145 ? -21.047 -24.375 -36.312 1 88.19 145 VAL B CA 1
ATOM 5718 C C . VAL B 1 145 ? -20.562 -25.453 -35.344 1 88.19 145 VAL B C 1
ATOM 5720 O O . VAL B 1 145 ? -20.344 -26.609 -35.719 1 88.19 145 VAL B O 1
ATOM 5723 N N . PHE B 1 146 ? -20.297 -25.078 -34.156 1 91.56 146 PHE B N 1
ATOM 5724 C CA . PHE B 1 146 ? -19.812 -25.984 -33.125 1 91.56 146 PHE B CA 1
ATOM 5725 C C . PHE B 1 146 ? -20.922 -26.938 -32.688 1 91.56 146 PHE B C 1
ATOM 5727 O O . PHE B 1 146 ? -21.859 -26.531 -31.984 1 91.56 146 PHE B O 1
ATOM 5734 N N . ARG B 1 147 ? -20.875 -28.172 -33.188 1 87.69 147 ARG B N 1
ATOM 5735 C CA . ARG B 1 147 ? -21.797 -29.25 -32.812 1 87.69 147 ARG B CA 1
ATOM 5736 C C . ARG B 1 147 ? -21.047 -30.562 -32.562 1 87.69 147 ARG B C 1
ATOM 5738 O O . ARG B 1 147 ? -21.062 -31.453 -33.438 1 87.69 147 ARG B O 1
ATOM 5745 N N . PRO B 1 148 ? -20.438 -30.516 -31.375 1 86.56 148 PRO B N 1
ATOM 5746 C CA . PRO B 1 148 ? -19.656 -31.734 -31.109 1 86.56 148 PRO B CA 1
ATOM 5747 C C . PRO B 1 148 ? -20.531 -32.969 -31.047 1 86.56 148 PRO B C 1
ATOM 5749 O O . PRO B 1 148 ? -21.672 -32.906 -30.594 1 86.56 148 PRO B O 1
ATOM 5752 N N . GLU B 1 149 ? -19.922 -34.094 -31.469 1 83.19 149 GLU B N 1
ATOM 5753 C CA . GLU B 1 149 ? -20.609 -35.375 -31.469 1 83.19 149 GLU B CA 1
ATOM 5754 C C . GLU B 1 149 ? -20.5 -36.062 -30.109 1 83.19 149 GLU B C 1
ATOM 5756 O O . GLU B 1 149 ? -19.5 -35.906 -29.406 1 83.19 149 GLU B O 1
ATOM 5761 N N . ASN B 1 150 ? -21.5 -36.688 -29.594 1 83.44 150 ASN B N 1
ATOM 5762 C CA . ASN B 1 150 ? -21.516 -37.5 -28.391 1 83.44 150 ASN B CA 1
ATOM 5763 C C . ASN B 1 150 ? -21.438 -36.656 -27.125 1 83.44 150 ASN B C 1
ATOM 5765 O O . ASN B 1 150 ? -20.75 -37 -26.172 1 83.44 150 ASN B O 1
ATOM 5769 N N . VAL B 1 151 ? -21.781 -35.375 -27.281 1 88.44 151 VAL B N 1
ATOM 5770 C CA . VAL B 1 151 ? -21.859 -34.5 -26.109 1 88.44 151 VAL B CA 1
ATOM 5771 C C . VAL B 1 151 ? -23.312 -34.25 -25.75 1 88.44 151 VAL B C 1
ATOM 5773 O O . VAL B 1 151 ? -24.125 -33.875 -26.594 1 88.44 151 VAL B O 1
ATOM 5776 N N . SER B 1 152 ? -23.672 -34.594 -24.562 1 88.88 152 SER B N 1
ATOM 5777 C CA . SER B 1 152 ? -25.047 -34.438 -24.094 1 88.88 152 SER B CA 1
ATOM 5778 C C . SER B 1 152 ? -25.391 -32.969 -23.922 1 88.88 152 SER B C 1
ATOM 5780 O O . SER B 1 152 ? -24.5 -32.094 -23.891 1 88.88 152 SER B O 1
ATOM 5782 N N . ALA B 1 153 ? -26.688 -32.688 -23.844 1 89.31 153 ALA B N 1
ATOM 5783 C CA . ALA B 1 153 ? -27.156 -31.328 -23.625 1 89.31 153 ALA B CA 1
ATOM 5784 C C . ALA B 1 153 ? -26.625 -30.766 -22.312 1 89.31 153 ALA B C 1
ATOM 5786 O O . ALA B 1 153 ? -26.281 -29.578 -22.234 1 89.31 153 ALA B O 1
ATOM 5787 N N . LEU B 1 154 ? -26.547 -31.578 -21.344 1 90.31 154 LEU B N 1
ATOM 5788 C CA . LEU B 1 154 ? -26.062 -31.156 -20.031 1 90.31 154 LEU B CA 1
ATOM 5789 C C . LEU B 1 154 ? -24.578 -30.797 -20.078 1 90.31 154 LEU B C 1
ATOM 5791 O O . LEU B 1 154 ? -24.156 -29.812 -19.469 1 90.31 154 LEU B O 1
ATOM 5795 N N . GLU B 1 155 ? -23.859 -31.578 -20.812 1 90.88 155 GLU B N 1
ATOM 5796 C CA . GLU B 1 155 ? -22.438 -31.328 -20.953 1 90.88 155 GLU B CA 1
ATOM 5797 C C . GLU B 1 155 ? -22.188 -30.031 -21.719 1 90.88 155 GLU B C 1
ATOM 5799 O O . GLU B 1 155 ? -21.219 -29.312 -21.438 1 90.88 155 GLU B O 1
ATOM 5804 N N . MET B 1 156 ? -23 -29.781 -22.641 1 92.81 156 MET B N 1
ATOM 5805 C CA . MET B 1 156 ? -22.875 -28.547 -23.422 1 92.81 156 MET B CA 1
ATOM 5806 C C . MET B 1 156 ? -23.156 -27.328 -22.547 1 92.81 156 MET B C 1
ATOM 5808 O O . MET B 1 156 ? -22.484 -26.297 -22.688 1 92.81 156 MET B O 1
ATOM 5812 N N . GLU B 1 157 ? -24.172 -27.453 -21.672 1 94.38 157 GLU B N 1
ATOM 5813 C CA . GLU B 1 157 ? -24.453 -26.375 -20.734 1 94.38 157 GLU B CA 1
ATOM 5814 C C . GLU B 1 157 ? -23.25 -26.125 -19.812 1 94.38 157 GLU B C 1
ATOM 5816 O O . GLU B 1 157 ? -22.922 -24.969 -19.547 1 94.38 157 GLU B O 1
ATOM 5821 N N . GLU B 1 158 ? -22.688 -27.203 -19.406 1 94.06 158 GLU B N 1
ATOM 5822 C CA . GLU B 1 158 ? -21.516 -27.094 -18.531 1 94.06 158 GLU B CA 1
ATOM 5823 C C . GLU B 1 158 ? -20.344 -26.422 -19.266 1 94.06 158 GLU B C 1
ATOM 5825 O O . GLU B 1 158 ? -19.656 -25.578 -18.688 1 94.06 158 GLU B O 1
ATOM 5830 N N . PHE B 1 159 ? -20.156 -26.781 -20.469 1 93.69 159 PHE B N 1
ATOM 5831 C CA . PHE B 1 159 ? -19.078 -26.203 -21.266 1 93.69 159 PHE B CA 1
ATOM 5832 C C . PHE B 1 159 ? -19.266 -24.703 -21.438 1 93.69 159 PHE B C 1
ATOM 5834 O O . PHE B 1 159 ? -18.328 -23.922 -21.203 1 93.69 159 PHE B O 1
ATOM 5841 N N . ARG B 1 160 ? -20.469 -24.297 -21.781 1 94.12 160 ARG B N 1
ATOM 5842 C CA . ARG B 1 160 ? -20.781 -22.875 -21.953 1 94.12 160 ARG B CA 1
ATOM 5843 C C . ARG B 1 160 ? -20.516 -22.094 -20.672 1 94.12 160 ARG B C 1
ATOM 5845 O O . ARG B 1 160 ? -20.031 -20.969 -20.719 1 94.12 160 ARG B O 1
ATOM 5852 N N . THR B 1 161 ? -20.812 -22.703 -19.562 1 95.38 161 THR B N 1
ATOM 5853 C CA . THR B 1 161 ? -20.609 -22.062 -18.266 1 95.38 161 THR B CA 1
ATOM 5854 C C . THR B 1 161 ? -19.141 -22.016 -17.906 1 95.38 161 THR B C 1
ATOM 5856 O O . THR B 1 161 ? -18.656 -21 -17.391 1 95.38 161 THR B O 1
ATOM 5859 N N . LEU B 1 162 ? -18.375 -23.078 -18.281 1 94.31 162 LEU B N 1
ATOM 5860 C CA . LEU B 1 162 ? -16.953 -23.156 -17.969 1 94.31 162 LEU B CA 1
ATOM 5861 C C . LEU B 1 162 ? -16.188 -22.094 -18.75 1 94.31 162 LEU B C 1
ATOM 5863 O O . LEU B 1 162 ? -15.156 -21.609 -18.266 1 94.31 162 LEU B O 1
ATOM 5867 N N . LEU B 1 163 ? -16.703 -21.656 -19.859 1 93.44 163 LEU B N 1
ATOM 5868 C CA . LEU B 1 163 ? -16.047 -20.625 -20.625 1 93.44 163 LEU B CA 1
ATOM 5869 C C . LEU B 1 163 ? -15.992 -19.312 -19.844 1 93.44 163 LEU B C 1
ATOM 5871 O O . LEU B 1 163 ? -15.07 -18.516 -20.031 1 93.44 163 LEU B O 1
ATOM 5875 N N . HIS B 1 164 ? -16.938 -19.109 -18.891 1 93.62 164 HIS B N 1
ATOM 5876 C CA . HIS B 1 164 ? -17 -17.875 -18.109 1 93.62 164 HIS B CA 1
ATOM 5877 C C . HIS B 1 164 ? -16.094 -17.953 -16.891 1 93.62 164 HIS B C 1
ATOM 5879 O O . HIS B 1 164 ? -15.742 -16.922 -16.328 1 93.62 164 HIS B O 1
ATOM 5885 N N . VAL B 1 165 ? -15.719 -19.172 -16.516 1 93.31 165 VAL B N 1
ATOM 5886 C CA . VAL B 1 165 ? -15.039 -19.297 -15.227 1 93.31 165 VAL B CA 1
ATOM 5887 C C . VAL B 1 165 ? -13.609 -19.781 -15.438 1 93.31 165 VAL B C 1
ATOM 5889 O O . VAL B 1 165 ? -12.727 -19.516 -14.617 1 93.31 165 VAL B O 1
ATOM 5892 N N . CYS B 1 166 ? -13.414 -20.469 -16.594 1 90.75 166 CYS B N 1
ATOM 5893 C CA . CYS B 1 166 ? -12.086 -21.016 -16.859 1 90.75 166 CYS B CA 1
ATOM 5894 C C . CYS B 1 166 ? -11.242 -20.031 -17.672 1 90.75 166 CYS B C 1
ATOM 5896 O O . CYS B 1 166 ? -11.602 -19.672 -18.797 1 90.75 166 CYS B O 1
ATOM 5898 N N . SER B 1 167 ? -10.047 -19.656 -17.234 1 76.75 167 SER B N 1
ATOM 5899 C CA . SER B 1 167 ? -9.016 -18.812 -17.828 1 76.75 167 SER B CA 1
ATOM 5900 C C . SER B 1 167 ? -9.578 -17.984 -18.984 1 76.75 167 SER B C 1
ATOM 5902 O O . SER B 1 167 ? -9.219 -18.219 -20.141 1 76.75 167 SER B O 1
ATOM 5904 N N . THR B 1 168 ? -10.266 -17.078 -18.766 1 69.19 168 THR B N 1
ATOM 5905 C CA . THR B 1 168 ? -10.992 -16.281 -19.75 1 69.19 168 THR B CA 1
ATOM 5906 C C . THR B 1 168 ? -10.039 -15.422 -20.562 1 69.19 168 THR B C 1
ATOM 5908 O O . THR B 1 168 ? -10.398 -14.945 -21.641 1 69.19 168 THR B O 1
ATOM 5911 N N . GLN B 1 169 ? -8.82 -15.43 -20.125 1 69.12 169 GLN B N 1
ATOM 5912 C CA . GLN B 1 169 ? -7.875 -14.555 -20.797 1 69.12 169 GLN B CA 1
ATOM 5913 C C . GLN B 1 169 ? -7.449 -15.141 -22.141 1 69.12 169 GLN B C 1
ATOM 5915 O O . GLN B 1 169 ? -7 -14.406 -23.031 1 69.12 169 GLN B O 1
ATOM 5920 N N . ILE B 1 170 ? -7.73 -16.406 -22.312 1 70.75 170 ILE B N 1
ATOM 5921 C CA . ILE B 1 170 ? -7.273 -17.062 -23.531 1 70.75 170 ILE B CA 1
ATOM 5922 C C . ILE B 1 170 ? -8.406 -17.094 -24.547 1 70.75 170 ILE B C 1
ATOM 5924 O O . ILE B 1 170 ? -8.18 -17.406 -25.719 1 70.75 170 ILE B O 1
ATOM 5928 N N . ILE B 1 171 ? -9.531 -16.625 -24.078 1 77.69 171 ILE B N 1
ATOM 5929 C CA . ILE B 1 171 ? -10.688 -16.688 -24.969 1 77.69 171 ILE B CA 1
ATOM 5930 C C . ILE B 1 171 ? -10.586 -15.602 -26.031 1 77.69 171 ILE B C 1
ATOM 5932 O O . ILE B 1 171 ? -10.344 -14.438 -25.719 1 77.69 171 ILE B O 1
ATOM 5936 N N . GLU B 1 172 ? -10.766 -16 -27.141 1 78.62 172 GLU B N 1
ATOM 5937 C CA . GLU B 1 172 ? -10.633 -15.102 -28.281 1 78.62 172 GLU B CA 1
ATOM 5938 C C . GLU B 1 172 ? -11.797 -14.117 -28.359 1 78.62 172 GLU B C 1
ATOM 5940 O O . GLU B 1 172 ? -12.883 -14.398 -27.844 1 78.62 172 GLU B O 1
ATOM 5945 N N . GLU B 1 173 ? -11.695 -12.977 -28.922 1 80.38 173 GLU B N 1
ATOM 5946 C CA . GLU B 1 173 ? -12.672 -11.891 -28.969 1 80.38 173 GLU B CA 1
ATOM 5947 C C . GLU B 1 173 ? -13.883 -12.273 -29.828 1 80.38 173 GLU B C 1
ATOM 5949 O O . GLU B 1 173 ? -15.0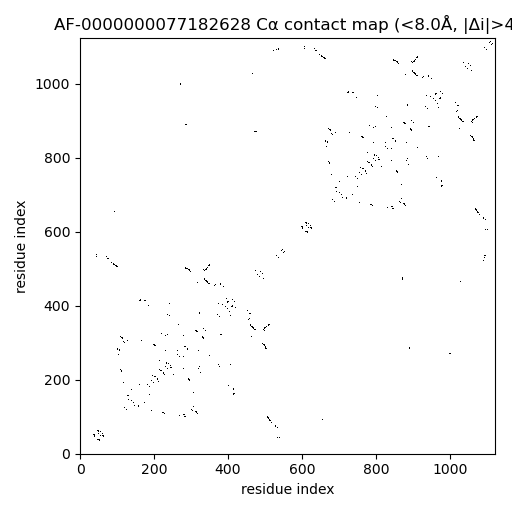16 -11.922 -29.484 1 80.38 173 GLU B O 1
ATOM 5954 N N . ASP B 1 174 ? -13.695 -13.039 -30.891 1 81.81 174 ASP B N 1
ATOM 5955 C CA . ASP B 1 174 ? -14.789 -13.234 -31.844 1 81.81 174 ASP B CA 1
ATOM 5956 C C . ASP B 1 174 ? -15.43 -14.609 -31.656 1 81.81 174 ASP B C 1
ATOM 5958 O O . ASP B 1 174 ? -15.844 -15.234 -32.625 1 81.81 174 ASP B O 1
ATOM 5962 N N . ILE B 1 175 ? -15.586 -14.914 -30.344 1 86.69 175 ILE B N 1
ATOM 5963 C CA . ILE B 1 175 ? -16.234 -16.203 -30.141 1 86.69 175 ILE B CA 1
ATOM 5964 C C . ILE B 1 175 ? -17.75 -16.047 -30.344 1 86.69 175 ILE B C 1
ATOM 5966 O O . ILE B 1 175 ? -18.359 -15.102 -29.844 1 86.69 175 ILE B O 1
ATOM 5970 N N . PRO B 1 176 ? -18.328 -16.891 -31.172 1 87.81 176 PRO B N 1
ATOM 5971 C CA . PRO B 1 176 ? -19.781 -16.828 -31.391 1 87.81 176 PRO B CA 1
ATOM 5972 C C . PRO B 1 176 ? -20.594 -17.438 -30.25 1 87.81 176 PRO B C 1
ATOM 5974 O O . PRO B 1 176 ? -20.047 -18.172 -29.438 1 87.81 176 PRO B O 1
ATOM 5977 N N . LEU B 1 177 ? -21.844 -17.062 -30.25 1 90.19 177 LEU B N 1
ATOM 5978 C CA . LEU B 1 177 ? -22.766 -17.703 -29.312 1 90.19 177 LEU B CA 1
ATOM 5979 C C . LEU B 1 177 ? -23 -19.156 -29.688 1 90.19 177 LEU B C 1
ATOM 5981 O O . LEU B 1 177 ? -23.266 -19.469 -30.844 1 90.19 177 LEU B O 1
ATOM 5985 N N . ILE B 1 178 ? -22.797 -19.969 -28.75 1 91.56 178 ILE B N 1
ATOM 5986 C CA . ILE B 1 178 ? -23.047 -21.391 -28.969 1 91.56 178 ILE B CA 1
ATOM 5987 C C . ILE B 1 178 ? -24.547 -21.672 -28.922 1 91.56 178 ILE B C 1
ATOM 5989 O O . ILE B 1 178 ? -25.25 -21.172 -28.047 1 91.56 178 ILE B O 1
ATOM 5993 N N . ALA B 1 179 ? -24.984 -22.438 -29.891 1 85.12 179 ALA B N 1
ATOM 5994 C CA . ALA B 1 179 ? -26.406 -22.719 -30.031 1 85.12 179 ALA B CA 1
ATOM 5995 C C . ALA B 1 179 ? -26.953 -23.375 -28.766 1 85.12 179 ALA B C 1
ATOM 5997 O O . ALA B 1 179 ? -26.297 -24.219 -28.156 1 85.12 179 ALA B O 1
ATOM 5998 N N . GLY B 1 180 ? -28.188 -22.875 -28.344 1 84.5 180 GLY B N 1
ATOM 5999 C CA . GLY B 1 180 ? -28.844 -23.438 -27.172 1 84.5 180 GLY B CA 1
ATOM 6000 C C . GLY B 1 180 ? -29.719 -22.422 -26.438 1 84.5 180 GLY B C 1
ATOM 6001 O O . GLY B 1 180 ? -29.734 -21.25 -26.797 1 84.5 180 GLY B O 1
ATOM 6002 N N . ASP B 1 181 ? -30.422 -22.938 -25.438 1 85.25 181 ASP B N 1
ATOM 6003 C CA . ASP B 1 181 ? -31.328 -22.094 -24.656 1 85.25 181 ASP B CA 1
ATOM 6004 C C . ASP B 1 181 ? -30.531 -21.203 -23.688 1 85.25 181 ASP B C 1
ATOM 6006 O O . ASP B 1 181 ? -29.359 -21.469 -23.422 1 85.25 181 ASP B O 1
ATOM 6010 N N . ASP B 1 182 ? -31.203 -20.172 -23.234 1 88.44 182 ASP B N 1
ATOM 6011 C CA . ASP B 1 182 ? -30.609 -19.328 -22.203 1 88.44 182 ASP B CA 1
ATOM 6012 C C . ASP B 1 182 ? -30.344 -20.141 -20.938 1 88.44 182 ASP B C 1
ATOM 6014 O O . ASP B 1 182 ? -31.156 -20.984 -20.547 1 88.44 182 ASP B O 1
ATOM 6018 N N . LEU B 1 183 ? -29.234 -19.891 -20.422 1 92.5 183 LEU B N 1
ATOM 6019 C CA . LEU B 1 183 ? -28.797 -20.672 -19.281 1 92.5 183 LEU B CA 1
ATOM 6020 C C . LEU B 1 183 ? -28.906 -19.875 -17.984 1 92.5 183 LEU B C 1
ATOM 6022 O O . LEU B 1 183 ? -28.672 -18.656 -17.984 1 92.5 183 LEU B O 1
ATOM 6026 N N . ASP B 1 184 ? -29.359 -20.578 -16.984 1 93.38 184 ASP B N 1
ATOM 6027 C CA . ASP B 1 184 ? -29.141 -20.078 -15.633 1 93.38 184 ASP B CA 1
ATOM 6028 C C . ASP B 1 184 ? -27.797 -20.562 -15.094 1 93.38 184 ASP B C 1
ATOM 6030 O O . ASP B 1 184 ? -27.672 -21.672 -14.594 1 93.38 184 ASP B O 1
ATOM 6034 N N . TYR B 1 185 ? -26.859 -19.703 -15.172 1 95.06 185 TYR B N 1
ATOM 6035 C CA . TYR B 1 185 ? -25.484 -20.062 -14.844 1 95.06 185 TYR B CA 1
ATOM 6036 C C . TYR B 1 185 ? -25.375 -20.547 -13.398 1 95.06 185 TYR B C 1
ATOM 6038 O O . TYR B 1 185 ? -24.562 -21.422 -13.078 1 95.06 185 TYR B O 1
ATOM 6046 N N . PHE B 1 186 ? -26.156 -20.016 -12.461 1 93.81 186 PHE B N 1
ATOM 6047 C CA . PHE B 1 186 ? -26.109 -20.438 -11.07 1 93.81 186 PHE B CA 1
ATOM 6048 C C . PHE B 1 186 ? -26.5 -21.906 -10.93 1 93.81 186 PHE B C 1
ATOM 6050 O O . PHE B 1 186 ? -25.828 -22.656 -10.219 1 93.81 186 PHE B O 1
ATOM 6057 N N . ASP B 1 187 ? -27.484 -22.281 -11.617 1 94.62 187 ASP B N 1
ATOM 6058 C CA . ASP B 1 187 ? -27.953 -23.656 -11.547 1 94.62 187 ASP B CA 1
ATOM 6059 C C . ASP B 1 187 ? -26.938 -24.625 -12.133 1 94.62 187 ASP B C 1
ATOM 6061 O O . ASP B 1 187 ? -26.703 -25.703 -11.586 1 94.62 187 ASP B O 1
ATOM 6065 N N . VAL B 1 188 ? -26.391 -24.266 -13.242 1 96.25 188 VAL B N 1
ATOM 6066 C CA . VAL B 1 188 ? -25.391 -25.109 -13.883 1 96.25 188 VAL B CA 1
ATOM 6067 C C . VAL B 1 188 ? -24.172 -25.234 -12.977 1 96.25 188 VAL B C 1
ATOM 6069 O O . VAL B 1 188 ? -23.641 -26.328 -12.789 1 96.25 188 VAL B O 1
ATOM 6072 N N . LEU B 1 189 ? -23.75 -24.141 -12.383 1 95.94 189 LEU B N 1
ATOM 6073 C CA . LEU B 1 189 ? -22.609 -24.141 -11.477 1 95.94 189 LEU B CA 1
ATOM 6074 C C . LEU B 1 189 ? -22.875 -25.031 -10.266 1 95.94 189 LEU B C 1
ATOM 6076 O O . LEU B 1 189 ? -21.984 -25.766 -9.828 1 95.94 189 LEU B O 1
ATOM 6080 N N . GLN B 1 190 ? -24.031 -24.938 -9.742 1 93.88 190 GLN B N 1
ATOM 6081 C CA . GLN B 1 190 ? -24.391 -25.734 -8.586 1 93.88 190 GLN B CA 1
ATOM 6082 C C . GLN B 1 190 ? -24.297 -27.234 -8.891 1 93.88 190 GLN B C 1
ATOM 6084 O O . GLN B 1 190 ? -23.844 -28.016 -8.055 1 93.88 190 GLN B O 1
ATOM 6089 N N . ARG B 1 191 ? -24.656 -27.547 -10.102 1 93.81 191 ARG B N 1
ATOM 6090 C CA . ARG B 1 191 ? -24.609 -28.938 -10.516 1 93.81 191 ARG B CA 1
ATOM 6091 C C . ARG B 1 191 ? -23.188 -29.422 -10.688 1 93.81 191 ARG B C 1
ATOM 6093 O O . ARG B 1 191 ? -22.891 -30.609 -10.453 1 93.81 191 ARG B O 1
ATOM 6100 N N . MET B 1 192 ? -22.344 -28.531 -11.031 1 93.06 192 MET B N 1
ATOM 6101 C CA . MET B 1 192 ? -20.953 -28.891 -11.336 1 93.06 192 MET B CA 1
ATOM 6102 C C . MET B 1 192 ? -20.109 -28.953 -10.07 1 93.06 192 MET B C 1
ATOM 6104 O O . MET B 1 192 ? -19.047 -29.562 -10.055 1 93.06 192 MET B O 1
ATOM 6108 N N . LEU B 1 193 ? -20.578 -28.422 -9 1 92.62 193 LEU B N 1
ATOM 6109 C CA . LEU B 1 193 ? -19.797 -28.281 -7.777 1 92.62 193 LEU B CA 1
ATOM 6110 C C . LEU B 1 193 ? -19.406 -29.641 -7.219 1 92.62 193 LEU B C 1
ATOM 6112 O O . LEU B 1 193 ? -20.203 -30.578 -7.23 1 92.62 193 LEU B O 1
ATOM 6116 N N . PRO B 1 194 ? -18.125 -29.672 -6.82 1 92.44 194 PRO B N 1
ATOM 6117 C CA . PRO B 1 194 ? -17.766 -30.875 -6.066 1 92.44 194 PRO B CA 1
ATOM 6118 C C . PRO B 1 194 ? -18.594 -31.047 -4.797 1 92.44 194 PRO B C 1
ATOM 6120 O O . PRO B 1 194 ? -19.156 -30.062 -4.281 1 92.44 194 PRO B O 1
ATOM 6123 N N . GLN B 1 195 ? -18.641 -32.281 -4.371 1 92.94 195 GLN B N 1
ATOM 6124 C CA . GLN B 1 195 ? -19.391 -32.562 -3.15 1 92.94 195 GLN B CA 1
ATOM 6125 C C . GLN B 1 195 ? -18.797 -31.797 -1.962 1 92.94 195 GLN B C 1
ATOM 6127 O O . GLN B 1 195 ? -17.609 -31.969 -1.641 1 92.94 195 GLN B O 1
ATOM 6132 N N . PHE B 1 196 ? -19.594 -31.062 -1.327 1 94.81 196 PHE B N 1
ATOM 6133 C CA . PHE B 1 196 ? -19.141 -30.156 -0.286 1 94.81 196 PHE B CA 1
ATOM 6134 C C . PHE B 1 196 ? -18.469 -30.906 0.848 1 94.81 196 PHE B C 1
ATOM 6136 O O . PHE B 1 196 ? -17.375 -30.562 1.269 1 94.81 196 PHE B O 1
ATOM 6143 N N . ASP B 1 197 ? -19.016 -31.984 1.269 1 92.44 197 ASP B N 1
ATOM 6144 C CA . ASP B 1 197 ? -18.547 -32.688 2.449 1 92.44 197 ASP B CA 1
ATOM 6145 C C . ASP B 1 197 ? -17.188 -33.344 2.195 1 92.44 197 ASP B C 1
ATOM 6147 O O . ASP B 1 197 ? -16.391 -33.5 3.123 1 92.44 197 ASP B O 1
ATOM 6151 N N . ARG B 1 198 ? -16.953 -33.688 0.935 1 92.69 198 ARG B N 1
ATOM 6152 C CA . ARG B 1 198 ? -15.68 -34.281 0.591 1 92.69 198 ARG B CA 1
ATOM 6153 C C . ARG B 1 198 ? -14.57 -33.25 0.553 1 92.69 198 ARG B C 1
ATOM 6155 O O . ARG B 1 198 ? -13.438 -33.5 0.978 1 92.69 198 ARG B O 1
ATOM 6162 N N . TYR B 1 199 ? -14.883 -32.062 0.097 1 95.25 199 TYR B N 1
ATOM 6163 C CA . TYR B 1 199 ? -13.883 -31.031 -0.083 1 95.25 199 TYR B CA 1
ATOM 6164 C C . TYR B 1 199 ? -13.672 -30.25 1.205 1 95.25 199 TYR B C 1
ATOM 6166 O O . TYR B 1 199 ? -12.547 -29.844 1.522 1 95.25 199 TYR B O 1
ATOM 6174 N N . PHE B 1 200 ? -14.781 -29.984 1.894 1 96.56 200 PHE B N 1
ATOM 6175 C CA . PHE B 1 200 ? -14.719 -29.406 3.229 1 96.56 200 PHE B CA 1
ATOM 6176 C C . PHE B 1 200 ? -14.812 -30.484 4.297 1 96.56 200 PHE B C 1
ATOM 6178 O O . PHE B 1 200 ? -15.867 -30.672 4.914 1 96.56 200 PHE B O 1
ATOM 6185 N N . PHE B 1 201 ? -13.703 -31.062 4.555 1 94.31 201 PHE B N 1
ATOM 6186 C CA . PHE B 1 201 ? -13.633 -32.312 5.32 1 94.31 201 PHE B CA 1
ATOM 6187 C C . PHE B 1 201 ? -13.922 -32.031 6.793 1 94.31 201 PHE B C 1
ATOM 6189 O O . PHE B 1 201 ? -14.609 -32.844 7.445 1 94.31 201 PHE B O 1
ATOM 6196 N N . TYR B 1 202 ? -13.32 -30.984 7.297 1 94.38 202 TYR B N 1
ATOM 6197 C CA . TYR B 1 202 ? -13.477 -30.688 8.719 1 94.38 202 TYR B CA 1
ATOM 6198 C C . TYR B 1 202 ? -13.406 -29.188 8.969 1 94.38 202 TYR B C 1
ATOM 6200 O O . TYR B 1 202 ? -12.609 -28.484 8.336 1 94.38 202 TYR B O 1
ATOM 6208 N N . CYS B 1 203 ? -14.305 -28.703 9.812 1 94.88 203 CYS B N 1
ATOM 6209 C CA . CYS B 1 203 ? -14.312 -27.312 10.211 1 94.88 203 CYS B CA 1
ATOM 6210 C C . CYS B 1 203 ? -14.484 -27.172 11.719 1 94.88 203 CYS B C 1
ATOM 6212 O O . CYS B 1 203 ? -15.18 -27.984 12.344 1 94.88 203 CYS B O 1
ATOM 6214 N N . ARG B 1 204 ? -13.828 -26.203 12.234 1 94.69 204 ARG B N 1
ATOM 6215 C CA . ARG B 1 204 ? -13.984 -25.859 13.648 1 94.69 204 ARG B CA 1
ATOM 6216 C C . ARG B 1 204 ? -14 -24.359 13.859 1 94.69 204 ARG B C 1
ATOM 6218 O O . ARG B 1 204 ? -13.094 -23.656 13.414 1 94.69 204 ARG B O 1
ATOM 6225 N N . TRP B 1 205 ? -15.031 -23.875 14.461 1 93.25 205 TRP B N 1
ATOM 6226 C CA . TRP B 1 205 ? -15.141 -22.484 14.883 1 93.25 205 TRP B CA 1
ATOM 6227 C C . TRP B 1 205 ? -15.078 -22.375 16.406 1 93.25 205 TRP B C 1
ATOM 6229 O O . TRP B 1 205 ? -15.992 -22.828 17.109 1 93.25 205 TRP B O 1
ATOM 6239 N N . LEU B 1 206 ? -14 -21.75 16.875 1 87.06 206 LEU B N 1
ATOM 6240 C CA . LEU B 1 206 ? -13.719 -21.672 18.297 1 87.06 206 LEU B CA 1
ATOM 6241 C C . LEU B 1 206 ? -13.664 -23.078 18.922 1 87.06 206 LEU B C 1
ATOM 6243 O O . LEU B 1 206 ? -12.82 -23.891 18.531 1 87.06 206 LEU B O 1
ATOM 6247 N N . SER B 1 207 ? -14.594 -23.516 19.719 1 80.06 207 SER B N 1
ATOM 6248 C CA . SER B 1 207 ? -14.57 -24.828 20.359 1 80.06 207 SER B CA 1
ATOM 6249 C C . SER B 1 207 ? -15.664 -25.734 19.797 1 80.06 207 SER B C 1
ATOM 6251 O O . SER B 1 207 ? -15.82 -26.875 20.234 1 80.06 207 SER B O 1
ATOM 6253 N N . ARG B 1 208 ? -16.297 -25.219 18.859 1 82.62 208 ARG B N 1
ATOM 6254 C CA . ARG B 1 208 ? -17.391 -26 18.266 1 82.62 208 ARG B CA 1
ATOM 6255 C C . ARG B 1 208 ? -16.922 -26.703 16.984 1 82.62 208 ARG B C 1
ATOM 6257 O O . ARG B 1 208 ? -16.562 -26.047 16 1 82.62 208 ARG B O 1
ATOM 6264 N N . SER B 1 209 ? -16.828 -27.969 17.188 1 83.94 209 SER B N 1
ATOM 6265 C CA . SER B 1 209 ? -16.484 -28.766 16.016 1 83.94 209 SER B CA 1
ATOM 6266 C C . SER B 1 209 ? -17.734 -29.312 15.336 1 83.94 209 SER B C 1
ATOM 6268 O O . SER B 1 209 ? -18.719 -29.656 16 1 83.94 209 SER B O 1
ATOM 6270 N N . GLY B 1 210 ? -17.969 -29.016 14.164 1 74.44 210 GLY B N 1
ATOM 6271 C CA . GLY B 1 210 ? -19.156 -29.562 13.508 1 74.44 210 GLY B CA 1
ATOM 6272 C C . GLY B 1 210 ? -18.984 -29.703 12.008 1 74.44 210 GLY B C 1
ATOM 6273 O O . GLY B 1 210 ? -17.875 -29.641 11.492 1 74.44 210 GLY B O 1
ATOM 6274 N N . GLU B 1 211 ? -20.094 -30.094 11.414 1 82.31 211 GLU B N 1
ATOM 6275 C CA . GLU B 1 211 ? -20.172 -30.156 9.953 1 82.31 211 GLU B CA 1
ATOM 6276 C C . GLU B 1 211 ? -20 -28.781 9.32 1 82.31 211 GLU B C 1
ATOM 6278 O O . GLU B 1 211 ? -20.609 -27.812 9.758 1 82.31 211 GLU B O 1
ATOM 6283 N N . CYS B 1 212 ? -19.094 -28.641 8.484 1 92.44 212 CYS B N 1
ATOM 6284 C CA . CYS B 1 212 ? -18.75 -27.406 7.809 1 92.44 212 CYS B CA 1
ATOM 6285 C C . CYS B 1 212 ? -19.984 -26.766 7.172 1 92.44 212 CYS B C 1
ATOM 6287 O O . CYS B 1 212 ? -20.047 -25.547 7.012 1 92.44 212 CYS B O 1
ATOM 6289 N N . GLU B 1 213 ? -21 -27.578 6.965 1 89.62 213 GLU B N 1
ATOM 6290 C CA . GLU B 1 213 ? -22.219 -27.125 6.293 1 89.62 213 GLU B CA 1
ATOM 6291 C C . GLU B 1 213 ? -22.969 -26.125 7.156 1 89.62 213 GLU B C 1
ATOM 6293 O O . GLU B 1 213 ? -23.734 -25.297 6.641 1 89.62 213 GLU B O 1
ATOM 6298 N N . THR B 1 214 ? -22.719 -26.219 8.406 1 89.19 214 THR B N 1
ATOM 6299 C CA . THR B 1 214 ? -23.438 -25.328 9.32 1 89.19 214 THR B CA 1
ATOM 6300 C C . THR B 1 214 ? -22.766 -23.953 9.375 1 89.19 214 THR B C 1
ATOM 6302 O O . THR B 1 214 ? -23.375 -22.984 9.852 1 89.19 214 THR B O 1
ATOM 6305 N N . PHE B 1 215 ? -21.609 -23.906 8.859 1 92.31 215 PHE B N 1
ATOM 6306 C CA . PHE B 1 215 ? -20.844 -22.672 9 1 92.31 215 PHE B CA 1
ATOM 6307 C C . PHE B 1 215 ? -20.766 -21.938 7.668 1 92.31 215 PHE B C 1
ATOM 6309 O O . PHE B 1 215 ? -20.594 -20.719 7.645 1 92.31 215 PHE B O 1
ATOM 6316 N N . PHE B 1 216 ? -20.953 -22.625 6.598 1 95.06 216 PHE B N 1
ATOM 6317 C CA . PHE B 1 216 ? -20.656 -22.016 5.301 1 95.06 216 PHE B CA 1
ATOM 6318 C C . PHE B 1 216 ? -21.922 -21.938 4.445 1 95.06 216 PHE B C 1
ATOM 6320 O O . PHE B 1 216 ? -22.75 -22.844 4.457 1 95.06 216 PHE B O 1
ATOM 6327 N N . ARG B 1 217 ? -21.969 -20.859 3.711 1 94.31 217 ARG B N 1
ATOM 6328 C CA . ARG B 1 217 ? -23.047 -20.641 2.754 1 94.31 217 ARG B CA 1
ATOM 6329 C C . ARG B 1 217 ? -22.516 -20.5 1.336 1 94.31 217 ARG B C 1
ATOM 6331 O O . ARG B 1 217 ? -21.453 -19.906 1.128 1 94.31 217 ARG B O 1
ATOM 6338 N N . LYS B 1 218 ? -23.281 -20.984 0.398 1 94.88 218 LYS B N 1
ATOM 6339 C CA . LYS B 1 218 ? -22.906 -20.812 -1.004 1 94.88 218 LYS B CA 1
ATOM 6340 C C . LYS B 1 218 ? -23 -19.344 -1.413 1 94.88 218 LYS B C 1
ATOM 6342 O O . LYS B 1 218 ? -23.969 -18.656 -1.062 1 94.88 218 LYS B O 1
ATOM 6347 N N . THR B 1 219 ? -22 -18.859 -2.057 1 95.06 219 THR B N 1
ATOM 6348 C CA . THR B 1 219 ? -21.953 -17.484 -2.531 1 95.06 219 THR B CA 1
ATOM 6349 C C . THR B 1 219 ? -21.562 -17.438 -4.004 1 95.06 219 THR B C 1
ATOM 6351 O O . THR B 1 219 ? -20.562 -18.047 -4.402 1 95.06 219 THR B O 1
ATOM 6354 N N . LEU B 1 220 ? -22.344 -16.734 -4.781 1 95.38 220 LEU B N 1
ATOM 6355 C CA . LEU B 1 220 ? -22.031 -16.547 -6.195 1 95.38 220 LEU B CA 1
ATOM 6356 C C . LEU B 1 220 ? -20.953 -15.484 -6.387 1 95.38 220 LEU B C 1
ATOM 6358 O O . LEU B 1 220 ? -21.109 -14.352 -5.918 1 95.38 220 LEU B O 1
ATOM 6362 N N . THR B 1 221 ? -19.875 -15.797 -6.969 1 95.31 221 THR B N 1
ATOM 6363 C CA . THR B 1 221 ? -18.766 -14.875 -7.227 1 95.31 221 THR B CA 1
ATOM 6364 C C . THR B 1 221 ? -18.328 -14.945 -8.688 1 95.31 221 THR B C 1
ATOM 6366 O O . THR B 1 221 ? -18.922 -15.695 -9.477 1 95.31 221 THR B O 1
ATOM 6369 N N . GLU B 1 222 ? -17.344 -14.188 -9.047 1 93.19 222 GLU B N 1
ATOM 6370 C CA . GLU B 1 222 ? -16.797 -14.203 -10.398 1 93.19 222 GLU B CA 1
ATOM 6371 C C . GLU B 1 222 ? -16.094 -15.531 -10.688 1 93.19 222 GLU B C 1
ATOM 6373 O O . GLU B 1 222 ? -15.961 -15.922 -11.852 1 93.19 222 GLU B O 1
ATOM 6378 N N . GLU B 1 223 ? -15.75 -16.219 -9.586 1 94.38 223 GLU B N 1
ATOM 6379 C CA . GLU B 1 223 ? -15.062 -17.5 -9.711 1 94.38 223 GLU B CA 1
ATOM 6380 C C . GLU B 1 223 ? -16.062 -18.672 -9.758 1 94.38 223 GLU B C 1
ATOM 6382 O O . GLU B 1 223 ? -15.656 -19.828 -9.797 1 94.38 223 GLU B O 1
ATOM 6387 N N . GLY B 1 224 ? -17.25 -18.375 -9.797 1 94.94 224 GLY B N 1
ATOM 6388 C CA . GLY B 1 224 ? -18.281 -19.375 -9.633 1 94.94 224 GLY B CA 1
ATOM 6389 C C . GLY B 1 224 ? -18.906 -19.375 -8.25 1 94.94 224 GLY B C 1
ATOM 6390 O O . GLY B 1 224 ? -19.031 -18.312 -7.625 1 94.94 224 GLY B O 1
ATOM 6391 N N . ILE B 1 225 ? -19.344 -20.547 -7.855 1 95.44 225 ILE B N 1
ATOM 6392 C CA . ILE B 1 225 ? -19.938 -20.625 -6.527 1 95.44 225 ILE B CA 1
ATOM 6393 C C . ILE B 1 225 ? -18.859 -20.969 -5.5 1 95.44 225 ILE B C 1
ATOM 6395 O O . ILE B 1 225 ? -18.125 -21.953 -5.664 1 95.44 225 ILE B O 1
ATOM 6399 N N . CYS B 1 226 ? -18.703 -20.094 -4.578 1 96.75 226 CYS B N 1
ATOM 6400 C CA . CYS B 1 226 ? -17.797 -20.281 -3.445 1 96.75 226 CYS B CA 1
ATOM 6401 C C . CYS B 1 226 ? -18.594 -20.453 -2.148 1 96.75 226 CYS B C 1
ATOM 6403 O O . CYS B 1 226 ? -19.812 -20.5 -2.164 1 96.75 226 CYS B O 1
ATOM 6405 N N . TYR B 1 227 ? -17.875 -20.703 -1.08 1 97 227 TYR B N 1
ATOM 6406 C CA . TYR B 1 227 ? -18.484 -20.859 0.232 1 97 227 TYR B CA 1
ATOM 6407 C C . TYR B 1 227 ? -17.984 -19.797 1.208 1 97 227 TYR B C 1
ATOM 6409 O O . TYR B 1 227 ? -16.766 -19.625 1.367 1 97 227 TYR B O 1
ATOM 6417 N N . THR B 1 228 ? -18.891 -19.094 1.826 1 96.94 228 THR B N 1
ATOM 6418 C CA . THR B 1 228 ? -18.5 -17.984 2.686 1 96.94 228 THR B CA 1
ATOM 6419 C C . THR B 1 228 ? -18.875 -18.266 4.137 1 96.94 228 THR B C 1
ATOM 6421 O O . THR B 1 228 ? -20 -18.703 4.422 1 96.94 228 THR B O 1
ATOM 6424 N N . PHE B 1 229 ? -17.953 -18.109 4.977 1 96.56 229 PHE B N 1
ATOM 6425 C CA . PHE B 1 229 ? -18.141 -18.141 6.422 1 96.56 229 PHE B CA 1
ATOM 6426 C C . PHE B 1 229 ? -18.281 -16.719 6.977 1 96.56 229 PHE B C 1
ATOM 6428 O O . PHE B 1 229 ? -17.516 -15.828 6.609 1 96.56 229 PHE B O 1
ATOM 6435 N N . ASN B 1 230 ? -19.266 -16.453 7.812 1 96.38 230 ASN B N 1
ATOM 6436 C CA . ASN B 1 230 ? -19.422 -15.242 8.625 1 96.38 230 ASN B CA 1
ATOM 6437 C C . ASN B 1 230 ? -19.719 -14.016 7.77 1 96.38 230 ASN B C 1
ATOM 6439 O O . ASN B 1 230 ? -19.344 -12.898 8.133 1 96.38 230 ASN B O 1
ATOM 6443 N N . GLY B 1 231 ? -20.203 -14.18 6.621 1 95.31 231 GLY B N 1
ATOM 6444 C CA . GLY B 1 231 ? -20.703 -13.094 5.789 1 95.31 231 GLY B CA 1
ATOM 6445 C C . GLY B 1 231 ? -22.188 -12.844 5.945 1 95.31 231 GLY B C 1
ATOM 6446 O O . GLY B 1 231 ? -22.953 -13.773 6.18 1 95.31 231 GLY B O 1
ATOM 6447 N N . LEU B 1 232 ? -22.547 -11.602 5.746 1 93.81 232 LEU B N 1
ATOM 6448 C CA . LEU B 1 232 ? -23.969 -11.312 5.797 1 93.81 232 LEU B CA 1
ATOM 6449 C C . LEU B 1 232 ? -24.703 -12.016 4.66 1 93.81 232 LEU B C 1
ATOM 6451 O O . LEU B 1 232 ? -24.141 -12.219 3.582 1 93.81 232 LEU B O 1
ATOM 6455 N N . ARG B 1 233 ? -25.969 -12.266 4.934 1 92.81 233 ARG B N 1
ATOM 6456 C CA . ARG B 1 233 ? -26.797 -12.922 3.934 1 92.81 233 ARG B CA 1
ATOM 6457 C C . ARG B 1 233 ? -27.109 -11.984 2.768 1 92.81 233 ARG B C 1
ATOM 6459 O O . ARG B 1 233 ? -27.156 -10.766 2.939 1 92.81 233 ARG B O 1
ATOM 6466 N N . ALA B 1 234 ? -27.328 -12.625 1.64 1 94.06 234 ALA B N 1
ATOM 6467 C CA . ALA B 1 234 ? -27.641 -11.844 0.449 1 94.06 234 ALA B CA 1
ATOM 6468 C C . ALA B 1 234 ? -28.875 -10.977 0.673 1 94.06 234 ALA B C 1
ATOM 6470 O O . ALA B 1 234 ? -28.969 -9.867 0.139 1 94.06 234 ALA B O 1
ATOM 6471 N N . THR B 1 235 ? -29.797 -11.398 1.522 1 93.19 235 THR B N 1
ATOM 6472 C CA . THR B 1 235 ? -31.031 -10.664 1.784 1 93.19 235 THR B CA 1
ATOM 6473 C C . THR B 1 235 ? -30.75 -9.406 2.598 1 93.19 235 THR B C 1
ATOM 6475 O O . THR B 1 235 ? -31.562 -8.484 2.623 1 93.19 235 THR B O 1
ATOM 6478 N N . GLU B 1 236 ? -29.609 -9.398 3.221 1 92 236 GLU B N 1
ATOM 6479 C CA . GLU B 1 236 ? -29.234 -8.234 4.02 1 92 236 GLU B CA 1
ATOM 6480 C C . GLU B 1 236 ? -28.375 -7.266 3.215 1 92 236 GLU B C 1
ATOM 6482 O O . GLU B 1 236 ? -28.312 -6.074 3.523 1 92 236 GLU B O 1
ATOM 6487 N N . ILE B 1 237 ? -27.75 -7.762 2.215 1 93.94 237 ILE B N 1
ATOM 6488 C CA . ILE B 1 237 ? -26.828 -6.957 1.434 1 93.94 237 ILE B CA 1
ATOM 6489 C C . ILE B 1 237 ? -27.531 -6.391 0.205 1 93.94 237 ILE B C 1
ATOM 6491 O O . ILE B 1 237 ? -27.406 -5.203 -0.102 1 93.94 237 ILE B O 1
ATOM 6495 N N . TYR B 1 238 ? -28.359 -7.227 -0.442 1 96.62 238 TYR B N 1
ATOM 6496 C CA . TYR B 1 238 ? -28.984 -6.859 -1.707 1 96.62 238 TYR B CA 1
ATOM 6497 C C . TYR B 1 238 ? -30.438 -6.441 -1.495 1 96.62 238 TYR B C 1
ATOM 6499 O O . TYR B 1 238 ? -31.078 -6.859 -0.528 1 96.62 238 TYR B O 1
ATOM 6507 N N . ARG B 1 239 ? -30.875 -5.688 -2.445 1 96.38 239 ARG B N 1
ATOM 6508 C CA . ARG B 1 239 ? -32.281 -5.293 -2.43 1 96.38 239 ARG B CA 1
ATOM 6509 C C . ARG B 1 239 ? -33.188 -6.426 -2.914 1 96.38 239 ARG B C 1
ATOM 6511 O O . ARG B 1 239 ? -32.719 -7.344 -3.592 1 96.38 239 ARG B O 1
ATOM 6518 N N . ASP B 1 240 ? -34.469 -6.355 -2.715 1 95.38 240 ASP B N 1
ATOM 6519 C CA . ASP B 1 240 ? -35.406 -7.445 -2.883 1 95.38 240 ASP B CA 1
ATOM 6520 C C . ASP B 1 240 ? -35.625 -7.785 -4.359 1 95.38 240 ASP B C 1
ATOM 6522 O O . ASP B 1 240 ? -35.906 -8.93 -4.707 1 95.38 240 ASP B O 1
ATOM 6526 N N . ASP B 1 241 ? -35.406 -6.887 -5.195 1 95.44 241 ASP B N 1
ATOM 6527 C CA . ASP B 1 241 ? -35.688 -7.098 -6.609 1 95.44 241 ASP B CA 1
ATOM 6528 C C . ASP B 1 241 ? -34.469 -7.645 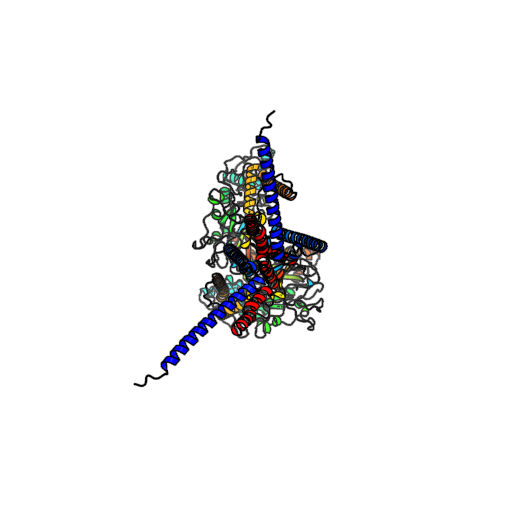-7.34 1 95.44 241 ASP B C 1
ATOM 6530 O O . ASP B 1 241 ? -34.469 -7.809 -8.562 1 95.44 241 ASP B O 1
ATOM 6534 N N . THR B 1 242 ? -33.469 -7.992 -6.578 1 96.75 242 THR B N 1
ATOM 6535 C CA . THR B 1 242 ? -32.219 -8.453 -7.211 1 96.75 242 THR B CA 1
ATOM 6536 C C . THR B 1 242 ? -32.219 -9.977 -7.301 1 96.75 242 THR B C 1
ATOM 6538 O O . THR B 1 242 ? -32.875 -10.656 -6.52 1 96.75 242 THR B O 1
ATOM 6541 N N . TYR B 1 243 ? -31.469 -10.5 -8.266 1 96 243 TYR B N 1
ATOM 6542 C CA . TYR B 1 243 ? -31.281 -11.93 -8.469 1 96 243 TYR B CA 1
ATOM 6543 C C . TYR B 1 243 ? -30.641 -12.578 -7.25 1 96 243 TYR B C 1
ATOM 6545 O O . TYR B 1 243 ? -31.062 -13.648 -6.816 1 96 243 TYR B O 1
ATOM 6553 N N . GLN B 1 244 ? -29.656 -11.938 -6.656 1 94.94 244 GLN B N 1
ATOM 6554 C CA . GLN B 1 244 ? -28.906 -12.469 -5.527 1 94.94 244 GLN B CA 1
ATOM 6555 C C . GLN B 1 244 ? -29.797 -12.617 -4.293 1 94.94 244 GLN B C 1
ATOM 6557 O O . GLN B 1 244 ? -29.672 -13.586 -3.545 1 94.94 244 GLN B O 1
ATOM 6562 N N . TYR B 1 245 ? -30.656 -11.617 -4.129 1 94.44 245 TYR B N 1
ATOM 6563 C CA . TYR B 1 245 ? -31.594 -11.672 -3.018 1 94.44 245 TYR B CA 1
ATOM 6564 C C . TYR B 1 245 ? -32.5 -12.891 -3.127 1 94.44 245 TYR B C 1
ATOM 6566 O O . TYR B 1 245 ? -32.719 -13.602 -2.145 1 94.44 245 TYR B O 1
ATOM 6574 N N . GLN B 1 246 ? -32.969 -13.211 -4.332 1 92.25 246 GLN B N 1
ATOM 6575 C CA . GLN B 1 246 ? -33.938 -14.266 -4.562 1 92.25 246 GLN B CA 1
ATOM 6576 C C . GLN B 1 246 ? -33.281 -15.641 -4.504 1 92.25 246 GLN B C 1
ATOM 6578 O O . GLN B 1 246 ? -33.969 -16.641 -4.25 1 92.25 246 GLN B O 1
ATOM 6583 N N . HIS B 1 247 ? -31.984 -15.703 -4.66 1 88.94 247 HIS B N 1
ATOM 6584 C CA . HIS B 1 247 ? -31.281 -16.969 -4.66 1 88.94 247 HIS B CA 1
ATOM 6585 C C . HIS B 1 247 ? -30.422 -17.141 -3.404 1 88.94 247 HIS B C 1
ATOM 6587 O O . HIS B 1 247 ? -29.422 -17.859 -3.414 1 88.94 247 HIS B O 1
ATOM 6593 N N . SER B 1 248 ? -30.922 -16.375 -2.465 1 88 248 SER B N 1
ATOM 6594 C CA . SER B 1 248 ? -30.203 -16.484 -1.195 1 88 248 SER B CA 1
ATOM 6595 C C . SER B 1 248 ? -30.484 -17.828 -0.519 1 88 248 SER B C 1
ATOM 6597 O O . SER B 1 248 ? -31.594 -18.344 -0.573 1 88 248 SER B O 1
ATOM 6599 N N . GLY B 1 249 ? -29.516 -18.5 -0.117 1 82 249 GLY B N 1
ATOM 6600 C CA . GLY B 1 249 ? -29.703 -19.75 0.598 1 82 249 GLY B CA 1
ATOM 6601 C C . GLY B 1 249 ? -30.406 -19.578 1.929 1 82 249 GLY B C 1
ATOM 6602 O O . GLY B 1 249 ? -30.688 -18.453 2.348 1 82 249 GLY B O 1
ATOM 6603 N N . GLU B 1 250 ? -30.719 -20.688 2.562 1 84.5 250 GLU B N 1
ATOM 6604 C CA . GLU B 1 250 ? -31.359 -20.688 3.877 1 84.5 250 GLU B CA 1
ATOM 6605 C C . GLU B 1 250 ? -30.422 -20.141 4.945 1 84.5 250 GLU B C 1
ATOM 6607 O O . GLU B 1 250 ? -29.203 -20.297 4.852 1 84.5 250 GLU B O 1
ATOM 6612 N N . PRO B 1 251 ? -31.016 -19.484 5.887 1 87.75 251 PRO B N 1
ATOM 6613 C CA . PRO B 1 251 ? -30.172 -18.953 6.965 1 87.75 251 PRO B CA 1
ATOM 6614 C C . PRO B 1 251 ? -29.453 -20.062 7.738 1 87.75 251 PRO B C 1
ATOM 6616 O O . PRO B 1 251 ? -30.031 -21.141 7.957 1 87.75 251 PRO B O 1
ATOM 6619 N N . LEU B 1 252 ? -28.281 -19.734 8.094 1 88.75 252 LEU B N 1
ATOM 6620 C CA . LEU B 1 252 ? -27.5 -20.641 8.938 1 88.75 252 LEU B CA 1
ATOM 6621 C C . LEU B 1 252 ? -27.859 -20.484 10.406 1 88.75 252 LEU B C 1
ATOM 6623 O O . LEU B 1 252 ? -28.438 -19.469 10.797 1 88.75 252 LEU B O 1
ATOM 6627 N N . GLU B 1 253 ? -27.531 -21.5 11.164 1 83 253 GLU B N 1
ATOM 6628 C CA . GLU B 1 253 ? -27.844 -21.469 12.586 1 83 253 GLU B CA 1
ATOM 6629 C C . GLU B 1 253 ? -27.156 -20.281 13.266 1 83 253 GLU B C 1
ATOM 6631 O O . GLU B 1 253 ? -27.75 -19.609 14.109 1 83 253 GLU B O 1
ATOM 6636 N N . MET B 1 254 ? -26 -20.047 12.867 1 83.25 254 MET B N 1
ATOM 6637 C CA . MET B 1 254 ? -25.219 -18.984 13.5 1 83.25 254 MET B CA 1
ATOM 6638 C C . MET B 1 254 ? -25.781 -17.609 13.148 1 83.25 254 MET B C 1
ATOM 6640 O O . MET B 1 254 ? -25.5 -16.625 13.82 1 83.25 254 MET B O 1
ATOM 6644 N N . GLU B 1 255 ? -26.562 -17.594 12.117 1 85.19 255 GLU B N 1
ATOM 6645 C CA . GLU B 1 255 ? -27.125 -16.328 11.672 1 85.19 255 GLU B CA 1
ATOM 6646 C C . GLU B 1 255 ? -28.406 -16 12.414 1 85.19 255 GLU B C 1
ATOM 6648 O O . GLU B 1 255 ? -28.891 -14.867 12.391 1 85.19 255 GLU B O 1
ATOM 6653 N N . ASN B 1 256 ? -28.922 -17.094 13.062 1 77.69 256 ASN B N 1
ATOM 6654 C CA . ASN B 1 256 ? -30.188 -16.922 13.773 1 77.69 256 ASN B CA 1
ATOM 6655 C C . ASN B 1 256 ? -29.953 -16.484 15.219 1 77.69 256 ASN B C 1
ATOM 6657 O O . ASN B 1 256 ? -30.047 -17.297 16.141 1 77.69 256 ASN B O 1
ATOM 6661 N N . ILE B 1 257 ? -29.344 -15.438 15.391 1 73.94 257 ILE B N 1
ATOM 6662 C CA . ILE B 1 257 ? -29.156 -14.891 16.734 1 73.94 257 ILE B CA 1
ATOM 6663 C C . ILE B 1 257 ? -30.344 -13.992 17.094 1 73.94 257 ILE B C 1
ATOM 6665 O O . ILE B 1 257 ? -30.938 -13.359 16.219 1 73.94 257 ILE B O 1
ATOM 6669 N N . SER B 1 258 ? -30.688 -14.008 18.359 1 62.66 258 SER B N 1
ATOM 6670 C CA . SER B 1 258 ? -31.906 -13.359 18.859 1 62.66 258 SER B CA 1
ATOM 6671 C C . SER B 1 258 ? -32.062 -11.977 18.234 1 62.66 258 SER B C 1
ATOM 6673 O O . SER B 1 258 ? -31.109 -11.203 18.141 1 62.66 258 SER B O 1
ATOM 6675 N N . SER B 1 259 ? -33.188 -11.852 17.484 1 63.06 259 SER B N 1
ATOM 6676 C CA . SER B 1 259 ? -33.719 -10.672 16.797 1 63.06 259 SER B CA 1
ATOM 6677 C C . SER B 1 259 ? -33.906 -9.516 17.781 1 63.06 259 SER B C 1
ATOM 6679 O O . SER B 1 259 ? -34.219 -8.398 17.359 1 63.06 259 SER B O 1
ATOM 6681 N N . GLN B 1 260 ? -33.75 -9.797 19.031 1 65.31 260 GLN B N 1
ATOM 6682 C CA . GLN B 1 260 ? -34.125 -8.742 19.969 1 65.31 260 GLN B CA 1
ATOM 6683 C C . GLN B 1 260 ? -33.094 -7.625 19.969 1 65.31 260 GLN B C 1
ATOM 6685 O O . GLN B 1 260 ? -33.344 -6.527 20.469 1 65.31 260 GLN B O 1
ATOM 6690 N N . HIS B 1 261 ? -32.031 -7.992 19.172 1 72.81 261 HIS B N 1
ATOM 6691 C CA . HIS B 1 261 ? -31.031 -6.938 19.172 1 72.81 261 HIS B CA 1
ATOM 6692 C C . HIS B 1 261 ? -30.969 -6.23 17.828 1 72.81 261 HIS B C 1
ATOM 6694 O O . HIS B 1 261 ? -31.422 -6.766 16.812 1 72.81 261 HIS B O 1
ATOM 6700 N N . THR B 1 262 ? -30.609 -4.98 17.969 1 79.75 262 THR B N 1
ATOM 6701 C CA . THR B 1 262 ? -30.391 -4.227 16.734 1 79.75 262 THR B CA 1
ATOM 6702 C C . THR B 1 262 ? -29.375 -4.938 15.844 1 79.75 262 THR B C 1
ATOM 6704 O O . THR B 1 262 ? -28.328 -5.402 16.312 1 79.75 262 THR B O 1
ATOM 6707 N N . PRO B 1 263 ? -29.75 -5.062 14.602 1 84.38 263 PRO B N 1
ATOM 6708 C CA . PRO B 1 263 ? -28.828 -5.727 13.68 1 84.38 263 PRO B CA 1
ATOM 6709 C C . PRO B 1 263 ? -27.484 -5.004 13.562 1 84.38 263 PRO B C 1
ATOM 6711 O O . PRO B 1 263 ? -27.438 -3.773 13.641 1 84.38 263 PRO B O 1
ATOM 6714 N N . TRP B 1 264 ? -26.5 -5.738 13.398 1 90.88 264 TRP B N 1
ATOM 6715 C CA . TRP B 1 264 ? -25.141 -5.219 13.297 1 90.88 264 TRP B CA 1
ATOM 6716 C C . TRP B 1 264 ? -24.953 -4.457 11.992 1 90.88 264 TRP B C 1
ATOM 6718 O O . TRP B 1 264 ? -25.422 -4.891 10.938 1 90.88 264 TRP B O 1
ATOM 6728 N N . THR B 1 265 ? -24.359 -3.336 12.062 1 91 265 THR B N 1
ATOM 6729 C CA . THR B 1 265 ? -23.797 -2.615 10.93 1 91 265 THR B CA 1
ATOM 6730 C C . THR B 1 265 ? -22.375 -2.135 11.242 1 91 265 THR B C 1
ATOM 6732 O O . THR B 1 265 ? -22.016 -1.989 12.414 1 91 265 THR B O 1
ATOM 6735 N N . LEU B 1 266 ? -21.641 -1.978 10.297 1 91 266 LEU B N 1
ATOM 6736 C CA . LEU B 1 266 ? -20.266 -1.543 10.531 1 91 266 LEU B CA 1
ATOM 6737 C C . LEU B 1 266 ? -20.234 -0.188 11.234 1 91 266 LEU B C 1
ATOM 6739 O O . LEU B 1 266 ? -19.344 0.083 12.031 1 91 266 LEU B O 1
ATOM 6743 N N . GLU B 1 267 ? -21.188 0.667 11 1 89.56 267 GLU B N 1
ATOM 6744 C CA . GLU B 1 267 ? -21.25 2.014 11.562 1 89.56 267 GLU B CA 1
ATOM 6745 C C . GLU B 1 267 ? -21.625 1.975 13.039 1 89.56 267 GLU B C 1
ATOM 6747 O O . GLU B 1 267 ? -21.016 2.668 13.859 1 89.56 267 GLU B O 1
ATOM 6752 N N . THR B 1 268 ? -22.531 1.163 13.383 1 89.12 268 THR B N 1
ATOM 6753 C CA . THR B 1 268 ? -23.047 1.145 14.758 1 89.12 268 THR B CA 1
ATOM 6754 C C . THR B 1 268 ? -22.312 0.087 15.578 1 89.12 268 THR B C 1
ATOM 6756 O O . THR B 1 268 ? -22.234 0.193 16.812 1 89.12 268 THR B O 1
ATOM 6759 N N . GLY B 1 269 ? -21.766 -0.869 14.953 1 91.12 269 GLY B N 1
ATOM 6760 C CA . GLY B 1 269 ? -21.156 -1.967 15.68 1 91.12 269 GLY B CA 1
ATOM 6761 C C . GLY B 1 269 ? -22.156 -2.896 16.328 1 91.12 269 GLY B C 1
ATOM 6762 O O . GLY B 1 269 ? -23.312 -2.959 15.906 1 91.12 269 GLY B O 1
ATOM 6763 N N . TYR B 1 270 ? -21.625 -3.732 17.281 1 92.81 270 TYR B N 1
ATOM 6764 C CA . TYR B 1 270 ? -22.5 -4.641 18.016 1 92.81 270 TYR B CA 1
ATOM 6765 C C . TYR B 1 270 ? -23.375 -3.877 19 1 92.81 270 TYR B C 1
ATOM 6767 O O . TYR B 1 270 ? -22.922 -2.895 19.609 1 92.81 270 TYR B O 1
ATOM 6775 N N . ALA B 1 271 ? -24.547 -4.379 19.188 1 90.19 271 ALA B N 1
ATOM 6776 C CA . ALA B 1 271 ? -25.422 -3.771 20.188 1 90.19 271 ALA B CA 1
ATOM 6777 C C . ALA B 1 271 ? -24.828 -3.895 21.594 1 90.19 271 ALA B C 1
ATOM 6779 O O . ALA B 1 271 ? -24.203 -4.898 21.922 1 90.19 271 ALA B O 1
ATOM 6780 N N . LEU B 1 272 ? -25.078 -2.881 22.422 1 86.81 272 LEU B N 1
ATOM 6781 C CA . LEU B 1 272 ? -24.516 -2.826 23.781 1 86.81 272 LEU B CA 1
ATOM 6782 C C . LEU B 1 272 ? -25 -4.008 24.609 1 86.81 272 LEU B C 1
ATOM 6784 O O . LEU B 1 272 ? -24.25 -4.52 25.453 1 86.81 272 LEU B O 1
ATOM 6788 N N . ASP B 1 273 ? -26.219 -4.438 24.297 1 85.44 273 ASP B N 1
ATOM 6789 C CA . ASP B 1 273 ? -26.797 -5.508 25.094 1 85.44 273 ASP B CA 1
ATOM 6790 C C . ASP B 1 273 ? -26.625 -6.863 24.406 1 85.44 273 ASP B C 1
ATOM 6792 O O . ASP B 1 273 ? -27.281 -7.836 24.781 1 85.44 273 ASP B O 1
ATOM 6796 N N . SER B 1 274 ? -25.703 -6.832 23.406 1 87.38 274 SER B N 1
ATOM 6797 C CA . SER B 1 274 ? -25.516 -8.094 22.703 1 87.38 274 SER B CA 1
ATOM 6798 C C . SER B 1 274 ? -24.703 -9.078 23.516 1 87.38 274 SER B C 1
ATOM 6800 O O . SER B 1 274 ? -23.844 -8.672 24.312 1 87.38 274 SER B O 1
ATOM 6802 N N . ASP B 1 275 ? -25.016 -10.328 23.359 1 87.62 275 ASP B N 1
ATOM 6803 C CA . ASP B 1 275 ? -24.297 -11.398 24.047 1 87.62 275 ASP B CA 1
ATOM 6804 C C . ASP B 1 275 ? -23 -11.758 23.312 1 87.62 275 ASP B C 1
ATOM 6806 O O . ASP B 1 275 ? -22.641 -11.109 22.344 1 87.62 275 ASP B O 1
ATOM 6810 N N . VAL B 1 276 ? -22.344 -12.812 23.797 1 87.44 276 VAL B N 1
ATOM 6811 C CA . VAL B 1 276 ? -21.094 -13.289 23.234 1 87.44 276 VAL B CA 1
ATOM 6812 C C . VAL B 1 276 ? -21.344 -13.828 21.828 1 87.44 276 VAL B C 1
ATOM 6814 O O . VAL B 1 276 ? -20.531 -13.617 20.922 1 87.44 276 VAL B O 1
ATOM 6817 N N . GLU B 1 277 ? -22.469 -14.492 21.719 1 88.19 277 GLU B N 1
ATOM 6818 C CA . GLU B 1 277 ? -22.812 -15.016 20.406 1 88.19 277 GLU B CA 1
ATOM 6819 C C . GLU B 1 277 ? -23.531 -13.969 19.562 1 88.19 277 GLU B C 1
ATOM 6821 O O . GLU B 1 277 ? -24.609 -13.492 19.922 1 88.19 277 GLU B O 1
ATOM 6826 N N . THR B 1 278 ? -22.828 -13.594 18.578 1 90.19 278 THR B N 1
ATOM 6827 C CA . THR B 1 278 ? -23.375 -12.578 17.688 1 90.19 278 THR B CA 1
ATOM 6828 C C . THR B 1 278 ? -23.172 -12.977 16.219 1 90.19 278 THR B C 1
ATOM 6830 O O . THR B 1 278 ? -22.484 -13.945 15.93 1 90.19 278 THR B O 1
ATOM 6833 N N . PHE B 1 279 ? -23.891 -12.266 15.398 1 91.94 279 PHE B N 1
ATOM 6834 C CA . PHE B 1 279 ? -23.656 -12.352 13.969 1 91.94 279 PHE B CA 1
ATOM 6835 C C . PHE B 1 279 ? -23.625 -10.953 13.344 1 91.94 279 PHE B C 1
ATOM 6837 O O . PHE B 1 279 ? -24.562 -10.172 13.523 1 91.94 279 PHE B O 1
ATOM 6844 N N . PRO B 1 280 ? -22.641 -10.664 12.609 1 93.69 280 PRO B N 1
ATOM 6845 C CA . PRO B 1 280 ? -21.422 -11.438 12.367 1 93.69 280 PRO B CA 1
ATOM 6846 C C . PRO B 1 280 ? -20.719 -11.852 13.656 1 93.69 280 PRO B C 1
ATOM 6848 O O . PRO B 1 280 ? -20.812 -11.156 14.672 1 93.69 280 PRO B O 1
ATOM 6851 N N . ALA B 1 281 ? -19.953 -12.898 13.5 1 94.25 281 ALA B N 1
ATOM 6852 C CA . ALA B 1 281 ? -19.375 -13.516 14.688 1 94.25 281 ALA B CA 1
ATOM 6853 C C . ALA B 1 281 ? -18.203 -12.688 15.211 1 94.25 281 ALA B C 1
ATOM 6855 O O . ALA B 1 281 ? -17.516 -12.016 14.438 1 94.25 281 ALA B O 1
ATOM 6856 N N . ARG B 1 282 ? -18.047 -12.711 16.516 1 93.75 282 ARG B N 1
ATOM 6857 C CA . ARG B 1 282 ? -16.906 -12.094 17.156 1 93.75 282 ARG B CA 1
ATOM 6858 C C . ARG B 1 282 ? -16.094 -13.125 17.938 1 93.75 282 ARG B C 1
ATOM 6860 O O . ARG B 1 282 ? -16.562 -14.234 18.188 1 93.75 282 ARG B O 1
ATOM 6867 N N . VAL B 1 283 ? -14.914 -12.812 18.234 1 95.31 283 VAL B N 1
ATOM 6868 C CA . VAL B 1 283 ? -14.062 -13.641 19.078 1 95.31 283 VAL B CA 1
ATOM 6869 C C . VAL B 1 283 ? -13.688 -12.883 20.344 1 95.31 283 VAL B C 1
ATOM 6871 O O . VAL B 1 283 ? -13.68 -11.648 20.359 1 95.31 283 VAL B O 1
ATOM 6874 N N . LEU B 1 284 ? -13.391 -13.609 21.375 1 94.31 284 LEU B N 1
ATOM 6875 C CA . LEU B 1 284 ? -13.094 -12.984 22.656 1 94.31 284 LEU B CA 1
ATOM 6876 C C . LEU B 1 284 ? -11.594 -12.82 22.859 1 94.31 284 LEU B C 1
ATOM 6878 O O . LEU B 1 284 ? -11.148 -12.031 23.688 1 94.31 284 LEU B O 1
ATOM 6882 N N . SER B 1 285 ? -10.922 -13.602 22.094 1 93.75 285 SER B N 1
ATOM 6883 C CA . SER B 1 285 ? -9.469 -13.547 22.25 1 93.75 285 SER B CA 1
ATOM 6884 C C . SER B 1 285 ? -8.766 -13.773 20.922 1 93.75 285 SER B C 1
ATOM 6886 O O . SER B 1 285 ? -9.383 -14.227 19.953 1 93.75 285 SER B O 1
ATOM 6888 N N . ALA B 1 286 ? -7.5 -13.352 20.953 1 94.88 286 ALA B N 1
ATOM 6889 C CA . ALA B 1 286 ? -6.664 -13.586 19.781 1 94.88 286 ALA B CA 1
ATOM 6890 C C . ALA B 1 286 ? -5.949 -14.93 19.875 1 94.88 286 ALA B C 1
ATOM 6892 O O . ALA B 1 286 ? -5.953 -15.57 20.922 1 94.88 286 ALA B O 1
ATOM 6893 N N . GLY B 1 287 ? -5.355 -15.336 18.703 1 92.62 287 GLY B N 1
ATOM 6894 C CA . GLY B 1 287 ? -4.578 -16.562 18.703 1 92.62 287 GLY B CA 1
ATOM 6895 C C . GLY B 1 287 ? -5.18 -17.656 17.828 1 92.62 287 GLY B C 1
ATOM 6896 O O . GLY B 1 287 ? -6.371 -17.609 17.5 1 92.62 287 GLY B O 1
ATOM 6897 N N . ALA B 1 288 ? -4.422 -18.641 17.609 1 89.56 288 ALA B N 1
ATOM 6898 C CA . ALA B 1 288 ? -4.773 -19.703 16.656 1 89.56 288 ALA B CA 1
ATOM 6899 C C . ALA B 1 288 ? -5.953 -20.531 17.172 1 89.56 288 ALA B C 1
ATOM 6901 O O . ALA B 1 288 ? -6.703 -21.109 16.375 1 89.56 288 ALA B O 1
ATOM 6902 N N . ARG B 1 289 ? -6.156 -20.516 18.438 1 88.31 289 ARG B N 1
ATOM 6903 C CA . ARG B 1 289 ? -7.246 -21.312 18.984 1 88.31 289 ARG B CA 1
ATOM 6904 C C . ARG B 1 289 ? -8.57 -20.562 18.906 1 88.31 289 ARG B C 1
ATOM 6906 O O . ARG B 1 289 ? -9.641 -21.172 19.031 1 88.31 289 ARG B O 1
ATOM 6913 N N . SER B 1 290 ? -8.43 -19.266 18.797 1 91.5 290 SER B N 1
ATOM 6914 C CA . SER B 1 290 ? -9.625 -18.438 18.75 1 91.5 290 SER B CA 1
ATOM 6915 C C . SER B 1 290 ? -9.922 -17.984 17.312 1 91.5 290 SER B C 1
ATOM 6917 O O . SER B 1 290 ? -9.859 -16.797 17 1 91.5 290 SER B O 1
ATOM 6919 N N . GLY B 1 291 ? -10.227 -18.875 16.531 1 94.75 291 GLY B N 1
ATOM 6920 C CA . GLY B 1 291 ? -10.523 -18.594 15.141 1 94.75 291 GLY B CA 1
ATOM 6921 C C . GLY B 1 291 ? -11.156 -19.766 14.406 1 94.75 291 GLY B C 1
ATOM 6922 O O . GLY B 1 291 ? -11.789 -20.625 15.023 1 94.75 291 GLY B O 1
ATOM 6923 N N . ILE B 1 292 ? -11.047 -19.688 13.141 1 96.38 292 ILE B N 1
ATOM 6924 C CA . ILE B 1 292 ? -11.648 -20.734 12.336 1 96.38 292 ILE B CA 1
ATOM 6925 C C . ILE B 1 292 ? -10.562 -21.672 11.805 1 96.38 292 ILE B C 1
ATOM 6927 O O . ILE B 1 292 ? -9.469 -21.219 11.453 1 96.38 292 ILE B O 1
ATOM 6931 N N . PHE B 1 293 ? -10.828 -22.922 11.93 1 96.12 293 PHE B N 1
ATOM 6932 C CA . PHE B 1 293 ? -9.953 -23.984 11.453 1 96.12 293 PHE B CA 1
ATOM 6933 C C . PHE B 1 293 ? -10.648 -24.828 10.383 1 96.12 293 PHE B C 1
ATOM 6935 O O . PHE B 1 293 ? -11.781 -25.266 10.578 1 96.12 293 PHE B O 1
ATOM 6942 N N . LEU B 1 294 ? -9.945 -25 9.242 1 96.94 294 LEU B N 1
ATOM 6943 C CA . LEU B 1 294 ? -10.516 -25.766 8.133 1 96.94 294 LEU B CA 1
ATOM 6944 C C . LEU B 1 294 ? -9.555 -26.844 7.664 1 96.94 294 LEU B C 1
ATOM 6946 O O . LEU B 1 294 ? -8.344 -26.594 7.551 1 96.94 294 LEU B O 1
ATOM 6950 N N . ALA B 1 295 ? -10.008 -28 7.488 1 96.31 295 ALA B N 1
ATOM 6951 C CA . ALA B 1 295 ? -9.328 -29.047 6.742 1 96.31 295 ALA B CA 1
ATOM 6952 C C . ALA B 1 295 ? -9.977 -29.266 5.379 1 96.31 295 ALA B C 1
ATOM 6954 O O . ALA B 1 295 ? -11.109 -29.734 5.289 1 96.31 295 ALA B O 1
ATOM 6955 N N . LEU B 1 296 ? -9.297 -28.906 4.371 1 97.12 296 LEU B N 1
ATOM 6956 C CA . LEU B 1 296 ? -9.797 -29 3.004 1 97.12 296 LEU B CA 1
ATOM 6957 C C . LEU B 1 296 ? -9.125 -30.141 2.246 1 97.12 296 LEU B C 1
ATOM 6959 O O . LEU B 1 296 ? -7.973 -30.469 2.518 1 97.12 296 LEU B O 1
ATOM 6963 N N . GLN B 1 297 ? -9.883 -30.703 1.363 1 94.69 297 GLN B N 1
ATOM 6964 C CA . GLN B 1 297 ? -9.344 -31.812 0.581 1 94.69 297 GLN B CA 1
ATOM 6965 C C . GLN B 1 297 ? -9.5 -31.562 -0.916 1 94.69 297 GLN B C 1
ATOM 6967 O O . GLN B 1 297 ? -10.516 -31.016 -1.355 1 94.69 297 GLN B O 1
ATOM 6972 N N . SER B 1 298 ? -8.5 -31.828 -1.562 1 92.69 298 SER B N 1
ATOM 6973 C CA . SER B 1 298 ? -8.523 -31.906 -3.02 1 92.69 298 SER B CA 1
ATOM 6974 C C . SER B 1 298 ? -8.07 -33.281 -3.512 1 92.69 298 SER B C 1
ATOM 6976 O O . SER B 1 298 ? -7.395 -34 -2.785 1 92.69 298 SER B O 1
ATOM 6978 N N . PHE B 1 299 ? -8.508 -33.625 -4.664 1 92 299 PHE B N 1
ATOM 6979 C CA . PHE B 1 299 ? -8.188 -34.938 -5.203 1 92 299 PHE B CA 1
ATOM 6980 C C . PHE B 1 299 ? -7.449 -34.812 -6.527 1 92 299 PHE B C 1
ATOM 6982 O O . PHE B 1 299 ? -7.949 -34.188 -7.469 1 92 299 PHE B O 1
ATOM 6989 N N . LYS B 1 300 ? -6.297 -35.406 -6.574 1 87.06 300 LYS B N 1
ATOM 6990 C CA . LYS B 1 300 ? -5.406 -35.281 -7.723 1 87.06 300 LYS B CA 1
ATOM 6991 C C . LYS B 1 300 ? -6.109 -35.688 -9.016 1 87.06 300 LYS B C 1
ATOM 6993 O O . LYS B 1 300 ? -5.914 -35.062 -10.055 1 87.06 300 LYS B O 1
ATOM 6998 N N . GLN B 1 301 ? -6.977 -36.625 -8.953 1 87.5 301 GLN B N 1
ATOM 6999 C CA . GLN B 1 301 ? -7.609 -37.188 -10.141 1 87.5 301 GLN B CA 1
ATOM 7000 C C . GLN B 1 301 ? -8.805 -36.344 -10.578 1 87.5 301 GLN B C 1
ATOM 7002 O O . GLN B 1 301 ? -9.297 -36.469 -11.703 1 87.5 301 GLN B O 1
ATOM 7007 N N . GLU B 1 302 ? -9.18 -35.469 -9.711 1 89.75 302 GLU B N 1
ATOM 7008 C CA . GLU B 1 302 ? -10.391 -34.719 -9.992 1 89.75 302 GLU B CA 1
ATOM 7009 C C . GLU B 1 302 ? -10.062 -33.281 -10.453 1 89.75 302 GLU B C 1
ATOM 7011 O O . GLU B 1 302 ? -10.953 -32.531 -10.867 1 89.75 302 GLU B O 1
ATOM 7016 N N . VAL B 1 303 ? -8.812 -33.031 -10.445 1 89.62 303 VAL B N 1
ATOM 7017 C CA . VAL B 1 303 ? -8.398 -31.688 -10.773 1 89.62 303 VAL B CA 1
ATOM 7018 C C . VAL B 1 303 ? -8.344 -31.516 -12.289 1 89.62 303 VAL B C 1
ATOM 7020 O O . VAL B 1 303 ? -7.914 -32.406 -13.008 1 89.62 303 VAL B O 1
ATOM 7023 N N . ASP B 1 304 ? -8.852 -30.312 -12.734 1 89.56 304 ASP B N 1
ATOM 7024 C CA . ASP B 1 304 ? -8.812 -29.969 -14.148 1 89.56 304 ASP B CA 1
ATOM 7025 C C . ASP B 1 304 ? -7.766 -28.891 -14.414 1 89.56 304 ASP B C 1
ATOM 7027 O O . ASP B 1 304 ? -8.062 -27.703 -14.312 1 89.56 304 ASP B O 1
ATOM 7031 N N . TYR B 1 305 ? -6.637 -29.281 -14.883 1 89.94 305 TYR B N 1
ATOM 7032 C CA . TYR B 1 305 ? -5.531 -28.375 -15.117 1 89.94 305 TYR B CA 1
ATOM 7033 C C . TYR B 1 305 ? -5.762 -27.547 -16.375 1 89.94 305 TYR B C 1
ATOM 7035 O O . TYR B 1 305 ? -5.141 -26.5 -16.562 1 89.94 305 TYR B O 1
ATOM 7043 N N . ALA B 1 306 ? -6.625 -27.938 -17.25 1 89.12 306 ALA B N 1
ATOM 7044 C CA . ALA B 1 306 ? -6.91 -27.203 -18.469 1 89.12 306 ALA B CA 1
ATOM 7045 C C . ALA B 1 306 ? -7.816 -26 -18.188 1 89.12 306 ALA B C 1
ATOM 7047 O O . ALA B 1 306 ? -7.758 -24.984 -18.906 1 89.12 306 ALA B O 1
ATOM 7048 N N . CYS B 1 307 ? -8.594 -26.141 -17.141 1 91 307 CYS B N 1
ATOM 7049 C CA . CYS B 1 307 ? -9.539 -25.078 -16.797 1 91 307 CYS B CA 1
ATOM 7050 C C . CYS B 1 307 ? -8.844 -23.969 -16.031 1 91 307 CYS B C 1
ATOM 7052 O O . CYS B 1 307 ? -8.828 -22.812 -16.469 1 91 307 CYS B O 1
ATOM 7054 N N . ARG B 1 308 ? -8.195 -24.328 -14.938 1 89.94 308 ARG B N 1
ATOM 7055 C CA . ARG B 1 308 ? -7.672 -23.297 -14.047 1 89.94 308 ARG B CA 1
ATOM 7056 C C . ARG B 1 308 ? -6.152 -23.234 -14.133 1 89.94 308 ARG B C 1
ATOM 7058 O O . ARG B 1 308 ? -5.523 -22.422 -13.445 1 89.94 308 ARG B O 1
ATOM 7065 N N . GLY B 1 309 ? -5.594 -24.047 -14.922 1 88.62 309 GLY B N 1
ATOM 7066 C CA . GLY B 1 309 ? -4.16 -23.953 -15.133 1 88.62 309 GLY B CA 1
ATOM 7067 C C . GLY B 1 309 ? -3.352 -24.75 -14.133 1 88.62 309 GLY B C 1
ATOM 7068 O O . GLY B 1 309 ? -3.869 -25.688 -13.516 1 88.62 309 GLY B O 1
ATOM 7069 N N . PRO B 1 310 ? -2.088 -24.375 -14 1 91.31 310 PRO B N 1
ATOM 7070 C CA . PRO B 1 310 ? -1.146 -25.203 -13.234 1 91.31 310 PRO B CA 1
ATOM 7071 C C . PRO B 1 310 ? -1.292 -25.016 -11.727 1 91.31 310 PRO B C 1
ATOM 7073 O O . PRO B 1 310 ? -0.711 -25.766 -10.945 1 91.31 310 PRO B O 1
ATOM 7076 N N . VAL B 1 311 ? -1.949 -24.047 -11.336 1 92 311 VAL B N 1
ATOM 7077 C CA . VAL B 1 311 ? -2.104 -23.797 -9.906 1 92 311 VAL B CA 1
ATOM 7078 C C . VAL B 1 311 ? -3.473 -24.281 -9.438 1 92 311 VAL B C 1
ATOM 7080 O O . VAL B 1 311 ? -4.504 -23.797 -9.906 1 92 311 VAL B O 1
ATOM 7083 N N . GLN B 1 312 ? -3.438 -25.25 -8.602 1 94.19 312 GLN B N 1
ATOM 7084 C CA . GLN B 1 312 ? -4.664 -25.859 -8.094 1 94.19 312 GLN B CA 1
ATOM 7085 C C . GLN B 1 312 ? -4.801 -25.641 -6.59 1 94.19 312 GLN B C 1
ATOM 7087 O O . GLN B 1 312 ? -3.984 -24.953 -5.98 1 94.19 312 GLN B O 1
ATOM 7092 N N . GLY B 1 313 ? -5.918 -26.109 -6.02 1 95.69 313 GLY B N 1
ATOM 7093 C CA . GLY B 1 313 ? -6.203 -25.875 -4.613 1 95.69 313 GLY B CA 1
ATOM 7094 C C . GLY B 1 313 ? -7.375 -24.953 -4.383 1 95.69 313 GLY B C 1
ATOM 7095 O O . GLY B 1 313 ? -8.453 -25.156 -4.938 1 95.69 313 GLY B O 1
ATOM 7096 N N . PHE B 1 314 ? -7.105 -23.984 -3.449 1 97.06 314 PHE B N 1
ATOM 7097 C CA . PHE B 1 314 ? -8.203 -23.094 -3.1 1 97.06 314 PHE B CA 1
ATOM 7098 C C . PHE B 1 314 ? -7.746 -21.641 -3.107 1 97.06 314 PHE B C 1
ATOM 7100 O O . PHE B 1 314 ? -6.559 -21.359 -2.941 1 97.06 314 PHE B O 1
ATOM 7107 N N . LYS B 1 315 ? -8.656 -20.766 -3.385 1 96.69 315 LYS B N 1
ATOM 7108 C CA . LYS B 1 315 ? -8.516 -19.328 -3.176 1 96.69 315 LYS B CA 1
ATOM 7109 C C . LYS B 1 315 ? -9.352 -18.875 -1.983 1 96.69 315 LYS B C 1
ATOM 7111 O O . LYS B 1 315 ? -10.508 -19.25 -1.844 1 96.69 315 LYS B O 1
ATOM 7116 N N . VAL B 1 316 ? -8.719 -18.109 -1.15 1 98.19 316 VAL B N 1
ATOM 7117 C CA . VAL B 1 316 ? -9.43 -17.641 0.035 1 98.19 316 VAL B CA 1
ATOM 7118 C C . VAL B 1 316 ? -9.367 -16.109 0.102 1 98.19 316 VAL B C 1
ATOM 7120 O O . VAL B 1 316 ? -8.305 -15.516 -0.102 1 98.19 316 VAL B O 1
ATOM 7123 N N . LEU B 1 317 ? -10.492 -15.5 0.352 1 97.75 317 LEU B N 1
ATOM 7124 C CA . LEU B 1 317 ? -10.586 -14.047 0.5 1 97.75 317 LEU B CA 1
ATOM 7125 C C . LEU B 1 317 ? -11.148 -13.672 1.864 1 97.75 317 LEU B C 1
ATOM 7127 O O . LEU B 1 317 ? -12.164 -14.234 2.293 1 97.75 317 LEU B O 1
ATOM 7131 N N . LEU B 1 318 ? -10.438 -12.852 2.561 1 97.88 318 LEU B N 1
ATOM 7132 C CA . LEU B 1 318 ? -10.961 -12.25 3.787 1 97.88 318 LEU B CA 1
ATOM 7133 C C . LEU B 1 318 ? -11.539 -10.867 3.512 1 97.88 318 LEU B C 1
ATOM 7135 O O . LEU B 1 318 ? -10.891 -10.031 2.885 1 97.88 318 LEU B O 1
ATOM 7139 N N . HIS B 1 319 ? -12.711 -10.625 3.912 1 96.44 319 HIS B N 1
ATOM 7140 C CA . HIS B 1 319 ? -13.359 -9.344 3.656 1 96.44 319 HIS B CA 1
ATOM 7141 C C . HIS B 1 319 ? -14.328 -8.984 4.777 1 96.44 319 HIS B C 1
ATOM 7143 O O . HIS B 1 319 ? -14.617 -9.812 5.648 1 96.44 319 HIS B O 1
ATOM 7149 N N . ALA B 1 320 ? -14.773 -7.789 4.734 1 96.25 320 ALA B N 1
ATOM 7150 C CA . ALA B 1 320 ? -15.773 -7.363 5.711 1 96.25 320 ALA B CA 1
ATOM 7151 C C . ALA B 1 320 ? -17.094 -8.109 5.512 1 96.25 320 ALA B C 1
ATOM 7153 O O . ALA B 1 320 ? -17.469 -8.414 4.379 1 96.25 320 ALA B O 1
ATOM 7154 N N . PRO B 1 321 ? -17.812 -8.359 6.602 1 96.06 321 PRO B N 1
ATOM 7155 C CA . PRO B 1 321 ? -19.031 -9.156 6.5 1 96.06 321 PRO B CA 1
ATOM 7156 C C . PRO B 1 321 ? -20.078 -8.516 5.594 1 96.06 321 PRO B C 1
ATOM 7158 O O . PRO B 1 321 ? -20.922 -9.211 5.027 1 96.06 321 PRO B O 1
ATOM 7161 N N . ASP B 1 322 ? -20.031 -7.234 5.461 1 94.5 322 ASP B N 1
ATOM 7162 C CA . ASP B 1 322 ? -21.078 -6.547 4.703 1 94.5 322 ASP B CA 1
ATOM 7163 C C . ASP B 1 322 ? -20.625 -6.293 3.266 1 94.5 322 ASP B C 1
ATOM 7165 O O . ASP B 1 322 ? -21.344 -5.656 2.49 1 94.5 322 ASP B O 1
ATOM 7169 N N . ASP B 1 323 ? -19.516 -6.797 2.836 1 94.38 323 ASP B N 1
ATOM 7170 C CA . ASP B 1 323 ? -19.016 -6.645 1.47 1 94.38 323 ASP B CA 1
ATOM 7171 C C . ASP B 1 323 ? -19.312 -7.895 0.64 1 94.38 323 ASP B C 1
ATOM 7173 O O . ASP B 1 323 ? -19.375 -9 1.175 1 94.38 323 ASP B O 1
ATOM 7177 N N . VAL B 1 324 ? -19.484 -7.613 -0.621 1 94.88 324 VAL B N 1
ATOM 7178 C CA . VAL B 1 324 ? -19.562 -8.727 -1.556 1 94.88 324 VAL B CA 1
ATOM 7179 C C . VAL B 1 324 ? -18.156 -9.203 -1.918 1 94.88 324 VAL B C 1
ATOM 7181 O O . VAL B 1 324 ? -17.312 -8.398 -2.299 1 94.88 324 VAL B O 1
ATOM 7184 N N . PRO B 1 325 ? -17.953 -10.469 -1.758 1 95.75 325 PRO B N 1
ATOM 7185 C CA . PRO B 1 325 ? -16.594 -10.961 -2.018 1 95.75 325 PRO B CA 1
ATOM 7186 C C . PRO B 1 325 ? -16.234 -10.938 -3.5 1 95.75 325 PRO B C 1
ATOM 7188 O O . PRO B 1 325 ? -17.016 -11.383 -4.34 1 95.75 325 PRO B O 1
ATOM 7191 N N . GLN B 1 326 ? -15.164 -10.383 -3.791 1 94 326 GLN B N 1
ATOM 7192 C CA . GLN B 1 326 ? -14.547 -10.422 -5.113 1 94 326 GLN B CA 1
ATOM 7193 C C . GLN B 1 326 ? -13.234 -11.203 -5.086 1 94 326 GLN B C 1
ATOM 7195 O O . GLN B 1 326 ? -12.156 -10.617 -5.066 1 94 326 GLN B O 1
ATOM 7200 N N . VAL B 1 327 ? -13.312 -12.445 -5.285 1 94.12 327 VAL B N 1
ATOM 7201 C CA . VAL B 1 327 ? -12.211 -13.367 -5.039 1 94.12 327 VAL B CA 1
ATOM 7202 C C . VAL B 1 327 ? -11.18 -13.266 -6.16 1 94.12 327 VAL B C 1
ATOM 7204 O O . VAL B 1 327 ? -10 -13.539 -5.957 1 94.12 327 VAL B O 1
ATOM 7207 N N . SER B 1 328 ? -11.602 -12.828 -7.305 1 89.5 328 SER B N 1
ATOM 7208 C CA . SER B 1 328 ? -10.688 -12.742 -8.438 1 89.5 328 SER B CA 1
ATOM 7209 C C . SER B 1 328 ? -9.719 -11.578 -8.273 1 89.5 328 SER B C 1
ATOM 7211 O O . SER B 1 328 ? -8.633 -11.578 -8.859 1 89.5 328 SER B O 1
ATOM 7213 N N . LYS B 1 329 ? -10.086 -10.625 -7.52 1 88.88 329 LYS B N 1
ATOM 7214 C CA . LYS B 1 329 ? -9.266 -9.43 -7.359 1 88.88 329 LYS B CA 1
ATOM 7215 C C . LYS B 1 329 ? -8.172 -9.648 -6.316 1 88.88 329 LYS B C 1
ATOM 7217 O O . LYS B 1 329 ? -7.008 -9.32 -6.547 1 88.88 329 LYS B O 1
ATOM 7222 N N . GLN B 1 330 ? -8.617 -10.219 -5.23 1 91.38 330 GLN B N 1
ATOM 7223 C CA . GLN B 1 330 ? -7.672 -10.492 -4.152 1 91.38 330 GLN B CA 1
ATOM 7224 C C . GLN B 1 330 ? -7.961 -11.844 -3.504 1 91.38 330 GLN B C 1
ATOM 7226 O O . GLN B 1 330 ? -9.117 -12.188 -3.26 1 91.38 330 GLN B O 1
ATOM 7231 N N . PHE B 1 331 ? -6.824 -12.562 -3.326 1 95.25 331 PHE B N 1
ATOM 7232 C CA . PHE B 1 331 ? -7 -13.859 -2.691 1 95.25 331 PHE B CA 1
ATOM 7233 C C . PHE B 1 331 ? -5.676 -14.375 -2.139 1 95.25 331 PHE B C 1
ATOM 7235 O O . PHE B 1 331 ? -4.609 -13.898 -2.523 1 95.25 331 PHE B O 1
ATOM 7242 N N . VAL B 1 332 ? -5.836 -15.227 -1.208 1 96.38 332 VAL B N 1
ATOM 7243 C CA . VAL B 1 332 ? -4.723 -16.016 -0.684 1 96.38 332 VAL B CA 1
ATOM 7244 C C . VAL B 1 332 ? -4.785 -17.438 -1.235 1 96.38 332 VAL B C 1
ATOM 7246 O O . VAL B 1 332 ? -5.855 -18.047 -1.256 1 96.38 332 VAL B O 1
ATOM 7249 N N . ARG B 1 333 ? -3.668 -17.922 -1.675 1 97 333 ARG B N 1
ATOM 7250 C CA . ARG B 1 333 ? -3.613 -19.281 -2.209 1 97 333 ARG B CA 1
ATOM 7251 C C . ARG B 1 333 ? -3.473 -20.312 -1.087 1 97 333 ARG B C 1
ATOM 7253 O O . ARG B 1 333 ? -2.654 -20.141 -0.181 1 97 333 ARG B O 1
ATOM 7260 N N . ILE B 1 334 ? -4.297 -21.312 -1.17 1 97.44 334 ILE B N 1
ATOM 7261 C CA . ILE B 1 334 ? -4.148 -22.484 -0.318 1 97.44 334 ILE B CA 1
ATOM 7262 C C . ILE B 1 334 ? -3.787 -23.703 -1.172 1 97.44 334 ILE B C 1
ATOM 7264 O O . ILE B 1 334 ? -4.668 -24.359 -1.733 1 97.44 334 ILE B O 1
ATOM 7268 N N . PRO B 1 335 ? -2.549 -24 -1.229 1 96.06 335 PRO B N 1
ATOM 7269 C CA . PRO B 1 335 ? -2.117 -25.094 -2.1 1 96.06 335 PRO B CA 1
ATOM 7270 C C . PRO B 1 335 ? -2.551 -26.469 -1.583 1 96.06 335 PRO B C 1
ATOM 7272 O O . PRO B 1 335 ? -2.84 -26.625 -0.393 1 96.06 335 PRO B O 1
ATOM 7275 N N . MET B 1 336 ? -2.555 -27.391 -2.502 1 95 336 MET B N 1
ATOM 7276 C CA . MET B 1 336 ? -2.838 -28.766 -2.105 1 95 336 MET B CA 1
ATOM 7277 C C . MET B 1 336 ? -1.704 -29.344 -1.258 1 95 336 MET B C 1
ATOM 7279 O O . MET B 1 336 ? -0.53 -29.094 -1.541 1 95 336 MET B O 1
ATOM 7283 N N . GLY B 1 337 ? -2.076 -29.969 -0.214 1 94.69 337 GLY B N 1
ATOM 7284 C CA . GLY B 1 337 ? -1.104 -30.672 0.609 1 94.69 337 GLY B CA 1
ATOM 7285 C C . GLY B 1 337 ? -0.292 -29.75 1.494 1 94.69 337 GLY B C 1
ATOM 7286 O O . GLY B 1 337 ? 0.855 -30.047 1.83 1 94.69 337 GLY B O 1
ATOM 7287 N N . LYS B 1 338 ? -0.815 -28.594 1.785 1 96.19 338 LYS B N 1
ATOM 7288 C CA . LYS B 1 338 ? -0.075 -27.656 2.619 1 96.19 338 LYS B CA 1
ATOM 7289 C C . LYS B 1 338 ? -0.94 -27.125 3.764 1 96.19 338 LYS B C 1
ATOM 7291 O O . LYS B 1 338 ? -2.168 -27.219 3.711 1 96.19 338 LYS B O 1
ATOM 7296 N N . GLU B 1 339 ? -0.27 -26.734 4.785 1 96.75 339 GLU B N 1
ATOM 7297 C CA . GLU B 1 339 ? -0.922 -25.969 5.844 1 96.75 339 GLU B CA 1
ATOM 7298 C C . GLU B 1 339 ? -0.651 -24.469 5.691 1 96.75 339 GLU B C 1
ATOM 7300 O O . GLU B 1 339 ? 0.487 -24.062 5.457 1 96.75 339 GLU B O 1
ATOM 7305 N N . VAL B 1 340 ? -1.671 -23.703 5.766 1 97.62 340 VAL B N 1
ATOM 7306 C CA . VAL B 1 340 ? -1.534 -22.25 5.676 1 97.62 340 VAL B CA 1
ATOM 7307 C C . VAL B 1 340 ? -2.125 -21.594 6.922 1 97.62 340 VAL B C 1
ATOM 7309 O O . VAL B 1 340 ? -3.264 -21.891 7.297 1 97.62 340 VAL B O 1
ATOM 7312 N N . LEU B 1 341 ? -1.333 -20.797 7.613 1 97.44 341 LEU B N 1
ATOM 7313 C CA . LEU B 1 341 ? -1.775 -20 8.75 1 97.44 341 LEU B CA 1
ATOM 7314 C C . LEU B 1 341 ? -1.906 -18.531 8.359 1 97.44 341 LEU B C 1
ATOM 7316 O O . LEU B 1 341 ? -0.974 -17.953 7.797 1 97.44 341 LEU B O 1
ATOM 7320 N N . ILE B 1 342 ? -3.076 -18 8.625 1 97.94 342 ILE B N 1
ATOM 7321 C CA . ILE B 1 342 ? -3.305 -16.578 8.328 1 97.94 342 ILE B CA 1
ATOM 7322 C C . ILE B 1 342 ? -3.553 -15.812 9.625 1 97.94 342 ILE B C 1
ATOM 7324 O O . ILE B 1 342 ? -4.594 -15.984 10.258 1 97.94 342 ILE B O 1
ATOM 7328 N N . ALA B 1 343 ? -2.639 -15.039 10.016 1 98.06 343 ALA B N 1
ATOM 7329 C CA . ALA B 1 343 ? -2.824 -14.094 11.117 1 98.06 343 ALA B CA 1
ATOM 7330 C C . ALA B 1 343 ? -3.4 -12.773 10.617 1 98.06 343 ALA B C 1
ATOM 7332 O O . ALA B 1 343 ? -2.83 -12.133 9.734 1 98.06 343 ALA B O 1
ATOM 7333 N N . VAL B 1 344 ? -4.469 -12.352 11.227 1 97.88 344 VAL B N 1
ATOM 7334 C CA . VAL B 1 344 ? -5.227 -11.219 10.695 1 97.88 344 VAL B CA 1
ATOM 7335 C C . VAL B 1 344 ? -4.977 -9.984 11.555 1 97.88 344 VAL B C 1
ATOM 7337 O O . VAL B 1 344 ? -5.008 -10.055 12.789 1 97.88 344 VAL B O 1
ATOM 7340 N N . LYS B 1 345 ? -4.73 -8.93 10.898 1 96.44 345 LYS B N 1
ATOM 7341 C CA . LYS B 1 345 ? -4.613 -7.605 11.508 1 96.44 345 LYS B CA 1
ATOM 7342 C C . LYS B 1 345 ? -5.625 -6.633 10.906 1 96.44 345 LYS B C 1
ATOM 7344 O O . LYS B 1 345 ? -5.387 -6.062 9.836 1 96.44 345 LYS B O 1
ATOM 7349 N N . PRO B 1 346 ? -6.684 -6.332 11.664 1 96 346 PRO B N 1
ATOM 7350 C CA . PRO B 1 346 ? -7.707 -5.438 11.117 1 96 346 PRO B CA 1
ATOM 7351 C C . PRO B 1 346 ? -7.262 -3.975 11.102 1 96 346 PRO B C 1
ATOM 7353 O O . PRO B 1 346 ? -6.508 -3.547 11.984 1 96 346 PRO B O 1
ATOM 7356 N N . ASN B 1 347 ? -7.609 -3.316 10.094 1 93.31 347 ASN B N 1
ATOM 7357 C CA . ASN B 1 347 ? -7.504 -1.867 9.969 1 93.31 347 ASN B CA 1
ATOM 7358 C C . ASN B 1 347 ? -8.883 -1.216 9.852 1 93.31 347 ASN B C 1
ATOM 7360 O O . ASN B 1 347 ? -9.523 -1.315 8.805 1 93.31 347 ASN B O 1
ATOM 7364 N N . MET B 1 348 ? -9.258 -0.545 10.938 1 93.69 348 MET B N 1
ATOM 7365 C CA . MET B 1 348 ? -10.594 0.035 11 1 93.69 348 MET B CA 1
ATOM 7366 C C . MET B 1 348 ? -10.523 1.553 11.125 1 93.69 348 MET B C 1
ATOM 7368 O O . MET B 1 348 ? -9.703 2.08 11.883 1 93.69 348 MET B O 1
ATOM 7372 N N . ILE B 1 349 ? -11.297 2.213 10.32 1 91.56 349 ILE B N 1
ATOM 7373 C CA . ILE B 1 349 ? -11.43 3.662 10.406 1 91.56 349 ILE B CA 1
ATOM 7374 C C . ILE B 1 349 ? -12.852 4.023 10.836 1 91.56 349 ILE B C 1
ATOM 7376 O O . ILE B 1 349 ? -13.828 3.543 10.258 1 91.56 349 ILE B O 1
ATOM 7380 N N . THR B 1 350 ? -12.93 4.793 11.836 1 91.69 350 THR B N 1
ATOM 7381 C CA . THR B 1 350 ? -14.227 5.254 12.328 1 91.69 350 THR B CA 1
ATOM 7382 C C . THR B 1 350 ? -14.32 6.777 12.25 1 91.69 350 THR B C 1
ATOM 7384 O O . THR B 1 350 ? -13.375 7.441 11.82 1 91.69 350 THR B O 1
ATOM 7387 N N . MET B 1 351 ? -15.516 7.309 12.578 1 88.31 351 MET B N 1
ATOM 7388 C CA . MET B 1 351 ? -15.734 8.75 12.5 1 88.31 351 MET B CA 1
ATOM 7389 C C . MET B 1 351 ? -16.25 9.289 13.828 1 88.31 351 MET B C 1
ATOM 7391 O O . MET B 1 351 ? -17.062 8.641 14.5 1 88.31 351 MET B O 1
ATOM 7395 N N . SER B 1 352 ? -15.742 10.469 14.086 1 85.31 352 SER B N 1
ATOM 7396 C CA . SER B 1 352 ? -16.266 11.148 15.266 1 85.31 352 SER B CA 1
ATOM 7397 C C . SER B 1 352 ? -17.641 11.758 14.992 1 85.31 352 SER B C 1
ATOM 7399 O O . SER B 1 352 ? -17.953 12.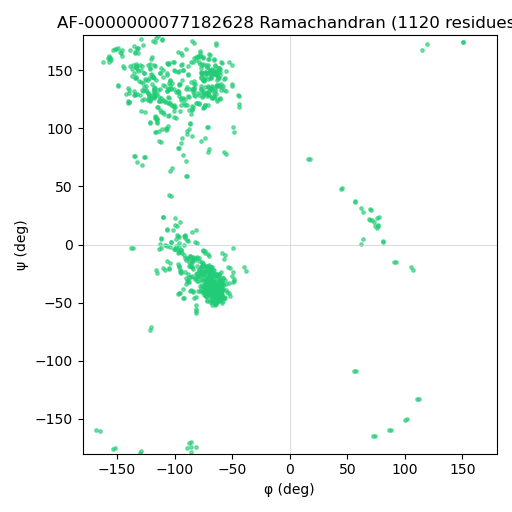086 13.844 1 85.31 352 SER B O 1
ATOM 7401 N N . SER B 1 353 ? -18.453 11.891 16 1 80.94 353 SER B N 1
ATOM 7402 C CA . SER B 1 353 ? -19.812 12.406 15.875 1 80.94 353 SER B CA 1
ATOM 7403 C C . SER B 1 353 ? -19.797 13.875 15.453 1 80.94 353 SER B C 1
ATOM 7405 O O . SER B 1 353 ? -20.734 14.344 14.797 1 80.94 353 SER B O 1
ATOM 7407 N N . GLY B 1 354 ? -18.766 14.57 15.727 1 76.06 354 GLY B N 1
ATOM 7408 C CA . GLY B 1 354 ? -18.703 15.992 15.438 1 76.06 354 GLY B CA 1
ATOM 7409 C C . GLY B 1 354 ? -18.641 16.297 13.945 1 76.06 354 GLY B C 1
ATOM 7410 O O . GLY B 1 354 ? -19.062 17.375 13.516 1 76.06 354 GLY B O 1
ATOM 7411 N N . ILE B 1 355 ? -18.219 15.336 13.188 1 82.94 355 ILE B N 1
ATOM 7412 C CA . ILE B 1 355 ? -18.047 15.641 11.773 1 82.94 355 ILE B CA 1
ATOM 7413 C C . ILE B 1 355 ? -19.203 15.047 10.969 1 82.94 355 ILE B C 1
ATOM 7415 O O . ILE B 1 355 ? -19.266 15.227 9.75 1 82.94 355 ILE B O 1
ATOM 7419 N N . ALA B 1 356 ? -20.125 14.453 11.578 1 84.88 356 ALA B N 1
ATOM 7420 C CA . ALA B 1 356 ? -21.25 13.812 10.891 1 84.88 356 ALA B CA 1
ATOM 7421 C C . ALA B 1 356 ? -22.125 14.844 10.195 1 84.88 356 ALA B C 1
ATOM 7423 O O . ALA B 1 356 ? -22.781 14.539 9.195 1 84.88 356 ALA B O 1
ATOM 7424 N N . GLU B 1 357 ? -22 16.016 10.68 1 83.5 357 GLU B N 1
ATOM 7425 C CA . GLU B 1 357 ? -22.891 17.047 10.141 1 83.5 357 GLU B CA 1
ATOM 7426 C C . GLU B 1 357 ? -22.266 17.734 8.93 1 83.5 357 GLU B C 1
ATOM 7428 O O . GLU B 1 357 ? -22.953 18.438 8.188 1 83.5 357 GLU B O 1
ATOM 7433 N N . TYR B 1 358 ? -21.031 17.5 8.711 1 83.94 358 TYR B N 1
ATOM 7434 C CA . TYR B 1 358 ? -20.359 18.094 7.555 1 83.94 358 TYR B CA 1
ATOM 7435 C C . TYR B 1 358 ? -20.875 17.484 6.254 1 83.94 358 TYR B C 1
ATOM 7437 O O . TYR B 1 358 ? -21.328 16.328 6.234 1 83.94 358 TYR B O 1
ATOM 7445 N N . HIS B 1 359 ? -20.844 18.328 5.227 1 88.5 359 HIS B N 1
ATOM 7446 C CA . HIS B 1 359 ? -21.188 17.812 3.91 1 88.5 359 HIS B CA 1
ATOM 7447 C C . HIS B 1 359 ? -20.219 16.719 3.479 1 88.5 359 HIS B C 1
ATOM 7449 O O . HIS B 1 359 ? -19.016 16.812 3.719 1 88.5 359 HIS B O 1
ATOM 7455 N N . PRO B 1 360 ? -20.688 15.656 2.779 1 88.25 360 PRO B N 1
ATOM 7456 C CA . PRO B 1 360 ? -19.875 14.5 2.42 1 88.25 360 PRO B CA 1
ATOM 7457 C C . PRO B 1 360 ? -18.641 14.883 1.589 1 88.25 360 PRO B C 1
ATOM 7459 O O . PRO B 1 360 ? -17.578 14.273 1.736 1 88.25 360 PRO B O 1
ATOM 7462 N N . VAL B 1 361 ? -18.766 15.844 0.791 1 83.12 361 VAL B N 1
ATOM 7463 C CA . VAL B 1 361 ? -17.641 16.25 -0.057 1 83.12 361 VAL B CA 1
ATOM 7464 C C . VAL B 1 361 ? -16.547 16.859 0.803 1 83.12 361 VAL B C 1
ATOM 7466 O O . VAL B 1 361 ? -15.352 16.656 0.535 1 83.12 361 VAL B O 1
ATOM 7469 N N . ARG B 1 362 ? -16.969 17.5 1.867 1 80.69 362 ARG B N 1
ATOM 7470 C CA . ARG B 1 362 ? -16.016 18.109 2.785 1 80.69 362 ARG B CA 1
ATOM 7471 C C . ARG B 1 362 ? -15.383 17.062 3.695 1 80.69 362 ARG B C 1
ATOM 7473 O O . ARG B 1 362 ? -14.18 17.094 3.965 1 80.69 362 ARG B O 1
ATOM 7480 N N . ARG B 1 363 ? -16.203 16.156 4.113 1 84.75 363 ARG B N 1
ATOM 7481 C CA . ARG B 1 363 ? -15.711 15.109 5 1 84.75 363 ARG B CA 1
ATOM 7482 C C . ARG B 1 363 ? -14.969 14.031 4.215 1 84.75 363 ARG B C 1
ATOM 7484 O O . ARG B 1 363 ? -14.195 13.258 4.785 1 84.75 363 ARG B O 1
ATOM 7491 N N . GLN B 1 364 ? -15.219 13.898 2.939 1 81.88 364 GLN B N 1
ATOM 7492 C CA . GLN B 1 364 ? -14.57 12.992 2.002 1 81.88 364 GLN B CA 1
ATOM 7493 C C . GLN B 1 364 ? -14.969 11.547 2.266 1 81.88 364 GLN B C 1
ATOM 7495 O O . GLN B 1 364 ? -14.141 10.641 2.172 1 81.88 364 GLN B O 1
ATOM 7500 N N . CYS B 1 365 ? -16.125 11.32 2.76 1 88.5 365 CYS B N 1
ATOM 7501 C CA . CYS B 1 365 ? -16.672 9.992 2.975 1 88.5 365 CYS B CA 1
ATOM 7502 C C . CYS B 1 365 ? -18.203 10.039 3.035 1 88.5 365 CYS B C 1
ATOM 7504 O O . CYS B 1 365 ? -18.781 11.102 3.242 1 88.5 365 CYS B O 1
ATOM 7506 N N . PHE B 1 366 ? -18.859 8.891 2.871 1 92.12 366 PHE B N 1
ATOM 7507 C CA . PHE B 1 366 ? -20.312 8.789 2.926 1 92.12 366 PHE B CA 1
ATOM 7508 C C . PHE B 1 366 ? -20.766 8.039 4.176 1 92.12 366 PHE B C 1
ATOM 7510 O O . PHE B 1 366 ? -20.156 7.027 4.547 1 92.12 366 PHE B O 1
ATOM 7517 N N . LEU B 1 367 ? -21.75 8.594 4.719 1 91.94 367 LEU B N 1
ATOM 7518 C CA . LEU B 1 367 ? -22.484 7.812 5.703 1 91.94 367 LEU B CA 1
ATOM 7519 C C . LEU B 1 367 ? -23.469 6.859 5.02 1 91.94 367 LEU B C 1
ATOM 7521 O O . LEU B 1 367 ? -23.828 7.062 3.857 1 91.94 367 LEU B O 1
ATOM 7525 N N . SER B 1 368 ? -23.906 5.848 5.75 1 87.56 368 SER B N 1
ATOM 7526 C CA . SER B 1 368 ? -24.719 4.781 5.172 1 87.56 368 SER B CA 1
ATOM 7527 C C . SER B 1 368 ? -26 5.336 4.562 1 87.56 368 SER B C 1
ATOM 7529 O O . SER B 1 368 ? -26.453 4.844 3.527 1 87.56 368 SER B O 1
ATOM 7531 N N . HIS B 1 369 ? -26.516 6.402 5.121 1 87.75 369 HIS B N 1
ATOM 7532 C CA . HIS B 1 369 ? -27.812 6.906 4.684 1 87.75 369 HIS B CA 1
ATOM 7533 C C . HIS B 1 369 ? -27.656 7.984 3.617 1 87.75 369 HIS B C 1
ATOM 7535 O O . HIS B 1 369 ? -28.641 8.398 2.996 1 87.75 369 HIS B O 1
ATOM 7541 N N . GLU B 1 370 ? -26.5 8.398 3.344 1 91.44 370 GLU B N 1
ATOM 7542 C CA . GLU B 1 370 ? -26.281 9.562 2.496 1 91.44 370 GLU B CA 1
ATOM 7543 C C . GLU B 1 370 ? -26.203 9.172 1.023 1 91.44 370 GLU B C 1
ATOM 7545 O O . GLU B 1 370 ? -26.406 10.008 0.142 1 91.44 370 GLU B O 1
ATOM 7550 N N . ARG B 1 371 ? -25.828 7.973 0.721 1 91.06 371 ARG B N 1
ATOM 7551 C CA . ARG B 1 371 ? -25.719 7.504 -0.656 1 91.06 371 ARG B CA 1
ATOM 7552 C C . ARG B 1 371 ? -26.453 6.184 -0.846 1 91.06 371 ARG B C 1
ATOM 7554 O O . ARG B 1 371 ? -26.062 5.16 -0.288 1 91.06 371 ARG B O 1
ATOM 7561 N N . SER B 1 372 ? -27.469 6.234 -1.646 1 92.25 372 SER B N 1
ATOM 7562 C CA . SER B 1 372 ? -28.25 5.031 -1.925 1 92.25 372 SER B CA 1
ATOM 7563 C C . SER B 1 372 ? -27.781 4.359 -3.211 1 92.25 372 SER B C 1
ATOM 7565 O O . SER B 1 372 ? -27.484 5.031 -4.199 1 92.25 372 SER B O 1
ATOM 7567 N N . LEU B 1 373 ? -27.703 3.078 -3.137 1 94 373 LEU B N 1
ATOM 7568 C CA . LEU B 1 373 ? -27.312 2.289 -4.301 1 94 373 LEU B CA 1
ATOM 7569 C C . LEU B 1 373 ? -28.516 1.573 -4.902 1 94 373 LEU B C 1
ATOM 7571 O O . LEU B 1 373 ? -29.5 1.342 -4.215 1 94 373 LEU B O 1
ATOM 7575 N N . ARG B 1 374 ? -28.422 1.278 -6.117 1 93.94 374 ARG B N 1
ATOM 7576 C CA . ARG B 1 374 ? -29.531 0.674 -6.848 1 93.94 374 ARG B CA 1
ATOM 7577 C C . ARG B 1 374 ? -29.75 -0.772 -6.418 1 93.94 374 ARG B C 1
ATOM 7579 O O . ARG B 1 374 ? -30.891 -1.203 -6.227 1 93.94 374 ARG B O 1
ATOM 7586 N N . PHE B 1 375 ? -28.625 -1.495 -6.23 1 97.31 375 PHE B N 1
ATOM 7587 C CA . PHE B 1 375 ? -28.75 -2.932 -6.027 1 97.31 375 PHE B CA 1
ATOM 7588 C C . PHE B 1 375 ? -28.531 -3.295 -4.566 1 97.31 375 PHE B C 1
ATOM 7590 O O . PHE B 1 375 ? -28.906 -4.383 -4.125 1 97.31 375 PHE B O 1
ATOM 7597 N N . PHE B 1 376 ? -27.891 -2.451 -3.848 1 96.56 376 PHE B N 1
ATOM 7598 C CA . PHE B 1 376 ? -27.438 -2.812 -2.506 1 96.56 376 PHE B CA 1
ATOM 7599 C C . PHE B 1 376 ? -28.188 -2.006 -1.454 1 96.56 376 PHE B C 1
ATOM 7601 O O . PHE B 1 376 ? -28.484 -0.829 -1.663 1 96.56 376 PHE B O 1
ATOM 7608 N N . LYS B 1 377 ? -28.406 -2.621 -0.275 1 94.12 377 LYS B N 1
ATOM 7609 C CA . LYS B 1 377 ? -29.016 -1.966 0.878 1 94.12 377 LYS B CA 1
ATOM 7610 C C . LYS B 1 377 ? -27.969 -1.221 1.703 1 94.12 377 LYS B C 1
ATOM 7612 O O . LYS B 1 377 ? -28.297 -0.242 2.381 1 94.12 377 LYS B O 1
ATOM 7617 N N . VAL B 1 378 ? -26.812 -1.751 1.592 1 89.75 378 VAL B N 1
ATOM 7618 C CA . VAL B 1 378 ? -25.719 -1.224 2.398 1 89.75 378 VAL B CA 1
ATOM 7619 C C . VAL B 1 378 ? -24.688 -0.552 1.493 1 89.75 378 VAL B C 1
ATOM 7621 O O . VAL B 1 378 ? -24.25 -1.135 0.498 1 89.75 378 VAL B O 1
ATOM 7624 N N . TYR B 1 379 ? -24.297 0.673 1.959 1 93.19 379 TYR B N 1
ATOM 7625 C CA . TYR B 1 379 ? -23.297 1.371 1.16 1 93.19 379 TYR B CA 1
ATOM 7626 C C . TYR B 1 379 ? -21.875 1.042 1.642 1 93.19 379 TYR B C 1
ATOM 7628 O O . TYR B 1 379 ? -21.578 1.179 2.828 1 93.19 379 TYR B O 1
ATOM 7636 N N . THR B 1 380 ? -21.078 0.546 0.849 1 92.38 380 THR B N 1
ATOM 7637 C CA . THR B 1 380 ? -19.625 0.457 0.956 1 92.38 380 THR B CA 1
ATOM 7638 C C . THR B 1 380 ? -18.969 0.884 -0.349 1 92.38 380 THR B C 1
ATOM 7640 O O . THR B 1 380 ? -19.594 0.865 -1.408 1 92.38 380 THR B O 1
ATOM 7643 N N . GLU B 1 381 ? -17.797 1.349 -0.227 1 90.75 381 GLU B N 1
ATOM 7644 C CA . GLU B 1 381 ? -17.078 1.765 -1.433 1 90.75 381 GLU B CA 1
ATOM 7645 C C . GLU B 1 381 ? -17.016 0.633 -2.455 1 90.75 381 GLU B C 1
ATOM 7647 O O . GLU B 1 381 ? -17.219 0.857 -3.648 1 90.75 381 GLU B O 1
ATOM 7652 N N . SER B 1 382 ? -16.797 -0.575 -2.018 1 91.75 382 SER B N 1
ATOM 7653 C CA . SER B 1 382 ? -16.672 -1.733 -2.896 1 91.75 382 SER B CA 1
ATOM 7654 C C . SER B 1 382 ? -18 -2.053 -3.576 1 91.75 382 SER B C 1
ATOM 7656 O O . SER B 1 382 ? -18.047 -2.346 -4.773 1 91.75 382 SER B O 1
ATOM 7658 N N . ASN B 1 383 ? -19.062 -1.995 -2.836 1 94 383 ASN B N 1
ATOM 7659 C CA . ASN B 1 383 ? -20.375 -2.246 -3.416 1 94 383 ASN B CA 1
ATOM 7660 C C . ASN B 1 383 ? -20.734 -1.188 -4.453 1 94 383 ASN B C 1
ATOM 7662 O O . ASN B 1 383 ? -21.328 -1.504 -5.484 1 94 383 ASN B O 1
ATOM 7666 N N . CYS B 1 384 ? -20.375 0.022 -4.137 1 94 384 CYS B N 1
ATOM 7667 C CA . CYS B 1 384 ? -20.625 1.113 -5.07 1 94 384 CYS B CA 1
ATOM 7668 C C . CYS B 1 384 ? -19.859 0.904 -6.371 1 94 384 CYS B C 1
ATOM 7670 O O . CYS B 1 384 ? -20.406 1.063 -7.457 1 94 384 CYS B O 1
ATOM 7672 N N . GLN B 1 385 ? -18.641 0.516 -6.262 1 92.94 385 GLN B N 1
ATOM 7673 C CA . GLN B 1 385 ? -17.828 0.27 -7.441 1 92.94 385 GLN B CA 1
ATOM 7674 C C . GLN B 1 385 ? -18.375 -0.887 -8.266 1 92.94 385 GLN B C 1
ATOM 7676 O O . GLN B 1 385 ? -18.391 -0.829 -9.5 1 92.94 385 GLN B O 1
ATOM 7681 N N . LEU B 1 386 ? -18.781 -1.905 -7.609 1 94.94 386 LEU B N 1
ATOM 7682 C CA . LEU B 1 386 ? -19.328 -3.066 -8.289 1 94.94 386 LEU B CA 1
ATOM 7683 C C . LEU B 1 386 ? -20.609 -2.695 -9.031 1 94.94 386 LEU B C 1
ATOM 7685 O O . LEU B 1 386 ? -20.828 -3.127 -10.164 1 94.94 386 LEU B O 1
ATOM 7689 N N . GLU B 1 387 ? -21.453 -1.922 -8.375 1 95.75 387 GLU B N 1
ATOM 7690 C CA . GLU B 1 387 ? -22.688 -1.468 -9.023 1 95.75 387 GLU B CA 1
ATOM 7691 C C . GLU B 1 387 ? -22.375 -0.606 -10.242 1 95.75 387 GLU B C 1
ATOM 7693 O O . GLU B 1 387 ? -23.016 -0.753 -11.289 1 95.75 387 GLU B O 1
ATOM 7698 N N . CYS B 1 388 ? -21.422 0.276 -10.062 1 95.12 388 CYS B N 1
ATOM 7699 C CA . CYS B 1 388 ? -21.031 1.133 -11.172 1 95.12 388 CYS B CA 1
ATOM 7700 C C . CYS B 1 388 ? -20.547 0.304 -12.352 1 95.12 388 CYS B C 1
ATOM 7702 O O . CYS B 1 388 ? -20.891 0.581 -13.5 1 95.12 388 CYS B O 1
ATOM 7704 N N . LEU B 1 389 ? -19.797 -0.703 -12.102 1 95.31 389 LEU B N 1
ATOM 7705 C CA . LEU B 1 389 ? -19.281 -1.579 -13.148 1 95.31 389 LEU B CA 1
ATOM 7706 C C . LEU B 1 389 ? -20.422 -2.338 -13.828 1 95.31 389 LEU B C 1
ATOM 7708 O O . LEU B 1 389 ? -20.438 -2.463 -15.055 1 95.31 389 LEU B O 1
ATOM 7712 N N . ALA B 1 390 ? -21.312 -2.844 -13.055 1 97.19 390 ALA B N 1
ATOM 7713 C CA . ALA B 1 390 ? -22.453 -3.572 -13.609 1 97.19 390 ALA B CA 1
ATOM 7714 C C . ALA B 1 390 ? -23.297 -2.678 -14.523 1 97.19 390 ALA B C 1
ATOM 7716 O O . ALA B 1 390 ? -23.656 -3.078 -15.633 1 97.19 390 ALA B O 1
ATOM 7717 N N . ASN B 1 391 ? -23.547 -1.457 -14.062 1 96 391 ASN B N 1
ATOM 7718 C CA . ASN B 1 391 ? -24.328 -0.515 -14.859 1 96 391 ASN B CA 1
ATOM 7719 C C . ASN B 1 391 ? -23.609 -0.146 -16.156 1 96 391 ASN B C 1
ATOM 7721 O O . ASN B 1 391 ? -24.234 -0.064 -17.219 1 96 391 ASN B O 1
ATOM 7725 N N . PHE B 1 392 ? -22.422 0.071 -16.016 1 96.12 392 PHE B N 1
ATOM 7726 C CA . PHE B 1 392 ? -21.641 0.419 -17.203 1 96.12 392 PHE B CA 1
ATOM 7727 C C . PHE B 1 392 ? -21.594 -0.745 -18.188 1 96.12 392 PHE B C 1
ATOM 7729 O O . PHE B 1 392 ? -21.703 -0.546 -19.391 1 96.12 392 PHE B O 1
ATOM 7736 N N . THR B 1 393 ? -21.375 -1.936 -17.672 1 97.19 393 THR B N 1
ATOM 7737 C CA . THR B 1 393 ? -21.344 -3.125 -18.516 1 97.19 393 THR B CA 1
ATOM 7738 C C . THR B 1 393 ? -22.672 -3.307 -19.25 1 97.19 393 THR B C 1
ATOM 7740 O O . THR B 1 393 ? -22.703 -3.641 -20.438 1 97.19 393 THR B O 1
ATOM 7743 N N . LEU B 1 394 ? -23.734 -3.074 -18.562 1 97.44 394 LEU B N 1
ATOM 7744 C CA . LEU B 1 394 ? -25.047 -3.168 -19.172 1 97.44 394 LEU B CA 1
ATOM 7745 C C . LEU B 1 394 ? -25.188 -2.184 -20.328 1 97.44 394 LEU B C 1
ATOM 7747 O O . LEU B 1 394 ? -25.719 -2.533 -21.391 1 97.44 394 LEU B O 1
ATOM 7751 N N . THR B 1 395 ? -24.734 -1.042 -20.141 1 95.31 395 THR B N 1
ATOM 7752 C CA . THR B 1 395 ? -24.844 0.004 -21.141 1 95.31 395 THR B CA 1
ATOM 7753 C C . THR B 1 395 ? -23.953 -0.31 -22.359 1 95.31 395 THR B C 1
ATOM 7755 O O . THR B 1 395 ? -24.375 -0.135 -23.5 1 95.31 395 THR B O 1
ATOM 7758 N N . LYS B 1 396 ? -22.812 -0.824 -22.078 1 96 396 LYS B N 1
ATOM 7759 C CA . LYS B 1 396 ? -21.828 -1.021 -23.141 1 96 396 LYS B CA 1
ATOM 7760 C C . LYS B 1 396 ? -22.078 -2.326 -23.891 1 96 396 LYS B C 1
ATOM 7762 O O . LYS B 1 396 ? -21.938 -2.381 -25.109 1 96 396 LYS B O 1
ATOM 7767 N N . CYS B 1 397 ? -22.406 -3.357 -23.141 1 96.94 397 CYS B N 1
ATOM 7768 C CA . CYS B 1 397 ? -22.484 -4.684 -23.734 1 96.94 397 CYS B CA 1
ATOM 7769 C C . CYS B 1 397 ? -23.938 -5.105 -23.938 1 96.94 397 CYS B C 1
ATOM 7771 O O . CYS B 1 397 ? -24.203 -6.094 -24.625 1 96.94 397 CYS B O 1
ATOM 7773 N N . GLY B 1 398 ? -24.844 -4.457 -23.328 1 97 398 GLY B N 1
ATOM 7774 C CA . GLY B 1 398 ? -26.25 -4.824 -23.406 1 97 398 GLY B CA 1
ATOM 7775 C C . GLY B 1 398 ? -26.625 -5.965 -22.469 1 97 398 GLY B C 1
ATOM 7776 O O . GLY B 1 398 ? -27.734 -6.504 -22.547 1 97 398 GLY B O 1
ATOM 7777 N N . CYS B 1 399 ? -25.734 -6.387 -21.734 1 97.31 399 CYS B N 1
ATOM 7778 C CA . CYS B 1 399 ? -25.891 -7.469 -20.766 1 97.31 399 CYS B CA 1
ATOM 7779 C C . CYS B 1 399 ? -24.891 -7.32 -19.609 1 97.31 399 CYS B C 1
ATOM 7781 O O . CYS B 1 399 ? -24.031 -6.445 -19.641 1 97.31 399 CYS B O 1
ATOM 7783 N N . VAL B 1 400 ? -25.141 -8.125 -18.547 1 97.56 400 VAL B N 1
ATOM 7784 C CA . VAL B 1 400 ? -24.234 -8.086 -17.406 1 97.56 400 VAL B CA 1
ATOM 7785 C C . VAL B 1 400 ? -23.656 -9.477 -17.172 1 97.56 400 VAL B C 1
ATOM 7787 O O . VAL B 1 400 ? -24.25 -10.484 -17.562 1 97.56 400 VAL B O 1
ATOM 7790 N N . LYS B 1 401 ? -22.484 -9.57 -16.625 1 96.19 401 LYS B N 1
ATOM 7791 C CA . LYS B 1 401 ? -21.891 -10.844 -16.25 1 96.19 401 LYS B CA 1
ATOM 7792 C C . LYS B 1 401 ? -22.734 -11.57 -15.211 1 96.19 401 LYS B C 1
ATOM 7794 O O . LYS B 1 401 ? -23.406 -10.938 -14.391 1 96.19 401 LYS B O 1
ATOM 7799 N N . PHE B 1 402 ? -22.703 -12.867 -15.156 1 96.06 402 PHE B N 1
ATOM 7800 C CA . PHE B 1 402 ? -23.578 -13.672 -14.328 1 96.06 402 PHE B CA 1
ATOM 7801 C C . PHE B 1 402 ? -23.359 -13.367 -12.852 1 96.06 402 PHE B C 1
ATOM 7803 O O . PHE B 1 402 ? -24.281 -13.516 -12.039 1 96.06 402 PHE B O 1
ATOM 7810 N N . SER B 1 403 ? -22.141 -12.914 -12.484 1 95.56 403 SER B N 1
ATOM 7811 C CA . SER B 1 403 ? -21.797 -12.719 -11.086 1 95.56 403 SER B CA 1
ATOM 7812 C C . SER B 1 403 ? -22.125 -11.305 -10.625 1 95.56 403 SER B C 1
ATOM 7814 O O . SER B 1 403 ? -22.109 -11.016 -9.422 1 95.56 403 SER B O 1
ATOM 7816 N N . MET B 1 404 ? -22.422 -10.398 -11.492 1 97.12 404 MET B N 1
ATOM 7817 C CA . MET B 1 404 ? -22.672 -9 -11.172 1 97.12 404 MET B CA 1
ATOM 7818 C C . MET B 1 404 ? -24.062 -8.812 -10.586 1 97.12 404 MET B C 1
ATOM 7820 O O . MET B 1 404 ? -24.969 -9.602 -10.867 1 97.12 404 MET B O 1
ATOM 7824 N N . PRO B 1 405 ? -24.172 -7.809 -9.68 1 97.19 405 PRO B N 1
ATOM 7825 C CA . PRO B 1 405 ? -25.531 -7.508 -9.203 1 97.19 405 PRO B CA 1
ATOM 7826 C C . PRO B 1 405 ? -26.484 -7.102 -10.32 1 97.19 405 PRO B C 1
ATOM 7828 O O . PRO B 1 405 ? -26.109 -6.316 -11.195 1 97.19 405 PRO B O 1
ATOM 7831 N N . ARG B 1 406 ? -27.672 -7.707 -10.297 1 97.44 406 ARG B N 1
ATOM 7832 C CA . ARG B 1 406 ? -28.641 -7.438 -11.359 1 97.44 406 ARG B CA 1
ATOM 7833 C C . ARG B 1 406 ? -30.062 -7.699 -10.883 1 97.44 406 ARG B C 1
ATOM 7835 O O . ARG B 1 406 ? -30.281 -8.445 -9.93 1 97.44 406 ARG B O 1
ATOM 7842 N N . ASN B 1 407 ? -30.938 -7.07 -11.625 1 96.06 407 ASN B N 1
ATOM 7843 C CA . ASN B 1 407 ? -32.344 -7.398 -11.43 1 96.06 407 ASN B CA 1
ATOM 7844 C C . ASN B 1 407 ? -32.75 -8.648 -12.211 1 96.06 407 ASN B C 1
ATOM 7846 O O . ASN B 1 407 ? -31.984 -9.125 -13.047 1 96.06 407 ASN B O 1
ATOM 7850 N N . MET B 1 408 ? -33.938 -9.07 -11.992 1 93.12 408 MET B N 1
ATOM 7851 C CA . MET B 1 408 ? -34.406 -10.312 -12.602 1 93.12 408 MET B CA 1
ATOM 7852 C C . MET B 1 408 ? -34.562 -10.156 -14.117 1 93.12 408 MET B C 1
ATOM 7854 O O . MET B 1 408 ? -34.375 -11.117 -14.859 1 93.12 408 MET B O 1
ATOM 7858 N N . ASP B 1 409 ? -34.781 -8.945 -14.555 1 92.81 409 ASP B N 1
ATOM 7859 C CA . ASP B 1 409 ? -35.094 -8.719 -15.969 1 92.81 409 ASP B CA 1
ATOM 7860 C C . ASP B 1 409 ? -33.844 -8.336 -16.75 1 92.81 409 ASP B C 1
ATOM 7862 O O . ASP B 1 409 ? -33.875 -8.227 -17.984 1 92.81 409 ASP B O 1
ATOM 7866 N N . MET B 1 410 ? -32.75 -8.141 -16.047 1 95.81 410 MET B N 1
ATOM 7867 C CA . MET B 1 410 ? -31.547 -7.73 -16.734 1 95.81 410 MET B CA 1
ATOM 7868 C C . MET B 1 410 ? -30.922 -8.906 -17.484 1 95.81 410 MET B C 1
ATOM 7870 O O . MET B 1 410 ? -30.781 -10 -16.938 1 95.81 410 MET B O 1
ATOM 7874 N N . PRO B 1 411 ? -30.578 -8.695 -18.734 1 96.56 411 PRO B N 1
ATOM 7875 C CA . PRO B 1 411 ? -29.984 -9.789 -19.5 1 96.56 411 PRO B CA 1
ATOM 7876 C C . PRO B 1 411 ? -28.578 -10.164 -19.016 1 96.56 411 PRO B C 1
ATOM 7878 O O . PRO B 1 411 ? -27.812 -9.297 -18.625 1 96.56 411 PRO B O 1
ATOM 7881 N N . VAL B 1 412 ? -28.328 -11.438 -19.062 1 97.06 412 VAL B N 1
ATOM 7882 C CA . VAL B 1 412 ? -27.031 -11.961 -18.656 1 97.06 412 VAL B CA 1
ATOM 7883 C C . VAL B 1 412 ? -26.188 -12.289 -19.906 1 97.06 412 VAL B C 1
ATOM 7885 O O . VAL B 1 412 ? -26.703 -12.844 -20.875 1 97.06 412 VAL B O 1
ATOM 7888 N N . CYS B 1 413 ? -24.922 -11.961 -19.844 1 95.81 413 CYS B N 1
ATOM 7889 C CA . CYS B 1 413 ? -24.031 -12.117 -20.984 1 95.81 413 CYS B CA 1
ATOM 7890 C C . CYS B 1 413 ? -23.75 -13.594 -21.266 1 95.81 413 CYS B C 1
ATOM 7892 O O . CYS B 1 413 ? -23.516 -14.367 -20.328 1 95.81 413 CYS B O 1
ATOM 7894 N N . GLY B 1 414 ? -23.781 -13.938 -22.484 1 94.19 414 GLY B N 1
ATOM 7895 C CA . GLY B 1 414 ? -23.328 -15.242 -22.906 1 94.19 414 GLY B CA 1
ATOM 7896 C C . GLY B 1 414 ? -21.844 -15.289 -23.203 1 94.19 414 GLY B C 1
ATOM 7897 O O . GLY B 1 414 ? -21.109 -14.352 -22.859 1 94.19 414 GLY B O 1
ATOM 7898 N N . GLU B 1 415 ? -21.422 -16.406 -23.766 1 92.88 415 GLU B N 1
ATOM 7899 C CA . GLU B 1 415 ? -20 -16.594 -24.016 1 92.88 415 GLU B CA 1
ATOM 7900 C C . GLU B 1 415 ? -19.484 -15.641 -25.094 1 92.88 415 GLU B C 1
ATOM 7902 O O . GLU B 1 415 ? -18.312 -15.273 -25.094 1 92.88 415 GLU B O 1
ATOM 7907 N N . ASP B 1 416 ? -20.344 -15.102 -25.922 1 92.25 416 ASP B N 1
ATOM 7908 C CA . ASP B 1 416 ? -19.953 -14.195 -27 1 92.25 416 ASP B CA 1
ATOM 7909 C C . ASP B 1 416 ? -19.625 -12.805 -26.469 1 92.25 416 ASP B C 1
ATOM 7911 O O . ASP B 1 416 ? -19.031 -11.984 -27.172 1 92.25 416 ASP B O 1
ATOM 7915 N N . LYS B 1 417 ? -20.047 -12.57 -25.25 1 94.19 417 LYS B N 1
ATOM 7916 C CA . LYS B 1 417 ? -19.875 -11.234 -24.688 1 94.19 417 LYS B CA 1
ATOM 7917 C C . LYS B 1 417 ? -18.766 -11.219 -23.625 1 94.19 417 LYS B C 1
ATOM 7919 O O . LYS B 1 417 ? -18.625 -10.242 -22.891 1 94.19 417 LYS B O 1
ATOM 7924 N N . ILE B 1 418 ? -17.984 -12.258 -23.531 1 93.69 418 ILE B N 1
ATOM 7925 C CA . ILE B 1 418 ? -16.922 -12.344 -22.531 1 93.69 418 ILE B CA 1
ATOM 7926 C C . ILE B 1 418 ? -15.891 -11.242 -22.781 1 93.69 418 ILE B C 1
ATOM 7928 O O . ILE B 1 418 ? -15.492 -10.539 -21.844 1 93.69 418 ILE B O 1
ATOM 7932 N N . HIS B 1 419 ? -15.516 -11.047 -24 1 91.94 419 HIS B N 1
ATOM 7933 C CA . HIS B 1 419 ? -14.555 -10.008 -24.344 1 91.94 419 HIS B CA 1
ATOM 7934 C C . HIS B 1 419 ? -15.125 -8.617 -24.078 1 91.94 419 HIS B C 1
ATOM 7936 O O . HIS B 1 419 ? -14.406 -7.723 -23.625 1 91.94 419 HIS B O 1
ATOM 7942 N N . CYS B 1 420 ? -16.375 -8.469 -24.328 1 93.5 420 CYS B N 1
ATOM 7943 C CA . CYS B 1 420 ? -17.031 -7.176 -24.156 1 93.5 420 CYS B CA 1
ATOM 7944 C C . CYS B 1 420 ? -17.016 -6.738 -22.703 1 93.5 420 CYS B C 1
ATOM 7946 O O . CYS B 1 420 ? -16.641 -5.602 -22.391 1 93.5 420 CYS B O 1
ATOM 7948 N N . TYR B 1 421 ? -17.422 -7.637 -21.781 1 93.75 421 TYR B N 1
ATOM 7949 C CA . TYR B 1 421 ? -17.5 -7.172 -20.406 1 93.75 421 TYR B CA 1
ATOM 7950 C C . TYR B 1 421 ? -16.109 -7.035 -19.797 1 93.75 421 TYR B C 1
ATOM 7952 O O . TYR B 1 421 ? -15.914 -6.285 -18.844 1 93.75 421 TYR B O 1
ATOM 7960 N N . ASN B 1 422 ? -15.133 -7.727 -20.312 1 89.88 422 ASN B N 1
ATOM 7961 C CA . ASN B 1 422 ? -13.758 -7.496 -19.875 1 89.88 422 ASN B CA 1
ATOM 7962 C C . ASN B 1 422 ? -13.242 -6.137 -20.344 1 89.88 422 ASN B C 1
ATOM 7964 O O . ASN B 1 422 ? -12.57 -5.43 -19.578 1 89.88 422 ASN B O 1
ATOM 7968 N N . ARG B 1 423 ? -13.57 -5.816 -21.516 1 90.06 423 ARG B N 1
ATOM 7969 C CA . ARG B 1 423 ? -13.172 -4.523 -22.062 1 90.06 423 ARG B CA 1
ATOM 7970 C C . ARG B 1 423 ? -13.898 -3.383 -21.359 1 90.06 423 ARG B C 1
ATOM 7972 O O . ARG B 1 423 ? -13.336 -2.307 -21.156 1 90.06 423 ARG B O 1
ATOM 7979 N N . ALA B 1 424 ? -15.133 -3.652 -21.031 1 94.06 424 ALA B N 1
ATOM 7980 C CA . ALA B 1 424 ? -15.93 -2.641 -20.344 1 94.06 424 ALA B CA 1
ATOM 7981 C C . ALA B 1 424 ? -15.289 -2.25 -19.016 1 94.06 424 ALA B C 1
ATOM 7983 O O . ALA B 1 424 ? -15.32 -1.08 -18.625 1 94.06 424 ALA B O 1
ATOM 7984 N N . GLU B 1 425 ? -14.781 -3.203 -18.312 1 90.81 425 GLU B N 1
ATOM 7985 C CA . GLU B 1 425 ? -14.125 -2.922 -17.031 1 90.81 425 GLU B CA 1
ATOM 7986 C C . GLU B 1 425 ? -12.945 -1.971 -17.234 1 90.81 425 GLU B C 1
ATOM 7988 O O . GLU B 1 425 ? -12.805 -0.993 -16.484 1 90.81 425 GLU B O 1
ATOM 7993 N N . ARG B 1 426 ? -12.18 -2.182 -18.188 1 88.88 426 ARG B N 1
ATOM 7994 C CA . ARG B 1 426 ? -11.023 -1.338 -18.469 1 88.88 426 ARG B CA 1
ATOM 7995 C C . ARG B 1 426 ? -11.461 0.053 -18.922 1 88.88 426 ARG B C 1
ATOM 7997 O O . ARG B 1 426 ? -10.883 1.057 -18.5 1 88.88 426 ARG B O 1
ATOM 8004 N N . GLU B 1 427 ? -12.43 0.08 -19.781 1 92.88 427 GLU B N 1
ATOM 8005 C CA . GLU B 1 427 ? -12.93 1.36 -20.281 1 92.88 427 GLU B CA 1
ATOM 8006 C C . GLU B 1 427 ? -13.477 2.219 -19.141 1 92.88 427 GLU B C 1
ATOM 8008 O O . GLU B 1 427 ? -13.297 3.438 -19.125 1 92.88 427 GLU B O 1
ATOM 8013 N N . LEU B 1 428 ? -14.133 1.567 -18.266 1 93.19 428 LEU B N 1
ATOM 8014 C CA . LEU B 1 428 ? -14.672 2.295 -17.125 1 93.19 428 LEU B CA 1
ATOM 8015 C C . LEU B 1 428 ? -13.547 2.92 -16.297 1 93.19 428 LEU B C 1
ATOM 8017 O O . LEU B 1 428 ? -13.648 4.074 -15.883 1 93.19 428 LEU B O 1
ATOM 8021 N N . LEU B 1 429 ? -12.523 2.203 -16.094 1 90.81 429 LEU B N 1
ATOM 8022 C CA . LEU B 1 429 ? -11.398 2.691 -15.305 1 90.81 429 LEU B CA 1
ATOM 8023 C C . LEU B 1 429 ? -10.742 3.895 -15.984 1 90.81 429 LEU B C 1
ATOM 8025 O O . LEU B 1 429 ? -10.406 4.879 -15.32 1 90.81 429 LEU B O 1
ATOM 8029 N N . VAL B 1 430 ? -10.633 3.828 -17.25 1 90.56 430 VAL B N 1
ATOM 8030 C CA . VAL B 1 430 ? -10.023 4.922 -18 1 90.56 430 VAL B CA 1
ATOM 8031 C C . VAL B 1 430 ? -10.922 6.156 -17.938 1 90.56 430 VAL B C 1
ATOM 8033 O O . VAL B 1 430 ? -10.43 7.273 -17.766 1 90.56 430 VAL B O 1
ATOM 8036 N N . ARG B 1 431 ? -12.133 5.906 -18.062 1 89.38 431 ARG B N 1
ATOM 8037 C CA . ARG B 1 431 ? -13.094 7.004 -18 1 89.38 431 ARG B CA 1
ATOM 8038 C C . ARG B 1 431 ? -13.055 7.691 -16.641 1 89.38 431 ARG B C 1
ATOM 8040 O O . ARG B 1 431 ? -13.078 8.922 -16.562 1 89.38 431 ARG B O 1
ATOM 8047 N N . GLU B 1 432 ? -13.07 6.875 -15.641 1 88.31 432 GLU B N 1
ATOM 8048 C CA . GLU B 1 432 ? -13.016 7.43 -14.289 1 88.31 432 GLU B CA 1
ATOM 8049 C C . GLU B 1 432 ? -11.727 8.203 -14.055 1 88.31 432 GLU B C 1
ATOM 8051 O O . GLU B 1 432 ? -11.727 9.25 -13.406 1 88.31 432 GLU B O 1
ATOM 8056 N N . PHE B 1 433 ? -10.688 7.793 -14.562 1 88.69 433 PHE B N 1
ATOM 8057 C CA . PHE B 1 433 ? -9.398 8.461 -14.445 1 88.69 433 PHE B CA 1
ATOM 8058 C C . PHE B 1 433 ? -9.438 9.828 -15.125 1 88.69 433 PHE B C 1
ATOM 8060 O O . PHE B 1 433 ? -9.008 10.828 -14.547 1 88.69 433 PHE B O 1
ATOM 8067 N N . LYS B 1 434 ? -9.883 9.797 -16.297 1 87.25 434 LYS B N 1
ATOM 8068 C CA . LYS B 1 434 ? -9.945 11.047 -17.047 1 87.25 434 LYS B CA 1
ATOM 8069 C C . LYS B 1 434 ? -10.867 12.055 -16.375 1 87.25 434 LYS B C 1
ATOM 8071 O O . LYS B 1 434 ? -10.586 13.258 -16.359 1 87.25 434 LYS B O 1
ATOM 8076 N N . ARG B 1 435 ? -11.844 11.562 -15.805 1 84.69 435 ARG B N 1
ATOM 8077 C CA . ARG B 1 435 ? -12.789 12.43 -15.109 1 84.69 435 ARG B CA 1
ATOM 8078 C C . ARG B 1 435 ? -12.141 13.078 -13.891 1 84.69 435 ARG B C 1
ATOM 8080 O O . ARG B 1 435 ? -12.234 14.297 -13.703 1 84.69 435 ARG B O 1
ATOM 8087 N N . VAL B 1 436 ? -11.57 12.258 -13.094 1 83.25 436 VAL B N 1
ATOM 8088 C CA . VAL B 1 436 ? -10.969 12.758 -11.867 1 83.25 436 VAL B CA 1
ATOM 8089 C C . VAL B 1 436 ? -9.828 13.719 -12.203 1 83.25 436 VAL B C 1
ATOM 8091 O O . VAL B 1 436 ? -9.656 14.742 -11.547 1 83.25 436 VAL B O 1
ATOM 8094 N N . ASN B 1 437 ? -9.109 13.391 -13.172 1 82.88 437 ASN B N 1
ATOM 8095 C CA . ASN B 1 437 ? -8.023 14.258 -13.609 1 82.88 437 ASN B CA 1
ATOM 8096 C C . ASN B 1 437 ? -8.539 15.609 -14.094 1 82.88 437 ASN B C 1
ATOM 8098 O O . ASN B 1 437 ? -7.922 16.641 -13.844 1 82.88 437 ASN B O 1
ATOM 8102 N N . ALA B 1 438 ? -9.578 15.57 -14.758 1 80.31 438 ALA B N 1
ATOM 8103 C CA . ALA B 1 438 ? -10.188 16.812 -15.242 1 80.31 438 ALA B CA 1
ATOM 8104 C C . ALA B 1 438 ? -10.688 17.656 -14.078 1 80.31 438 ALA B C 1
ATOM 8106 O O . ALA B 1 438 ? -10.531 18.891 -14.094 1 80.31 438 ALA B O 1
ATOM 8107 N N . LEU B 1 439 ? -11.242 17.031 -13.117 1 78 439 LEU B N 1
ATOM 8108 C CA . LEU B 1 439 ? -11.719 17.75 -11.938 1 78 439 LEU B CA 1
ATOM 8109 C C . LEU B 1 439 ? -10.562 18.406 -11.188 1 78 439 LEU B C 1
ATOM 8111 O O . LEU B 1 439 ? -10.672 19.547 -10.742 1 78 439 LEU B O 1
ATOM 8115 N N . ASN B 1 440 ? -9.562 17.703 -11.125 1 77 440 ASN B N 1
ATOM 8116 C CA . ASN B 1 440 ? -8.391 18.219 -10.422 1 77 440 ASN B CA 1
ATOM 8117 C C . ASN B 1 440 ? -7.742 19.375 -11.188 1 77 440 ASN B C 1
ATOM 8119 O O . ASN B 1 440 ? -7.133 20.25 -10.578 1 77 440 ASN B O 1
ATOM 8123 N N . ALA B 1 441 ? -7.844 19.406 -12.5 1 74 441 ALA B N 1
ATOM 8124 C CA . ALA B 1 441 ? -7.266 20.453 -13.336 1 74 441 ALA B CA 1
ATOM 8125 C C . ALA B 1 441 ? -8.195 21.656 -13.43 1 74 441 ALA B C 1
ATOM 8127 O O . ALA B 1 441 ? -7.863 22.656 -14.062 1 74 441 ALA B O 1
ATOM 8128 N N . GLY B 1 442 ? -9.172 21.672 -12.641 1 65.25 442 GLY B N 1
ATOM 8129 C CA . GLY B 1 442 ? -10.109 22.781 -12.672 1 65.25 442 GLY B CA 1
ATOM 8130 C C . GLY B 1 442 ? -10.859 22.891 -13.984 1 65.25 442 GLY B C 1
ATOM 8131 O O . GLY B 1 442 ? -11.383 23.953 -14.328 1 65.25 442 GLY B O 1
ATOM 8132 N N . ARG B 1 443 ? -10.789 22.062 -14.969 1 59.97 443 ARG B N 1
ATOM 8133 C CA . ARG B 1 443 ? -11.43 22.125 -16.281 1 59.97 443 ARG B CA 1
ATOM 8134 C C . ARG B 1 443 ? -12.898 21.734 -16.188 1 59.97 443 ARG B C 1
ATOM 8136 O O . ARG B 1 443 ? -13.25 20.766 -15.508 1 59.97 443 ARG B O 1
ATOM 8143 N N . GLU B 1 444 ? -13.773 22.578 -15.953 1 53.53 444 GLU B N 1
ATOM 8144 C CA . GLU B 1 444 ? -15.211 22.562 -15.727 1 53.53 444 GLU B CA 1
ATOM 8145 C C . GLU B 1 444 ? -15.906 21.547 -16.625 1 53.53 444 GLU B C 1
ATOM 8147 O O . GLU B 1 444 ? -17.141 21.453 -16.641 1 53.53 444 GLU B O 1
ATOM 8152 N N . ASN B 1 445 ? -15.438 21.141 -17.656 1 48.94 445 ASN B N 1
ATOM 8153 C CA . ASN B 1 445 ? -16.484 20.531 -18.469 1 48.94 445 ASN B CA 1
ATOM 8154 C C . ASN B 1 445 ? -17.188 19.406 -17.719 1 48.94 445 ASN B C 1
ATOM 8156 O O . ASN B 1 445 ? -16.609 18.328 -17.547 1 48.94 445 ASN B O 1
ATOM 8160 N N . SER B 1 446 ? -18.062 19.797 -16.891 1 47.25 446 SER B N 1
ATOM 8161 C CA . SER B 1 446 ? -18.984 19.047 -16.047 1 47.25 446 SER B CA 1
ATOM 8162 C C . SER B 1 446 ? -19.719 17.969 -16.844 1 47.25 446 SER B C 1
ATOM 8164 O O . SER B 1 446 ? -20.641 17.328 -16.312 1 47.25 446 SER B O 1
ATOM 8166 N N . ARG B 1 447 ? -19.938 18.234 -18.047 1 46.41 447 ARG B N 1
ATOM 8167 C CA . ARG B 1 447 ? -21 17.516 -18.734 1 46.41 447 ARG B CA 1
ATOM 8168 C C . ARG B 1 447 ? -20.859 16 -18.5 1 46.41 447 ARG B C 1
ATOM 8170 O O . ARG B 1 447 ? -21.859 15.273 -18.562 1 46.41 447 ARG B O 1
ATOM 8177 N N . GLY B 1 448 ? -19.797 15.492 -18.203 1 48.38 448 GLY B N 1
ATOM 8178 C CA . GLY B 1 448 ? -19.672 14.039 -18.188 1 48.38 448 GLY B CA 1
ATOM 8179 C C . GLY B 1 448 ? -19.734 13.453 -16.781 1 48.38 448 GLY B C 1
ATOM 8180 O O . GLY B 1 448 ? -19.297 12.32 -16.562 1 48.38 448 GLY B O 1
ATOM 8181 N N . VAL B 1 449 ? -20.109 14.211 -15.898 1 49.94 449 VAL B N 1
ATOM 8182 C CA . VAL B 1 449 ? -20.328 13.938 -14.477 1 49.94 449 VAL B CA 1
ATOM 8183 C C . VAL B 1 449 ? -21.438 12.914 -14.312 1 49.94 449 VAL B C 1
ATOM 8185 O O . VAL B 1 449 ? -21.453 12.141 -13.352 1 49.94 449 VAL B O 1
ATOM 8188 N N . GLU B 1 450 ? -22.453 13.055 -15.086 1 47.69 450 GLU B N 1
ATOM 8189 C CA . GLU B 1 450 ? -23.594 12.172 -14.914 1 47.69 450 GLU B CA 1
ATOM 8190 C C . GLU B 1 450 ? -23.156 10.711 -14.852 1 47.69 450 GLU B C 1
ATOM 8192 O O . GLU B 1 450 ? -23.812 9.883 -14.211 1 47.69 450 GLU B O 1
ATOM 8197 N N . SER B 1 451 ? -22.125 10.391 -15.555 1 56.19 451 SER B N 1
ATOM 8198 C CA . SER B 1 451 ? -21.781 8.977 -15.656 1 56.19 451 SER B CA 1
ATOM 8199 C C . SER B 1 451 ? -20.656 8.594 -14.711 1 56.19 451 SER B C 1
ATOM 8201 O O . SER B 1 451 ? -20.047 7.531 -14.852 1 56.19 451 SER B O 1
ATOM 8203 N N . ALA B 1 452 ? -20.562 9.484 -13.641 1 72.94 452 ALA B N 1
ATOM 8204 C CA . ALA B 1 452 ? -19.469 9.219 -12.703 1 72.94 452 ALA B CA 1
ATOM 8205 C C . ALA B 1 452 ? -19.906 8.242 -11.609 1 72.94 452 ALA B C 1
ATOM 8207 O O . ALA B 1 452 ? -21.078 8.211 -11.227 1 72.94 452 ALA B O 1
ATOM 8208 N N . CYS B 1 453 ? -19.047 7.242 -11.336 1 83.31 453 CYS B N 1
ATOM 8209 C CA . CYS B 1 453 ? -19.344 6.289 -10.273 1 83.31 453 CYS B CA 1
ATOM 8210 C C . CYS B 1 453 ? -19.453 6.996 -8.922 1 83.31 453 CYS B C 1
ATOM 8212 O O . CYS B 1 453 ? -20.406 6.746 -8.172 1 83.31 453 CYS B O 1
ATOM 8214 N N . ASN B 1 454 ? -18.656 8.102 -8.664 1 82.31 454 ASN B N 1
ATOM 8215 C CA . ASN B 1 454 ? -18.641 8.898 -7.445 1 82.31 454 ASN B CA 1
ATOM 8216 C C . ASN B 1 454 ? -18.656 8.023 -6.199 1 82.31 454 ASN B C 1
ATOM 8218 O O . ASN B 1 454 ? -19.5 8.211 -5.312 1 82.31 454 ASN B O 1
ATOM 8222 N N . CYS B 1 455 ? -17.797 7.031 -6.191 1 89.94 455 CYS B N 1
ATOM 8223 C CA . CYS B 1 455 ? -17.719 6.113 -5.059 1 89.94 455 CYS B CA 1
ATOM 8224 C C . CYS B 1 455 ? -16.672 6.559 -4.059 1 89.94 455 CYS B C 1
ATOM 8226 O O . CYS B 1 455 ? -15.508 6.145 -4.145 1 89.94 455 CYS B O 1
ATOM 8228 N N . MET B 1 456 ? -17.125 7.359 -3.068 1 88.81 456 MET B N 1
ATOM 8229 C CA . MET B 1 456 ? -16.234 7.75 -1.979 1 88.81 456 MET B CA 1
ATOM 8230 C C . MET B 1 456 ? -16.188 6.676 -0.898 1 88.81 456 MET B C 1
ATOM 8232 O O . MET B 1 456 ? -17.109 5.848 -0.804 1 88.81 456 MET B O 1
ATOM 8236 N N . PRO B 1 457 ? -15.117 6.672 -0.141 1 89.31 457 PRO B N 1
ATOM 8237 C CA . PRO B 1 457 ? -15.078 5.695 0.95 1 89.31 457 PRO B CA 1
ATOM 8238 C C . PRO B 1 457 ? -16.188 5.914 1.973 1 89.31 457 PRO B C 1
ATOM 8240 O O . PRO B 1 457 ? -16.719 7.023 2.098 1 89.31 457 PRO B O 1
ATOM 8243 N N . ALA B 1 458 ? -16.562 4.82 2.59 1 91.75 458 ALA B N 1
ATOM 8244 C CA . ALA B 1 458 ? -17.484 4.945 3.727 1 91.75 458 ALA B CA 1
ATOM 8245 C C . ALA B 1 458 ? -16.766 5.555 4.934 1 91.75 458 ALA B C 1
ATOM 8247 O O . ALA B 1 458 ? -15.57 5.352 5.125 1 91.75 458 ALA B O 1
ATOM 8248 N N . CYS B 1 459 ? -17.484 6.316 5.738 1 91 459 CYS B N 1
ATOM 8249 C CA . CYS B 1 459 ? -16.891 6.984 6.895 1 91 459 CYS B CA 1
ATOM 8250 C C . CYS B 1 459 ? -16.391 5.969 7.918 1 91 459 CYS B C 1
ATOM 8252 O O . CYS B 1 459 ? -15.5 6.262 8.711 1 91 459 CYS B O 1
ATOM 8254 N N . THR B 1 460 ? -17.078 4.801 7.891 1 92.25 460 THR B N 1
ATOM 8255 C CA . THR B 1 460 ? -16.578 3.662 8.656 1 92.25 460 THR B CA 1
ATOM 8256 C C . THR B 1 460 ? -16.172 2.521 7.734 1 92.25 460 THR B C 1
ATOM 8258 O O . THR B 1 460 ? -16.984 2.01 6.969 1 92.25 460 THR B O 1
ATOM 8261 N N . SER B 1 461 ? -14.953 2.201 7.793 1 92 461 SER B N 1
ATOM 8262 C CA . SER B 1 461 ? -14.461 1.153 6.906 1 92 461 SER B CA 1
ATOM 8263 C C . SER B 1 461 ? -13.602 0.145 7.668 1 92 461 SER B C 1
ATOM 8265 O O . SER B 1 461 ? -13.062 0.457 8.734 1 92 461 SER B O 1
ATOM 8267 N N . LEU B 1 462 ? -13.594 -1.022 7.168 1 94.81 462 LEU B N 1
ATOM 8268 C CA . LEU B 1 462 ? -12.875 -2.125 7.793 1 94.81 462 LEU B CA 1
ATOM 8269 C C . LEU B 1 462 ? -12.188 -2.992 6.746 1 94.81 462 LEU B C 1
ATOM 8271 O O . LEU B 1 462 ? -12.828 -3.438 5.789 1 94.81 462 LEU B O 1
ATOM 8275 N N . VAL B 1 463 ? -10.898 -3.117 6.879 1 94.06 463 VAL B N 1
ATOM 8276 C CA . VAL B 1 463 ? -10.102 -3.965 6.004 1 94.06 463 VAL B CA 1
ATOM 8277 C C . VAL B 1 463 ? -9.273 -4.938 6.84 1 94.06 463 VAL B C 1
ATOM 8279 O O . VAL B 1 463 ? -8.852 -4.605 7.953 1 94.06 463 VAL B O 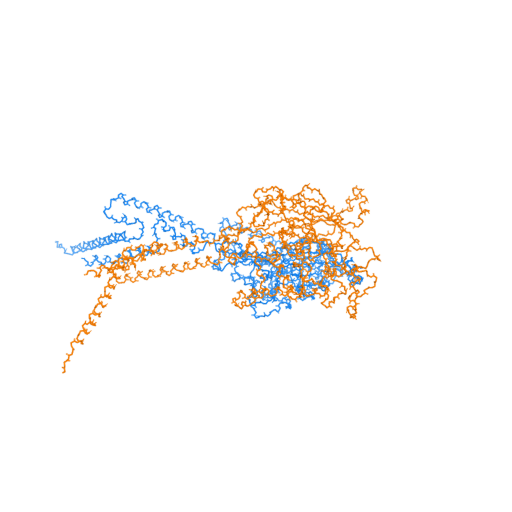1
ATOM 8282 N N . TYR B 1 464 ? -9.039 -6.09 6.332 1 96.38 464 TYR B N 1
ATOM 8283 C CA . TYR B 1 464 ? -8.266 -7.086 7.055 1 96.38 464 TYR B CA 1
ATOM 8284 C C . TYR B 1 464 ? -6.918 -7.328 6.383 1 96.38 464 TYR B C 1
ATOM 8286 O O . TYR B 1 464 ? -6.863 -7.844 5.262 1 96.38 464 TYR B O 1
ATOM 8294 N N . ASN B 1 465 ? -5.895 -6.984 7.02 1 95 465 ASN B N 1
ATOM 8295 C CA . ASN B 1 465 ? -4.551 -7.328 6.57 1 95 465 ASN B CA 1
ATOM 8296 C C . ASN B 1 465 ? -4.129 -8.711 7.066 1 95 465 ASN B C 1
ATOM 8298 O O . ASN B 1 465 ? -4.641 -9.195 8.07 1 95 465 ASN B O 1
ATOM 8302 N N . THR B 1 466 ? -3.186 -9.266 6.332 1 96.38 466 THR B N 1
ATOM 8303 C CA . THR B 1 466 ? -2.873 -10.656 6.656 1 96.38 466 THR B CA 1
ATOM 8304 C C . THR B 1 466 ? -1.364 -10.867 6.727 1 96.38 466 THR B C 1
ATOM 8306 O O . THR B 1 466 ? -0.604 -10.195 6.027 1 96.38 466 THR B O 1
ATOM 8309 N N . GLU B 1 467 ? -0.973 -11.648 7.598 1 95.56 467 GLU B N 1
ATOM 8310 C CA . GLU B 1 467 ? 0.35 -12.258 7.652 1 95.56 467 GLU B CA 1
ATOM 8311 C C . GLU B 1 467 ? 0.265 -13.773 7.445 1 95.56 467 GLU B C 1
ATOM 8313 O O . GLU B 1 467 ? -0.402 -14.469 8.211 1 95.56 467 GLU B O 1
ATOM 8318 N N . ILE B 1 468 ? 0.963 -14.273 6.469 1 96.38 468 ILE B N 1
ATOM 8319 C CA . ILE B 1 468 ? 0.739 -15.641 6.023 1 96.38 468 ILE B CA 1
ATOM 8320 C C . ILE B 1 468 ? 2.006 -16.469 6.238 1 96.38 468 ILE B C 1
ATOM 8322 O O . ILE B 1 468 ? 3.113 -16 5.973 1 96.38 468 ILE B O 1
ATOM 8326 N N . SER B 1 469 ? 1.849 -17.594 6.738 1 95.06 469 SER B N 1
ATOM 8327 C CA . SER B 1 469 ? 2.912 -18.594 6.828 1 95.06 469 SER B CA 1
ATOM 8328 C C . SER B 1 469 ? 2.434 -19.953 6.34 1 95.06 469 SER B C 1
ATOM 8330 O O . SER B 1 469 ? 1.238 -20.25 6.375 1 95.06 469 SER B O 1
ATOM 8332 N N . GLN B 1 470 ? 3.299 -20.781 5.777 1 95.31 470 GLN B N 1
ATOM 8333 C CA . GLN B 1 470 ? 2.898 -22.062 5.211 1 95.31 470 GLN B CA 1
ATOM 8334 C C . GLN B 1 470 ? 3.902 -23.156 5.559 1 95.31 470 GLN B C 1
ATOM 8336 O O . GLN B 1 470 ? 5.066 -22.875 5.852 1 95.31 470 GLN B O 1
ATOM 8341 N N . ALA B 1 471 ? 3.408 -24.422 5.602 1 94 471 ALA B N 1
ATOM 8342 C CA . ALA B 1 471 ? 4.219 -25.609 5.84 1 94 471 ALA B CA 1
ATOM 8343 C C . ALA B 1 471 ? 3.664 -26.812 5.074 1 94 471 ALA B C 1
ATOM 8345 O O . ALA B 1 471 ? 2.555 -26.75 4.539 1 94 471 ALA B O 1
ATOM 8346 N N . ASN B 1 472 ? 4.469 -27.828 4.973 1 92.94 472 ASN B N 1
ATOM 8347 C CA . ASN B 1 472 ? 3.998 -29.062 4.344 1 92.94 472 ASN B CA 1
ATOM 8348 C C . ASN B 1 472 ? 2.988 -29.781 5.227 1 92.94 472 ASN B C 1
ATOM 8350 O O . ASN B 1 472 ? 3.094 -29.75 6.457 1 92.94 472 ASN B O 1
ATOM 8354 N N . PHE B 1 473 ? 1.985 -30.359 4.586 1 94.81 473 PHE B N 1
ATOM 8355 C CA . PHE B 1 473 ? 1.053 -31.25 5.254 1 94.81 473 PHE B CA 1
ATOM 8356 C C . PHE B 1 473 ? 1.299 -32.688 4.832 1 94.81 473 PHE B C 1
ATOM 8358 O O . PHE B 1 473 ? 0.762 -33.156 3.818 1 94.81 473 PHE B O 1
ATOM 8365 N N . ASP B 1 474 ? 2.02 -33.469 5.625 1 92.69 474 ASP B N 1
ATOM 8366 C CA . ASP B 1 474 ? 2.439 -34.812 5.266 1 92.69 474 ASP B CA 1
ATOM 8367 C C . ASP B 1 474 ? 1.401 -35.844 5.707 1 92.69 474 ASP B C 1
ATOM 8369 O O . ASP B 1 474 ? 1.646 -36.625 6.629 1 92.69 474 ASP B O 1
ATOM 8373 N N . LEU B 1 475 ? 0.314 -35.812 4.988 1 91.44 475 LEU B N 1
ATOM 8374 C CA . LEU B 1 475 ? -0.819 -36.688 5.32 1 91.44 475 LEU B CA 1
ATOM 8375 C C . LEU B 1 475 ? -0.427 -38.156 5.262 1 91.44 475 LEU B C 1
ATOM 8377 O O . LEU B 1 475 ? -0.699 -38.906 6.195 1 91.44 475 LEU B O 1
ATOM 8381 N N . GLU B 1 476 ? 0.257 -38.625 4.23 1 90.12 476 GLU B N 1
ATOM 8382 C CA . GLU B 1 476 ? 0.617 -40.031 4.043 1 90.12 476 GLU B CA 1
ATOM 8383 C C . GLU B 1 476 ? 1.52 -40.5 5.168 1 90.12 476 GLU B C 1
ATOM 8385 O O . GLU B 1 476 ? 1.306 -41.594 5.711 1 90.12 476 GLU B O 1
ATOM 8390 N N . GLU B 1 477 ? 2.504 -39.688 5.414 1 90.69 477 GLU B N 1
ATOM 8391 C CA . GLU B 1 477 ? 3.432 -40.062 6.477 1 90.69 477 GLU B CA 1
ATOM 8392 C C . GLU B 1 477 ? 2.711 -40.188 7.816 1 90.69 477 GLU B C 1
ATOM 8394 O O . GLU B 1 477 ? 3.021 -41.094 8.609 1 90.69 477 GLU B O 1
ATOM 8399 N N . MET B 1 478 ? 1.791 -39.281 8.062 1 92.25 478 MET B N 1
ATOM 8400 C CA . MET B 1 478 ? 1.03 -39.312 9.305 1 92.25 478 MET B CA 1
ATOM 8401 C C . MET B 1 478 ? 0.181 -40.594 9.375 1 92.25 478 MET B C 1
ATOM 8403 O O . MET B 1 478 ? 0.11 -41.25 10.422 1 92.25 478 MET B O 1
ATOM 8407 N N . LEU B 1 479 ? -0.508 -40.938 8.273 1 92.81 479 LEU B N 1
ATOM 8408 C CA . LEU B 1 479 ? -1.38 -42.094 8.234 1 92.81 479 LEU B CA 1
ATOM 8409 C C . LEU B 1 479 ? -0.582 -43.375 8.453 1 92.81 479 LEU B C 1
ATOM 8411 O O . LEU B 1 479 ? -1.033 -44.281 9.156 1 92.81 479 LEU B O 1
ATOM 8415 N N . VAL B 1 480 ? 0.582 -43.469 7.867 1 92.06 480 VAL B N 1
ATOM 8416 C CA . VAL B 1 480 ? 1.461 -44.625 8.055 1 92.06 480 VAL B CA 1
ATOM 8417 C C . VAL B 1 480 ? 1.839 -44.75 9.531 1 92.06 480 VAL B C 1
ATOM 8419 O O . VAL B 1 480 ? 1.801 -45.844 10.102 1 92.06 480 VAL B O 1
ATOM 8422 N N . ALA B 1 481 ? 2.168 -43.656 10.078 1 93.38 481 ALA B N 1
ATOM 8423 C CA . ALA B 1 481 ? 2.576 -43.656 11.477 1 93.38 481 ALA B CA 1
ATOM 8424 C C . ALA B 1 481 ? 1.426 -44.062 12.383 1 93.38 481 ALA B C 1
ATOM 8426 O O . ALA B 1 481 ? 1.645 -44.719 13.406 1 93.38 481 ALA B O 1
ATOM 8427 N N . GLU B 1 482 ? 0.209 -43.688 12.016 1 92.94 482 GLU B N 1
ATOM 8428 C CA . GLU B 1 482 ? -0.961 -44 12.828 1 92.94 482 GLU B CA 1
ATOM 8429 C C . GLU B 1 482 ? -1.496 -45.375 12.492 1 92.94 482 GLU B C 1
ATOM 8431 O O . GLU B 1 482 ? -2.367 -45.906 13.195 1 92.94 482 GLU B O 1
ATOM 8436 N N . GLY B 1 483 ? -1.022 -45.938 11.445 1 89.38 483 GLY B N 1
ATOM 8437 C CA . GLY B 1 483 ? -1.468 -47.25 11 1 89.38 483 GLY B CA 1
ATOM 8438 C C . GLY B 1 483 ? -2.822 -47.219 10.32 1 89.38 483 GLY B C 1
ATOM 8439 O O . GLY B 1 483 ? -3.543 -48.219 10.32 1 89.38 483 GLY B O 1
ATOM 8440 N N . ASP B 1 484 ? -3.197 -46.031 9.969 1 88.88 484 ASP B N 1
ATOM 8441 C CA . ASP B 1 484 ? -4.473 -45.875 9.273 1 88.88 484 ASP B CA 1
ATOM 8442 C C . ASP B 1 484 ? -4.309 -46.094 7.773 1 88.88 484 ASP B C 1
ATOM 8444 O O . ASP B 1 484 ? -4.078 -45.125 7.031 1 88.88 484 ASP B O 1
ATOM 8448 N N . THR B 1 485 ? -4.504 -47.25 7.23 1 82.25 485 THR B N 1
ATOM 8449 C CA . THR B 1 485 ? -4.34 -47.562 5.816 1 82.25 485 THR B CA 1
ATOM 8450 C C . THR B 1 485 ? -5.668 -47.438 5.074 1 82.25 485 THR B C 1
ATOM 8452 O O . THR B 1 485 ? -5.703 -47.469 3.844 1 82.25 485 THR B O 1
ATOM 8455 N N . GLU B 1 486 ? -6.73 -47.188 5.742 1 88.25 486 GLU B N 1
ATOM 8456 C CA . GLU B 1 486 ? -8.055 -47.219 5.133 1 88.25 486 GLU B CA 1
ATOM 8457 C C . GLU B 1 486 ? -8.445 -45.844 4.605 1 88.25 486 GLU B C 1
ATOM 8459 O O . GLU B 1 486 ? -9.234 -45.719 3.664 1 88.25 486 GLU B O 1
ATOM 8464 N N . PHE B 1 487 ? -7.875 -44.906 5.133 1 89.5 487 PHE B N 1
ATOM 8465 C CA . PHE B 1 487 ? -8.258 -43.531 4.766 1 89.5 487 PHE B CA 1
ATOM 8466 C C . PHE B 1 487 ? -8.07 -43.312 3.27 1 89.5 487 PHE B C 1
ATOM 8468 O O . PHE B 1 487 ? -8.984 -42.844 2.588 1 89.5 487 PHE B O 1
ATOM 8475 N N . LEU B 1 488 ? -6.992 -43.625 2.746 1 89 488 LEU B N 1
ATOM 8476 C CA . LEU B 1 488 ? -6.68 -43.375 1.344 1 89 488 LEU B CA 1
ATOM 8477 C C . LEU B 1 488 ? -7.461 -44.312 0.433 1 89 488 LEU B C 1
ATOM 8479 O O . LEU B 1 488 ? -7.59 -44.062 -0.767 1 89 488 LEU B O 1
ATOM 8483 N N . LYS B 1 489 ? -7.945 -45.375 0.972 1 88.94 489 LYS B N 1
ATOM 8484 C CA . LYS B 1 489 ? -8.844 -46.25 0.21 1 88.94 489 LYS B CA 1
ATOM 8485 C C . LYS B 1 489 ? -10.211 -45.594 0.033 1 88.94 489 LYS B C 1
ATOM 8487 O O . LYS B 1 489 ? -10.812 -45.688 -1.04 1 88.94 489 LYS B O 1
ATOM 8492 N N . GLU B 1 490 ? -10.609 -44.969 1.097 1 89.06 490 GLU B N 1
ATOM 8493 C CA . GLU B 1 490 ? -11.891 -44.281 1.062 1 89.06 490 GLU B CA 1
ATOM 8494 C C . GLU B 1 490 ? -11.797 -43 0.242 1 89.06 490 GLU B C 1
ATOM 8496 O O . GLU B 1 490 ? -12.75 -42.625 -0.439 1 89.06 490 GLU B O 1
ATOM 8501 N N . TYR B 1 491 ? -10.641 -42.406 0.355 1 91.25 491 TYR B N 1
ATOM 8502 C CA . TYR B 1 491 ? -10.414 -41.125 -0.348 1 91.25 491 TYR B CA 1
ATOM 8503 C C . TYR B 1 491 ? -9.172 -41.219 -1.223 1 91.25 491 TYR B C 1
ATOM 8505 O O . TYR B 1 491 ? -8.164 -40.562 -0.949 1 91.25 491 TYR B O 1
ATOM 8513 N N . PRO B 1 492 ? -9.305 -41.875 -2.279 1 87.19 492 PRO B N 1
ATOM 8514 C CA . PRO B 1 492 ? -8.125 -42.062 -3.123 1 87.19 492 PRO B CA 1
ATOM 8515 C C . PRO B 1 492 ? -7.605 -40.75 -3.699 1 87.19 492 PRO B C 1
ATOM 8517 O O . PRO B 1 492 ? -8.391 -39.938 -4.211 1 87.19 492 PRO B O 1
ATOM 8520 N N . GLY B 1 493 ? -6.281 -40.594 -3.564 1 87.12 493 GLY B N 1
ATOM 8521 C CA . GLY B 1 493 ? -5.641 -39.406 -4.152 1 87.12 493 GLY B CA 1
ATOM 8522 C C . GLY B 1 493 ? -5.879 -38.156 -3.361 1 87.12 493 GLY B C 1
ATOM 8523 O O . GLY B 1 493 ? -5.66 -37.031 -3.869 1 87.12 493 GLY B O 1
ATOM 8524 N N . SER B 1 494 ? -6.34 -38.312 -2.168 1 91 494 SER B N 1
ATOM 8525 C CA . SER B 1 494 ? -6.656 -37.156 -1.332 1 91 494 SER B CA 1
ATOM 8526 C C . SER B 1 494 ? -5.398 -36.375 -0.97 1 91 494 SER B C 1
ATOM 8528 O O . SER B 1 494 ? -4.379 -36.969 -0.597 1 91 494 SER B O 1
ATOM 8530 N N . GLN B 1 495 ? -5.402 -35.125 -1.228 1 93.38 495 GLN B N 1
ATOM 8531 C CA . GLN B 1 495 ? -4.41 -34.156 -0.745 1 93.38 495 GLN B CA 1
ATOM 8532 C C . GLN B 1 495 ? -5.043 -33.125 0.193 1 93.38 495 GLN B C 1
ATOM 8534 O O . GLN B 1 495 ? -5.664 -32.188 -0.26 1 93.38 495 GLN B O 1
ATOM 8539 N N . MET B 1 496 ? -4.75 -33.344 1.436 1 95.06 496 MET B N 1
ATOM 8540 C CA . MET B 1 496 ? -5.41 -32.562 2.455 1 95.06 496 MET B CA 1
ATOM 8541 C C . MET B 1 496 ? -4.621 -31.281 2.736 1 95.06 496 MET B C 1
ATOM 8543 O O . MET B 1 496 ? -3.391 -31.297 2.789 1 95.06 496 MET B O 1
ATOM 8547 N N . SER B 1 497 ? -5.348 -30.188 2.828 1 97.12 497 SER B N 1
ATOM 8548 C CA . SER B 1 497 ? -4.801 -28.891 3.213 1 97.12 497 SER B CA 1
ATOM 8549 C C . SER B 1 497 ? -5.465 -28.359 4.48 1 97.12 497 SER B C 1
ATOM 8551 O O . SER B 1 497 ? -6.648 -28.609 4.719 1 97.12 497 SER B O 1
ATOM 8553 N N . ARG B 1 498 ? -4.66 -27.719 5.234 1 97.06 498 ARG B N 1
ATOM 8554 C CA . ARG B 1 498 ? -5.176 -27.156 6.477 1 97.06 498 ARG B CA 1
ATOM 8555 C C . ARG B 1 498 ? -5.062 -25.641 6.477 1 97.06 498 ARG B C 1
ATOM 8557 O O . ARG B 1 498 ? -4.043 -25.094 6.055 1 97.06 498 ARG B O 1
ATOM 8564 N N . LEU B 1 499 ? -6.137 -24.969 6.895 1 97.56 499 LEU B N 1
ATOM 8565 C CA . LEU B 1 499 ? -6.195 -23.516 6.949 1 97.56 499 LEU B CA 1
ATOM 8566 C C . LEU B 1 499 ? -6.652 -23.047 8.32 1 97.56 499 LEU B C 1
ATOM 8568 O O . LEU B 1 499 ? -7.668 -23.5 8.844 1 97.56 499 LEU B O 1
ATOM 8572 N N . SER B 1 500 ? -5.867 -22.203 8.953 1 97.25 500 SER B N 1
ATOM 8573 C CA . SER B 1 500 ? -6.227 -21.578 10.211 1 97.25 500 SER B CA 1
ATOM 8574 C C . SER B 1 500 ? -6.191 -20.047 10.094 1 97.25 500 SER B C 1
ATOM 8576 O O . SER B 1 500 ? -5.195 -19.484 9.641 1 97.25 500 SER B O 1
ATOM 8578 N N . ILE B 1 501 ? -7.242 -19.422 10.484 1 98.06 501 ILE B N 1
ATOM 8579 C CA . ILE B 1 501 ? -7.352 -17.953 10.453 1 98.06 501 ILE B CA 1
ATOM 8580 C C . ILE B 1 501 ? -7.664 -17.438 11.852 1 98.06 501 ILE B C 1
ATOM 8582 O O . ILE B 1 501 ? -8.586 -17.922 12.516 1 98.06 501 ILE B O 1
ATOM 8586 N N . TYR B 1 502 ? -6.969 -16.484 12.344 1 97.88 502 TYR B N 1
ATOM 8587 C CA . TYR B 1 502 ? -7.148 -15.938 13.68 1 97.88 502 TYR B CA 1
ATOM 8588 C C . TYR B 1 502 ? -6.617 -14.508 13.758 1 97.88 502 TYR B C 1
ATOM 8590 O O . TYR B 1 502 ? -5.852 -14.078 12.891 1 97.88 502 TYR B O 1
ATOM 8598 N N . PHE B 1 503 ? -7.082 -13.773 14.773 1 98 503 PHE B N 1
ATOM 8599 C CA . PHE B 1 503 ? -6.547 -12.438 15 1 98 503 PHE B CA 1
ATOM 8600 C C . PHE B 1 503 ? -5.148 -12.508 15.609 1 98 503 PHE B C 1
ATOM 8602 O O . PHE B 1 503 ? -4.891 -13.336 16.484 1 98 503 PHE B O 1
ATOM 8609 N N . LYS B 1 504 ? -4.363 -11.664 15.172 1 96.94 504 LYS B N 1
ATOM 8610 C CA . LYS B 1 504 ? -2.963 -11.648 15.586 1 96.94 504 LYS B CA 1
ATOM 8611 C C . LYS B 1 504 ? -2.814 -11.148 17.016 1 96.94 504 LYS B C 1
ATOM 8613 O O . LYS B 1 504 ? -1.938 -11.609 17.75 1 96.94 504 LYS B O 1
ATOM 8618 N N . GLN B 1 505 ? -3.631 -10.211 17.406 1 96.44 505 GLN B N 1
ATOM 8619 C CA . GLN B 1 505 ? -3.561 -9.57 18.719 1 96.44 505 GLN B CA 1
ATOM 8620 C C . GLN B 1 505 ? -4.945 -9.453 19.359 1 96.44 505 GLN B C 1
ATOM 8622 O O . GLN B 1 505 ? -5.961 -9.531 18.656 1 96.44 505 GLN B O 1
ATOM 8627 N N . SER B 1 506 ? -4.91 -9.188 20.594 1 95.69 506 SER B N 1
ATOM 8628 C CA . SER B 1 506 ? -6.18 -9.125 21.312 1 95.69 506 SER B CA 1
ATOM 8629 C C . SER B 1 506 ? -6.789 -7.73 21.234 1 95.69 506 SER B C 1
ATOM 8631 O O . SER B 1 506 ? -7.969 -7.543 21.531 1 95.69 506 SER B O 1
ATOM 8633 N N . GLN B 1 507 ? -5.992 -6.832 20.922 1 95.56 507 GLN B N 1
ATOM 8634 C CA . GLN B 1 507 ? -6.465 -5.465 20.734 1 95.56 507 GLN B CA 1
ATOM 8635 C C . GLN B 1 507 ? -5.711 -4.773 19.594 1 95.56 507 GLN B C 1
ATOM 8637 O O . GLN B 1 507 ? -4.547 -5.086 19.344 1 95.56 507 GLN B O 1
ATOM 8642 N N . PHE B 1 508 ? -6.395 -3.828 18.984 1 94.56 508 PHE B N 1
ATOM 8643 C CA . PHE B 1 508 ? -5.793 -3.088 17.875 1 94.56 508 PHE B CA 1
ATOM 8644 C C . PHE B 1 508 ? -6.07 -1.596 18.016 1 94.56 508 PHE B C 1
ATOM 8646 O O . PHE B 1 508 ? -7.121 -1.198 18.531 1 94.56 508 PHE B O 1
ATOM 8653 N N . ILE B 1 509 ? -5.086 -0.765 17.547 1 91.69 509 ILE B N 1
ATOM 8654 C CA . ILE B 1 509 ? -5.309 0.675 17.469 1 91.69 509 ILE B CA 1
ATOM 8655 C C . ILE B 1 509 ? -6.008 1.021 16.156 1 91.69 509 ILE B C 1
ATOM 8657 O O . ILE B 1 509 ? -5.465 0.786 15.07 1 91.69 509 ILE B O 1
ATOM 8661 N N . THR B 1 510 ? -7.164 1.499 16.266 1 91.25 510 THR B N 1
ATOM 8662 C CA . THR B 1 510 ? -7.934 1.862 15.086 1 91.25 510 THR B CA 1
ATOM 8663 C C . THR B 1 510 ? -7.754 3.342 14.758 1 91.25 510 THR B C 1
ATOM 8665 O O . THR B 1 510 ? -7.199 4.098 15.555 1 91.25 510 THR B O 1
ATOM 8668 N N . SER B 1 511 ? -8.117 3.689 13.609 1 91.19 511 SER B N 1
ATOM 8669 C CA . SER B 1 511 ? -8.047 5.082 13.18 1 91.19 511 SER B CA 1
ATOM 8670 C C . SER B 1 511 ? -9.398 5.777 13.336 1 91.19 511 SER B C 1
ATOM 8672 O O . SER B 1 511 ? -10.445 5.133 13.289 1 91.19 511 SER B O 1
ATOM 8674 N N . LYS B 1 512 ? -9.258 7.016 13.602 1 90.25 512 LYS B N 1
ATOM 8675 C CA . LYS B 1 512 ? -10.469 7.809 13.805 1 90.25 512 LYS B CA 1
ATOM 8676 C C . LYS B 1 512 ? -10.383 9.133 13.039 1 90.25 512 LYS B C 1
ATOM 8678 O O . LYS B 1 512 ? -9.375 9.828 13.102 1 90.25 512 LYS B O 1
ATOM 8683 N N . ARG B 1 513 ? -11.453 9.352 12.281 1 87 513 ARG B N 1
ATOM 8684 C CA . ARG B 1 513 ? -11.594 10.641 11.602 1 87 513 ARG B CA 1
ATOM 8685 C C . ARG B 1 513 ? -12.227 11.68 12.531 1 87 513 ARG B C 1
ATOM 8687 O O . ARG B 1 513 ? -13.336 11.477 13.023 1 87 513 ARG B O 1
ATOM 8694 N N . SER B 1 514 ? -11.484 12.734 12.789 1 85.31 514 SER B N 1
ATOM 8695 C CA . SER B 1 514 ? -11.977 13.766 13.695 1 85.31 514 SER B CA 1
ATOM 8696 C C . SER B 1 514 ? -11.734 15.164 13.133 1 85.31 514 SER B C 1
ATOM 8698 O O . SER B 1 514 ? -11.078 15.312 12.102 1 85.31 514 SER B O 1
ATOM 8700 N N . GLU B 1 515 ? -12.352 16.094 13.852 1 80.94 515 GLU B N 1
ATOM 8701 C CA . GLU B 1 515 ? -12.195 17.484 13.469 1 80.94 515 GLU B CA 1
ATOM 8702 C C . GLU B 1 515 ? -10.875 18.062 13.984 1 80.94 515 GLU B C 1
ATOM 8704 O O . GLU B 1 515 ? -10.531 17.875 15.148 1 80.94 515 GLU B O 1
ATOM 8709 N N . LEU B 1 516 ? -10.031 18.562 13.07 1 73.94 516 LEU B N 1
ATOM 8710 C CA . LEU B 1 516 ? -8.773 19.172 13.484 1 73.94 516 LEU B CA 1
ATOM 8711 C C . LEU B 1 516 ? -8.992 20.609 13.945 1 73.94 516 LEU B C 1
ATOM 8713 O O . LEU B 1 516 ? -8.555 20.984 15.039 1 73.94 516 LEU B O 1
ATOM 8717 N N . TYR B 1 517 ? -9.57 21.453 13.062 1 75.25 517 TYR B N 1
ATOM 8718 C CA . TYR B 1 517 ? -9.852 22.844 13.344 1 75.25 517 TYR B CA 1
ATOM 8719 C C . TYR B 1 517 ? -11.352 23.125 13.289 1 75.25 517 TYR B C 1
ATOM 8721 O O . TYR B 1 517 ? -11.922 23.297 12.211 1 75.25 517 TYR B O 1
ATOM 8729 N N . GLY B 1 518 ? -12.008 23.109 14.547 1 75.88 518 GLY B N 1
ATOM 8730 C CA . GLY B 1 518 ? -13.445 23.359 14.602 1 75.88 518 GLY B CA 1
ATOM 8731 C C . GLY B 1 518 ? -1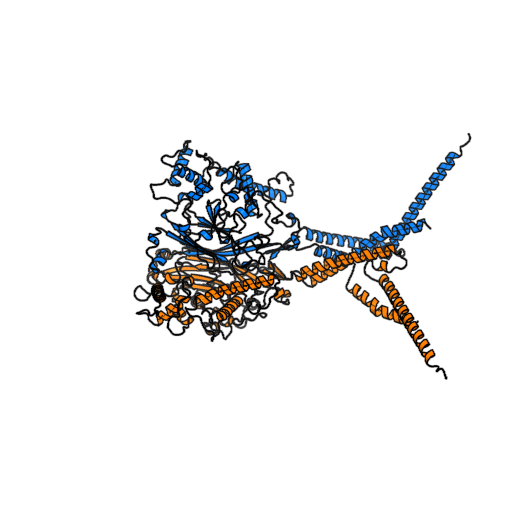3.797 24.828 14.664 1 75.88 518 GLY B C 1
ATOM 8732 O O . GLY B 1 518 ? -12.922 25.688 14.562 1 75.88 518 GLY B O 1
ATOM 8733 N N . MET B 1 519 ? -15.031 25.125 14.75 1 80.31 519 MET B N 1
ATOM 8734 C CA . MET B 1 519 ? -15.555 26.484 14.82 1 80.31 519 MET B CA 1
ATOM 8735 C C . MET B 1 519 ? -15.094 27.172 16.094 1 80.31 519 MET B C 1
ATOM 8737 O O . MET B 1 519 ? -14.742 28.359 16.078 1 80.31 519 MET B O 1
ATOM 8741 N N . THR B 1 520 ? -15 26.469 17.094 1 82.19 520 THR B N 1
ATOM 8742 C CA . THR B 1 520 ? -14.586 27.031 18.375 1 82.19 520 THR B CA 1
ATOM 8743 C C . THR B 1 520 ? -13.117 27.469 18.328 1 82.19 520 THR B C 1
ATOM 8745 O O . THR B 1 520 ? -12.773 28.562 18.766 1 82.19 520 THR B O 1
ATOM 8748 N N . GLU B 1 521 ? -12.359 26.578 17.812 1 82.75 521 GLU B N 1
ATOM 8749 C CA . GLU B 1 521 ? -10.938 26.906 17.719 1 82.75 521 GLU B CA 1
ATOM 8750 C C . GLU B 1 521 ? -10.695 28.062 16.75 1 82.75 521 GLU B C 1
ATOM 8752 O O . GLU B 1 521 ? -9.828 28.906 17 1 82.75 521 GLU B O 1
ATOM 8757 N N . PHE B 1 522 ? -11.438 28.141 15.742 1 86.19 522 PHE B N 1
ATOM 8758 C CA . PHE B 1 522 ? -11.32 29.219 14.773 1 86.19 522 PHE B CA 1
ATOM 8759 C C . PHE B 1 522 ? -11.672 30.562 15.406 1 86.19 522 PHE B C 1
ATOM 8761 O O . PHE B 1 522 ? -10.922 31.531 15.281 1 86.19 522 PHE B O 1
ATOM 8768 N N . LEU B 1 523 ? -12.766 30.578 16.141 1 87.5 523 LEU B N 1
ATOM 8769 C CA . LEU B 1 523 ? -13.211 31.812 16.781 1 87.5 523 LEU B CA 1
ATOM 8770 C C . LEU B 1 523 ? -12.242 32.25 17.891 1 87.5 523 LEU B C 1
ATOM 8772 O O . LEU B 1 523 ? -12 33.438 18.078 1 87.5 523 LEU B O 1
ATOM 8776 N N . ALA B 1 524 ? -11.773 31.234 18.547 1 86.69 524 ALA B N 1
ATOM 8777 C CA . ALA B 1 524 ? -10.789 31.547 19.594 1 86.69 524 ALA B CA 1
ATOM 8778 C C . ALA B 1 524 ? -9.523 32.156 19 1 86.69 524 ALA B C 1
ATOM 8780 O O . ALA B 1 524 ? -8.953 33.094 19.562 1 86.69 524 ALA B O 1
ATOM 8781 N N . ASN B 1 525 ? -9.148 31.688 17.891 1 89 525 ASN B N 1
ATOM 8782 C CA . ASN B 1 525 ? -7.977 32.219 17.203 1 89 525 ASN B CA 1
ATOM 8783 C C . ASN B 1 525 ? -8.234 33.625 16.688 1 89 525 ASN B C 1
ATOM 8785 O O . ASN B 1 525 ? -7.367 34.5 16.781 1 89 525 ASN B O 1
ATOM 8789 N N . CYS B 1 526 ? -9.375 33.812 16.234 1 89.44 526 CYS B N 1
ATOM 8790 C CA . CYS B 1 526 ? -9.742 35.156 15.766 1 89.44 526 CYS B CA 1
ATOM 8791 C C . CYS B 1 526 ? -9.742 36.125 16.922 1 89.44 526 CYS B C 1
ATOM 8793 O O . CYS B 1 526 ? -9.211 37.25 16.797 1 89.44 526 CYS B O 1
ATOM 8795 N N . GLY B 1 527 ? -10.32 35.75 18 1 89.06 527 GLY B N 1
ATOM 8796 C CA . GLY B 1 527 ? -10.336 36.594 19.188 1 89.06 527 GLY B CA 1
ATOM 8797 C C . GLY B 1 527 ? -8.945 36.938 19.703 1 89.06 527 GLY B C 1
ATOM 8798 O O . GLY B 1 527 ? -8.672 38.062 20.094 1 89.06 527 GLY B O 1
ATOM 8799 N N . GLY B 1 528 ? -8.18 35.875 19.703 1 91.12 528 GLY B N 1
ATOM 8800 C CA . GLY B 1 528 ? -6.809 36.125 20.125 1 91.12 528 GLY B CA 1
ATOM 8801 C C . GLY B 1 528 ? -6.059 37.062 19.219 1 91.12 528 GLY B C 1
ATOM 8802 O O . GLY B 1 528 ? -5.297 37.906 19.688 1 91.12 528 GLY B O 1
ATOM 8803 N N . ILE B 1 529 ? -6.328 37 17.984 1 92 529 ILE B N 1
ATOM 8804 C CA . ILE B 1 529 ? -5.656 37.875 17.031 1 92 529 ILE B CA 1
ATOM 8805 C C . ILE B 1 529 ? -6.172 39.312 17.172 1 92 529 ILE B C 1
ATOM 8807 O O . ILE B 1 529 ? -5.383 40.25 17.234 1 92 529 ILE B O 1
ATOM 8811 N N . PHE B 1 530 ? -7.449 39.406 17.281 1 91.81 530 PHE B N 1
ATOM 8812 C CA . PHE B 1 530 ? -8.039 40.719 17.5 1 91.81 530 PHE B CA 1
ATOM 8813 C C . PHE B 1 530 ? -7.531 41.344 18.797 1 91.81 530 PHE B C 1
ATOM 8815 O O . PHE B 1 530 ? -7.227 42.531 18.844 1 91.81 530 PHE B O 1
ATOM 8822 N N . GLY B 1 531 ? -7.438 40.531 19.75 1 88.38 531 GLY B N 1
ATOM 8823 C CA . GLY B 1 531 ? -6.934 41 21.031 1 88.38 531 GLY B CA 1
ATOM 8824 C C . GLY B 1 531 ? -5.477 41.406 21 1 88.38 531 GLY B C 1
ATOM 8825 O O . GLY B 1 531 ? -5.098 42.438 21.594 1 88.38 531 GLY B O 1
ATOM 8826 N N . LEU B 1 532 ? -4.754 40.719 20.266 1 90.62 532 LEU B N 1
ATOM 8827 C CA . LEU B 1 532 ? -3.32 40.969 20.188 1 90.62 532 LEU B CA 1
ATOM 8828 C C . LEU B 1 532 ? -3.039 42.281 19.453 1 90.62 532 LEU B C 1
ATOM 8830 O O . LEU B 1 532 ? -2.188 43.062 19.891 1 90.62 532 LEU B O 1
ATOM 8834 N N . PHE B 1 533 ? -3.775 42.594 18.422 1 91.19 533 PHE B N 1
ATOM 8835 C CA . PHE B 1 533 ? -3.426 43.75 17.594 1 91.19 533 PHE B CA 1
ATOM 8836 C C . PHE B 1 533 ? -4.133 45 18.062 1 91.19 533 PHE B C 1
ATOM 8838 O O . PHE B 1 533 ? -3.543 46.094 18.094 1 91.19 533 PHE B O 1
ATOM 8845 N N . MET B 1 534 ? -5.383 44.844 18.469 1 87.75 534 MET B N 1
ATOM 8846 C CA . MET B 1 534 ? -6.148 46.062 18.688 1 87.75 534 MET B CA 1
ATOM 8847 C C . MET B 1 534 ? -6.945 46 19.984 1 87.75 534 MET B C 1
ATOM 8849 O O . MET B 1 534 ? -7.621 46.969 20.359 1 87.75 534 MET B O 1
ATOM 8853 N N . GLY B 1 535 ? -6.957 44.969 20.719 1 87.25 535 GLY B N 1
ATOM 8854 C CA . GLY B 1 535 ? -7.836 44.844 21.859 1 87.25 535 GLY B CA 1
ATOM 8855 C C . GLY B 1 535 ? -9.305 44.844 21.5 1 87.25 535 GLY B C 1
ATOM 8856 O O . GLY B 1 535 ? -10.141 45.312 22.281 1 87.25 535 GLY B O 1
ATOM 8857 N N . PHE B 1 536 ? -9.547 44.375 20.297 1 86.19 536 PHE B N 1
ATOM 8858 C CA . PHE B 1 536 ? -10.891 44.375 19.734 1 86.19 536 PHE B CA 1
ATOM 8859 C C . PHE B 1 536 ? -11.68 43.156 20.203 1 86.19 536 PHE B C 1
ATOM 8861 O O . PHE B 1 536 ? -11.133 42.062 20.328 1 86.19 536 PHE B O 1
ATOM 8868 N N . SER B 1 537 ? -12.992 43.406 20.625 1 84.25 537 SER B N 1
ATOM 8869 C CA . SER B 1 537 ? -13.945 42.344 20.953 1 84.25 537 SER B CA 1
ATOM 8870 C C . SER B 1 537 ? -15.266 42.531 20.219 1 84.25 537 SER B C 1
ATOM 8872 O O . SER B 1 537 ? -15.453 43.531 19.531 1 84.25 537 SER B O 1
ATOM 8874 N N . ILE B 1 538 ? -16.172 41.656 20.344 1 86.56 538 ILE B N 1
ATOM 8875 C CA . ILE B 1 538 ? -17.484 41.75 19.75 1 86.56 538 ILE B CA 1
ATOM 8876 C C . ILE B 1 538 ? -18.234 42.938 20.359 1 86.56 538 ILE B C 1
ATOM 8878 O O . ILE B 1 538 ? -18.969 43.656 19.656 1 86.56 538 ILE B O 1
ATOM 8882 N N . LEU B 1 539 ? -18 43.25 21.547 1 83.81 539 LEU B N 1
ATOM 8883 C CA . LEU B 1 539 ? -18.625 44.375 22.219 1 83.81 539 LEU B CA 1
ATOM 8884 C C . LEU B 1 539 ? -18.125 45.719 21.625 1 83.81 539 LEU B C 1
ATOM 8886 O O . LEU B 1 539 ? -18.875 46.688 21.547 1 83.81 539 LEU B O 1
ATOM 8890 N N . SER B 1 540 ? -16.797 45.688 21.234 1 86.19 540 SER B N 1
ATOM 8891 C CA . SER B 1 540 ? -16.281 46.875 20.578 1 86.19 540 SER B CA 1
ATOM 8892 C C . SER B 1 540 ? -17.016 47.156 19.281 1 86.19 540 SER B C 1
ATOM 8894 O O . SER B 1 540 ? -17.219 48.312 18.906 1 86.19 540 SER B O 1
ATOM 8896 N N . LEU B 1 541 ? -17.438 46.125 18.688 1 87.06 541 LEU B N 1
ATOM 8897 C CA . LEU B 1 541 ? -18.219 46.312 17.453 1 87.06 541 LEU B CA 1
ATOM 8898 C C . LEU B 1 541 ? -19.609 46.812 17.766 1 87.06 541 LEU B C 1
ATOM 8900 O O . LEU B 1 541 ? -20.125 47.719 17.062 1 87.06 541 LEU B O 1
ATOM 8904 N N . VAL B 1 542 ? -20.25 46.281 18.75 1 87.62 542 VAL B N 1
ATOM 8905 C CA . VAL B 1 542 ? -21.578 46.75 19.156 1 87.62 542 VAL B CA 1
ATOM 8906 C C . VAL B 1 542 ? -21.5 48.188 19.609 1 87.62 542 VAL B C 1
ATOM 8908 O O . VAL B 1 542 ? -22.406 48.969 19.328 1 87.62 542 VAL B O 1
ATOM 8911 N N . GLU B 1 543 ? -20.422 48.531 20.281 1 86.94 543 GLU B N 1
ATOM 8912 C CA . GLU B 1 543 ? -20.203 49.906 20.688 1 86.94 543 GLU B CA 1
ATOM 8913 C C . GLU B 1 543 ? -20.125 50.844 19.484 1 86.94 543 GLU B C 1
ATOM 8915 O O . GLU B 1 543 ? -20.703 51.938 19.5 1 86.94 543 GLU B O 1
ATOM 8920 N N . MET B 1 544 ? -19.484 50.406 18.516 1 88.44 544 MET B N 1
ATOM 8921 C CA . MET B 1 544 ? -19.359 51.219 17.297 1 88.44 544 MET B CA 1
ATOM 8922 C C . MET B 1 544 ? -20.719 51.406 16.641 1 88.44 544 MET B C 1
ATOM 8924 O O . MET B 1 544 ? -21.078 52.531 16.266 1 88.44 544 MET B O 1
ATOM 8928 N N . ILE B 1 545 ? -21.406 50.375 16.562 1 89.12 545 ILE B N 1
ATOM 8929 C CA . ILE B 1 545 ? -22.734 50.438 15.945 1 89.12 545 ILE B CA 1
ATOM 8930 C C . ILE B 1 545 ? -23.641 51.344 16.797 1 89.12 545 ILE B C 1
ATOM 8932 O O . ILE B 1 545 ? -24.391 52.156 16.25 1 89.12 545 ILE B O 1
ATOM 8936 N N . TYR B 1 546 ? -23.562 51.188 18.094 1 87.69 546 TYR B N 1
ATOM 8937 C CA . TYR B 1 546 ? -24.359 52 19.031 1 87.69 546 TYR B CA 1
ATOM 8938 C C . TYR B 1 546 ? -24.094 53.469 18.828 1 87.69 546 TYR B C 1
ATOM 8940 O O . TYR B 1 546 ? -25.031 54.281 18.688 1 87.69 546 TYR B O 1
ATOM 8948 N N . HIS B 1 547 ? -22.875 53.969 18.703 1 89.31 547 HIS B N 1
ATOM 8949 C CA . HIS B 1 547 ? -22.531 55.375 18.609 1 89.31 547 HIS B CA 1
ATOM 8950 C C . HIS B 1 547 ? -22.922 55.938 17.25 1 89.31 547 HIS B C 1
ATOM 8952 O O . HIS B 1 547 ? -23.391 57.094 17.156 1 89.31 547 HIS B O 1
ATOM 8958 N N . PHE B 1 548 ? -22.875 55.125 16.219 1 89.69 548 PHE B N 1
ATOM 8959 C CA . PHE B 1 548 ? -23.109 55.656 14.891 1 89.69 548 PHE B CA 1
ATOM 8960 C C . PHE B 1 548 ? -24.531 55.406 14.445 1 89.69 548 PHE B C 1
ATOM 8962 O O . PHE B 1 548 ? -24.891 55.656 13.297 1 89.69 548 PHE B O 1
ATOM 8969 N N . THR B 1 549 ? -25.312 54.875 15.297 1 89.62 549 THR B N 1
ATOM 8970 C CA . THR B 1 549 ? -26.734 54.75 15 1 89.62 549 THR B CA 1
ATOM 8971 C C . THR B 1 549 ? -27.578 55.469 16.047 1 89.62 549 THR B C 1
ATOM 8973 O O . THR B 1 549 ? -27.969 56.625 15.867 1 89.62 549 THR B O 1
ATOM 8976 N N . LEU B 1 550 ? -27.625 54.781 17.281 1 86.88 550 LEU B N 1
ATOM 8977 C CA . LEU B 1 550 ? -28.5 55.312 18.328 1 86.88 550 LEU B CA 1
ATOM 8978 C C . LEU B 1 550 ? -28 56.656 18.859 1 86.88 550 LEU B C 1
ATOM 8980 O O . LEU B 1 550 ? -28.781 57.594 19 1 86.88 550 LEU B O 1
ATOM 8984 N N . ARG B 1 551 ? -26.766 56.75 19.203 1 87.62 551 ARG B N 1
ATOM 8985 C CA . ARG B 1 551 ? -26.203 57.969 19.766 1 87.62 551 ARG B CA 1
ATOM 8986 C C . ARG B 1 551 ? -26.172 59.094 18.719 1 87.62 551 ARG B C 1
ATOM 8988 O O . ARG B 1 551 ? -26.406 60.25 19.062 1 87.62 551 ARG B O 1
ATOM 8995 N N . LEU B 1 552 ? -25.875 58.781 17.516 1 88.19 552 LEU B N 1
ATOM 8996 C CA . LEU B 1 552 ? -25.891 59.75 16.438 1 88.19 552 LEU B CA 1
ATOM 8997 C C . LEU B 1 552 ? -27.281 60.344 16.25 1 88.19 552 LEU B C 1
ATOM 8999 O O . LEU B 1 552 ? -27.438 61.531 16.094 1 88.19 552 LEU B O 1
ATOM 9003 N N . PHE B 1 553 ? -28.281 59.5 16.344 1 88.75 553 PHE B N 1
ATOM 9004 C CA . PHE B 1 553 ? -29.656 59.969 16.188 1 88.75 553 PHE B CA 1
ATOM 9005 C C . PHE B 1 553 ? -30.047 60.875 17.344 1 88.75 553 PHE B C 1
ATOM 9007 O O . PHE B 1 553 ? -30.766 61.875 17.141 1 88.75 553 PHE B O 1
ATOM 9014 N N . THR B 1 554 ? -29.625 60.469 18.469 1 87.19 554 THR B N 1
ATOM 9015 C CA . THR B 1 554 ? -29.922 61.312 19.641 1 87.19 554 THR B CA 1
ATOM 9016 C C . THR B 1 554 ? -29.219 62.656 19.547 1 87.19 554 THR B C 1
ATOM 9018 O O . THR B 1 554 ? -29.797 63.688 19.922 1 87.19 554 THR B O 1
ATOM 9021 N N . ASN B 1 555 ? -27.969 62.625 19.062 1 86.88 555 ASN B N 1
ATOM 9022 C CA . ASN B 1 555 ? -27.234 63.875 18.906 1 86.88 555 ASN B CA 1
ATOM 9023 C C . ASN B 1 555 ? -27.844 64.75 17.812 1 86.88 555 ASN B C 1
ATOM 9025 O O . ASN B 1 555 ? -27.859 66 17.938 1 86.88 555 ASN B O 1
ATOM 9029 N N . LEU B 1 556 ? -28.328 64.25 16.797 1 87.31 556 LEU B N 1
ATOM 9030 C CA . LEU B 1 556 ? -28.969 64.938 15.719 1 87.31 556 LEU B CA 1
ATOM 9031 C C . LEU B 1 556 ? -30.297 65.562 16.172 1 87.31 556 LEU B C 1
ATOM 9033 O O . LEU B 1 556 ? -30.625 66.688 15.812 1 87.31 556 LEU B O 1
ATOM 9037 N N . LYS B 1 557 ? -31 64.875 16.969 1 83.38 557 LYS B N 1
ATOM 9038 C CA . LYS B 1 557 ? -32.25 65.375 17.516 1 83.38 557 LYS B CA 1
ATOM 9039 C C . LYS B 1 557 ? -32.031 66.562 18.438 1 83.38 557 LYS B C 1
ATOM 9041 O O . LYS B 1 557 ? -32.812 67.5 18.453 1 83.38 557 LYS B O 1
ATOM 9046 N N . ARG B 1 558 ? -31.016 66.375 19.156 1 84.31 558 ARG B N 1
ATOM 9047 C CA . ARG B 1 558 ? -30.688 67.5 20.078 1 84.31 558 ARG B CA 1
ATOM 9048 C C . ARG B 1 558 ? -30.281 68.75 19.328 1 84.31 558 ARG B C 1
ATOM 9050 O O . ARG B 1 558 ? -30.609 69.875 19.75 1 84.31 558 ARG B O 1
ATOM 9057 N N . LEU B 1 559 ? -29.594 68.562 18.219 1 83.38 559 LEU B N 1
ATOM 9058 C CA . LEU B 1 559 ? -29.141 69.75 17.438 1 83.38 559 LEU B CA 1
ATOM 9059 C C . LEU B 1 559 ? -30.312 70.375 16.672 1 83.38 559 LEU B C 1
ATOM 9061 O O . LEU B 1 559 ? -30.328 71.562 16.438 1 83.38 559 LEU B O 1
ATOM 9065 N N . VAL B 1 560 ? -31.234 69.562 16.297 1 79 560 VAL B N 1
ATOM 9066 C CA . VAL B 1 560 ? -32.406 70.125 15.578 1 79 560 VAL B CA 1
ATOM 9067 C C . VAL B 1 560 ? -33.344 70.812 16.547 1 79 560 VAL B C 1
ATOM 9069 O O . VAL B 1 560 ? -33.938 71.812 16.203 1 79 560 VAL B O 1
ATOM 9072 N N . LYS B 1 561 ? -33.625 70.312 17.734 1 75.81 561 LYS B N 1
ATOM 9073 C CA . LYS B 1 561 ? -34.531 70.938 18.703 1 75.81 561 LYS B CA 1
ATOM 9074 C C . LYS B 1 561 ? -33.906 72.188 19.281 1 75.81 561 LYS B C 1
ATOM 9076 O O . LYS B 1 561 ? -34.625 73.125 19.688 1 75.81 561 LYS B O 1
ATOM 9081 N N . GLY B 1 562 ? -32.625 72.312 19.359 1 59.53 562 GLY B N 1
ATOM 9082 C CA . GLY B 1 562 ? -32.031 73.5 19.828 1 59.53 562 GLY B CA 1
ATOM 9083 C C . GLY B 1 562 ? -31.797 74.562 18.734 1 59.53 562 GLY B C 1
ATOM 9084 O O . GLY B 1 562 ? -32 75.75 18.938 1 59.53 562 GLY B O 1
#

InterPro domains:
  IPR001873 Epithelial sodium channel [PF00858] (39-546)
  IPR001873 Epithelial sodium channel [PR01078] (103-119)
  IPR001873 Epithelial sodium channel [PR01078] (313-331)
  IPR001873 Epithelial sodium channel [PR01078] (379-390)
  IPR001873 Epithelial sodium channel [PR01078] (390-407)
  IPR001873 Epithelial sodium channel [PR01078] (455-475)
  IPR001873 Epithelial sodium channel [PR01078] (493-513)
  IPR001873 Epithelial sodium channel [PR01078] (513-527)
  IPR001873 Epithelial sodium channel [PR01078] (527-543)
  IPR001873 Epithelial sodium channel [PTHR11690] (31-553)
  IPR020903 Epithelial sodium channel, conserved site [PS01206] (379-399)

Organism: Drosophila simulans (NCBI:txid7240)

Secondary structure (DSSP, 8-state):
----THHHHHHHHHHHHHHHHHHHHHHHHHHHHHHHHHHHHH--STTTHHHH-TTS-HHHHHHHHHHHHHHHHHHHHHHHHHHHHHHH--EEEEE-SSPEEGGGSPPPEEEEEES--SPPPSTTTS--HHHHHHHHHHHHHTT-----TT--HHHHHHHHHHHHHS-GGGS-TTPPPPSSPPP-HHHHHHHHSPPHHHHEEEEEETTEEE-GGGTEEEEEETTEEEEEESPPPHHHHB-TTBHHHHTPPPPPGGG---TTSPPPBTTTBS-TT--S--SS---SS-STTSEEEEEEEEEGGG--HHHHTT--SEEEEEE-TTSPP-TTTS-EEE-TTEEEEEEEEEEEEEE-GGGTTS-HHHHTSB-TTTS--SSBSS--HHHHHHHHHHHHHHHHHSSB-TTS--BTTSPBP-GGGHHHHHHHHHHHHHHHHHHHHHHHTT---GGGGTT----PPBSSEEEEEEEEEEEE--HHHHHHHHT--SHHHHSTTEEEEEEEEEES-SEEPPEEEEESS-HHHHHHHHHHHHHHHT---HHHHHHHHHIIIIIHHHHHHHHHH-/----THHHHHHHHHHHHHHHHHHHHHHHHHHHHHHHHHHHHH--STTTHHHH-TTS-HHHHHHHHHHHHHHHHHHHHHHHHHHHHHHH--EEEEE-SSPEEGGGSPPPEEEEEES--SPPPPTTTS--HHHHHHHHHHHHHTT-----TT--HHHHHHHHHHHHHS-GGGS-TTPPPPSS----HHHHHHHHSPPHHHHEEEEEETTEEE-GGGTEEEEEETTEEEEEESPPPHHHHB-TTBHHHHTPPPPPGGG---TTSPPPBTTTBS-TT--SS-SS---SS-STTSEEEEEEEEEGGG--HHHHTT--SEEEEEE-TTSPP-TTTS-EEE-TTEEEEEEEEEEEEEE-GGGTTS-HHHHTSB-TTT---SSBSS--HHHHHHHHHHHHHHHHHSSB-TTS--BTTSPBP-GGGHHHHHHHHHHHHHHHHHHHHHHHTT----GGGGG----PPBSSEEEEEEEEEEEE--HHHHHHHHT--SHHHHSTTEEEEEEEEEES-SEE--EEEEESS-HHHHHHHHHHHHHHHH---HHHHHHHHHIIIIIHHHHHHHHHH-

Sequence (1124 aa):
MTITDSELDSSKSIELTCRRRKKAGSVACEGFITTYHEYCRNTSIHGVQYLGEQERPFRERIFWLFVFLISIYGCSTLIQSAYTKWTETPVIVSFAEKSTPVWNIPFPAVTVCSETKRVLKQKGKETTYADLYSQFREDMRASRVFRPENVSALEMEEFRTLLHVCSTQIIEEDIPLIAGDDLDYFDVLQRMLPQFDRYFFYCRWLSRSGECETFFRKTLTEEGICYTFNGLRATEIYRDDTYQYQHSGEPLEMENISSQHTPWTLETGYALDSDVETFPARVLSAGARSGIFLALQSFKQEVDYACRGPVQGFKVLLHAPDDVPQVSKQFVRIPMGKEVLIAVKPNMITMSSGIAEYHPVRRQCFLSHERSLRFFKVYTESNCQLECLANFTLTKCGCVKFSMPRNMDMPVCGEDKIHCYNRAERELLVREFKRVNALNAGRENSRGVESACNCMPACTSLVYNTEISQANFDLEEMLVAEGDTEFLKEYPGSQMSRLSIYFKQSQFITSKRSELYGMTEFLANCGGIFGLFMGFSILSLVEMIYHFTLRLFTNLKRLVKGMTITDSELDSSKSIELTCRRRKKAGSVACEGFITTYHEYCRNTSIHGVQYLGEQERPFRERIFWLFVFLISIYGCSTLIQSAYTKWTETPVIVSFAEKSTPVWNIPFPAVTVCSETKRVLKQKGKETTYADLYSQFREDMRASRVFRPENVSALEMEEFRTLLHVCSTQIIEEDIPLIAGDDLDYFDVLQRMLPQFDRYFFYCRWLSRSGECETFFRKTLTEEGICYTFNGLRATEIYRDDTYQYQHSGEPLEMENISSQHTPWTLETGYALDSDVETFPARVLSAGARSGIFLALQSFKQEVDYACRGPVQGFKVLLHAPDDVPQVSKQFVRIPMGKEVLIAVKPNMITMSSGIAEYHPVRRQCFLSHERSLRFFKVYTESNCQLECLANFTLTKCGCVKFSMPRNMDMPVCGEDKIHCYNRAERELLVREFKRVNALNAGRENSRGVESACNCMPACTSLVYNTEISQANFDLEEMLVAEGDTEFLKEYPGSQMSRLSIYFKQSQFITSKRSELYGMTEFLANCGGIFGLFMGFSILSLVEMIYHFTLRLFTNLKRLVKG

Solvent-accessible surface area (backbone atoms only — not comparable to full-atom values): 60748 Å² total; per-residue (Å²): 136,81,83,70,75,66,65,61,55,52,52,52,48,51,51,49,52,50,50,48,46,51,50,48,51,51,47,50,52,51,29,50,51,50,38,50,37,51,42,20,70,67,53,68,42,62,68,45,40,61,60,39,43,78,90,52,59,68,68,61,29,52,50,46,50,51,54,48,50,52,35,51,50,54,42,51,53,53,46,50,52,53,49,49,49,37,70,71,45,33,63,39,80,38,41,35,65,59,68,40,48,38,58,75,40,66,46,62,11,39,36,42,30,62,50,49,63,44,65,45,66,66,93,87,77,57,85,48,68,58,56,51,51,52,51,42,51,51,23,53,75,65,74,41,82,72,71,73,80,96,58,53,74,66,56,50,53,47,50,56,50,40,54,70,57,28,59,54,83,74,57,64,65,85,42,68,71,72,86,76,76,90,74,60,60,69,61,53,47,61,70,32,44,59,63,59,65,65,32,44,58,38,28,28,52,55,87,46,72,49,66,39,70,59,55,42,38,80,36,76,26,69,77,37,72,26,34,29,28,46,48,61,51,39,65,67,37,28,30,83,68,24,44,58,26,72,65,41,70,78,84,43,68,63,65,68,47,78,76,89,48,66,77,58,40,84,81,71,35,70,45,79,86,55,62,81,76,41,53,62,36,44,38,79,46,40,10,63,68,37,24,43,37,37,34,35,38,45,37,70,76,30,54,45,51,74,42,56,38,90,67,60,40,33,40,34,26,70,38,46,34,86,54,79,72,55,54,85,81,50,61,45,81,42,48,66,29,21,29,39,40,36,35,32,48,72,48,38,36,35,63,41,78,84,50,66,76,50,56,44,78,77,64,60,24,37,53,62,87,74,48,84,54,90,58,34,67,55,58,40,32,66,54,42,48,51,49,42,49,30,53,49,21,30,70,74,62,65,21,27,58,84,53,46,80,43,44,76,83,55,50,64,48,54,69,39,40,52,52,47,52,55,49,39,56,54,49,50,52,54,51,53,51,52,48,54,53,35,58,73,66,67,52,66,81,57,81,67,54,81,76,49,70,81,58,53,42,36,43,50,43,63,45,67,41,76,38,63,34,50,32,55,34,39,58,70,61,23,29,60,54,65,65,50,75,56,58,55,71,76,40,63,59,60,28,49,18,37,39,38,40,20,35,66,49,50,55,43,73,29,35,30,36,36,67,67,42,48,69,62,56,49,50,13,50,45,9,39,43,31,38,72,57,37,44,40,21,53,37,47,50,49,50,52,51,40,42,72,44,60,48,31,53,53,48,40,49,51,61,68,74,102,137,80,80,71,75,65,63,65,56,51,54,55,48,49,55,50,50,52,48,49,47,52,49,48,51,52,47,50,50,51,26,50,54,51,38,48,37,51,44,19,70,66,52,75,43,47,64,47,40,59,61,39,45,81,90,54,59,69,70,60,30,51,51,47,51,52,53,51,51,49,34,51,52,54,40,51,53,48,46,50,52,54,50,50,52,38,70,72,46,36,51,33,31,39,74,38,93,58,68,41,49,39,57,75,41,67,46,61,11,40,36,44,31,60,47,49,63,44,66,45,65,67,91,87,77,55,85,47,71,49,56,52,50,52,50,44,53,51,24,55,75,66,72,42,83,74,72,74,80,96,59,52,72,67,55,49,55,47,50,56,50,40,54,70,56,29,60,55,83,75,56,63,66,86,43,68,71,72,85,74,78,89,75,60,61,69,61,52,46,60,68,33,45,62,61,59,66,66,32,45,59,40,28,28,53,55,89,46,71,48,66,40,70,59,56,42,41,82,36,76,27,69,78,38,73,26,36,29,28,45,48,62,52,40,65,67,38,29,31,81,68,24,46,59,27,73,66,41,72,80,83,42,68,63,65,66,45,78,76,88,47,67,76,60,40,85,79,73,34,71,45,90,86,55,65,80,76,40,54,62,37,45,38,87,47,41,32,81,69,37,24,44,38,38,34,34,39,44,38,67,75,30,52,43,31,59,43,54,35,40,52,56,38,33,39,36,28,71,39,46,33,84,54,79,75,55,55,77,42,47,62,40,54,42,24,64,29,22,30,38,40,37,34,33,48,72,49,40,36,37,64,41,78,84,52,66,78,50,54,45,82,75,63,59,25,38,54,64,88,75,48,86,55,92,58,35,67,56,58,38,34,67,53,42,48,50,50,40,49,30,54,49,20,31,71,73,62,67,21,28,58,84,51,47,82,44,44,75,83,56,50,64,49,55,69,39,39,52,51,47,51,56,49,40,55,54,50,49,47,51,51,53,49,54,48,53,41,34,57,73,67,66,52,66,83,57,80,66,53,82,77,52,71,81,62,52,44,35,43,51,42,63,46,67,40,64,47,63,50,75,48,82,39,63,59,66,63,50,28,61,73,70,66,50,74,57,58,52,70,78,39,62,58,60,28,50,18,37,40,37,40,19,34,65,49,50,55,41,74,28,35,30,36,36,70,67,45,47,71,65,58,50,52,51,40,45,46,6,32,32,14,23,36,34,43,46,50,73,65,54,51,51,49,50,51,42,44,72,42,62,48,32,51,53,44,39,51,53,61,68,76,101

Nearest PDB structures (foldseek):
  6l6p-assembly1_C  TM=7.302E-01  e=2.145E-24  Homo sapiens
  9btg-assembly1_A  TM=5.777E-01  e=1.349E-17  Homo sapiens
  9blr-assembly1_B  TM=5.764E-01  e=2.033E-17  Homo sapiens
  9btu-assembly1_B  TM=5.851E-01  e=7.384E-17  Homo sapiens
  6wth-assembly1_B  TM=5.945E-01  e=6.462E-16  Homo sapiens